Protein AF-A0AA39M7I7-F1 (afdb_monomer_lite)

Organism: NCBI:txid289476

Secondary structure (DSSP, 8-state):
-----------EEEE-SEEEEE---TT---EEEESSHHHHHHHHHHTT-SEEEEEEETTEEEEEE---EEEEEEEEPPTTEEEEEEE---TT--S----GGGS-HHHHTSSPP-S-HHHHHHHHHHHHHHHH-TT-TTS--PPPTTEE--TT-SS-EEEEE-TTS-EEEPPTTEEEEE-TTS-EEEEESSS----TTEEEEEEETTEEEEEETT-B--TT-----GGGTT---B-TTEEEETTEEEETTEEEETTTTEEEE----PSS---SHHHHHHHHHTTT-------SHHHHHHHHHHHTT-TT----SEEESSTTS---TTTEEETTT-PPPS---PPPPPP-TT-TT-------S----EEEESEEEEEEEEEEEEEES-HHHHHHHHHHTT-SEEEEEEETTEEEEEEEEEEEEEEEEPPTTEEEEEE------S------GGGS-HHHHHSS---S-HHHHHHHHHHHHHIIIII--TT-------TT-B--TTPPSB-EEE-TTS-EEEPPTTEEEEEBSSS-EEEEESSS----TTEEEEEEETTEEEEEETTEEEEEEETTEEEEEETTEEEPTTSSEEEETTEEEETTTTEEEEEEE--TT--STT--HHHHHHHHHTTT-EE----SHHHHHHGGGS---TTT-EEEEEEPPTTPPP-TT--EETTT-PPPSS--BPTT-S---SS---EEEE-TTT--EEEESS---EEEEEEPPEE-S-BTTTBPP----SS------S-----PPPS---S-EEEEETT--GGGHHHHHHHHHTT---EEEEEPTTTHHHHGGGSTTS-S-EEEETTEEEE-HHHHHHHHHHHTT-S-SSHHHHHHHHHHHHHHHHHHHHHHHTTHHHHHHHT--HHHHHHHHHHHHHHHHHHHHHHTTTTSS-SSTTS--HHHHHHHHHHHHHHHHSTTTTTT-HHHHHHHHHHHHSTTHHHHHHH----TT-

Foldseek 3Di:
DDDDDDDPQDKDKEWDFFDFDADDPPPDFPFDFDADVVVLSVVLQVVLAFKKKWAQDPVGITIGRTDQTDGTDRHGDDPRMIMMGMQGDDDPDDDDDDRCNPDDLVNSLPDDGPGPPSNNVSSVVVVVVVVPPCPDVVFADDEDPQWDDFPPDRDIARWFQAPVRHIDGAPPQWHWDADPVRGTDTAGPDDFRDHPQWDWADDDDPGTQTHGPQWYQDPDDDDPDPVVRHARTDHPQFGDDPRDTDGVQWHQDPVVNDTHHADDADPVGDPDLVSQQVVQVVVVHFFADDQDPVSVVSVVVVCVVPPVGGDGQKDQPDPPDDDDLQRIAGSRPRHRHPDDDDDDDDPDPPDPPPPDDDDDDDDWDKAWDFFDKDAPDKDWDDADPDPVRLRVVLLVVLAFKWKWFQDPVHIIIIGGDPIAFARHGAPPRIIMMGIQFADDDPDPDSPNCHPDQLLVSLPHDGPSDDSNNVVSVVQNCQCVPPPVASRGHDADEDPQFDDFNRDHTAQWFAAPVRGIDGADPQWHWDDEFPPGTDTAHPDDADDDPQWDFADDDPRHTYIAGPQWHFQDDAPSGTQTHHPQWHDDPNDLWIAGPQWDQDPVVNWTKGKFFDDPVGKCQPPALVNLQVRQVVSVWGFADDQDDVSLVSCLVYPADQVAAAWGQWFQHPPDDDDPQRIARSRQRHTHPDFFADVCPPPPPDDDQGTWGAHNPPRHIYGDNGGHGITMTTHHIQRRGDDPPPDHRDDPPPDDDDDDDDDDDDDDDDDDDAQKEWEDAPQACPLQVLVVLLCLLVVHDYHYDHDHPVCLVVCLVVDPNSDDTWIDGPNDIDHDSVVSNVVSLVVVVQQAPDPVLNVQLVVLLVVLVVLVVLCVVVVLVVCLLPPLDPVSLVVNLVSCVVVLVVVLVQCVVDVLQDSGDDDHHSSLLNLLVSVVVNCVSRPCSCPVRVSSVVSNVNNCPRHSNVVCVVPRRHDPSD

Structure (mmCIF, N/CA/C/O backbone):
data_AF-A0AA39M7I7-F1
#
_entry.id   AF-A0AA39M7I7-F1
#
loop_
_atom_site.group_PDB
_atom_site.id
_atom_site.type_symbol
_atom_site.label_atom_id
_atom_site.label_alt_id
_atom_site.label_comp_id
_atom_site.label_asym_id
_atom_site.label_entity_id
_atom_site.label_seq_id
_atom_site.pdbx_PDB_ins_code
_atom_site.Cartn_x
_atom_site.Cartn_y
_atom_site.Cartn_z
_atom_site.occupancy
_atom_site.B_iso_or_equiv
_atom_site.auth_seq_id
_atom_site.auth_comp_id
_atom_site.auth_asym_id
_atom_site.auth_atom_id
_atom_site.pdbx_PDB_model_num
ATOM 1 N N . MET A 1 1 ? 18.713 34.395 -50.655 1.00 38.56 1 MET A N 1
ATOM 2 C CA . MET A 1 1 ? 19.325 35.742 -50.756 1.00 38.56 1 MET A CA 1
ATOM 3 C C . MET A 1 1 ? 18.451 36.524 -51.727 1.00 38.56 1 MET A C 1
ATOM 5 O O . MET A 1 1 ? 18.241 35.997 -52.804 1.00 38.56 1 MET A O 1
ATOM 9 N N . LEU A 1 2 ? 17.801 37.648 -51.435 1.00 27.05 2 LEU A N 1
ATOM 10 C CA . LEU A 1 2 ? 18.019 38.755 -50.496 1.00 27.05 2 LEU A CA 1
ATOM 11 C C . LEU A 1 2 ? 16.678 39.135 -49.833 1.00 27.05 2 LEU A C 1
ATOM 13 O O . LEU A 1 2 ? 15.631 38.986 -50.458 1.00 27.05 2 LEU A O 1
ATOM 17 N N . GLY A 1 3 ? 16.712 39.595 -48.583 1.00 33.53 3 GLY A N 1
ATOM 18 C CA . GLY A 1 3 ? 15.533 40.088 -47.870 1.00 33.53 3 GLY A CA 1
ATOM 19 C C . GLY A 1 3 ? 15.280 41.577 -48.096 1.00 33.53 3 GLY A C 1
ATOM 20 O O . GLY A 1 3 ? 16.217 42.305 -48.391 1.00 33.53 3 GLY A O 1
ATOM 21 N N . TYR A 1 4 ? 14.030 41.993 -47.887 1.00 26.56 4 TYR A N 1
ATOM 22 C CA . TYR A 1 4 ? 13.635 43.257 -47.257 1.00 26.56 4 TYR A CA 1
ATOM 23 C C . TYR A 1 4 ? 12.281 43.022 -46.573 1.00 26.56 4 TYR A C 1
ATOM 25 O O . TYR A 1 4 ? 11.367 42.460 -47.176 1.00 26.56 4 TYR A O 1
ATOM 33 N N . GLY A 1 5 ? 12.191 43.374 -45.288 1.00 37.06 5 GLY A N 1
ATOM 34 C CA . GLY A 1 5 ? 10.962 43.299 -44.508 1.00 37.06 5 GLY A CA 1
ATOM 35 C C . GLY A 1 5 ? 9.939 44.324 -44.987 1.00 37.06 5 GLY A C 1
ATOM 36 O O . GLY A 1 5 ? 10.290 45.460 -45.297 1.00 37.06 5 GLY A O 1
ATOM 37 N N . VAL A 1 6 ? 8.677 43.909 -45.023 1.00 30.77 6 VAL A N 1
ATOM 38 C CA . VAL A 1 6 ? 7.523 44.803 -45.100 1.00 30.77 6 VAL A CA 1
ATOM 39 C C . VAL A 1 6 ? 6.596 44.366 -43.975 1.00 30.77 6 VAL A C 1
ATOM 41 O O . VAL A 1 6 ? 6.133 43.223 -43.965 1.00 30.77 6 VAL A O 1
ATOM 44 N N . GLU A 1 7 ? 6.385 45.244 -42.995 1.00 37.12 7 GLU A N 1
ATOM 45 C CA . GLU A 1 7 ? 5.318 45.102 -42.007 1.00 37.12 7 GLU A CA 1
ATOM 46 C C . GLU A 1 7 ? 3.999 44.885 -42.754 1.00 37.12 7 GLU A C 1
ATOM 48 O O . GLU A 1 7 ? 3.597 45.685 -43.600 1.00 37.12 7 GLU A O 1
ATOM 53 N N . SER A 1 8 ? 3.336 43.757 -42.506 1.00 38.16 8 SER A N 1
ATOM 54 C CA . SER A 1 8 ? 2.066 43.442 -43.150 1.00 38.16 8 SER A CA 1
ATOM 55 C C . SER A 1 8 ? 0.961 44.324 -42.563 1.00 38.16 8 SER A C 1
ATOM 57 O O . SER A 1 8 ? 0.308 43.937 -41.590 1.00 38.16 8 SER A O 1
ATOM 59 N N . LEU A 1 9 ? 0.748 45.503 -43.143 1.00 43.50 9 LEU A N 1
ATOM 60 C CA . LEU A 1 9 ? -0.381 46.375 -42.829 1.00 43.50 9 LEU A CA 1
ATOM 61 C C . LEU A 1 9 ? -1.687 45.623 -43.154 1.00 43.50 9 LEU A C 1
ATOM 63 O O . LEU A 1 9 ? -1.938 45.242 -44.300 1.00 43.50 9 LEU A O 1
ATOM 67 N N . ARG A 1 10 ? -2.499 45.321 -42.131 1.00 51.59 10 ARG A N 1
ATOM 68 C CA . ARG A 1 10 ? -3.769 44.589 -42.284 1.00 51.59 10 ARG A CA 1
ATOM 69 C C . ARG A 1 10 ? -4.910 45.576 -42.518 1.00 51.59 10 ARG A C 1
ATOM 71 O O . ARG A 1 10 ? -5.501 46.060 -41.562 1.00 51.59 10 ARG A O 1
ATOM 78 N N . VAL A 1 11 ? -5.245 45.824 -43.779 1.00 54.12 11 VAL A N 1
ATOM 79 C CA . VAL A 1 11 ? -6.399 46.656 -44.155 1.00 54.12 11 VAL A CA 1
ATOM 80 C C . VAL A 1 11 ? -7.690 45.835 -44.059 1.00 54.12 11 VAL A C 1
ATOM 82 O O . VAL A 1 11 ? -7.767 44.725 -44.596 1.00 54.12 11 VAL A O 1
ATOM 85 N N . ARG A 1 12 ? -8.701 46.359 -43.357 1.00 62.50 12 ARG A N 1
ATOM 86 C CA . ARG A 1 12 ? -10.021 45.727 -43.164 1.00 62.50 12 ARG A CA 1
ATOM 87 C C . ARG A 1 12 ? -11.123 46.593 -43.777 1.00 62.50 12 ARG A C 1
ATOM 89 O O . ARG A 1 12 ? -10.855 47.712 -44.197 1.00 62.50 12 ARG A O 1
ATOM 96 N N . TYR A 1 13 ? -12.351 46.082 -43.878 1.00 59.59 13 TYR A N 1
ATOM 97 C CA . TYR A 1 13 ? -13.497 46.871 -44.344 1.00 59.59 13 TYR A CA 1
ATOM 98 C C . TYR A 1 13 ? -14.822 46.418 -43.718 1.00 59.59 13 TYR A C 1
ATOM 100 O O . TYR A 1 13 ? -15.012 45.231 -43.449 1.00 59.59 13 TYR A O 1
ATOM 108 N N . SER A 1 14 ? -15.748 47.362 -43.549 1.00 61.62 14 SER A N 1
ATOM 109 C CA . SER A 1 14 ? -17.064 47.186 -42.924 1.00 61.62 14 SER A CA 1
ATOM 110 C C . SER A 1 14 ? -18.175 47.667 -43.853 1.00 61.62 14 SER A C 1
ATOM 112 O O . SER A 1 14 ? -18.030 48.684 -44.530 1.00 61.62 14 SER A O 1
ATOM 114 N N . ARG A 1 15 ? -19.298 46.939 -43.905 1.00 62.69 15 ARG A N 1
ATOM 115 C CA . ARG A 1 15 ? -20.458 47.314 -44.730 1.00 62.69 15 ARG A CA 1
ATOM 116 C C . ARG A 1 15 ? -21.250 48.418 -44.045 1.00 62.69 15 ARG A C 1
ATOM 118 O O . ARG A 1 15 ? -21.587 48.279 -42.874 1.00 62.69 15 ARG A O 1
ATOM 125 N N . LEU A 1 16 ? -21.620 49.454 -44.789 1.00 58.44 16 LEU A N 1
ATOM 126 C CA . LEU A 1 16 ? -22.522 50.476 -44.277 1.00 58.44 16 LEU A CA 1
ATOM 127 C C . LEU A 1 16 ? -23.998 50.125 -44.531 1.00 58.44 16 LEU A C 1
ATOM 129 O O . LEU A 1 16 ? -24.331 49.578 -45.587 1.00 58.44 16 LEU A O 1
ATOM 133 N N . PRO A 1 17 ? -24.895 50.448 -43.582 1.00 48.50 17 PRO A N 1
ATOM 134 C CA . PRO A 1 17 ? -26.315 50.125 -43.699 1.00 48.50 17 PRO A CA 1
ATOM 135 C C . PRO A 1 17 ? -27.115 51.073 -44.614 1.00 48.50 17 PRO A C 1
ATOM 137 O O . PRO A 1 17 ? -28.206 50.700 -45.048 1.00 48.50 17 PRO A O 1
ATOM 140 N N . TYR A 1 18 ? -26.592 52.261 -44.941 1.00 54.41 18 TYR A N 1
ATOM 141 C CA . TYR A 1 18 ? -27.316 53.311 -45.672 1.00 54.41 18 TYR A CA 1
ATOM 142 C C . TYR A 1 18 ? -26.525 53.844 -46.868 1.00 54.41 18 TYR A C 1
ATOM 144 O O . TYR A 1 18 ? -25.293 53.845 -46.861 1.00 54.41 18 TYR A O 1
ATOM 152 N N . THR A 1 19 ? -27.247 54.328 -47.877 1.00 52.72 19 THR A N 1
ATOM 153 C CA . THR A 1 19 ? -26.669 54.898 -49.099 1.00 52.72 19 THR A CA 1
ATOM 154 C C . THR A 1 19 ? -25.983 56.243 -48.840 1.00 52.72 19 THR A C 1
ATOM 156 O O . THR A 1 19 ? -26.363 57.013 -47.957 1.00 52.72 19 THR A O 1
ATOM 159 N N . THR A 1 20 ? -24.947 56.547 -49.625 1.00 55.03 20 THR A N 1
ATOM 160 C CA . THR A 1 20 ? -24.235 57.831 -49.582 1.00 55.03 20 THR A CA 1
ATOM 161 C C . THR A 1 20 ? -24.382 58.583 -50.892 1.00 55.03 20 THR A C 1
ATOM 163 O O . THR A 1 20 ? -24.365 57.998 -51.976 1.00 55.03 20 THR A O 1
ATOM 166 N N . LYS A 1 21 ? -24.444 59.913 -50.802 1.00 53.09 21 LYS A N 1
ATOM 167 C CA . LYS A 1 21 ? -24.135 60.781 -51.936 1.00 53.09 21 LYS A CA 1
ATOM 168 C C . LYS A 1 21 ? -22.659 61.143 -51.865 1.00 53.09 21 LYS A C 1
ATOM 170 O O . LYS A 1 21 ? -22.169 61.658 -50.859 1.00 53.09 21 LYS A O 1
ATOM 175 N N . TYR A 1 22 ? -21.960 60.877 -52.954 1.00 55.12 22 TYR A N 1
ATOM 176 C CA . TYR A 1 22 ? -20.539 61.142 -53.114 1.00 55.12 22 TYR A CA 1
ATOM 177 C C . TYR A 1 22 ? -20.322 61.994 -54.358 1.00 55.12 22 TYR A C 1
ATOM 179 O O . TYR A 1 22 ? -21.106 61.938 -55.309 1.00 55.12 22 TYR A O 1
ATOM 187 N N . THR A 1 23 ? -19.259 62.789 -54.367 1.00 50.00 23 THR A N 1
ATOM 188 C CA . THR A 1 23 ? -18.832 63.459 -55.591 1.00 50.00 23 THR A CA 1
ATOM 189 C C . THR A 1 23 ? -18.117 62.437 -56.466 1.00 50.00 23 THR A C 1
ATOM 191 O O . THR A 1 23 ? -17.078 61.884 -56.100 1.00 50.00 23 THR A O 1
ATOM 194 N N . LYS A 1 24 ? -18.685 62.149 -57.641 1.00 49.31 24 LYS A N 1
ATOM 195 C CA . LYS A 1 24 ? -17.943 61.478 -58.710 1.00 49.31 24 LYS A CA 1
ATOM 196 C C . LYS A 1 24 ? -16.891 62.480 -59.186 1.00 49.31 24 LYS A C 1
ATOM 198 O O . LYS A 1 24 ? -17.259 63.528 -59.706 1.00 49.31 24 LYS A O 1
ATOM 203 N N . ASN A 1 25 ? -15.604 62.191 -59.003 1.00 45.94 25 ASN A N 1
ATOM 204 C CA . ASN A 1 25 ? -14.593 62.907 -59.774 1.00 45.94 25 ASN A CA 1
ATOM 205 C C . ASN A 1 25 ? -14.803 62.509 -61.237 1.00 45.94 25 ASN A C 1
ATOM 207 O O . ASN A 1 25 ? -14.718 61.330 -61.575 1.00 45.94 25 ASN A O 1
ATOM 211 N N . GLU A 1 26 ? -15.110 63.481 -62.092 1.00 44.41 26 GLU A N 1
ATOM 212 C CA . GLU A 1 26 ? -15.527 63.268 -63.485 1.00 44.41 26 GLU A CA 1
ATOM 213 C C . GLU A 1 26 ? -14.443 62.639 -64.390 1.00 44.41 26 GLU A C 1
ATOM 215 O O . GLU A 1 26 ? -14.705 62.425 -65.566 1.00 44.41 26 GLU A O 1
ATOM 220 N N . ASN A 1 27 ? -13.270 62.258 -63.860 1.00 47.75 27 ASN A N 1
ATOM 221 C CA . ASN A 1 27 ? -12.149 61.707 -64.636 1.00 47.75 27 ASN A CA 1
ATOM 222 C C . ASN A 1 27 ? -11.549 60.373 -64.141 1.00 47.75 27 ASN A C 1
ATOM 224 O O . ASN A 1 27 ? -10.536 59.948 -64.685 1.00 47.75 27 ASN A O 1
ATOM 228 N N . GLU A 1 28 ? -12.152 59.656 -63.187 1.00 46.97 28 GLU A N 1
ATOM 229 C CA . GLU A 1 28 ? -11.717 58.282 -62.863 1.00 46.97 28 GLU A CA 1
ATOM 230 C C . GLU A 1 28 ? -12.923 57.345 -62.743 1.00 46.97 28 GLU A C 1
ATOM 232 O O . GLU A 1 28 ? -13.579 57.252 -61.707 1.00 46.97 28 GLU A O 1
ATOM 237 N N . THR A 1 29 ? -13.227 56.640 -63.831 1.00 50.97 29 THR A N 1
ATOM 238 C CA . THR A 1 29 ? -14.196 55.535 -63.858 1.00 50.97 29 THR A CA 1
ATOM 239 C C . THR A 1 29 ? -13.452 54.212 -63.949 1.00 50.97 29 THR A C 1
ATOM 241 O O . THR A 1 29 ? -13.522 53.515 -64.952 1.00 50.97 29 THR A O 1
ATOM 244 N N . ASP A 1 30 ? -12.754 53.834 -62.880 1.00 54.22 30 ASP A N 1
ATOM 245 C CA . ASP A 1 30 ? -12.194 52.484 -62.790 1.00 54.22 30 ASP A CA 1
ATOM 246 C C . ASP A 1 30 ? -13.232 51.551 -62.160 1.00 54.22 30 ASP A C 1
ATOM 248 O O . ASP A 1 30 ? -13.098 51.088 -61.027 1.00 54.22 30 ASP A O 1
ATOM 252 N N . GLU A 1 31 ? -14.318 51.314 -62.903 1.00 61.97 31 GLU A N 1
ATOM 253 C CA . GLU A 1 31 ? -15.161 50.145 -62.668 1.00 61.97 31 GLU A CA 1
ATOM 254 C C . GLU A 1 31 ? -14.388 48.908 -63.123 1.00 61.97 31 GLU A C 1
ATOM 256 O O . GLU A 1 31 ? -14.290 48.615 -64.315 1.00 61.97 31 GLU A O 1
ATOM 261 N N . VAL A 1 32 ? -13.820 48.181 -62.164 1.00 70.19 32 VAL A N 1
ATOM 262 C CA . VAL A 1 32 ? -12.991 47.004 -62.438 1.00 70.19 32 VAL A CA 1
ATOM 263 C C . VAL A 1 32 ? -13.751 45.752 -62.029 1.00 70.19 32 VAL A C 1
ATOM 265 O O . VAL A 1 32 ? -14.310 45.673 -60.933 1.00 70.19 32 VAL A O 1
ATOM 268 N N . VAL A 1 33 ? -13.784 44.752 -62.910 1.00 75.56 33 VAL A N 1
ATOM 269 C CA . VAL A 1 33 ? -14.307 43.430 -62.552 1.00 75.56 33 VAL A CA 1
ATOM 270 C C . VAL A 1 33 ? -13.262 42.733 -61.692 1.00 75.56 33 VAL A C 1
ATOM 272 O O . VAL A 1 33 ? -12.129 42.526 -62.121 1.00 75.56 33 VAL A O 1
ATOM 275 N N . VAL A 1 34 ? -13.653 42.386 -60.474 1.00 73.62 34 VAL A N 1
ATOM 276 C CA . VAL A 1 34 ? -12.828 41.678 -59.499 1.00 73.62 34 VAL A CA 1
ATOM 277 C C . VAL A 1 34 ? -13.492 40.356 -59.137 1.00 73.62 34 VAL A C 1
ATOM 279 O O . VAL A 1 34 ? -14.715 40.202 -59.197 1.00 73.62 34 VAL A O 1
ATOM 282 N N . ASN A 1 35 ? -12.691 39.380 -58.735 1.00 71.25 35 ASN A N 1
ATOM 283 C CA . ASN A 1 35 ? -13.213 38.075 -58.348 1.00 71.25 35 ASN A CA 1
ATOM 284 C C . ASN A 1 35 ? -13.696 38.089 -56.898 1.00 71.25 35 ASN A C 1
ATOM 286 O O . ASN A 1 35 ? -14.631 37.370 -56.543 1.00 71.25 35 ASN A O 1
ATOM 290 N N . THR A 1 36 ? -13.086 38.923 -56.049 1.00 74.88 36 THR A N 1
ATOM 291 C CA . THR A 1 36 ? -13.432 39.000 -54.625 1.00 74.88 36 THR A CA 1
ATOM 292 C C . THR A 1 36 ? -13.563 40.436 -54.119 1.00 74.88 36 THR A C 1
ATOM 294 O O . THR A 1 36 ? -12.952 41.371 -54.628 1.00 74.88 36 THR A O 1
ATOM 297 N N . ARG A 1 37 ? -14.342 40.626 -53.046 1.00 74.62 37 ARG A N 1
ATOM 298 C CA . ARG A 1 37 ? -14.481 41.937 -52.381 1.00 74.62 37 ARG A CA 1
ATOM 299 C C . ARG A 1 37 ? -13.166 42.424 -51.764 1.00 74.62 37 ARG A C 1
ATOM 301 O O . ARG A 1 37 ? -12.920 43.623 -51.721 1.00 74.62 37 ARG A O 1
ATOM 308 N N . SER A 1 38 ? -12.305 41.501 -51.338 1.00 76.81 38 SER A N 1
ATOM 309 C CA . SER A 1 38 ? -10.981 41.826 -50.800 1.00 76.81 38 SER A CA 1
ATOM 310 C C . SER A 1 38 ? -10.048 42.416 -51.861 1.00 76.81 38 SER A C 1
ATOM 312 O O . SER A 1 38 ? -9.257 43.297 -51.543 1.00 76.81 38 SER A O 1
ATOM 314 N N . GLU A 1 39 ? -10.172 42.005 -53.127 1.00 75.62 39 GLU A N 1
ATOM 315 C CA . GLU A 1 39 ? -9.455 42.655 -54.235 1.00 75.62 39 GLU A CA 1
ATOM 316 C C . GLU A 1 39 ? -9.930 44.100 -54.432 1.00 75.62 39 GLU A C 1
ATOM 318 O O . GLU A 1 39 ? -9.106 44.990 -54.627 1.00 75.62 39 GLU A O 1
ATOM 323 N N . CYS A 1 40 ? -11.236 44.354 -54.298 1.00 77.50 40 CYS A N 1
ATOM 324 C CA . CYS A 1 40 ? -11.786 45.710 -54.358 1.00 77.50 40 CYS A CA 1
ATOM 325 C C . CYS A 1 40 ? -11.288 46.595 -53.204 1.00 77.50 40 CYS A C 1
ATOM 327 O O . CYS A 1 40 ? -10.911 47.745 -53.423 1.00 77.50 40 CYS A O 1
ATOM 329 N N . MET A 1 41 ? -11.203 46.037 -51.992 1.00 79.38 41 MET A N 1
ATOM 330 C CA . MET A 1 41 ? -10.603 46.714 -50.840 1.00 79.38 41 MET A CA 1
ATOM 331 C C . MET A 1 41 ? -9.151 47.118 -51.112 1.00 79.38 41 MET A C 1
ATOM 333 O O . MET A 1 41 ? -8.784 48.270 -50.884 1.00 79.38 41 MET A O 1
ATOM 337 N N . LEU A 1 42 ? -8.334 46.199 -51.634 1.00 73.19 42 LEU A N 1
ATOM 338 C CA . LEU A 1 42 ? -6.934 46.494 -51.938 1.00 73.19 42 LEU A CA 1
ATOM 339 C C . LEU A 1 42 ? -6.806 47.559 -53.033 1.00 73.19 42 LEU A C 1
ATOM 341 O O . LEU A 1 42 ? -5.881 48.368 -52.985 1.00 73.19 42 LEU A O 1
ATOM 345 N N . LEU A 1 43 ? -7.736 47.589 -53.992 1.00 76.50 43 LEU A N 1
ATOM 346 C CA . LEU A 1 43 ? -7.788 48.622 -55.026 1.00 76.50 43 LEU A CA 1
ATOM 347 C C . LEU A 1 43 ? -8.105 50.002 -54.428 1.00 76.50 43 LEU A C 1
ATOM 349 O O . LEU A 1 43 ? -7.437 50.979 -54.756 1.00 76.50 43 LEU A O 1
ATOM 353 N N . ALA A 1 44 ? -9.085 50.071 -53.522 1.00 75.69 44 ALA A N 1
ATOM 354 C CA . ALA A 1 44 ? -9.483 51.304 -52.847 1.00 75.69 44 ALA A CA 1
ATOM 355 C C . ALA A 1 44 ? -8.377 51.858 -51.944 1.00 75.69 44 ALA A C 1
ATOM 357 O O . ALA A 1 44 ? -8.067 53.049 -51.999 1.00 75.69 44 ALA A O 1
ATOM 358 N N . TYR A 1 45 ? -7.730 50.972 -51.186 1.00 74.19 45 TYR A N 1
ATOM 359 C CA . TYR A 1 45 ? -6.608 51.326 -50.327 1.00 74.19 45 TYR A CA 1
ATOM 360 C C . TYR A 1 45 ? -5.414 51.851 -51.133 1.00 74.19 45 TYR A C 1
ATOM 362 O O . TYR A 1 45 ? -4.882 52.906 -50.815 1.00 74.19 45 TYR A O 1
ATOM 370 N N . ARG A 1 46 ? -5.040 51.189 -52.240 1.00 75.69 46 ARG A N 1
ATOM 371 C CA . ARG A 1 46 ? -3.951 51.662 -53.121 1.00 75.69 46 ARG A CA 1
ATOM 372 C C . ARG A 1 46 ? -4.240 53.003 -53.796 1.00 75.69 46 ARG A C 1
ATOM 374 O O . ARG A 1 46 ? -3.306 53.662 -54.237 1.00 75.69 46 ARG A O 1
ATOM 381 N N . LYS A 1 47 ? -5.515 53.383 -53.907 1.00 75.88 47 LYS A N 1
ATOM 382 C CA . LYS A 1 47 ? -5.953 54.687 -54.420 1.00 75.88 47 LYS A CA 1
ATOM 383 C C . LYS A 1 47 ? -6.178 55.731 -53.315 1.00 75.88 47 LYS A C 1
ATOM 385 O O . LYS A 1 47 ? -6.710 56.800 -53.608 1.00 75.88 47 LYS A O 1
ATOM 390 N N . ASN A 1 48 ? -5.797 55.437 -52.068 1.00 70.38 48 ASN A N 1
ATOM 391 C CA . ASN A 1 48 ? -5.960 56.315 -50.905 1.00 70.38 48 ASN A CA 1
ATOM 392 C C . ASN A 1 48 ? -7.409 56.782 -50.678 1.00 70.38 48 ASN A C 1
ATOM 394 O O . ASN A 1 48 ? -7.666 57.937 -50.328 1.00 70.38 48 ASN A O 1
ATOM 398 N N . LYS A 1 49 ? -8.387 55.897 -50.898 1.00 77.50 49 LYS A N 1
ATOM 399 C CA . LYS A 1 49 ? -9.811 56.188 -50.672 1.00 77.50 49 LYS A CA 1
ATOM 400 C C . LYS A 1 49 ? -10.354 55.357 -49.537 1.00 77.50 49 LYS A C 1
ATOM 402 O O . LYS A 1 49 ? -9.991 54.199 -49.427 1.00 77.50 49 LYS A O 1
ATOM 407 N N . ILE A 1 50 ? -11.232 55.940 -48.718 1.00 69.81 50 ILE A N 1
ATOM 408 C CA . ILE A 1 50 ? -11.739 55.322 -47.479 1.00 69.81 50 ILE A CA 1
ATOM 409 C C . ILE A 1 50 ? -12.963 54.424 -47.700 1.00 69.81 50 ILE A C 1
ATOM 411 O O . ILE A 1 50 ? -13.417 53.772 -46.763 1.00 69.81 50 ILE A O 1
ATOM 415 N N . ALA A 1 51 ? -13.514 54.381 -48.917 1.00 73.88 51 ALA A N 1
ATOM 416 C CA . ALA A 1 51 ? -14.697 53.589 -49.228 1.00 73.88 51 ALA A CA 1
ATOM 417 C C . ALA A 1 51 ? -14.704 53.060 -50.665 1.00 73.88 51 ALA A C 1
ATOM 419 O O . ALA A 1 51 ? -14.137 53.652 -51.587 1.00 73.88 51 ALA A O 1
ATOM 420 N N . PHE A 1 52 ? -15.396 51.942 -50.853 1.00 76.50 52 PHE A N 1
ATOM 421 C CA . PHE A 1 52 ? -15.652 51.353 -52.158 1.00 76.50 52 PHE A CA 1
ATOM 422 C C . PHE A 1 52 ? -17.029 50.709 -52.208 1.00 76.50 52 PHE A C 1
ATOM 424 O O . PHE A 1 52 ? -17.616 50.316 -51.199 1.00 76.50 52 PHE A O 1
ATOM 431 N N . PHE A 1 53 ? -17.528 50.570 -53.423 1.00 76.00 53 PHE A N 1
ATOM 432 C CA . PHE A 1 53 ? -18.814 49.982 -53.714 1.00 76.00 53 PHE A CA 1
ATOM 433 C C . PHE A 1 53 ? -18.635 48.717 -54.542 1.00 76.00 53 PHE A C 1
ATOM 435 O O . PHE 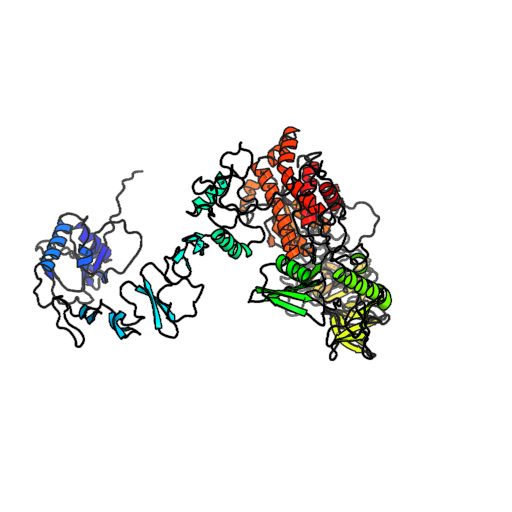A 1 53 ? -17.803 48.673 -55.451 1.00 76.00 53 PHE A O 1
ATOM 442 N N . THR A 1 54 ? -19.418 47.683 -54.235 1.00 74.56 54 THR A N 1
ATOM 443 C CA . THR A 1 54 ? -19.454 46.477 -55.066 1.00 74.56 54 THR A CA 1
ATOM 444 C C . THR A 1 54 ? -20.856 46.175 -55.557 1.00 74.56 54 THR A C 1
ATOM 446 O O . THR A 1 54 ? -21.791 46.125 -54.753 1.00 74.56 54 THR A O 1
ATOM 449 N N . THR A 1 55 ? -20.960 45.879 -56.850 1.00 75.62 55 THR A N 1
ATOM 450 C CA . THR A 1 55 ? -22.185 45.417 -57.507 1.00 75.62 55 THR A CA 1
ATOM 451 C C . THR A 1 55 ? -21.999 43.985 -57.967 1.00 75.62 55 THR A C 1
ATOM 453 O O . THR A 1 55 ? -21.031 43.656 -58.657 1.00 75.62 55 THR A O 1
ATOM 456 N N . LYS A 1 56 ? -22.930 43.108 -57.601 1.00 71.19 56 LYS A N 1
ATOM 457 C CA . LYS A 1 56 ? -22.913 41.726 -58.080 1.00 71.19 56 LYS A CA 1
ATOM 458 C C . LYS A 1 56 ? -23.511 41.673 -59.489 1.00 71.19 56 LYS A C 1
ATOM 460 O O . LYS A 1 56 ? -24.647 42.086 -59.687 1.00 71.19 56 LYS A O 1
ATOM 465 N N . THR A 1 57 ? -22.747 41.177 -60.459 1.00 70.31 57 THR A N 1
ATOM 466 C CA . THR A 1 57 ? -23.200 40.990 -61.849 1.00 70.31 57 THR A CA 1
ATOM 467 C C . THR A 1 57 ? -23.107 39.519 -62.247 1.00 70.31 57 THR A C 1
ATOM 469 O O . THR A 1 57 ? -22.437 38.738 -61.572 1.00 70.31 57 THR A O 1
ATOM 472 N N . GLU A 1 58 ? -23.757 39.125 -63.345 1.00 65.31 58 GLU A N 1
ATOM 473 C CA . GLU A 1 58 ? -23.742 37.733 -63.828 1.00 65.31 58 GLU A CA 1
ATOM 474 C C . GLU A 1 58 ? -22.330 37.227 -64.178 1.00 65.31 58 GLU A C 1
ATOM 476 O O . GLU A 1 58 ? -22.052 36.039 -64.049 1.00 65.31 58 GLU A O 1
ATOM 481 N N . SER A 1 59 ? -21.413 38.125 -64.553 1.00 59.28 59 SER A N 1
ATOM 482 C CA . SER A 1 59 ? -20.028 37.807 -64.926 1.00 59.28 59 SER A CA 1
ATOM 483 C C . SER A 1 59 ? -19.008 37.926 -63.782 1.00 59.28 59 SER A C 1
ATOM 485 O O . SER A 1 59 ? -17.819 37.731 -64.019 1.00 59.28 59 SER A O 1
ATOM 487 N N . GLY A 1 60 ? -19.430 38.285 -62.562 1.00 66.12 60 GLY A N 1
ATOM 488 C CA . GLY A 1 60 ? -18.538 38.491 -61.410 1.00 66.12 60 GLY A CA 1
ATOM 489 C C . GLY A 1 60 ? -18.885 39.717 -60.554 1.00 66.12 60 GLY A C 1
ATOM 490 O O . GLY A 1 60 ? -19.928 40.354 -60.732 1.00 66.12 60 GLY A O 1
ATOM 491 N N . LEU A 1 61 ? -18.017 40.060 -59.597 1.00 76.81 61 LEU A N 1
ATOM 492 C CA . LEU A 1 61 ? -18.173 41.240 -58.739 1.00 76.81 61 LEU A CA 1
ATOM 493 C C . LEU A 1 61 ? -17.575 42.469 -59.433 1.00 76.81 61 LEU A C 1
ATOM 495 O O . LEU A 1 61 ? -16.383 42.518 -59.717 1.00 76.81 61 LEU A O 1
ATOM 499 N N . LYS A 1 62 ? -18.389 43.492 -59.692 1.00 81.62 62 LYS A N 1
ATOM 500 C CA . LYS A 1 62 ? -17.885 44.795 -60.134 1.00 81.62 62 LYS A CA 1
ATOM 501 C C . LYS A 1 62 ? -17.501 45.638 -58.928 1.00 81.62 62 LYS A C 1
ATOM 503 O O . LYS A 1 62 ? -18.283 45.752 -57.987 1.00 81.62 62 LYS A O 1
ATOM 508 N N . CYS A 1 63 ? -16.307 46.215 -58.976 1.00 79.94 63 CYS A N 1
ATOM 509 C CA . CYS A 1 63 ? -15.743 47.092 -57.962 1.00 79.94 63 CYS A CA 1
ATOM 510 C C . CYS A 1 63 ? -15.707 48.536 -58.464 1.00 79.94 63 CYS A C 1
ATOM 512 O O . CYS A 1 63 ? -15.192 48.796 -59.550 1.00 79.94 63 CYS A O 1
ATOM 514 N N . THR A 1 64 ? -16.184 49.467 -57.643 1.00 78.88 64 THR A N 1
ATOM 515 C CA . THR A 1 64 ? -16.089 50.908 -57.881 1.00 78.88 64 THR A CA 1
ATOM 516 C C . THR A 1 64 ? -15.488 51.571 -56.649 1.00 78.88 64 THR A C 1
ATOM 518 O O . THR A 1 64 ? -16.108 51.608 -55.588 1.00 78.88 64 THR A O 1
ATOM 521 N N . VAL A 1 65 ? -14.275 52.106 -56.769 1.00 75.50 65 VAL A N 1
ATOM 522 C CA . VAL A 1 65 ? -13.644 52.864 -55.679 1.00 75.50 65 VAL A CA 1
ATOM 523 C C . VAL A 1 65 ? -14.271 54.251 -55.602 1.00 75.50 65 VAL A C 1
ATOM 525 O O . VAL A 1 65 ? -14.458 54.908 -56.627 1.00 75.50 65 VAL A O 1
ATOM 528 N N . MET A 1 66 ? -14.633 54.691 -54.398 1.00 68.00 66 MET A N 1
ATOM 529 C CA . MET A 1 66 ? -15.371 55.938 -54.221 1.00 68.00 66 MET A CA 1
ATOM 530 C C . MET A 1 66 ? -14.447 57.126 -53.985 1.00 68.00 66 MET A C 1
ATOM 532 O O . MET A 1 66 ? -13.406 57.011 -53.346 1.00 68.00 66 MET A O 1
ATOM 536 N N . GLY A 1 67 ? -14.861 58.285 -54.498 1.00 65.12 67 GLY A N 1
ATOM 537 C CA . GLY A 1 67 ? -14.252 59.569 -54.163 1.00 65.12 67 GLY A CA 1
ATOM 538 C C . GLY A 1 67 ? -14.644 60.046 -52.761 1.00 65.12 67 GLY A C 1
ATOM 539 O O . GLY A 1 67 ? -15.104 59.273 -51.921 1.00 65.12 67 GLY A O 1
ATOM 540 N N . ASN A 1 68 ? -14.497 61.347 -52.516 1.00 61.19 68 ASN A N 1
ATOM 541 C CA . ASN A 1 68 ? -14.801 61.933 -51.213 1.00 61.19 68 ASN A CA 1
ATOM 542 C C . ASN A 1 68 ? -16.306 61.827 -50.906 1.00 61.19 68 ASN A C 1
ATOM 544 O O . ASN A 1 68 ? -17.160 62.216 -51.709 1.00 61.19 68 ASN A O 1
ATOM 548 N N . ILE A 1 69 ? -16.632 61.299 -49.726 1.00 60.38 69 ILE A N 1
ATOM 549 C CA . ILE A 1 69 ? -18.014 61.188 -49.251 1.00 60.38 69 ILE A CA 1
ATOM 550 C C . ILE A 1 69 ? -18.453 62.561 -48.744 1.00 60.38 69 ILE A C 1
ATOM 552 O O . ILE A 1 69 ? -17.798 63.141 -47.883 1.00 60.38 69 ILE A O 1
ATOM 556 N N . VAL A 1 70 ? -19.560 63.080 -49.277 1.00 52.34 70 VAL A N 1
ATOM 557 C CA . VAL A 1 70 ? -20.047 64.436 -48.960 1.00 52.34 70 VAL A CA 1
ATOM 558 C C . VAL A 1 70 ? -21.335 64.442 -48.143 1.00 52.34 70 VAL A C 1
ATOM 560 O O . VAL A 1 70 ? -21.591 65.414 -47.441 1.00 52.34 70 VAL A O 1
ATOM 563 N N . SER A 1 71 ? -22.165 63.394 -48.211 1.00 53.88 71 SER A N 1
ATOM 564 C CA . SER A 1 71 ? -23.352 63.262 -47.349 1.00 53.88 71 SER A CA 1
ATOM 565 C C . SER A 1 71 ? -23.920 61.837 -47.339 1.00 53.88 71 SER A C 1
ATOM 567 O O . SER A 1 71 ? -23.683 61.053 -48.260 1.00 53.88 71 SER A O 1
ATOM 569 N N . PHE A 1 72 ? -24.713 61.519 -46.315 1.00 53.12 72 PHE A N 1
ATOM 570 C CA . PHE A 1 72 ? -25.480 60.273 -46.215 1.00 53.12 72 PHE A CA 1
ATOM 571 C C . PHE A 1 72 ? -26.955 60.508 -46.545 1.00 53.12 72 PHE A C 1
ATOM 573 O O . PHE A 1 72 ? -27.496 61.578 -46.260 1.00 53.12 72 PHE A O 1
ATOM 580 N N . THR A 1 73 ? -27.605 59.505 -47.127 1.00 50.34 73 THR A N 1
ATOM 581 C CA . THR A 1 73 ? -29.048 59.484 -47.391 1.00 50.34 73 THR A CA 1
ATOM 582 C C . THR A 1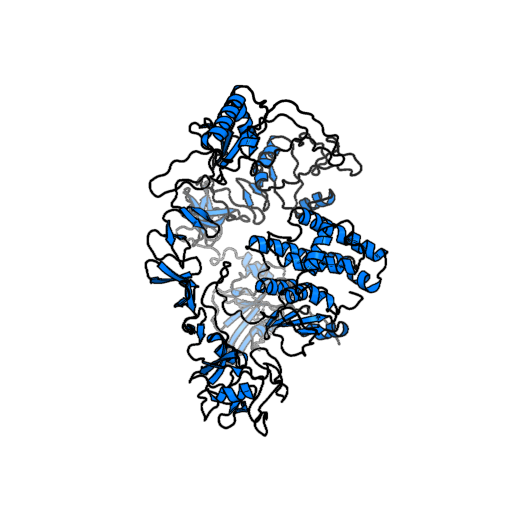 73 ? -29.699 58.324 -46.642 1.00 50.34 73 THR A C 1
ATOM 584 O O . THR A 1 73 ? -29.083 57.286 -46.436 1.00 50.34 73 THR A O 1
ATOM 587 N N . GLU A 1 74 ? -30.956 58.483 -46.228 1.00 45.00 74 GLU A N 1
ATOM 588 C CA . GLU A 1 74 ? -31.677 57.488 -45.407 1.00 45.00 74 GLU A CA 1
ATOM 589 C C . GLU A 1 74 ? -32.155 56.253 -46.196 1.00 45.00 74 GLU A C 1
ATOM 591 O O . GLU A 1 74 ? -32.738 55.326 -45.633 1.00 45.00 74 GLU A O 1
ATOM 596 N N . GLU A 1 75 ? -31.901 56.199 -47.504 1.00 49.44 75 GLU A N 1
ATOM 597 C CA . GLU A 1 75 ? -32.270 55.061 -48.341 1.00 49.44 75 GLU A CA 1
ATOM 598 C C . GLU A 1 75 ? -31.347 53.865 -48.058 1.00 49.44 75 GLU A C 1
ATOM 600 O O . GLU A 1 75 ? -30.116 53.974 -48.095 1.00 49.44 75 GLU A O 1
ATOM 605 N N . LYS A 1 76 ? -31.941 52.704 -47.764 1.00 50.09 76 LYS A N 1
ATOM 606 C CA . LYS A 1 76 ? -31.211 51.446 -47.554 1.00 50.09 76 LYS A CA 1
ATOM 607 C C . LYS A 1 76 ? -30.684 50.895 -48.877 1.00 50.09 76 LYS A C 1
ATOM 609 O O . LYS A 1 76 ? -31.336 51.003 -49.911 1.00 50.09 76 LYS A O 1
ATOM 614 N N . HIS A 1 77 ? -29.512 50.270 -48.826 1.00 52.78 77 HIS A N 1
ATOM 615 C CA . HIS A 1 77 ? -28.937 49.569 -49.971 1.00 52.78 77 HIS A CA 1
ATOM 616 C C . HIS A 1 77 ? -29.840 48.423 -50.463 1.00 52.78 77 HIS A C 1
ATOM 618 O O . HIS A 1 77 ? -30.338 47.644 -49.652 1.00 52.78 77 HIS A O 1
ATOM 624 N N . ASP A 1 78 ? -29.977 48.279 -51.784 1.00 54.69 78 ASP A N 1
ATOM 625 C CA . ASP A 1 78 ? -30.469 47.051 -52.427 1.00 54.69 78 ASP A CA 1
ATOM 626 C C . ASP A 1 78 ? -29.479 45.891 -52.170 1.00 54.69 78 ASP A C 1
ATOM 628 O O . ASP A 1 78 ? -28.267 46.096 -52.066 1.00 54.69 78 ASP A O 1
ATOM 632 N N . GLU A 1 79 ? -29.969 44.657 -52.050 1.00 53.69 79 GLU A N 1
ATOM 633 C CA . GLU A 1 79 ? -29.185 43.474 -51.670 1.00 53.69 79 GLU A CA 1
ATOM 634 C C . GLU A 1 79 ? -28.015 43.184 -52.624 1.00 53.69 79 GLU A C 1
ATOM 636 O O . GLU A 1 79 ? -26.995 42.624 -52.212 1.00 53.69 79 GLU A O 1
ATOM 641 N N . ASN A 1 80 ? -28.117 43.626 -53.880 1.00 55.66 80 ASN A N 1
ATOM 642 C CA . ASN A 1 80 ? -27.097 43.421 -54.912 1.00 55.66 80 ASN A CA 1
ATOM 643 C C . ASN A 1 80 ? -25.964 44.462 -54.908 1.00 55.66 80 ASN A C 1
ATOM 645 O O . ASN A 1 80 ? -24.995 44.322 -55.662 1.00 55.66 80 ASN A O 1
ATOM 649 N N . ASN A 1 81 ? -26.080 45.489 -54.067 1.00 61.16 81 ASN A N 1
ATOM 650 C CA . ASN A 1 81 ? -25.328 46.732 -54.144 1.00 61.16 81 ASN A CA 1
ATOM 651 C C . ASN A 1 81 ? -24.896 47.167 -52.744 1.00 61.16 81 ASN A C 1
ATOM 653 O O . ASN A 1 81 ? -25.699 47.672 -51.967 1.00 61.16 81 ASN A O 1
ATOM 657 N N . ALA A 1 82 ? -23.627 46.973 -52.394 1.00 65.19 82 ALA A N 1
ATOM 658 C CA . ALA A 1 82 ? -23.166 47.195 -51.027 1.00 65.19 82 ALA A CA 1
ATOM 659 C C . ALA A 1 82 ? -21.992 48.174 -50.971 1.00 65.19 82 ALA A C 1
ATOM 661 O O . ALA A 1 82 ? -20.988 48.001 -51.666 1.00 65.19 82 ALA A O 1
ATOM 662 N N . LEU A 1 83 ? -22.145 49.187 -50.114 1.00 67.75 83 LEU A N 1
ATOM 663 C CA . LEU A 1 83 ? -21.105 50.140 -49.755 1.00 67.75 83 LEU A CA 1
ATOM 664 C C . LEU A 1 83 ? -20.276 49.611 -48.591 1.00 67.75 83 LEU A C 1
ATOM 666 O O . LEU A 1 83 ? -20.824 49.162 -47.581 1.00 67.75 83 LEU A O 1
ATOM 670 N N . TYR A 1 84 ? -18.961 49.728 -48.721 1.00 70.19 84 TYR A N 1
ATOM 671 C CA . TYR A 1 84 ? -18.007 49.333 -47.702 1.00 70.19 84 TYR A CA 1
ATOM 672 C C . TYR A 1 84 ? -17.040 50.475 -47.396 1.00 70.19 84 TYR A C 1
ATOM 674 O O . TYR A 1 84 ? -16.534 51.128 -48.308 1.00 70.19 84 TYR A O 1
ATOM 682 N N . MET A 1 85 ? -16.775 50.695 -46.111 1.00 67.88 85 MET A N 1
ATOM 683 C CA . MET A 1 85 ? -15.739 51.603 -45.621 1.00 67.88 85 MET A CA 1
ATOM 684 C C . MET A 1 85 ? -14.543 50.814 -45.115 1.00 67.88 85 MET A C 1
ATOM 686 O O . MET A 1 85 ? -14.707 49.739 -44.546 1.00 67.88 85 MET A O 1
ATOM 690 N N . LEU A 1 86 ? -13.347 51.348 -45.316 1.00 66.62 86 LEU A N 1
ATOM 691 C CA . LEU A 1 86 ? -12.108 50.736 -44.866 1.00 66.62 86 LEU A CA 1
ATOM 692 C C . LEU A 1 86 ? -11.880 51.021 -43.383 1.00 66.62 86 LEU A C 1
ATOM 694 O O . LEU A 1 86 ? -12.085 52.135 -42.911 1.00 66.62 86 LEU A O 1
ATOM 698 N N . ASP A 1 87 ? -11.437 49.992 -42.677 1.00 64.00 87 ASP A N 1
ATOM 699 C CA . ASP A 1 87 ? -11.021 50.029 -41.283 1.00 64.00 87 ASP A CA 1
ATOM 700 C C . ASP A 1 87 ? -9.487 50.007 -41.254 1.00 64.00 87 ASP A C 1
ATOM 702 O O . ASP A 1 87 ? -8.845 49.057 -41.726 1.00 64.00 87 ASP A O 1
ATOM 706 N N . ILE A 1 88 ? -8.915 51.124 -40.802 1.00 59.34 88 ILE A N 1
ATOM 707 C CA . ILE A 1 88 ? -7.499 51.466 -40.936 1.00 59.34 88 ILE A CA 1
ATOM 708 C C . ILE A 1 88 ? -6.990 51.871 -39.548 1.00 59.34 88 ILE A C 1
ATOM 710 O O . ILE A 1 88 ? -7.004 53.045 -39.181 1.00 59.34 88 ILE A O 1
ATOM 714 N N . GLY A 1 89 ? -6.596 50.873 -38.753 1.00 53.31 89 GLY A N 1
ATOM 715 C CA . GLY A 1 89 ? -6.130 51.040 -37.372 1.00 53.31 89 GLY A CA 1
ATOM 716 C C . GLY A 1 89 ? -4.985 50.081 -36.994 1.00 53.31 89 GLY A C 1
ATOM 717 O O . GLY A 1 89 ? -4.684 49.157 -37.758 1.00 53.31 89 GLY A O 1
ATOM 718 N N . PRO A 1 90 ? -4.339 50.284 -35.826 1.00 47.22 90 PRO A N 1
ATOM 719 C CA . PRO A 1 90 ? -3.048 49.677 -35.483 1.00 47.22 90 PRO A CA 1
ATOM 720 C C . PRO A 1 90 ? -3.086 48.145 -35.345 1.00 47.22 90 PRO A C 1
ATOM 722 O O . PRO A 1 90 ? -4.060 47.552 -34.870 1.00 47.22 90 PRO A O 1
ATOM 725 N N . SER A 1 91 ? -1.983 47.493 -35.737 1.00 46.91 91 SER A N 1
ATOM 726 C CA . SER A 1 91 ? -1.889 46.035 -35.945 1.00 46.91 91 SER A CA 1
ATOM 727 C C . SER A 1 91 ? -1.860 45.174 -34.669 1.00 46.91 91 SER A C 1
ATOM 729 O O . SER A 1 91 ? -1.988 43.949 -34.745 1.00 46.91 91 SER A O 1
ATOM 731 N N . ASP A 1 92 ? -1.764 45.794 -33.492 1.00 44.22 92 ASP A N 1
ATOM 732 C CA . ASP A 1 92 ? -1.319 45.120 -32.262 1.00 44.22 92 ASP A CA 1
ATOM 733 C C . ASP A 1 92 ? -2.443 44.536 -31.391 1.00 44.22 92 ASP A C 1
ATOM 735 O O . ASP A 1 92 ? -2.205 44.028 -30.291 1.00 44.22 92 ASP A O 1
ATOM 739 N N . ARG A 1 93 ? -3.691 44.509 -31.876 1.00 44.56 93 ARG A N 1
ATOM 740 C CA . ARG A 1 93 ? -4.768 43.796 -31.169 1.00 44.56 93 ARG A CA 1
ATOM 741 C C . ARG A 1 93 ? -4.726 42.292 -31.456 1.00 44.56 93 ARG A C 1
ATOM 743 O O . ARG A 1 93 ? -5.270 41.793 -32.443 1.00 44.56 93 ARG A O 1
ATOM 750 N N . LYS A 1 94 ? -4.096 41.559 -30.535 1.00 34.72 94 LYS A N 1
ATOM 751 C CA . LYS A 1 94 ? -4.178 40.097 -30.378 1.00 34.72 94 LYS A CA 1
ATOM 752 C C . LYS A 1 94 ? -5.646 39.667 -30.151 1.00 34.72 94 LYS A C 1
ATOM 754 O O . LYS A 1 94 ? -6.239 40.037 -29.149 1.00 34.72 94 LYS A O 1
ATOM 759 N N . TYR A 1 95 ? -6.160 38.823 -31.053 1.00 35.78 95 TYR A N 1
ATOM 760 C CA . TYR A 1 95 ? -7.379 37.990 -30.966 1.00 35.78 95 TYR A CA 1
ATOM 761 C C . TYR A 1 95 ? -8.769 38.666 -30.956 1.00 35.78 95 TYR A C 1
ATOM 763 O O . TYR A 1 95 ? -9.246 39.091 -29.913 1.00 35.78 95 TYR A O 1
ATOM 771 N N . ARG A 1 96 ? -9.467 38.607 -32.105 1.00 33.69 96 ARG A N 1
ATOM 772 C CA . ARG A 1 96 ? -10.830 38.047 -32.327 1.00 33.69 96 ARG A CA 1
ATOM 773 C C . ARG A 1 96 ? -11.375 38.514 -33.684 1.00 33.69 96 ARG A C 1
ATOM 775 O O . ARG A 1 96 ? -11.219 39.672 -34.063 1.00 33.69 96 ARG A O 1
ATOM 782 N N . CYS A 1 97 ? -11.964 37.588 -34.435 1.00 35.31 97 CYS A N 1
ATOM 783 C CA . CYS A 1 97 ? -12.744 37.877 -35.637 1.00 35.31 97 CYS A CA 1
ATOM 784 C C . CYS A 1 97 ? -14.192 38.163 -35.214 1.00 35.31 97 CYS A C 1
ATOM 786 O O . CYS A 1 97 ? -15.041 37.289 -35.359 1.00 35.31 97 CYS A O 1
ATOM 788 N N . ASP A 1 98 ? -14.455 39.344 -34.655 1.00 36.53 98 ASP A N 1
ATOM 789 C CA . ASP A 1 98 ? -15.828 39.794 -34.394 1.00 36.53 98 ASP A CA 1
ATOM 790 C C . ASP A 1 98 ? -16.393 40.464 -35.662 1.00 36.53 98 ASP A C 1
ATOM 792 O O . ASP A 1 98 ? -15.658 41.153 -36.373 1.00 36.53 98 ASP A O 1
ATOM 796 N N . ASP A 1 99 ? -17.672 40.215 -35.976 1.00 36.81 99 ASP A N 1
ATOM 797 C CA . ASP A 1 99 ? -18.358 40.709 -37.182 1.00 36.81 99 ASP A CA 1
ATOM 798 C C . ASP A 1 99 ? -18.424 42.254 -37.186 1.00 36.81 99 ASP A C 1
ATOM 800 O O . ASP A 1 99 ? -19.169 42.844 -36.395 1.00 36.81 99 ASP A O 1
ATOM 804 N N . PRO A 1 100 ? -17.679 42.944 -38.072 1.00 38.50 100 PRO A N 1
ATOM 805 C CA . PRO A 1 100 ? -17.563 44.403 -38.053 1.00 38.50 100 PRO A CA 1
ATOM 806 C C . PRO A 1 100 ? -18.842 45.142 -38.471 1.00 38.50 100 PRO A C 1
ATOM 808 O O . PRO A 1 100 ? -18.913 46.361 -38.332 1.00 38.50 100 PRO A O 1
ATOM 811 N N . SER A 1 101 ? -19.860 44.435 -38.982 1.00 36.88 101 SER A N 1
ATOM 812 C CA . SER A 1 101 ? -21.153 45.028 -39.365 1.00 36.88 101 SER A CA 1
ATOM 813 C C . SER A 1 101 ? -21.977 45.545 -38.177 1.00 36.88 101 SER A C 1
ATOM 815 O O . SER A 1 101 ? -22.956 46.262 -38.374 1.00 36.88 101 SER A O 1
ATOM 817 N N . GLN A 1 102 ? -21.568 45.205 -36.952 1.00 39.00 102 GLN A N 1
ATOM 818 C CA . GLN A 1 102 ? -22.201 45.618 -35.697 1.00 39.00 102 GLN A CA 1
ATOM 819 C C . GLN A 1 102 ? -21.508 46.830 -35.041 1.00 39.00 102 GLN A C 1
ATOM 821 O O . GLN A 1 102 ? -21.956 47.300 -33.997 1.00 39.00 102 GLN A O 1
ATOM 826 N N . MET A 1 103 ? -20.411 47.347 -35.613 1.00 38.72 103 MET A N 1
ATOM 827 C CA . MET A 1 103 ? -19.697 48.496 -35.047 1.00 38.72 103 MET A CA 1
ATOM 828 C C . MET A 1 103 ? -20.337 49.827 -35.455 1.00 38.72 103 MET A C 1
ATOM 830 O O . MET A 1 103 ? -20.594 50.090 -36.629 1.00 38.72 103 MET A O 1
ATOM 834 N N . ASN A 1 104 ? -20.563 50.695 -34.467 1.00 43.50 104 ASN A N 1
ATOM 835 C CA . ASN A 1 104 ? -21.029 52.060 -34.689 1.00 43.50 104 ASN A CA 1
ATOM 836 C C . ASN A 1 104 ? -19.929 52.873 -35.394 1.00 43.50 104 ASN A C 1
ATOM 838 O O . ASN A 1 104 ? -18.771 52.859 -34.976 1.00 43.50 104 ASN A O 1
ATOM 842 N N . VAL A 1 105 ? -20.301 53.598 -36.454 1.00 45.72 105 VAL A N 1
ATOM 843 C CA . VAL A 1 105 ? -19.386 54.420 -37.263 1.00 45.72 105 VAL A CA 1
ATOM 844 C C . VAL A 1 105 ? -18.606 55.420 -36.403 1.00 45.72 105 VAL A C 1
ATOM 846 O O . VAL A 1 105 ? -17.434 55.644 -36.672 1.00 45.72 105 VAL A O 1
ATOM 849 N N . MET A 1 106 ? -19.195 55.957 -35.328 1.00 46.81 106 MET A N 1
ATOM 850 C CA . MET A 1 106 ? -18.484 56.870 -34.424 1.00 46.81 106 MET A CA 1
ATOM 851 C C . MET A 1 106 ? -17.369 56.160 -33.649 1.00 46.81 106 MET A C 1
ATOM 853 O O . MET A 1 106 ? -16.285 56.713 -33.502 1.00 46.81 106 MET A O 1
ATOM 857 N N . THR A 1 107 ? -17.583 54.906 -33.250 1.00 48.34 107 THR A N 1
ATOM 858 C CA . THR A 1 107 ? -16.575 54.077 -32.570 1.00 48.34 107 THR A CA 1
ATOM 859 C C . THR A 1 107 ? -15.411 53.717 -33.499 1.00 48.34 107 THR A C 1
ATOM 861 O O . THR A 1 107 ? -14.276 53.599 -33.045 1.00 48.34 107 THR A O 1
ATOM 864 N N . LEU A 1 108 ? -15.659 53.610 -34.813 1.00 48.47 108 LEU A N 1
ATOM 865 C CA . LEU A 1 108 ? -14.607 53.450 -35.828 1.00 48.47 108 LEU A CA 1
ATOM 866 C C . LEU A 1 108 ? -13.691 54.690 -35.920 1.00 48.47 108 LEU A C 1
ATOM 868 O O . LEU A 1 108 ? -12.566 54.599 -36.399 1.00 48.47 108 LEU A O 1
ATOM 872 N N . MET A 1 109 ? -14.172 55.852 -35.468 1.00 52.09 109 MET A N 1
ATOM 873 C CA . MET A 1 109 ? -13.535 57.161 -35.658 1.00 52.09 109 MET A CA 1
ATOM 874 C C . MET A 1 109 ? -12.927 57.745 -34.372 1.00 52.09 109 MET A C 1
ATOM 876 O O . MET A 1 109 ? -12.379 58.843 -34.400 1.00 52.09 109 MET A O 1
ATOM 880 N N . GLU A 1 110 ? -12.991 57.019 -33.252 1.00 51.91 110 GLU A N 1
ATOM 881 C CA . GLU A 1 110 ? -12.423 57.424 -31.954 1.00 51.91 110 GLU A CA 1
ATOM 882 C C . GLU A 1 110 ? -10.909 57.129 -31.826 1.00 51.91 110 GLU A C 1
ATOM 884 O O . GLU A 1 110 ? -10.286 57.505 -30.832 1.00 51.91 110 GLU A O 1
ATOM 889 N N . GLY A 1 111 ? -10.298 56.472 -32.822 1.00 51.06 111 GLY A N 1
ATOM 890 C CA . GLY A 1 111 ? -8.871 56.121 -32.851 1.00 51.06 111 GLY A CA 1
ATOM 891 C C . GLY A 1 111 ? -7.971 57.112 -33.608 1.00 51.06 111 GLY A C 1
ATOM 892 O O . GLY A 1 111 ? -8.427 57.900 -34.434 1.00 51.06 111 GLY A O 1
ATOM 893 N N . THR A 1 112 ? -6.659 57.050 -33.355 1.00 49.94 112 THR A N 1
ATOM 894 C CA . THR A 1 112 ? -5.636 57.766 -34.137 1.00 49.94 112 THR A CA 1
ATOM 895 C C . THR A 1 112 ? -5.505 57.148 -35.532 1.00 49.94 112 THR A C 1
ATOM 897 O O . THR A 1 112 ? -5.254 55.951 -35.652 1.00 49.94 112 THR A O 1
ATOM 900 N N . CYS A 1 113 ? -5.680 57.950 -36.587 1.00 53.44 113 CYS A N 1
ATOM 901 C CA . CYS A 1 113 ? -5.575 57.487 -37.972 1.00 53.44 113 CYS A CA 1
ATOM 902 C C . CYS A 1 113 ? -4.102 57.369 -38.398 1.00 53.44 113 CYS A C 1
ATOM 904 O O . CYS A 1 113 ? -3.396 58.372 -38.448 1.00 53.44 113 CYS A O 1
ATOM 906 N N . GLU A 1 114 ? -3.652 56.148 -38.701 1.00 54.72 114 GLU A N 1
ATOM 907 C CA . GLU A 1 114 ? -2.283 55.832 -39.163 1.00 54.72 114 GLU A CA 1
ATOM 908 C C . GLU A 1 114 ? -2.205 55.623 -40.692 1.00 54.72 114 GLU A C 1
ATOM 910 O O . GLU A 1 114 ? -1.223 55.099 -41.215 1.00 54.72 114 GLU A O 1
ATOM 915 N N . ALA A 1 115 ? -3.259 56.000 -41.424 1.00 59.78 115 ALA A N 1
ATOM 916 C CA . ALA A 1 115 ? -3.308 55.936 -42.885 1.00 59.78 115 ALA A CA 1
ATOM 917 C C . ALA A 1 115 ? -2.567 57.119 -43.537 1.00 59.78 115 ALA A C 1
ATOM 919 O O . ALA A 1 115 ? -2.119 58.042 -42.855 1.00 59.78 115 ALA A O 1
ATOM 920 N N . GLU A 1 116 ? -2.477 57.138 -44.873 1.00 61.34 116 GLU A N 1
ATOM 921 C CA . GLU A 1 116 ? -2.016 58.346 -45.564 1.00 61.34 116 GLU A CA 1
ATOM 922 C C . GLU A 1 116 ? -2.911 59.548 -45.223 1.00 61.34 116 GLU A C 1
ATOM 924 O O . GLU A 1 116 ? -4.134 59.421 -45.104 1.00 61.34 116 GLU A O 1
ATOM 929 N N . GLN A 1 117 ? -2.290 60.723 -45.084 1.00 61.22 117 GLN A N 1
ATOM 930 C CA . GLN A 1 117 ? -2.910 61.946 -44.560 1.00 61.22 117 GLN A CA 1
ATOM 931 C C . GLN A 1 117 ? -4.251 62.278 -45.238 1.00 61.22 117 GLN A C 1
ATOM 933 O O . GLN A 1 117 ? -5.209 62.651 -44.565 1.00 61.22 117 GLN A O 1
ATOM 938 N N . GLU A 1 118 ? -4.356 62.055 -46.551 1.00 63.19 118 GLU A N 1
ATOM 939 C CA . GLU A 1 118 ? -5.576 62.313 -47.326 1.00 63.19 118 GLU A CA 1
ATOM 940 C C . GLU A 1 118 ? -6.774 61.463 -46.858 1.00 63.19 118 GLU A C 1
ATOM 942 O O . GLU A 1 118 ? -7.909 61.941 -46.826 1.00 63.19 118 GLU A O 1
ATOM 947 N N . MET A 1 119 ? -6.540 60.214 -46.447 1.00 62.41 119 MET A N 1
ATOM 948 C CA . MET A 1 119 ? -7.585 59.335 -45.913 1.00 62.41 119 MET A CA 1
ATOM 949 C C . MET A 1 119 ? -8.014 59.775 -44.511 1.00 62.41 119 MET A C 1
ATOM 951 O O . MET A 1 119 ? -9.205 59.775 -44.189 1.00 62.41 119 MET A O 1
ATOM 955 N N . CYS A 1 120 ? -7.049 60.193 -43.691 1.00 61.84 120 CYS A N 1
ATOM 956 C CA . CYS A 1 120 ? -7.313 60.691 -42.346 1.00 61.84 120 CYS A CA 1
ATOM 957 C C . CYS A 1 120 ? -8.114 62.001 -42.363 1.00 61.84 120 CYS A C 1
ATOM 959 O O . CYS A 1 120 ? -9.039 62.175 -41.565 1.00 61.84 120 CYS A O 1
ATOM 961 N N . ASP A 1 121 ? -7.835 62.888 -43.316 1.00 60.94 121 ASP A N 1
ATOM 962 C CA . ASP A 1 121 ? -8.554 64.153 -43.478 1.00 60.94 121 ASP A CA 1
ATOM 963 C C . ASP A 1 121 ? -10.008 63.943 -43.956 1.00 60.94 121 ASP A C 1
ATOM 965 O O . ASP A 1 121 ? -10.929 64.643 -43.512 1.00 60.94 121 ASP A O 1
ATOM 969 N N . GLN A 1 122 ? -10.253 62.935 -44.804 1.00 62.19 122 GLN A N 1
ATOM 970 C CA . GLN A 1 122 ? -11.608 62.547 -45.219 1.00 62.19 122 GLN A CA 1
ATOM 971 C C . GLN A 1 122 ? -12.441 62.005 -44.048 1.00 62.19 122 GLN A C 1
ATOM 973 O O . GLN A 1 122 ? -13.605 62.383 -43.900 1.00 62.19 122 GLN A O 1
ATOM 978 N N . LEU A 1 123 ? -11.855 61.167 -43.184 1.00 62.06 123 LEU A N 1
ATOM 979 C CA . LEU A 1 123 ? -12.531 60.675 -41.978 1.00 62.06 123 LEU A CA 1
ATOM 980 C C . LEU A 1 123 ? -12.854 61.827 -41.022 1.00 62.06 123 LEU A C 1
ATOM 982 O O . LEU A 1 123 ? -13.981 61.951 -40.550 1.00 62.06 123 LEU A O 1
ATOM 986 N N . LYS A 1 124 ? -11.907 62.737 -40.792 1.00 61.84 124 LYS A N 1
ATOM 987 C CA . LYS A 1 124 ? -12.130 63.888 -39.912 1.00 61.84 124 LYS A CA 1
ATOM 988 C C . LYS A 1 124 ? -13.288 64.779 -40.384 1.00 61.84 124 LYS A C 1
ATOM 990 O O . LYS A 1 124 ? -14.138 65.157 -39.582 1.00 61.84 124 LYS A O 1
ATOM 995 N N . SER A 1 125 ? -13.380 65.030 -41.690 1.00 58.41 125 SER A N 1
ATOM 996 C CA . SER A 1 125 ? -14.462 65.833 -42.282 1.00 58.41 125 SER A CA 1
ATOM 997 C C . SER A 1 125 ? -15.852 65.225 -42.043 1.00 58.41 125 SER A C 1
ATOM 999 O O . SER A 1 125 ? -16.825 65.935 -41.789 1.00 58.41 125 SER A O 1
ATOM 1001 N N . LEU A 1 126 ? -15.942 63.896 -42.088 1.00 56.66 126 LEU A N 1
ATOM 1002 C CA . LEU A 1 126 ? -17.174 63.149 -41.856 1.00 56.66 126 LEU A CA 1
ATOM 1003 C C . LEU A 1 126 ? -17.623 63.207 -40.387 1.00 56.66 126 LEU A C 1
ATOM 1005 O O . LEU A 1 126 ? -18.807 63.383 -40.099 1.00 56.66 126 LEU A O 1
ATOM 1009 N N . HIS A 1 127 ? -16.666 63.095 -39.463 1.00 58.56 127 HIS A N 1
ATOM 1010 C CA . HIS A 1 127 ? -16.906 63.206 -38.026 1.00 58.56 127 HIS A CA 1
ATOM 1011 C C . HIS A 1 127 ? -17.430 64.601 -37.661 1.00 58.56 127 HIS A C 1
ATOM 1013 O O . HIS A 1 127 ? -18.417 64.733 -36.932 1.00 58.56 127 HIS A O 1
ATOM 1019 N N . ASP A 1 128 ? -16.804 65.645 -38.204 1.00 53.38 128 ASP A N 1
ATOM 1020 C CA . ASP A 1 128 ? -17.160 67.026 -37.887 1.00 53.38 128 ASP A CA 1
ATOM 1021 C C . ASP A 1 128 ? -18.563 67.380 -38.414 1.00 53.38 128 ASP A C 1
ATOM 1023 O O . ASP A 1 128 ? -19.355 67.980 -37.684 1.00 53.38 128 ASP A O 1
ATOM 1027 N N . PHE A 1 129 ? -18.946 66.883 -39.597 1.00 52.19 129 PHE A N 1
ATOM 1028 C CA . PHE A 1 129 ? -20.305 67.027 -40.139 1.00 52.19 129 PHE A CA 1
ATOM 1029 C C . PHE A 1 129 ? -21.390 66.428 -39.223 1.00 52.19 129 PHE A C 1
ATOM 1031 O O . PHE A 1 129 ? -22.425 67.058 -38.979 1.00 52.19 129 PHE A O 1
ATOM 1038 N N . CYS A 1 130 ? -21.155 65.228 -38.680 1.00 50.09 130 CYS A N 1
ATOM 1039 C CA . CYS A 1 130 ? -22.084 64.565 -37.758 1.00 50.09 130 CYS A CA 1
ATOM 1040 C C . CYS A 1 130 ? -22.209 65.306 -36.417 1.00 50.09 130 CYS A C 1
ATOM 1042 O O . CYS A 1 130 ? -23.270 65.288 -35.789 1.00 50.09 130 CYS A O 1
ATOM 1044 N N . LYS A 1 131 ? -21.142 65.984 -35.986 1.00 50.12 131 LYS A N 1
ATOM 1045 C CA . LYS A 1 131 ? -21.086 66.722 -34.720 1.00 50.12 131 LYS A CA 1
ATOM 1046 C C . LYS A 1 131 ? -21.782 68.085 -34.797 1.00 50.12 131 LYS A C 1
ATOM 1048 O O . LYS A 1 131 ? -22.401 68.509 -33.821 1.00 50.12 131 LYS A O 1
ATOM 1053 N N . GLU A 1 132 ? -21.714 68.758 -35.946 1.00 46.31 132 GLU A N 1
ATOM 1054 C CA . GLU A 1 132 ? -22.226 70.125 -36.136 1.00 46.31 132 GLU A CA 1
ATOM 1055 C C . GLU A 1 132 ? -23.750 70.197 -36.372 1.00 46.31 132 GLU A C 1
ATOM 1057 O O . GLU A 1 132 ? -24.401 71.177 -36.015 1.00 46.31 132 GLU A O 1
ATOM 1062 N N . LYS A 1 133 ? -24.369 69.145 -36.923 1.00 46.38 133 LYS A N 1
ATOM 1063 C CA . LYS A 1 133 ? -25.805 69.104 -37.279 1.00 46.38 133 LYS A CA 1
ATOM 1064 C C . LYS A 1 133 ? -26.717 68.600 -36.146 1.00 46.38 133 LYS A C 1
ATOM 1066 O O . LYS A 1 133 ? -27.717 67.933 -36.404 1.00 46.38 133 LYS A O 1
ATOM 1071 N N . ALA A 1 134 ? -26.429 68.955 -34.892 1.00 44.00 134 ALA A N 1
ATOM 1072 C CA . ALA A 1 134 ? -27.161 68.516 -33.693 1.00 44.00 134 ALA A CA 1
ATOM 1073 C C . ALA A 1 134 ? -28.592 69.101 -33.516 1.00 44.00 134 ALA A C 1
ATOM 1075 O O . ALA A 1 134 ? -29.029 69.307 -32.390 1.00 44.00 134 ALA A O 1
ATOM 1076 N N . ASN A 1 135 ? -29.320 69.365 -34.609 1.00 45.09 135 ASN A N 1
ATOM 1077 C CA . ASN A 1 135 ? -30.761 69.672 -34.639 1.00 45.09 135 ASN A CA 1
ATOM 1078 C C . ASN A 1 135 ? -31.382 69.318 -36.014 1.00 45.09 135 ASN A C 1
ATOM 1080 O O . ASN A 1 135 ? -32.120 70.103 -36.608 1.00 45.09 135 ASN A O 1
ATOM 1084 N N . ASN A 1 136 ? -31.064 68.137 -36.555 1.00 38.28 136 ASN A N 1
ATOM 1085 C CA . ASN A 1 136 ? -31.839 67.519 -37.637 1.00 38.28 136 ASN A CA 1
ATOM 1086 C C . ASN A 1 136 ? -32.800 66.474 -37.022 1.00 38.28 136 ASN A C 1
ATOM 1088 O O . ASN A 1 136 ? -32.329 65.655 -36.231 1.00 38.28 136 ASN A O 1
ATOM 1092 N N . PRO A 1 137 ? -34.112 66.480 -37.337 1.00 42.06 137 PRO A N 1
ATOM 1093 C CA . PRO A 1 137 ? -35.118 65.566 -36.778 1.00 42.06 137 PRO A CA 1
ATOM 1094 C C . PRO A 1 137 ? -34.898 64.057 -36.986 1.00 42.06 137 PRO A C 1
ATOM 1096 O O . PRO A 1 137 ? -35.676 63.281 -36.439 1.00 42.06 137 PRO A O 1
ATOM 1099 N N . THR A 1 138 ? -33.845 63.604 -37.674 1.00 48.59 138 THR A N 1
ATOM 1100 C CA . THR A 1 138 ? -33.403 62.198 -37.586 1.00 48.59 138 THR A CA 1
ATOM 1101 C C . THR A 1 138 ? -32.569 61.876 -36.336 1.00 48.59 138 THR A C 1
ATOM 1103 O O . THR A 1 138 ? -32.221 60.719 -36.116 1.00 48.59 138 THR A O 1
ATOM 1106 N N . CYS A 1 139 ? -32.286 62.876 -35.490 1.00 45.94 139 CYS A N 1
ATOM 1107 C CA . CYS A 1 139 ? -31.456 62.762 -34.286 1.00 45.94 139 CYS A CA 1
ATOM 1108 C C . CYS A 1 139 ? -32.088 63.426 -33.029 1.00 45.94 139 CYS A C 1
ATOM 1110 O O . CYS A 1 139 ? -31.391 64.145 -32.312 1.00 45.94 139 CYS A O 1
ATOM 1112 N N . THR A 1 140 ? -33.396 63.249 -32.754 1.00 42.69 140 THR A N 1
ATOM 1113 C CA . THR A 1 140 ? -34.028 63.450 -31.411 1.00 42.69 140 THR A CA 1
ATOM 1114 C C . THR A 1 140 ? -35.406 62.760 -31.292 1.00 42.69 140 THR A C 1
ATOM 1116 O O . THR A 1 140 ? -36.185 62.752 -32.244 1.00 42.69 140 THR A O 1
ATOM 1119 N N . VAL A 1 141 ? -35.717 62.177 -30.120 1.00 42.19 141 VAL A N 1
ATOM 1120 C CA . VAL A 1 141 ? -36.716 61.093 -29.929 1.00 42.19 141 VAL A CA 1
ATOM 1121 C C . VAL A 1 141 ? -38.000 61.542 -29.186 1.00 42.19 141 VAL A C 1
ATOM 1123 O O . VAL A 1 141 ? -37.930 62.212 -28.160 1.00 42.19 141 VAL A O 1
ATOM 1126 N N . LYS A 1 142 ? -39.196 61.139 -29.665 1.00 47.31 142 LYS A N 1
ATOM 1127 C CA . LYS A 1 142 ? -40.489 61.192 -28.928 1.00 47.31 142 LYS A CA 1
ATOM 1128 C C . LYS A 1 142 ? -40.667 59.911 -28.096 1.00 47.31 142 LYS A C 1
ATOM 1130 O O . LYS A 1 142 ? -40.532 58.825 -28.654 1.00 47.31 142 LYS A O 1
ATOM 1135 N N . CYS A 1 143 ? -41.004 60.018 -26.805 1.00 48.72 143 CYS A N 1
ATOM 1136 C CA . CYS A 1 143 ? -40.942 58.869 -25.886 1.00 48.72 143 CYS A CA 1
ATOM 1137 C C . CYS A 1 143 ? -42.228 58.025 -25.840 1.00 48.72 143 CYS A C 1
ATOM 1139 O O . CYS A 1 143 ? -43.312 58.600 -25.722 1.00 48.72 143 CYS A O 1
ATOM 1141 N N . PRO A 1 144 ? -42.126 56.681 -25.899 1.00 54.09 144 PRO A N 1
ATOM 1142 C CA . PRO A 1 144 ? -43.240 55.758 -25.659 1.00 54.09 144 PRO A CA 1
ATOM 1143 C C . PRO A 1 144 ? -43.818 55.857 -24.234 1.00 54.09 144 PRO A C 1
ATOM 1145 O O . PRO A 1 144 ? -43.152 56.333 -23.317 1.00 54.09 144 PRO A O 1
ATOM 1148 N N . GLU A 1 145 ? -45.045 55.368 -24.028 1.00 52.53 145 GLU A N 1
ATOM 1149 C CA . GLU A 1 145 ? -45.717 55.344 -22.718 1.00 52.53 145 GLU A CA 1
ATOM 1150 C C . GLU A 1 145 ? -44.872 54.582 -21.671 1.00 52.53 145 GLU A C 1
ATOM 1152 O O . GLU A 1 145 ? -44.410 53.469 -21.922 1.00 52.53 145 GLU A O 1
ATOM 1157 N N . GLY A 1 146 ? -44.606 55.211 -20.517 1.00 59.81 146 GLY A N 1
ATOM 1158 C CA . GLY A 1 146 ? -43.671 54.707 -19.496 1.00 59.81 146 GLY A CA 1
ATOM 1159 C C . GLY A 1 146 ? -42.207 55.156 -19.657 1.00 59.81 146 GLY A C 1
ATOM 1160 O O . GLY A 1 146 ? -41.370 54.800 -18.828 1.00 59.81 146 GLY A O 1
ATOM 1161 N N . GLN A 1 147 ? -41.886 55.962 -20.678 1.00 70.06 147 GLN A N 1
ATOM 1162 C CA . GLN A 1 147 ? -40.558 56.545 -20.903 1.00 70.06 147 GLN A CA 1
ATOM 1163 C C . GLN A 1 147 ? -40.605 58.075 -20.994 1.00 70.06 147 GLN A C 1
ATOM 1165 O O . GLN A 1 147 ? -41.595 58.656 -21.436 1.00 70.06 147 GLN A O 1
ATOM 1170 N N . LYS A 1 148 ? -39.515 58.748 -20.610 1.00 64.81 148 LYS A N 1
ATOM 1171 C CA . LYS A 1 148 ? -39.349 60.200 -20.780 1.00 64.81 148 LYS A CA 1
ATOM 1172 C C . LYS A 1 148 ? -37.882 60.587 -20.940 1.00 64.81 148 LYS A C 1
ATOM 1174 O O . LYS A 1 148 ? -36.994 59.821 -20.588 1.00 64.81 148 LYS A O 1
ATOM 1179 N N . THR A 1 149 ? -37.622 61.788 -21.445 1.00 61.19 149 THR A N 1
ATOM 1180 C CA . THR A 1 149 ? -36.277 62.379 -21.435 1.00 61.19 149 THR A CA 1
ATOM 1181 C C . THR A 1 149 ? -35.967 62.896 -20.029 1.00 61.19 149 THR A C 1
ATOM 1183 O O . THR A 1 149 ? -36.696 63.747 -19.516 1.00 61.19 149 THR A O 1
ATOM 1186 N N . VAL A 1 150 ? -34.897 62.411 -19.401 1.00 57.56 150 VAL A N 1
ATOM 1187 C CA . VAL A 1 150 ? -34.470 62.840 -18.057 1.00 57.56 150 VAL A CA 1
ATOM 1188 C C . VAL A 1 150 ? -33.295 63.819 -18.180 1.00 57.56 150 VAL A C 1
ATOM 1190 O O . VAL A 1 150 ? -32.386 63.593 -18.974 1.00 57.56 150 VAL A O 1
ATOM 1193 N N . ASN A 1 151 ? -33.312 64.924 -17.422 1.00 53.59 151 ASN A N 1
ATOM 1194 C CA . ASN A 1 151 ? -32.246 65.945 -17.368 1.00 53.59 151 ASN A CA 1
ATOM 1195 C C . ASN A 1 151 ? -31.766 66.486 -18.734 1.00 53.59 151 ASN A C 1
ATOM 1197 O O . ASN A 1 151 ? -30.578 66.731 -18.932 1.00 53.59 151 ASN A O 1
ATOM 1201 N N . GLY A 1 152 ? -32.683 66.684 -19.687 1.00 49.22 152 GLY A N 1
ATOM 1202 C CA . GLY A 1 152 ? -32.356 67.262 -20.999 1.00 49.22 152 GLY A CA 1
ATOM 1203 C C . GLY A 1 152 ? -31.601 66.326 -21.956 1.00 49.22 152 GLY A C 1
ATOM 1204 O O . GLY A 1 152 ? -31.020 66.805 -22.929 1.00 49.22 152 GLY A O 1
ATOM 1205 N N . ALA A 1 153 ? -31.600 65.011 -21.697 1.00 47.81 153 ALA A N 1
ATOM 1206 C CA . ALA A 1 153 ? -31.030 63.994 -22.584 1.00 47.81 153 ALA A CA 1
ATOM 1207 C C . ALA A 1 153 ? -31.790 63.873 -23.925 1.00 47.81 153 ALA A C 1
ATOM 1209 O O . ALA A 1 153 ? -32.996 64.108 -23.990 1.00 47.81 153 ALA A O 1
ATOM 1210 N N . ARG A 1 154 ? -31.067 63.504 -24.998 1.00 46.19 154 ARG A N 1
ATOM 1211 C CA . ARG A 1 154 ? -31.547 63.495 -26.401 1.00 46.19 154 ARG A CA 1
ATOM 1212 C C . ARG A 1 154 ? -32.354 62.249 -26.809 1.00 46.19 154 ARG A C 1
ATOM 1214 O O . ARG A 1 154 ? -33.005 62.284 -27.853 1.00 46.19 154 ARG A O 1
ATOM 1221 N N . ASP A 1 155 ? -32.364 61.212 -25.972 1.00 46.78 155 ASP A N 1
ATOM 1222 C CA . ASP A 1 155 ? -33.050 59.937 -26.205 1.00 46.78 155 ASP A CA 1
ATOM 1223 C C . ASP A 1 155 ? -34.057 59.619 -25.089 1.00 46.78 155 ASP A C 1
ATOM 1225 O O . ASP A 1 155 ? -33.935 60.079 -23.950 1.00 46.78 155 ASP A O 1
ATOM 1229 N N . CYS A 1 156 ? -35.066 58.817 -25.423 1.00 61.81 156 CYS A N 1
ATOM 1230 C CA . CYS A 1 156 ? -36.119 58.397 -24.506 1.00 61.81 156 CYS A CA 1
ATOM 1231 C C . CYS A 1 156 ? -35.718 57.167 -23.704 1.00 61.81 156 CYS A C 1
ATOM 1233 O O . CYS A 1 156 ? -35.221 56.193 -24.264 1.00 61.81 156 CYS A O 1
ATOM 1235 N N . CYS A 1 157 ? -35.970 57.201 -22.398 1.00 69.38 157 CYS A N 1
ATOM 1236 C CA . CYS A 1 157 ? -35.603 56.123 -21.494 1.00 69.38 157 CYS A CA 1
ATOM 1237 C C . CYS A 1 157 ? -36.746 55.827 -20.517 1.00 69.38 157 CYS A C 1
ATOM 1239 O O . CYS A 1 157 ? -37.508 56.718 -20.127 1.00 69.38 157 CYS A O 1
ATOM 1241 N N . ALA A 1 158 ? -36.861 54.572 -20.089 1.00 73.69 158 ALA A N 1
ATOM 1242 C CA . ALA A 1 158 ? -37.639 54.257 -18.897 1.00 73.69 158 ALA A CA 1
ATOM 1243 C C . ALA A 1 158 ? -36.916 54.843 -17.674 1.00 73.69 158 ALA A C 1
ATOM 1245 O O . ALA A 1 158 ? -35.687 54.899 -17.674 1.00 73.69 158 ALA A O 1
ATOM 1246 N N . PHE A 1 159 ? -37.643 55.310 -16.661 1.00 77.56 159 PHE A N 1
ATOM 1247 C CA . PHE A 1 159 ? -37.050 56.039 -15.536 1.00 77.56 159 PHE A CA 1
ATOM 1248 C C . PHE A 1 159 ? -37.397 55.405 -14.187 1.00 77.56 159 PHE A C 1
ATOM 1250 O O . PHE A 1 159 ? -38.427 54.748 -14.054 1.00 77.56 159 PHE A O 1
ATOM 1257 N N . ILE A 1 160 ? -36.539 55.628 -13.192 1.00 80.25 160 ILE A N 1
ATOM 1258 C CA . ILE A 1 160 ? -36.800 55.339 -11.774 1.00 80.25 160 ILE A CA 1
ATOM 1259 C C . ILE A 1 160 ? -36.675 56.620 -10.957 1.00 80.25 160 ILE A C 1
ATOM 1261 O O . ILE A 1 160 ? -35.943 57.536 -11.347 1.00 80.25 160 ILE A O 1
ATOM 1265 N N . THR A 1 161 ? -37.337 56.661 -9.805 1.00 76.19 161 THR A N 1
ATOM 1266 C CA . THR A 1 161 ? -37.088 57.677 -8.781 1.00 76.19 161 THR A CA 1
ATOM 1267 C C . THR A 1 161 ? -36.227 57.070 -7.680 1.00 76.19 161 THR A C 1
ATOM 1269 O O . THR A 1 161 ? -36.633 56.118 -7.014 1.00 76.19 161 THR A O 1
ATOM 1272 N N . ASP A 1 162 ? -35.013 57.593 -7.498 1.00 65.69 162 ASP A N 1
ATOM 1273 C CA . ASP A 1 162 ? -34.111 57.089 -6.462 1.00 65.69 162 ASP A CA 1
ATOM 1274 C C . ASP A 1 162 ? -34.569 57.475 -5.039 1.00 65.69 162 ASP A C 1
ATOM 1276 O O . ASP A 1 162 ? -35.512 58.246 -4.847 1.00 65.69 162 ASP A O 1
ATOM 1280 N N . LYS A 1 163 ? -33.891 56.941 -4.009 1.00 63.34 163 LYS A N 1
ATOM 1281 C CA . LYS A 1 163 ? -34.209 57.177 -2.580 1.00 63.34 163 LYS A CA 1
ATOM 1282 C C . LYS A 1 163 ? -34.271 58.661 -2.192 1.00 63.34 163 LYS A C 1
ATOM 1284 O O . LYS A 1 163 ? -34.894 58.992 -1.188 1.00 63.34 163 LYS A O 1
ATOM 1289 N N . ASN A 1 164 ? -33.628 59.533 -2.969 1.00 65.88 164 ASN A N 1
ATOM 1290 C CA . ASN A 1 164 ? -33.552 60.969 -2.727 1.00 65.88 164 ASN A CA 1
ATOM 1291 C C . ASN A 1 164 ? -34.566 61.760 -3.575 1.00 65.88 164 ASN A C 1
ATOM 1293 O O . ASN A 1 164 ? -34.509 62.988 -3.601 1.00 65.88 164 ASN A O 1
ATOM 1297 N N . GLY A 1 165 ? -35.479 61.083 -4.282 1.00 63.78 165 GLY A N 1
ATOM 1298 C CA . GLY A 1 165 ? -36.498 61.712 -5.121 1.00 63.78 165 GLY A CA 1
ATOM 1299 C C . GLY A 1 165 ? -35.997 62.164 -6.496 1.00 63.78 165 GLY A C 1
ATOM 1300 O O . GLY A 1 165 ? -36.718 62.878 -7.188 1.00 63.78 165 GLY A O 1
ATOM 1301 N N . THR A 1 166 ? -34.780 61.782 -6.905 1.00 72.19 166 THR A N 1
ATOM 1302 C CA . THR A 1 166 ? -34.205 62.198 -8.194 1.00 72.19 166 THR A CA 1
ATOM 1303 C C . THR A 1 166 ? -34.544 61.188 -9.284 1.00 72.19 166 THR A C 1
ATOM 1305 O O . THR A 1 166 ? -34.381 59.981 -9.104 1.00 72.19 166 THR A O 1
ATOM 1308 N N . GLU A 1 167 ? -35.001 61.678 -10.435 1.00 77.56 167 GLU A N 1
ATOM 1309 C CA . GLU A 1 167 ? -35.344 60.834 -11.579 1.00 77.56 167 GLU A CA 1
ATOM 1310 C C . GLU A 1 167 ? -34.097 60.491 -12.396 1.00 77.56 167 GLU A C 1
ATOM 1312 O O . GLU A 1 167 ? -33.289 61.370 -12.709 1.00 77.56 167 GLU A O 1
ATOM 1317 N N . LYS A 1 168 ? -33.938 59.214 -12.753 1.00 75.19 168 LYS A N 1
ATOM 1318 C CA . LYS A 1 168 ? -32.802 58.714 -13.541 1.00 75.19 168 LYS A CA 1
ATOM 1319 C C . LYS A 1 168 ? -33.274 57.789 -14.654 1.00 75.19 168 LYS A C 1
ATOM 1321 O O . LYS A 1 168 ? -34.173 56.978 -14.443 1.00 75.19 168 LYS A O 1
ATOM 1326 N N . CYS A 1 169 ? -32.649 57.908 -15.825 1.00 75.19 169 CYS A N 1
ATOM 1327 C CA . CYS A 1 169 ? -32.844 56.967 -16.925 1.00 75.19 169 CYS A CA 1
ATOM 1328 C C . CYS A 1 169 ? -32.293 55.588 -16.569 1.00 75.19 169 CYS A C 1
ATOM 1330 O O . CYS A 1 169 ? -31.163 55.473 -16.095 1.00 75.19 169 CYS A O 1
ATOM 1332 N N . CYS A 1 170 ? -33.051 54.551 -16.894 1.00 71.56 170 CYS A N 1
ATOM 1333 C CA . CYS A 1 170 ? -32.558 53.189 -16.920 1.00 71.56 170 CYS A CA 1
ATOM 1334 C C . CYS A 1 170 ? -31.639 52.973 -18.133 1.00 71.56 170 CYS A C 1
ATOM 1336 O O . CYS A 1 170 ? -32.010 53.380 -19.239 1.00 71.56 170 CYS A O 1
ATOM 1338 N N . PRO A 1 171 ? -30.456 52.352 -17.954 1.00 68.38 171 PRO A N 1
ATOM 1339 C CA . PRO A 1 171 ? -29.570 51.974 -19.054 1.00 68.38 171 PRO A CA 1
ATOM 1340 C C . PRO A 1 171 ? -30.288 51.143 -20.125 1.00 68.38 171 PRO A C 1
ATOM 1342 O O . PRO A 1 171 ? -31.246 50.424 -19.820 1.00 68.38 171 PRO A O 1
ATOM 1345 N N . ALA A 1 172 ? -29.814 51.211 -21.372 1.00 59.91 172 ALA A N 1
ATOM 1346 C CA . ALA A 1 172 ? -30.335 50.379 -22.457 1.00 59.91 172 ALA A CA 1
ATOM 1347 C C . ALA A 1 172 ? -30.336 48.891 -22.041 1.00 59.91 172 ALA A C 1
ATOM 1349 O O . ALA A 1 172 ? -29.426 48.436 -21.354 1.00 59.91 172 ALA A O 1
ATOM 1350 N N . ASP A 1 173 ? -31.410 48.178 -22.394 1.00 63.12 173 ASP A N 1
ATOM 1351 C CA . ASP A 1 173 ? -31.718 46.789 -22.001 1.00 63.12 173 ASP A CA 1
ATOM 1352 C C . ASP A 1 173 ? -32.153 46.551 -20.542 1.00 63.12 173 ASP A C 1
ATOM 1354 O O . ASP A 1 173 ? -32.423 45.412 -20.151 1.00 63.12 173 ASP A O 1
ATOM 1358 N N . THR A 1 174 ? -32.363 47.619 -19.761 1.00 69.50 174 THR A N 1
ATOM 1359 C CA . THR A 1 174 ? -32.950 47.553 -18.409 1.00 69.50 174 THR A CA 1
ATOM 1360 C C . THR A 1 174 ? -34.304 48.272 -18.315 1.00 69.50 174 THR A C 1
ATOM 1362 O O . THR A 1 174 ? -34.609 49.149 -19.121 1.00 69.50 174 THR A O 1
ATOM 1365 N N . HIS A 1 175 ? -35.183 47.852 -17.402 1.00 74.19 175 HIS A N 1
ATOM 1366 C CA . HIS A 1 175 ? -36.545 48.338 -17.165 1.00 74.19 175 HIS A CA 1
ATOM 1367 C C . HIS A 1 175 ? -36.782 48.575 -15.662 1.00 74.19 175 HIS A C 1
ATOM 1369 O O . HIS A 1 175 ? -36.235 47.837 -14.838 1.00 74.19 175 HIS A O 1
ATOM 1375 N N . PRO A 1 176 ? -37.613 49.563 -15.281 1.00 75.19 176 PRO A N 1
ATOM 1376 C CA . PRO A 1 176 ? -37.962 49.823 -13.890 1.00 75.19 176 PRO A CA 1
ATOM 1377 C C . PRO A 1 176 ? -38.682 48.629 -13.257 1.00 75.19 176 PRO A C 1
ATOM 1379 O O . PRO A 1 176 ? -39.685 48.141 -13.780 1.00 75.19 176 PRO A O 1
ATOM 1382 N N . ARG A 1 177 ? -38.205 48.177 -12.099 1.00 74.50 177 ARG A N 1
ATOM 1383 C CA . ARG A 1 177 ? -38.878 47.199 -11.231 1.00 74.50 177 ARG A CA 1
ATOM 1384 C C . ARG A 1 177 ? -38.636 47.572 -9.772 1.00 74.50 177 ARG A C 1
ATOM 1386 O O . ARG A 1 177 ? -37.678 48.270 -9.451 1.00 74.50 177 ARG A O 1
ATOM 1393 N N . LYS A 1 178 ? -39.505 47.099 -8.879 1.00 66.12 178 LYS A N 1
ATOM 1394 C CA . LYS A 1 178 ? -39.320 47.255 -7.431 1.00 66.12 178 LYS A CA 1
ATOM 1395 C C . LYS A 1 178 ? -38.529 46.073 -6.877 1.00 66.12 178 LYS A C 1
ATOM 1397 O O . LYS A 1 178 ? -38.832 44.931 -7.218 1.00 66.12 178 LYS A O 1
ATOM 1402 N N . SER A 1 179 ? -37.532 46.340 -6.037 1.00 59.00 179 SER A N 1
ATOM 1403 C CA . SER A 1 179 ? -36.869 45.300 -5.244 1.00 59.00 179 SER A CA 1
ATOM 1404 C C . SER A 1 179 ? -37.814 44.710 -4.192 1.00 59.00 179 SER A C 1
ATOM 1406 O O . SER A 1 179 ? -38.899 45.244 -3.953 1.00 59.00 179 SER A O 1
ATOM 1408 N N . ILE A 1 180 ? -37.383 43.631 -3.525 1.00 52.88 180 ILE A N 1
ATOM 1409 C CA . ILE A 1 180 ? -38.091 43.032 -2.377 1.00 52.88 180 ILE A CA 1
ATOM 1410 C C . ILE A 1 180 ? -38.396 44.067 -1.281 1.00 52.88 180 ILE A C 1
ATOM 1412 O O . ILE A 1 180 ? -39.469 44.026 -0.687 1.00 52.88 180 ILE A O 1
ATOM 1416 N N . ASP A 1 181 ? -37.514 45.050 -1.095 1.00 53.88 181 ASP A N 1
ATOM 1417 C CA . ASP A 1 181 ? -37.679 46.128 -0.110 1.00 53.88 181 ASP A CA 1
ATOM 1418 C C . ASP A 1 181 ? -38.527 47.309 -0.629 1.00 53.88 181 ASP A C 1
ATOM 1420 O O . ASP A 1 181 ? -38.608 48.357 0.010 1.00 53.88 181 ASP A O 1
ATOM 1424 N N . GLY A 1 182 ? -39.141 47.179 -1.811 1.00 56.78 182 GLY A N 1
ATOM 1425 C CA . GLY A 1 182 ? -40.037 48.179 -2.399 1.00 56.78 182 GLY A CA 1
ATOM 1426 C C . GLY A 1 182 ? -39.352 49.342 -3.124 1.00 56.78 182 GLY A C 1
ATOM 1427 O O . GLY A 1 182 ? -40.044 50.274 -3.538 1.00 56.78 182 GLY A O 1
ATOM 1428 N N . LEU A 1 183 ? -38.027 49.300 -3.312 1.00 65.00 183 LEU A N 1
ATOM 1429 C CA . LEU A 1 183 ? -37.268 50.365 -3.973 1.00 65.00 183 LEU A CA 1
ATOM 1430 C C . LEU A 1 183 ? -37.279 50.217 -5.499 1.00 65.00 183 LEU A C 1
ATOM 1432 O O . LEU A 1 183 ? -36.974 49.142 -6.011 1.00 65.00 183 LEU A O 1
ATOM 1436 N N . GLU A 1 184 ? -37.568 51.296 -6.226 1.00 72.06 184 GLU A N 1
ATOM 1437 C CA . GLU A 1 184 ? -37.498 51.313 -7.692 1.00 72.06 184 GLU A CA 1
ATOM 1438 C C . GLU A 1 184 ? -36.045 51.292 -8.185 1.00 72.06 184 GLU A C 1
ATOM 1440 O O . GLU A 1 184 ? -35.214 52.101 -7.770 1.00 72.06 184 GLU A O 1
ATOM 1445 N N . MET A 1 185 ? -35.734 50.344 -9.068 1.00 71.38 185 MET A N 1
ATOM 1446 C CA . MET A 1 185 ? -34.413 50.154 -9.664 1.00 71.38 185 MET A CA 1
ATOM 1447 C C . MET A 1 185 ? -34.513 49.694 -11.121 1.00 71.38 185 MET A C 1
ATOM 1449 O O . MET A 1 185 ? -35.521 49.132 -11.551 1.00 71.38 185 MET A O 1
ATOM 1453 N N . CYS A 1 186 ? -33.466 49.972 -11.893 1.00 74.44 186 CYS A N 1
ATOM 1454 C CA . CYS A 1 186 ? -33.376 49.613 -13.303 1.00 74.44 186 CYS A CA 1
ATOM 1455 C C . CYS A 1 186 ? -32.800 48.204 -13.445 1.00 74.44 186 CYS A C 1
ATOM 1457 O O . CYS A 1 186 ? -31.628 47.973 -13.166 1.00 74.44 186 CYS A O 1
ATOM 1459 N N . CYS A 1 187 ? -33.635 47.261 -13.868 1.00 72.69 187 CYS A N 1
ATOM 1460 C CA . CYS A 1 187 ? -33.333 45.833 -13.914 1.00 72.69 187 CYS A CA 1
ATOM 1461 C C . CYS A 1 187 ? -33.236 45.336 -15.357 1.00 72.69 187 CYS A C 1
ATOM 1463 O O . CYS A 1 187 ? -34.044 45.781 -16.160 1.00 72.69 187 CYS A O 1
ATOM 1465 N N . PRO A 1 188 ? -32.357 44.390 -15.720 1.00 69.94 188 PRO A N 1
ATOM 1466 C CA . PRO A 1 188 ? -32.369 43.783 -17.057 1.00 69.94 188 PRO A CA 1
ATOM 1467 C C . PRO A 1 188 ? -33.777 43.307 -17.466 1.00 69.94 188 PRO A C 1
ATOM 1469 O O . PRO A 1 188 ? -34.513 42.795 -16.619 1.00 69.94 188 PRO A O 1
ATOM 1472 N N . LYS A 1 189 ? -34.166 43.491 -18.740 1.00 66.31 189 LYS A N 1
ATOM 1473 C CA . LYS A 1 189 ? -35.484 43.051 -19.263 1.00 66.31 189 LYS A CA 1
ATOM 1474 C C . LYS A 1 189 ? -35.753 41.580 -18.951 1.00 66.31 189 LYS A C 1
ATOM 1476 O O . LYS A 1 189 ? -36.805 41.244 -18.407 1.00 66.31 189 LYS A O 1
ATOM 1481 N N . ASP A 1 190 ? -34.753 40.757 -19.248 1.00 60.75 190 ASP A N 1
ATOM 1482 C CA . ASP A 1 190 ? -34.718 39.330 -18.987 1.00 60.75 190 ASP A CA 1
ATOM 1483 C C . ASP A 1 190 ? -33.514 39.054 -18.091 1.00 60.75 190 ASP A C 1
ATOM 1485 O O . ASP A 1 190 ? -32.362 39.174 -18.509 1.00 60.75 190 ASP A O 1
ATOM 1489 N N . GLY A 1 191 ? -33.781 38.751 -16.824 1.00 62.22 191 GLY A N 1
ATOM 1490 C CA . GLY A 1 191 ? -32.742 38.417 -15.867 1.00 62.22 191 GLY A CA 1
ATOM 1491 C C . GLY A 1 191 ? -32.967 38.978 -14.463 1.00 62.22 191 GLY A C 1
ATOM 1492 O O . GLY A 1 191 ? -33.919 39.720 -14.196 1.00 62.22 191 GLY A O 1
ATOM 1493 N N . PRO A 1 192 ? -32.091 38.582 -13.537 1.00 65.31 192 PRO A N 1
ATOM 1494 C CA . PRO A 1 192 ? -32.153 38.975 -12.142 1.00 65.31 192 PRO A CA 1
ATOM 1495 C C . PRO A 1 192 ? -31.796 40.453 -11.944 1.00 65.31 192 PRO A C 1
ATOM 1497 O O . PRO A 1 192 ? -30.902 40.988 -12.597 1.00 65.31 192 PRO A O 1
ATOM 1500 N N . CYS A 1 193 ? -32.500 41.124 -11.030 1.00 70.06 193 CYS A N 1
ATOM 1501 C CA . CYS A 1 193 ? -32.290 42.545 -10.769 1.00 70.06 193 CYS A CA 1
ATOM 1502 C C . CYS A 1 193 ? -31.355 42.794 -9.589 1.00 70.06 193 CYS A C 1
ATOM 1504 O O . CYS A 1 193 ? -31.646 42.343 -8.481 1.00 70.06 193 CYS A O 1
ATOM 1506 N N . CYS A 1 194 ? -30.293 43.566 -9.825 1.00 67.69 194 CYS A N 1
ATOM 1507 C CA . CYS A 1 194 ? -29.316 43.952 -8.816 1.00 67.69 194 CYS A CA 1
ATOM 1508 C C . CYS A 1 194 ? -29.150 45.475 -8.731 1.00 67.69 194 CYS A C 1
ATOM 1510 O O . CYS A 1 194 ? -29.234 46.147 -9.760 1.00 67.69 194 CYS A O 1
ATOM 1512 N N . PRO A 1 195 ? -28.903 46.036 -7.531 1.00 63.22 195 PRO A N 1
ATOM 1513 C CA . PRO A 1 195 ? -28.606 47.457 -7.372 1.00 63.22 195 PRO A CA 1
ATOM 1514 C C . PRO A 1 195 ? -27.352 47.883 -8.145 1.00 63.22 195 PRO A C 1
ATOM 1516 O O . PRO A 1 195 ? -26.430 47.093 -8.347 1.00 63.22 195 PRO A O 1
ATOM 1519 N N . GLU A 1 196 ? -27.285 49.160 -8.517 1.00 60.00 196 GLU A N 1
ATOM 1520 C CA . GLU A 1 196 ? -26.119 49.744 -9.187 1.00 60.00 196 GLU A CA 1
ATOM 1521 C C . GLU A 1 196 ? -24.832 49.511 -8.370 1.00 60.00 196 GLU A C 1
ATOM 1523 O O . GLU A 1 196 ? -24.799 49.723 -7.156 1.00 60.00 196 GLU A O 1
ATOM 1528 N N . GLY A 1 197 ? -23.779 49.029 -9.037 1.00 60.06 197 GLY A N 1
ATOM 1529 C CA . GLY A 1 197 ? -22.523 48.613 -8.404 1.00 60.06 197 GLY A CA 1
ATOM 1530 C C . GLY A 1 197 ? -22.455 47.130 -8.026 1.00 60.06 197 GLY A C 1
ATOM 1531 O O . GLY A 1 197 ? -21.375 46.669 -7.656 1.00 60.06 197 GLY A O 1
ATOM 1532 N N . TYR A 1 198 ? -23.546 46.371 -8.182 1.00 67.62 198 TYR A N 1
ATOM 1533 C CA . TYR A 1 198 ? -23.621 44.944 -7.875 1.00 67.62 198 TYR A CA 1
ATOM 1534 C C . TYR A 1 198 ? -23.975 44.124 -9.128 1.00 67.62 198 TYR A C 1
ATOM 1536 O O . TYR A 1 198 ? -24.867 44.488 -9.890 1.00 67.62 198 TYR A O 1
ATOM 1544 N N . LYS A 1 199 ? -23.304 42.987 -9.329 1.00 68.62 199 LYS A N 1
ATOM 1545 C CA . LYS A 1 199 ? -23.631 41.973 -10.339 1.00 68.62 199 LYS A CA 1
ATOM 1546 C C . LYS A 1 199 ? -24.430 40.834 -9.710 1.00 68.62 199 LYS A C 1
ATOM 1548 O O . LYS A 1 199 ? -24.229 40.504 -8.541 1.00 68.62 199 LYS A O 1
ATOM 1553 N N . PHE A 1 200 ? -25.304 40.213 -10.491 1.00 69.94 200 PHE A N 1
ATOM 1554 C CA . PHE A 1 200 ? -25.971 38.984 -10.077 1.00 69.94 200 PHE A CA 1
ATOM 1555 C C . PHE A 1 200 ? -24.969 37.841 -9.930 1.00 69.94 200 PHE A C 1
ATOM 1557 O O . PHE A 1 200 ? -24.056 37.721 -10.750 1.00 69.94 200 PHE A O 1
ATOM 1564 N N . ASP A 1 201 ? -25.173 37.013 -8.908 1.00 67.00 201 ASP A N 1
ATOM 1565 C CA . ASP A 1 201 ? -24.336 35.840 -8.657 1.00 67.00 201 ASP A CA 1
ATOM 1566 C C . ASP A 1 201 ? -25.145 34.529 -8.677 1.00 67.00 201 ASP A C 1
ATOM 1568 O O . ASP A 1 201 ? -24.835 33.632 -9.458 1.00 67.00 201 ASP A O 1
ATOM 1572 N N . VAL A 1 202 ? -26.225 34.402 -7.883 1.00 69.38 202 VAL A N 1
ATOM 1573 C CA . VAL A 1 202 ? -27.025 33.157 -7.833 1.00 69.38 202 VAL A CA 1
ATOM 1574 C C . VAL A 1 202 ? -28.510 33.383 -7.506 1.00 69.38 202 VAL A C 1
ATOM 1576 O O . VAL A 1 202 ? -28.869 34.310 -6.775 1.00 69.38 202 VAL A O 1
ATOM 1579 N N . GLU A 1 203 ? -29.377 32.500 -8.014 1.00 56.47 203 GLU A N 1
ATOM 1580 C CA . GLU A 1 203 ? -30.827 32.469 -7.751 1.00 56.47 203 GLU A CA 1
ATOM 1581 C C . GLU A 1 203 ? -31.146 31.477 -6.610 1.00 56.47 203 GLU A C 1
ATOM 1583 O O . GLU A 1 203 ? -30.658 30.343 -6.618 1.00 56.47 203 GLU A O 1
ATOM 1588 N N . ARG A 1 204 ? -31.947 31.873 -5.604 1.00 57.09 204 ARG A N 1
ATOM 1589 C CA . ARG A 1 204 ? -32.420 30.983 -4.518 1.00 57.09 204 ARG A CA 1
ATOM 1590 C C . ARG A 1 204 ? -33.900 31.208 -4.202 1.00 57.09 204 ARG A C 1
ATOM 1592 O O . ARG A 1 204 ? -34.461 32.254 -4.511 1.00 57.09 204 ARG A O 1
ATOM 1599 N N . ALA A 1 205 ? -34.526 30.220 -3.555 1.00 42.97 205 ALA A N 1
ATOM 1600 C CA . ALA A 1 205 ? -35.928 30.252 -3.133 1.00 42.97 205 ALA A CA 1
ATOM 1601 C C . ALA A 1 205 ? -36.200 31.441 -2.188 1.00 42.97 205 ALA A C 1
ATOM 1603 O O . ALA A 1 205 ? -36.002 31.341 -0.980 1.00 42.97 205 ALA A O 1
ATOM 1604 N N . GLY A 1 206 ? -36.603 32.579 -2.761 1.00 50.78 206 GLY A N 1
ATOM 1605 C CA . GLY A 1 206 ? -36.828 33.840 -2.051 1.00 50.78 206 GLY A CA 1
ATOM 1606 C C . GLY A 1 206 ? -36.271 35.093 -2.740 1.00 50.78 206 GLY A C 1
ATOM 1607 O O . GLY A 1 206 ? -36.652 36.184 -2.335 1.00 50.78 206 GLY A O 1
ATOM 1608 N N . GLY A 1 207 ? -35.427 34.978 -3.777 1.00 55.44 207 GLY A N 1
ATOM 1609 C CA . GLY A 1 207 ? -34.941 36.126 -4.558 1.00 55.44 207 GLY A CA 1
ATOM 1610 C C . GLY A 1 207 ? -33.539 35.956 -5.161 1.00 55.44 207 GLY A C 1
ATOM 1611 O O . GLY A 1 207 ? -32.848 34.966 -4.921 1.00 55.44 207 GLY A O 1
ATOM 1612 N N . ASN A 1 208 ? -33.126 36.952 -5.950 1.00 62.34 208 ASN A N 1
ATOM 1613 C CA . ASN A 1 208 ? -31.815 37.026 -6.606 1.00 62.34 208 ASN A CA 1
ATOM 1614 C C . ASN A 1 208 ? -30.758 37.625 -5.670 1.00 62.34 208 ASN A C 1
ATOM 1616 O O . ASN A 1 208 ? -31.023 38.657 -5.055 1.00 62.34 208 ASN A O 1
ATOM 1620 N N . ILE A 1 209 ? -29.564 37.026 -5.590 1.00 66.19 209 ILE A N 1
ATOM 1621 C CA . ILE A 1 209 ? -28.458 37.547 -4.769 1.00 66.19 209 ILE A CA 1
ATOM 1622 C C . ILE A 1 209 ? -27.452 38.310 -5.641 1.00 66.19 209 ILE A C 1
ATOM 1624 O O . ILE A 1 209 ? -27.070 37.852 -6.720 1.00 66.19 209 ILE A O 1
ATOM 1628 N N . CYS A 1 210 ? -27.016 39.472 -5.150 1.00 68.38 210 CYS A N 1
ATOM 1629 C CA . CYS A 1 210 ? -26.190 40.431 -5.877 1.00 68.38 210 CYS A CA 1
ATOM 1630 C C . CYS A 1 210 ? -24.915 40.774 -5.095 1.00 68.38 210 CYS A C 1
ATOM 1632 O O . CYS A 1 210 ? -24.999 41.105 -3.914 1.00 68.38 210 CYS A O 1
ATOM 1634 N N . CYS A 1 211 ? -23.753 40.764 -5.754 1.00 68.75 211 CYS A N 1
ATOM 1635 C CA . CYS A 1 211 ? -22.449 41.087 -5.163 1.00 68.75 211 CYS A CA 1
ATOM 1636 C C . CYS A 1 211 ? -21.781 42.289 -5.839 1.00 68.75 211 CYS A C 1
ATOM 1638 O O . CYS A 1 211 ? -21.915 42.423 -7.053 1.00 68.75 211 CYS A O 1
ATOM 1640 N N . PRO A 1 212 ? -21.022 43.142 -5.121 1.00 69.81 212 PRO A N 1
ATOM 1641 C CA . PRO A 1 212 ? -20.291 44.251 -5.730 1.00 69.81 212 PRO A CA 1
ATOM 1642 C C . PRO A 1 212 ? -19.419 43.813 -6.915 1.00 69.81 212 PRO A C 1
ATOM 1644 O O . PRO A 1 212 ? -18.807 42.740 -6.890 1.00 69.81 212 PRO A O 1
ATOM 1647 N N . HIS A 1 213 ? -19.315 44.642 -7.953 1.00 64.00 213 HIS A N 1
ATOM 1648 C CA . HIS A 1 213 ? -18.444 44.353 -9.096 1.00 64.00 213 HIS A CA 1
ATOM 1649 C C . HIS A 1 213 ? -16.997 44.074 -8.646 1.00 64.00 213 HIS A C 1
ATOM 1651 O O . HIS A 1 213 ? -16.409 44.839 -7.888 1.00 64.00 213 HIS A O 1
ATOM 1657 N N . GLY A 1 214 ? -16.425 42.961 -9.119 1.00 63.59 214 GLY A N 1
ATOM 1658 C CA . GLY A 1 214 ? -15.091 42.489 -8.715 1.00 63.59 214 GLY A CA 1
ATOM 1659 C C . GLY A 1 214 ? -15.080 41.527 -7.521 1.00 63.59 214 GLY A C 1
ATOM 1660 O O . GLY A 1 214 ? -14.025 40.996 -7.188 1.00 63.59 214 GLY A O 1
ATOM 1661 N N . THR A 1 215 ? -16.239 41.252 -6.919 1.00 69.00 215 THR A N 1
ATOM 1662 C CA . THR A 1 215 ? -16.404 40.269 -5.839 1.00 69.00 215 THR A CA 1
ATOM 1663 C C . THR A 1 215 ? -17.402 39.179 -6.233 1.00 69.00 215 THR A C 1
ATOM 1665 O O . THR A 1 215 ? -18.149 39.342 -7.201 1.00 69.00 215 THR A O 1
ATOM 1668 N N . GLN A 1 216 ? -17.388 38.046 -5.536 1.00 65.75 216 GLN A N 1
ATOM 1669 C CA . GLN A 1 216 ? -18.323 36.936 -5.748 1.00 65.75 216 GLN A CA 1
ATOM 1670 C C . GLN A 1 216 ? -18.597 36.193 -4.435 1.00 65.75 216 GLN A C 1
ATOM 1672 O O . GLN A 1 216 ? -17.816 36.298 -3.482 1.00 65.75 216 GLN A O 1
ATOM 1677 N N . ILE A 1 217 ? -19.680 35.420 -4.396 1.00 65.62 217 ILE A N 1
ATOM 1678 C CA . ILE A 1 217 ? -19.960 34.456 -3.333 1.00 65.62 217 ILE A CA 1
ATOM 1679 C C . ILE A 1 217 ? -19.110 33.211 -3.586 1.00 65.62 217 ILE A C 1
ATOM 1681 O O . ILE A 1 217 ? -19.338 32.465 -4.536 1.00 65.62 217 ILE A O 1
ATOM 1685 N N . ASN A 1 218 ? -18.139 32.946 -2.713 1.00 58.38 218 ASN A N 1
ATOM 1686 C CA . ASN A 1 218 ? -17.404 31.683 -2.753 1.00 58.38 218 ASN A CA 1
ATOM 1687 C C . ASN A 1 218 ? -18.266 30.580 -2.113 1.00 58.38 218 ASN A C 1
ATOM 1689 O O . ASN A 1 218 ? -18.627 30.660 -0.938 1.00 58.38 218 ASN A O 1
ATOM 1693 N N . ALA A 1 219 ? -18.627 29.559 -2.895 1.00 45.94 219 ALA A N 1
ATOM 1694 C CA . ALA A 1 219 ? -19.432 28.429 -2.440 1.00 45.94 219 ALA A CA 1
ATOM 1695 C C . ALA A 1 219 ? -18.685 27.632 -1.353 1.00 45.94 219 ALA A C 1
ATOM 1697 O O . ALA A 1 219 ? -17.675 26.995 -1.641 1.00 45.94 219 ALA A O 1
ATOM 1698 N N . GLY A 1 220 ? -19.173 27.670 -0.107 1.00 47.97 220 GLY A N 1
ATOM 1699 C CA . GLY A 1 220 ? -18.549 26.922 0.991 1.00 47.97 220 GLY A CA 1
ATOM 1700 C C . GLY A 1 220 ? -19.314 26.900 2.313 1.00 47.97 220 GLY A C 1
ATOM 1701 O O . GLY A 1 220 ? -19.493 25.828 2.873 1.00 47.97 220 GLY A O 1
ATOM 1702 N N . GLU A 1 221 ? -19.842 28.023 2.805 1.00 41.94 221 GLU A N 1
ATOM 1703 C CA . GLU A 1 221 ? -20.561 28.054 4.092 1.00 41.94 221 GLU A CA 1
ATOM 1704 C C . GLU A 1 221 ? -21.774 28.990 4.010 1.00 41.94 221 GLU A C 1
ATOM 1706 O O . GLU A 1 221 ? -21.656 30.189 3.775 1.00 41.94 221 GLU A O 1
ATOM 1711 N N . VAL A 1 222 ? -22.972 28.421 4.162 1.00 44.31 222 VAL A N 1
ATOM 1712 C CA . VAL A 1 222 ? -24.247 29.148 4.147 1.00 44.31 222 VAL A CA 1
ATOM 1713 C C . VAL A 1 222 ? -24.618 29.507 5.586 1.00 44.31 222 VAL A C 1
ATOM 1715 O O . VAL A 1 222 ? -24.975 28.625 6.367 1.00 44.31 222 VAL A O 1
ATOM 1718 N N . LEU A 1 223 ? -24.577 30.794 5.937 1.00 42.66 223 LEU A N 1
ATOM 1719 C CA . LEU A 1 223 ? -25.179 31.288 7.178 1.00 42.66 223 LEU A CA 1
ATOM 1720 C C . LEU A 1 223 ? -26.710 31.166 7.079 1.00 42.66 223 LEU A C 1
ATOM 1722 O O . LEU A 1 223 ? -27.317 31.582 6.094 1.00 42.66 223 LEU A O 1
ATOM 1726 N N . LYS A 1 224 ? -27.335 30.570 8.101 1.00 40.59 224 LYS A N 1
ATOM 1727 C CA . LYS A 1 224 ? -28.785 30.298 8.182 1.00 40.59 224 LYS A CA 1
ATOM 1728 C C . LYS A 1 224 ? -29.642 31.528 8.532 1.00 40.59 224 LYS A C 1
ATOM 1730 O O . LYS A 1 224 ? -30.828 31.359 8.800 1.00 40.59 224 LYS A O 1
ATOM 1735 N N . ASP A 1 225 ? -29.075 32.733 8.554 1.00 43.88 225 ASP A N 1
ATOM 1736 C CA . ASP A 1 225 ? -29.781 33.943 8.988 1.00 43.88 225 ASP A CA 1
ATOM 1737 C C . ASP A 1 225 ? -30.217 34.817 7.791 1.00 43.88 225 ASP A C 1
ATOM 1739 O O . ASP A 1 225 ? -29.356 35.346 7.078 1.00 43.88 225 ASP A O 1
ATOM 1743 N N . PRO A 1 226 ? -31.533 35.002 7.560 1.00 40.34 226 PRO A N 1
ATOM 1744 C CA . PRO A 1 226 ? -32.063 35.872 6.512 1.00 40.34 226 PRO A CA 1
ATOM 1745 C C . PRO A 1 226 ? -31.649 37.343 6.628 1.00 40.34 226 PRO A C 1
ATOM 1747 O O . PRO A 1 226 ? -31.658 38.050 5.625 1.00 40.34 226 PRO A O 1
ATOM 1750 N N . PHE A 1 227 ? -31.266 37.817 7.819 1.00 40.72 227 PHE A N 1
ATOM 1751 C CA . PHE A 1 227 ? -30.932 39.227 8.042 1.00 40.72 227 PHE A CA 1
ATOM 1752 C C . PHE A 1 227 ? -29.464 39.590 7.744 1.00 40.72 227 PHE A C 1
ATOM 1754 O O . PHE A 1 227 ? -29.150 40.772 7.624 1.00 40.72 227 PHE A O 1
ATOM 1761 N N . MET A 1 228 ? -28.565 38.612 7.566 1.00 43.25 228 MET A N 1
ATOM 1762 C CA . MET A 1 228 ? -27.123 38.831 7.307 1.00 43.25 228 MET A CA 1
ATOM 1763 C C . MET A 1 228 ? -26.718 38.669 5.827 1.00 43.25 228 MET A C 1
ATOM 1765 O O . MET A 1 228 ? -25.536 38.574 5.500 1.00 43.25 228 MET A O 1
ATOM 1769 N N . MET A 1 229 ? -27.687 38.648 4.907 1.00 44.75 229 MET A N 1
ATOM 1770 C CA . MET A 1 229 ? -27.481 38.296 3.491 1.00 44.75 229 MET A CA 1
ATOM 1771 C C . MET A 1 229 ? -26.707 39.334 2.650 1.00 44.75 229 MET A C 1
ATOM 1773 O O . MET A 1 229 ? -26.402 39.064 1.492 1.00 44.75 229 MET A O 1
ATOM 1777 N N . SER A 1 230 ? -26.344 40.498 3.200 1.00 44.00 230 SER A N 1
ATOM 1778 C CA . SER A 1 230 ? -25.659 41.571 2.459 1.00 44.00 230 SER A CA 1
ATOM 1779 C C . SER A 1 230 ? -24.121 41.555 2.536 1.00 44.00 230 SER A C 1
ATOM 1781 O O . SER A 1 230 ? -23.501 42.490 2.035 1.00 44.00 230 SER A O 1
ATOM 1783 N N . LEU A 1 231 ? -23.480 40.568 3.183 1.00 52.06 231 LEU A N 1
ATOM 1784 C CA . LEU A 1 231 ? -22.070 40.681 3.624 1.00 52.06 231 LEU A CA 1
ATOM 1785 C C . LEU A 1 231 ? -21.107 39.560 3.171 1.00 52.06 231 LEU A C 1
ATOM 1787 O O . LEU A 1 231 ? -20.026 39.418 3.734 1.00 52.06 231 LEU A O 1
ATOM 1791 N N . SER A 1 232 ? -21.435 38.779 2.136 1.00 59.66 232 SER A N 1
ATOM 1792 C CA . SER A 1 232 ? -20.668 37.564 1.773 1.00 59.66 232 SER A CA 1
ATOM 1793 C C . SER A 1 232 ? -19.871 37.635 0.461 1.00 59.66 232 SER A C 1
ATOM 1795 O O . SER A 1 232 ? -19.550 36.595 -0.111 1.00 59.66 232 SER A O 1
ATOM 1797 N N . CYS A 1 233 ? -19.559 38.829 -0.043 1.00 67.62 233 CYS A N 1
ATOM 1798 C CA . CYS A 1 233 ? -18.882 38.991 -1.331 1.00 67.62 233 CYS A CA 1
ATOM 1799 C C . CYS A 1 233 ? -17.398 39.340 -1.139 1.00 67.62 233 CYS A C 1
ATOM 1801 O O . CYS A 1 233 ? -17.085 40.384 -0.569 1.00 67.62 233 CYS A O 1
ATOM 1803 N N . CYS A 1 234 ? -16.486 38.502 -1.644 1.00 67.25 234 CYS A N 1
ATOM 1804 C CA . CYS A 1 234 ? -15.036 38.747 -1.582 1.00 67.25 234 CYS A CA 1
ATOM 1805 C C . CYS A 1 234 ? -14.378 38.728 -2.970 1.00 67.25 234 CYS A C 1
ATOM 1807 O O . CYS A 1 234 ? -14.932 38.138 -3.903 1.00 67.25 234 CYS A O 1
ATOM 1809 N N . PRO A 1 235 ? -13.202 39.370 -3.134 1.00 71.38 235 PRO A N 1
ATOM 1810 C CA . PRO A 1 235 ? -12.383 39.223 -4.335 1.00 71.38 235 PRO A CA 1
ATOM 1811 C C . PRO A 1 235 ? -12.049 37.747 -4.614 1.00 71.38 235 PRO A C 1
ATOM 1813 O O . PRO A 1 235 ? -11.933 36.978 -3.662 1.00 71.38 235 PRO A O 1
ATOM 1816 N N . PRO A 1 236 ? -11.802 37.337 -5.874 1.00 65.50 236 PRO A N 1
ATOM 1817 C CA . PRO A 1 236 ? -11.550 35.931 -6.220 1.00 65.50 236 PRO A CA 1
ATOM 1818 C C . PRO A 1 236 ? -10.376 35.278 -5.471 1.00 65.50 236 PRO A C 1
ATOM 1820 O O . PRO A 1 236 ? -10.350 34.062 -5.311 1.00 65.50 236 PRO A O 1
ATOM 1823 N N . SER A 1 237 ? -9.403 36.072 -5.016 1.00 60.22 237 SER A N 1
ATOM 1824 C CA . SER A 1 237 ? -8.224 35.615 -4.268 1.00 60.22 237 SER A CA 1
ATOM 1825 C C . SER A 1 237 ? -8.435 35.511 -2.752 1.00 60.22 237 SER A C 1
ATOM 1827 O O . SER A 1 237 ? -7.521 35.093 -2.042 1.00 60.22 237 SER A O 1
ATOM 1829 N N . MET A 1 238 ? -9.605 35.901 -2.237 1.00 66.44 238 MET A N 1
ATOM 1830 C CA . MET A 1 238 ? -9.892 35.954 -0.804 1.00 66.44 238 MET A CA 1
ATOM 1831 C C . MET A 1 238 ? -11.209 35.253 -0.472 1.00 66.44 238 MET A C 1
ATOM 1833 O O . MET A 1 238 ? -12.144 35.216 -1.268 1.00 66.44 238 MET A O 1
ATOM 1837 N N . THR A 1 239 ? -11.299 34.717 0.739 1.00 63.94 239 THR A N 1
ATOM 1838 C CA . THR A 1 239 ? -12.453 33.943 1.201 1.00 63.94 239 THR A CA 1
ATOM 1839 C C . THR A 1 239 ? -13.222 34.747 2.252 1.00 63.94 239 THR A C 1
ATOM 1841 O O . THR A 1 239 ? -12.589 35.280 3.170 1.00 63.94 239 THR A O 1
ATOM 1844 N N . PRO A 1 240 ? -14.560 34.861 2.148 1.00 61.56 240 PRO A N 1
ATOM 1845 C CA . PRO A 1 240 ? -15.360 35.523 3.172 1.00 61.56 240 PRO A CA 1
ATOM 1846 C C . PRO A 1 240 ? -15.363 34.689 4.453 1.00 61.56 240 PRO A C 1
ATOM 1848 O O . PRO A 1 240 ? -15.705 33.507 4.427 1.00 61.56 240 PRO A O 1
ATOM 1851 N N . ARG A 1 241 ? -15.000 35.302 5.583 1.00 63.47 241 ARG A N 1
ATOM 1852 C CA . ARG A 1 241 ? -15.124 34.704 6.920 1.00 63.47 241 ARG A CA 1
ATOM 1853 C C . ARG A 1 241 ? -15.768 35.721 7.861 1.00 63.47 241 ARG A C 1
ATOM 1855 O O . ARG A 1 241 ? -15.179 36.756 8.177 1.00 63.47 241 ARG A O 1
ATOM 1862 N N . SER A 1 242 ? -16.999 35.428 8.280 1.00 61.31 242 SER A N 1
ATOM 1863 C CA . SER A 1 242 ? -17.866 36.286 9.103 1.00 61.31 242 SER A CA 1
ATOM 1864 C C . SER A 1 242 ? -18.161 37.664 8.486 1.00 61.31 242 SER A C 1
ATOM 1866 O O . SER A 1 242 ? -19.234 37.851 7.926 1.00 61.31 242 SER A O 1
ATOM 1868 N N . LEU A 1 243 ? -17.223 38.617 8.575 1.00 56.91 243 LEU A N 1
ATOM 1869 C CA . LEU A 1 243 ? -17.365 40.018 8.133 1.00 56.91 243 LEU A CA 1
ATOM 1870 C C . LEU A 1 243 ? -16.112 40.575 7.417 1.00 56.91 243 LEU A C 1
ATOM 1872 O O . LEU A 1 243 ? -16.075 41.759 7.087 1.00 56.91 243 LEU A O 1
ATOM 1876 N N . THR A 1 244 ? -15.087 39.748 7.179 1.00 63.47 244 THR A N 1
ATOM 1877 C CA . THR A 1 244 ? -13.801 40.160 6.585 1.00 63.47 244 THR A CA 1
ATOM 1878 C C . THR A 1 244 ? -13.378 39.169 5.496 1.00 63.47 244 THR A C 1
ATOM 1880 O O . THR A 1 244 ? -13.679 37.977 5.581 1.00 63.47 244 THR A O 1
ATOM 1883 N N . CYS A 1 245 ? -12.656 39.644 4.478 1.00 73.44 245 CYS A N 1
ATOM 1884 C CA . CYS A 1 245 ? -12.020 38.788 3.477 1.00 73.44 245 CYS A CA 1
ATOM 1885 C C . CYS A 1 245 ? -10.587 38.452 3.916 1.00 73.44 245 CYS A C 1
ATOM 1887 O O . CYS A 1 245 ? -9.782 39.361 4.122 1.00 73.44 245 CYS A O 1
ATOM 1889 N N . CYS A 1 246 ? -10.261 37.165 4.034 1.00 77.56 246 CYS A N 1
ATOM 1890 C CA . CYS A 1 246 ? -8.900 36.696 4.319 1.00 77.56 246 CYS A CA 1
ATOM 1891 C C . CYS A 1 246 ? -8.317 35.933 3.121 1.00 77.56 246 CYS A C 1
ATOM 1893 O O . CYS A 1 246 ? -9.087 35.397 2.318 1.00 77.56 246 CYS A O 1
ATOM 1895 N N . PRO A 1 247 ? -6.978 35.879 2.967 1.00 75.88 247 PRO A N 1
ATOM 1896 C CA . PRO A 1 247 ? -6.337 35.009 1.984 1.00 75.88 247 PRO A CA 1
ATOM 1897 C C . PRO A 1 247 ? -6.820 33.560 2.103 1.00 75.88 247 PRO A C 1
ATOM 1899 O O . PRO A 1 247 ? -7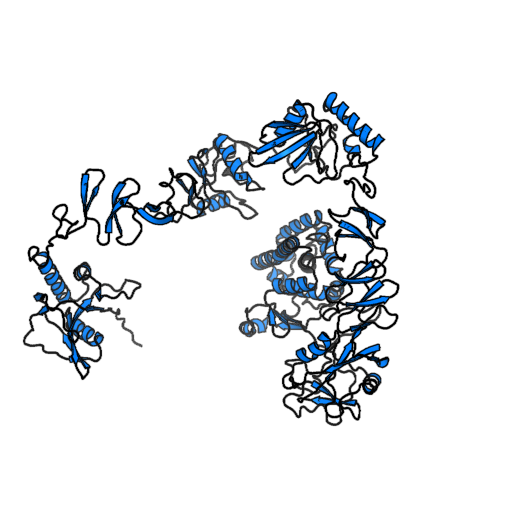.315 33.137 3.150 1.00 75.88 247 PRO A O 1
ATOM 1902 N N . LYS A 1 248 ? -6.692 32.797 1.018 1.00 69.38 248 LYS A N 1
ATOM 1903 C CA . LYS A 1 248 ? -7.013 31.367 1.022 1.00 69.38 248 LYS A CA 1
ATOM 1904 C C . LYS A 1 248 ? -6.226 30.668 2.143 1.00 69.38 248 LYS A C 1
ATOM 1906 O O . LYS A 1 248 ? -5.035 30.916 2.278 1.00 69.38 248 LYS A O 1
ATOM 1911 N N . ASP A 1 249 ? -6.919 29.870 2.955 1.00 71.12 249 ASP A N 1
ATOM 1912 C CA . ASP A 1 249 ? -6.388 29.145 4.127 1.00 71.12 249 ASP A CA 1
ATOM 1913 C C . ASP A 1 249 ? -6.024 30.011 5.358 1.00 71.12 249 ASP A C 1
ATOM 1915 O O . ASP A 1 249 ? -5.459 29.520 6.335 1.00 71.12 249 ASP A O 1
ATOM 1919 N N . PHE A 1 250 ? -6.428 31.289 5.363 1.00 80.00 250 PHE A N 1
ATOM 1920 C CA . PHE A 1 250 ? -6.336 32.184 6.521 1.00 80.00 250 PHE A CA 1
ATOM 1921 C C . PHE A 1 250 ? -7.727 32.500 7.085 1.00 80.00 250 PHE A C 1
ATOM 1923 O O . PHE A 1 250 ? -8.703 32.670 6.350 1.00 80.00 250 PHE A O 1
ATOM 1930 N N . GLU A 1 251 ? -7.815 32.652 8.403 1.00 78.50 251 GLU A N 1
ATOM 1931 C CA . GLU A 1 251 ? -9.041 32.984 9.122 1.00 78.50 251 GLU A CA 1
ATOM 1932 C C . GLU A 1 251 ? -8.869 34.273 9.929 1.00 78.50 251 GLU A C 1
ATOM 1934 O O . GLU A 1 251 ? -7.831 34.516 10.545 1.00 78.50 251 GLU A O 1
ATOM 1939 N N . TYR A 1 252 ? -9.890 35.133 9.931 1.00 82.06 252 TYR A N 1
ATOM 1940 C CA . TYR A 1 252 ? -9.852 36.350 10.733 1.00 82.06 252 TYR A CA 1
ATOM 1941 C C . TYR A 1 252 ? -10.013 36.004 12.214 1.00 82.06 252 TYR A C 1
ATOM 1943 O O . TYR A 1 252 ? -11.074 35.549 12.638 1.00 82.06 252 TYR A O 1
ATOM 1951 N N . MET A 1 253 ? -8.983 36.272 13.015 1.00 81.62 253 MET A N 1
ATOM 1952 C CA . MET A 1 253 ? -9.024 36.045 14.457 1.00 81.62 253 MET A CA 1
ATOM 1953 C C . MET A 1 253 ? -9.212 37.373 15.189 1.00 81.62 253 MET A C 1
ATOM 1955 O O . MET A 1 253 ? -8.334 38.239 15.179 1.00 81.62 253 MET A O 1
ATOM 1959 N N . ALA A 1 254 ? -10.360 37.535 15.852 1.00 79.75 254 ALA A N 1
ATOM 1960 C CA . ALA A 1 254 ? -10.741 38.785 16.513 1.00 79.75 254 ALA A CA 1
ATOM 1961 C C . ALA A 1 254 ? -9.751 39.224 17.611 1.00 79.75 254 ALA A C 1
ATOM 1963 O O . ALA A 1 254 ? -9.467 40.416 17.726 1.00 79.75 254 ALA A O 1
ATOM 1964 N N . SER A 1 255 ? -9.171 38.273 18.352 1.00 82.69 255 SER A N 1
ATOM 1965 C CA . SER A 1 255 ? -8.150 38.517 19.386 1.00 82.69 255 SER A CA 1
ATOM 1966 C C . SER A 1 255 ? -6.834 39.074 18.820 1.00 82.69 255 SER A C 1
ATOM 1968 O O . SER A 1 255 ? -6.131 39.836 19.489 1.00 82.69 255 SER A O 1
ATOM 1970 N N . PHE A 1 256 ? -6.517 38.753 17.563 1.00 84.75 256 PHE A N 1
ATOM 1971 C CA . PHE A 1 256 ? -5.359 39.287 16.837 1.00 84.75 256 PHE A CA 1
ATOM 1972 C C . PHE A 1 256 ? -5.702 40.519 15.995 1.00 84.75 256 PHE A C 1
ATOM 1974 O O . PHE A 1 256 ? -4.801 41.264 15.611 1.00 84.75 256 PHE A O 1
ATOM 1981 N N . LYS A 1 257 ? -6.990 40.729 15.683 1.00 86.50 257 LYS A N 1
ATOM 1982 C CA . LYS A 1 257 ? -7.482 41.704 14.693 1.00 86.50 257 LYS A CA 1
ATOM 1983 C C . LYS A 1 257 ? -6.771 41.576 13.336 1.00 86.50 257 LYS A C 1
ATOM 1985 O O . LYS A 1 257 ? -6.542 42.568 12.645 1.00 86.50 257 LYS A O 1
ATOM 1990 N N . LYS A 1 258 ? -6.383 40.351 12.977 1.00 84.75 258 LYS A N 1
ATOM 1991 C CA . LYS A 1 258 ? -5.618 40.000 11.773 1.00 84.75 258 LYS A CA 1
ATOM 1992 C C . LYS A 1 258 ? -6.117 38.666 11.211 1.00 84.75 258 LYS A C 1
ATOM 1994 O O . LYS A 1 258 ? -6.723 37.877 11.934 1.00 84.75 258 LYS A O 1
ATOM 1999 N N . CYS A 1 259 ? -5.847 38.420 9.930 1.00 85.62 259 CYS A N 1
ATOM 2000 C CA . CYS A 1 259 ? -6.010 37.099 9.326 1.00 85.62 259 CYS A CA 1
ATOM 2001 C C . CYS A 1 259 ? -4.818 36.220 9.722 1.00 85.62 259 CYS A C 1
ATOM 2003 O O . CYS A 1 259 ? -3.675 36.601 9.473 1.00 85.62 259 CYS A O 1
ATOM 2005 N N . ILE A 1 260 ? -5.084 35.070 10.333 1.00 86.69 260 ILE A N 1
ATOM 2006 C CA . ILE A 1 260 ? -4.085 34.097 10.775 1.00 86.69 260 ILE A CA 1
ATOM 2007 C C . ILE A 1 260 ? -4.323 32.793 10.013 1.00 86.69 260 ILE A C 1
ATOM 2009 O O . ILE A 1 260 ? -5.458 32.332 9.920 1.00 86.69 260 ILE A O 1
ATOM 2013 N N . GLY A 1 261 ? -3.265 32.218 9.447 1.00 84.25 261 GLY A N 1
ATOM 2014 C CA . GLY A 1 261 ? -3.309 30.955 8.711 1.00 84.25 261 GLY A CA 1
ATOM 2015 C C . GLY A 1 261 ? -2.384 29.926 9.346 1.00 84.25 261 GLY A C 1
ATOM 2016 O O . GLY A 1 261 ? -1.330 30.281 9.875 1.00 84.25 261 GLY A O 1
ATOM 2017 N N . PHE A 1 262 ? -2.783 28.657 9.287 1.00 81.62 262 PHE A N 1
ATOM 2018 C CA . PHE A 1 262 ? -1.937 27.525 9.660 1.00 81.62 262 PHE A CA 1
ATOM 2019 C C . PHE A 1 262 ? -1.369 26.927 8.378 1.00 81.62 262 PHE A C 1
ATOM 2021 O O . PHE A 1 262 ? -2.107 26.367 7.572 1.00 81.62 262 PHE A O 1
ATOM 2028 N N . ILE A 1 263 ? -0.066 27.099 8.174 1.00 77.06 263 ILE A N 1
ATOM 2029 C CA . ILE A 1 263 ? 0.614 26.656 6.958 1.00 77.06 263 ILE A CA 1
ATOM 2030 C C . ILE A 1 263 ? 1.194 25.265 7.232 1.00 77.06 263 ILE A C 1
ATOM 2032 O O . ILE A 1 263 ? 2.016 25.138 8.146 1.00 77.06 263 ILE A O 1
ATOM 2036 N N . PRO A 1 264 ? 0.780 24.221 6.494 1.00 72.31 264 PRO A N 1
ATOM 2037 C CA . PRO A 1 264 ? 1.398 22.911 6.619 1.00 72.31 264 PRO A CA 1
ATOM 2038 C C . PRO A 1 264 ? 2.862 23.001 6.177 1.00 72.31 264 PRO A C 1
ATOM 2040 O O . PRO A 1 264 ? 3.169 23.563 5.127 1.00 72.31 264 PRO A O 1
ATOM 2043 N N . VAL A 1 265 ? 3.760 22.460 6.999 1.00 68.69 265 VAL A N 1
ATOM 2044 C CA . VAL A 1 265 ? 5.188 22.344 6.691 1.00 68.69 265 VAL A CA 1
ATOM 2045 C C . VAL A 1 265 ? 5.532 20.875 6.514 1.00 68.69 265 VAL A C 1
ATOM 2047 O O . VAL A 1 265 ? 5.162 20.048 7.351 1.00 68.69 265 VAL A O 1
ATOM 2050 N N . ASP A 1 266 ? 6.229 20.556 5.427 1.00 65.06 266 ASP A N 1
ATOM 2051 C CA . ASP A 1 266 ? 6.779 19.220 5.224 1.00 65.06 266 ASP A CA 1
ATOM 2052 C C . ASP A 1 266 ? 7.845 18.939 6.287 1.00 65.06 266 ASP A C 1
ATOM 2054 O O . ASP A 1 266 ? 8.536 19.847 6.753 1.00 65.06 266 ASP A O 1
ATOM 2058 N N . LEU A 1 267 ? 7.959 17.679 6.708 1.00 55.81 267 LEU A N 1
ATOM 2059 C CA . LEU A 1 267 ? 8.970 17.275 7.678 1.00 55.81 267 LEU A CA 1
ATOM 2060 C C . LEU A 1 267 ? 10.272 16.882 6.954 1.00 55.81 267 LEU A C 1
ATOM 2062 O O . LEU A 1 267 ? 10.215 16.086 6.018 1.00 55.81 267 LEU A O 1
ATOM 2066 N N . PRO A 1 268 ? 11.446 17.366 7.408 1.00 59.50 268 PRO A N 1
ATOM 2067 C CA . PRO A 1 268 ? 11.647 18.213 8.584 1.00 59.50 268 PRO A CA 1
ATOM 2068 C C . PRO A 1 268 ? 11.194 19.661 8.341 1.00 59.50 268 PRO A C 1
ATOM 2070 O O . PRO A 1 268 ? 11.516 20.253 7.315 1.00 59.50 268 PRO A O 1
ATOM 2073 N N . GLY A 1 269 ? 10.476 20.230 9.319 1.00 65.81 269 GLY A N 1
ATOM 2074 C CA . GLY A 1 269 ? 10.051 21.632 9.284 1.00 65.81 269 GLY A CA 1
ATOM 2075 C C . GLY A 1 269 ? 11.245 22.600 9.248 1.00 65.81 269 GLY A C 1
ATOM 2076 O O . GLY A 1 269 ? 12.390 22.155 9.339 1.00 65.81 269 GLY A O 1
ATOM 2077 N N . PRO A 1 270 ? 11.015 23.921 9.154 1.00 73.50 270 PRO A N 1
ATOM 2078 C CA . PRO A 1 270 ? 12.090 24.906 9.013 1.00 73.50 270 PRO A CA 1
ATOM 2079 C C . PRO A 1 270 ? 13.138 24.763 10.128 1.00 73.50 270 PRO A C 1
ATOM 2081 O O . PRO A 1 270 ? 12.804 24.803 11.314 1.00 73.50 270 PRO A O 1
ATOM 2084 N N . GLN A 1 271 ? 14.401 24.578 9.738 1.00 76.50 271 GLN A N 1
ATOM 2085 C CA . GLN A 1 271 ? 15.543 24.350 10.630 1.00 76.50 271 GLN A CA 1
ATOM 2086 C C . GLN A 1 271 ? 16.325 25.637 10.909 1.00 76.50 271 GLN A C 1
ATOM 2088 O O . GLN A 1 271 ? 17.021 25.725 11.919 1.00 76.50 271 GLN A O 1
ATOM 2093 N N . THR A 1 272 ? 16.200 26.647 10.043 1.00 81.31 272 THR A N 1
ATOM 2094 C CA . THR A 1 272 ? 16.875 27.944 10.203 1.00 81.31 272 THR A CA 1
ATOM 2095 C C . THR A 1 272 ? 15.890 29.111 10.271 1.00 81.31 272 THR A C 1
ATOM 2097 O O . THR A 1 272 ? 14.774 29.062 9.742 1.00 81.31 272 THR A O 1
ATOM 2100 N N . LEU A 1 273 ? 16.321 30.223 10.880 1.00 81.69 273 LEU A N 1
ATOM 2101 C CA . LEU A 1 273 ? 15.551 31.473 10.895 1.00 81.69 273 LEU A CA 1
ATOM 2102 C C . LEU A 1 273 ? 15.247 31.978 9.470 1.00 81.69 273 LEU A C 1
ATOM 2104 O O . LEU A 1 273 ? 14.185 32.553 9.228 1.00 81.69 273 LEU A O 1
ATOM 2108 N N . GLY A 1 274 ? 16.170 31.754 8.528 1.00 82.62 274 GLY A N 1
ATOM 2109 C CA . GLY A 1 274 ? 16.006 32.118 7.120 1.00 82.62 274 GLY A CA 1
ATOM 2110 C C . GLY A 1 274 ? 14.902 31.320 6.424 1.00 82.62 274 GLY A C 1
ATOM 2111 O O . GLY A 1 274 ? 14.074 31.906 5.730 1.00 82.62 274 GLY A O 1
ATOM 2112 N N . GLU A 1 275 ? 14.839 30.008 6.661 1.00 82.69 275 GLU A N 1
ATOM 2113 C CA . GLU A 1 275 ? 13.786 29.136 6.122 1.00 82.69 275 GLU A CA 1
ATOM 2114 C C . GLU A 1 275 ? 12.400 29.517 6.654 1.00 82.69 275 GLU A C 1
ATOM 2116 O O . GLU A 1 275 ? 11.453 29.634 5.877 1.00 82.69 275 GLU A O 1
ATOM 2121 N N . MET A 1 276 ? 12.290 29.796 7.959 1.00 81.44 276 MET A N 1
ATOM 2122 C CA . MET A 1 276 ? 11.026 30.210 8.580 1.00 81.44 276 MET A CA 1
ATOM 2123 C C . MET A 1 276 ? 10.510 31.549 8.025 1.00 81.44 276 MET A C 1
ATOM 2125 O O . MET A 1 276 ? 9.309 31.706 7.795 1.00 81.44 276 MET A O 1
ATOM 2129 N N . LYS A 1 277 ? 11.405 32.523 7.793 1.00 81.75 277 LYS A N 1
ATOM 2130 C CA . LYS A 1 277 ? 11.042 33.819 7.191 1.00 81.75 277 LYS A CA 1
ATOM 2131 C C . LYS A 1 277 ? 10.580 33.656 5.748 1.00 81.75 277 LYS A C 1
ATOM 2133 O O . LYS A 1 277 ? 9.498 34.131 5.408 1.00 81.75 277 LYS A O 1
ATOM 2138 N N . LYS A 1 278 ? 11.351 32.925 4.939 1.00 83.31 278 LYS A N 1
ATOM 2139 C CA . LYS A 1 278 ? 11.052 32.701 3.522 1.00 83.31 278 LYS A CA 1
ATOM 2140 C C . LYS A 1 278 ? 9.687 32.036 3.315 1.00 83.31 278 LYS A C 1
ATOM 2142 O O . LYS A 1 278 ? 8.926 32.475 2.461 1.00 83.31 278 LYS A O 1
ATOM 2147 N N . LEU A 1 279 ? 9.340 31.049 4.148 1.00 82.81 279 LEU A N 1
ATOM 2148 C CA . LEU A 1 279 ? 8.050 30.352 4.083 1.00 82.81 279 LEU A CA 1
ATOM 2149 C C . LEU A 1 279 ? 6.851 31.309 4.213 1.00 82.81 279 LEU A C 1
ATOM 2151 O O . LEU A 1 279 ? 5.858 31.174 3.502 1.00 82.81 279 LEU A O 1
ATOM 2155 N N . CYS A 1 280 ? 6.934 32.279 5.126 1.00 81.88 280 CYS A N 1
ATOM 2156 C CA . CYS A 1 280 ? 5.870 33.265 5.310 1.00 81.88 280 CYS A CA 1
ATOM 2157 C C . CYS A 1 280 ? 5.910 34.360 4.229 1.00 81.88 280 CYS A C 1
ATOM 2159 O O . CYS A 1 280 ? 4.852 34.796 3.776 1.00 81.88 280 CYS A O 1
ATOM 2161 N N . GLU A 1 281 ? 7.101 34.774 3.783 1.00 82.56 281 GLU A N 1
ATOM 2162 C CA . GLU A 1 281 ? 7.286 35.778 2.723 1.00 82.56 281 GLU A CA 1
ATOM 2163 C C . GLU A 1 281 ? 6.699 35.333 1.375 1.00 82.56 281 GLU A C 1
ATOM 2165 O O . GLU A 1 281 ? 6.018 36.132 0.728 1.00 82.56 281 GLU A O 1
ATOM 2170 N N . ASP A 1 282 ? 6.880 34.063 0.994 1.00 78.88 282 ASP A N 1
ATOM 2171 C CA . ASP A 1 282 ? 6.320 33.476 -0.236 1.00 78.88 282 ASP A CA 1
ATOM 2172 C C . ASP A 1 282 ? 4.776 33.532 -0.261 1.00 78.88 282 ASP A C 1
ATOM 2174 O O . ASP A 1 282 ? 4.156 33.550 -1.325 1.00 78.88 282 ASP A O 1
ATOM 2178 N N . LEU A 1 283 ? 4.145 33.623 0.915 1.00 76.50 283 LEU A N 1
ATOM 2179 C CA . LEU A 1 283 ? 2.696 33.759 1.094 1.00 76.50 283 LEU A CA 1
ATOM 2180 C C . LEU A 1 283 ? 2.250 35.204 1.364 1.00 76.50 283 LEU A C 1
ATOM 2182 O O . LEU A 1 283 ? 1.087 35.438 1.697 1.00 76.50 283 LEU A O 1
ATOM 2186 N N . HIS A 1 284 ? 3.157 36.178 1.239 1.00 80.44 284 HIS A N 1
ATOM 2187 C CA . HIS A 1 284 ? 2.934 37.575 1.623 1.00 80.44 284 HIS A CA 1
ATOM 2188 C C . HIS A 1 284 ? 2.437 37.733 3.077 1.00 80.44 284 HIS A C 1
ATOM 2190 O O . HIS A 1 284 ? 1.636 38.619 3.385 1.00 80.44 284 HIS A O 1
ATOM 2196 N N . ALA A 1 285 ? 2.911 36.866 3.974 1.00 84.25 285 ALA A N 1
ATOM 2197 C CA . ALA A 1 285 ? 2.545 36.798 5.383 1.00 84.25 285 ALA A CA 1
ATOM 2198 C C . ALA A 1 285 ? 3.768 36.991 6.301 1.00 84.25 285 ALA A C 1
ATOM 2200 O O . ALA A 1 285 ? 4.909 37.079 5.855 1.00 84.25 285 ALA A O 1
ATOM 2201 N N . LEU A 1 286 ? 3.525 37.058 7.613 1.00 85.69 286 LEU A N 1
ATOM 2202 C CA . LEU A 1 286 ? 4.563 37.124 8.646 1.00 85.69 286 LEU A CA 1
ATOM 2203 C C . LEU A 1 286 ? 4.341 36.016 9.686 1.00 85.69 286 LEU A C 1
ATOM 2205 O O . LEU A 1 286 ? 3.180 35.704 9.974 1.00 85.69 286 LEU A O 1
ATOM 2209 N N . PRO A 1 287 ? 5.409 35.470 10.304 1.00 88.62 287 PRO A N 1
ATOM 2210 C CA . PRO A 1 287 ? 5.276 34.537 11.419 1.00 88.62 287 PRO A CA 1
ATOM 2211 C C . PRO A 1 287 ? 4.439 35.127 12.562 1.00 88.62 287 PRO A C 1
ATOM 2213 O O . PRO A 1 287 ? 4.564 36.308 12.896 1.00 88.62 287 PRO A O 1
ATOM 2216 N N . VAL A 1 288 ? 3.587 34.305 13.181 1.00 88.69 288 VAL A N 1
ATOM 2217 C CA . VAL A 1 288 ? 2.640 34.779 14.200 1.00 88.69 288 VAL A CA 1
ATOM 2218 C C . VAL A 1 288 ? 3.350 35.248 15.476 1.00 88.69 288 VAL A C 1
ATOM 2220 O O . VAL A 1 288 ? 4.250 34.579 15.988 1.00 88.69 288 VAL A O 1
ATOM 2223 N N . LYS A 1 289 ? 2.901 36.394 16.000 1.00 89.88 289 LYS A N 1
ATOM 2224 C CA . LYS A 1 289 ? 3.308 36.988 17.280 1.00 89.88 289 LYS A CA 1
ATOM 2225 C C . LYS A 1 289 ? 2.175 36.862 18.295 1.00 89.88 289 LYS A C 1
ATOM 2227 O O . LYS A 1 289 ? 1.035 37.140 17.937 1.00 89.88 289 LYS A O 1
ATOM 2232 N N . ILE A 1 290 ? 2.487 36.484 19.536 1.00 89.94 290 ILE A N 1
ATOM 2233 C CA . ILE A 1 290 ? 1.504 36.301 20.617 1.00 89.94 290 ILE A CA 1
ATOM 2234 C C . ILE A 1 290 ? 1.820 37.263 21.766 1.00 89.94 290 ILE A C 1
ATOM 2236 O O . ILE A 1 290 ? 2.823 37.116 22.459 1.00 89.94 290 ILE A O 1
ATOM 2240 N N . ASP A 1 291 ? 0.944 38.233 21.999 1.00 87.31 291 ASP A N 1
ATOM 2241 C CA . ASP A 1 291 ? 1.162 39.309 22.970 1.00 87.31 291 ASP A CA 1
ATOM 2242 C C . ASP A 1 291 ? 0.487 39.059 24.326 1.00 87.31 291 ASP A C 1
ATOM 2244 O O . ASP A 1 291 ? 0.823 39.713 25.315 1.00 87.31 291 ASP A O 1
ATOM 2248 N N . ASN A 1 292 ? -0.486 38.147 24.403 1.00 88.50 292 ASN A N 1
ATOM 2249 C CA . ASN A 1 292 ? -1.230 37.875 25.633 1.00 88.50 292 ASN A CA 1
ATOM 2250 C C . ASN A 1 292 ? -1.868 36.474 25.652 1.00 88.50 292 ASN A C 1
ATOM 2252 O O . ASN A 1 292 ? -1.894 35.749 24.657 1.00 88.50 292 ASN A O 1
ATOM 2256 N N . LYS A 1 293 ? -2.416 36.107 26.817 1.00 83.69 293 LYS A N 1
ATOM 2257 C CA . LYS A 1 293 ? -3.077 34.815 27.036 1.00 83.69 293 LYS A CA 1
ATOM 2258 C C . LYS A 1 293 ? -4.305 34.607 26.146 1.00 83.69 293 LYS A C 1
ATOM 2260 O O . LYS A 1 293 ? -4.511 33.497 25.684 1.00 83.69 293 LYS A O 1
ATOM 2265 N N . GLU A 1 294 ? -5.094 35.647 25.891 1.00 87.12 294 GLU A N 1
ATOM 2266 C CA . GLU A 1 294 ? -6.303 35.553 25.059 1.00 87.12 294 GLU A CA 1
ATOM 2267 C C . GLU A 1 294 ? -5.957 35.167 23.613 1.00 87.12 294 GLU A C 1
ATOM 2269 O O . GLU A 1 294 ? -6.593 34.297 23.025 1.00 87.12 294 GLU A O 1
ATOM 2274 N N . GLN A 1 295 ? -4.894 35.754 23.063 1.00 89.31 295 GLN A N 1
ATOM 2275 C CA . GLN A 1 295 ? -4.344 35.388 21.759 1.00 89.31 295 GLN A CA 1
ATOM 2276 C C . GLN A 1 295 ? -3.809 33.952 21.740 1.00 89.31 295 GLN A C 1
ATOM 2278 O O . GLN A 1 295 ? -4.079 33.210 20.798 1.00 89.31 295 GLN A O 1
ATOM 2283 N N . ASN A 1 296 ? -3.092 33.542 22.789 1.00 85.06 296 ASN A N 1
ATOM 2284 C CA . ASN A 1 296 ? -2.591 32.175 22.919 1.00 85.06 296 ASN A CA 1
ATOM 2285 C C . ASN A 1 296 ? -3.730 31.147 22.975 1.00 85.06 296 ASN A C 1
ATOM 2287 O O . ASN A 1 296 ? -3.713 30.173 22.231 1.00 85.06 296 ASN A O 1
ATOM 2291 N N . ASP A 1 297 ? -4.734 31.380 23.822 1.00 82.50 297 ASP A N 1
ATOM 2292 C CA . ASP A 1 297 ? -5.898 30.502 23.968 1.00 82.50 297 ASP A CA 1
ATOM 2293 C C . ASP A 1 297 ? -6.690 30.402 22.649 1.00 82.50 297 ASP A C 1
ATOM 2295 O O . ASP A 1 297 ? -7.101 29.310 22.261 1.00 82.50 297 ASP A O 1
ATOM 2299 N N . ALA A 1 298 ? -6.844 31.516 21.921 1.00 80.38 298 ALA A N 1
ATOM 2300 C CA . ALA A 1 298 ? -7.533 31.530 20.631 1.00 80.38 298 ALA A CA 1
ATOM 2301 C C . ALA A 1 298 ? -6.807 30.696 19.557 1.00 80.38 298 ALA A C 1
ATOM 2303 O O . ALA A 1 298 ? -7.456 30.100 18.700 1.00 80.38 298 ALA A O 1
ATOM 2304 N N . LEU A 1 299 ? -5.467 30.641 19.588 1.00 80.88 299 LEU A N 1
ATOM 2305 C CA . LEU A 1 299 ? -4.695 29.760 18.702 1.00 80.88 299 LEU A CA 1
ATOM 2306 C C . LEU A 1 299 ? -4.813 28.291 19.110 1.00 80.88 299 LEU A C 1
ATOM 2308 O O . LEU A 1 299 ? -4.858 27.440 18.228 1.00 80.88 299 LEU A O 1
ATOM 2312 N N . VAL A 1 300 ? -4.887 27.991 20.412 1.00 73.94 300 VAL A N 1
ATOM 2313 C CA . VAL A 1 300 ? -5.042 26.616 20.921 1.00 73.94 300 VAL A CA 1
ATOM 2314 C C . VAL A 1 300 ? -6.326 25.983 20.394 1.00 73.94 300 VAL A C 1
ATOM 2316 O O . VAL A 1 300 ? -6.260 24.885 19.855 1.00 73.94 300 VAL A O 1
ATOM 2319 N N . GLU A 1 301 ? -7.454 26.697 20.456 1.00 67.12 301 GLU A N 1
ATOM 2320 C CA . GLU A 1 301 ? -8.754 26.221 19.951 1.00 67.12 301 GLU A CA 1
ATOM 2321 C C . GLU A 1 301 ? -8.704 25.836 18.460 1.00 67.12 301 GLU A C 1
ATOM 2323 O O . GLU A 1 301 ? -9.367 24.900 18.022 1.00 67.12 301 GLU A O 1
ATOM 2328 N N . LYS A 1 302 ? -7.876 26.526 17.666 1.00 66.00 302 LYS A N 1
ATOM 2329 C CA . LYS A 1 302 ? -7.698 26.244 16.232 1.00 66.00 302 LYS A CA 1
ATOM 2330 C C . LYS A 1 302 ? -6.611 25.205 15.942 1.00 66.00 302 LYS A C 1
ATOM 2332 O O . LYS A 1 302 ? -6.696 24.499 14.939 1.00 66.00 302 LYS A O 1
ATOM 2337 N N . ALA A 1 303 ? -5.611 25.086 16.813 1.00 60.44 303 ALA A N 1
ATOM 2338 C CA . ALA A 1 303 ? -4.507 24.140 16.683 1.00 60.44 303 ALA A CA 1
ATOM 2339 C C . ALA A 1 303 ? -4.890 22.691 17.044 1.00 60.44 303 ALA A C 1
ATOM 2341 O O . ALA A 1 303 ? -4.124 21.783 16.732 1.00 60.44 303 ALA A O 1
ATOM 2342 N N . GLU A 1 304 ? -6.070 22.445 17.634 1.00 57.28 304 GLU A N 1
ATOM 2343 C CA . GLU A 1 304 ? -6.587 21.095 17.948 1.00 57.28 304 GLU A CA 1
ATOM 2344 C C . GLU A 1 304 ? -6.696 20.167 16.721 1.00 57.28 304 GLU A C 1
ATOM 2346 O O . GLU A 1 304 ? -6.710 18.945 16.865 1.00 57.28 304 GLU A O 1
ATOM 2351 N N . LEU A 1 305 ? -6.720 20.733 15.508 1.00 54.00 305 LEU A N 1
ATOM 2352 C CA . LEU A 1 305 ? -6.711 19.995 14.241 1.00 54.00 305 LEU A CA 1
ATOM 2353 C C . LEU A 1 305 ? -5.319 19.459 13.847 1.00 54.00 305 LEU A C 1
ATOM 2355 O O . LEU A 1 305 ? -5.225 18.641 12.933 1.00 54.00 305 LEU A O 1
ATOM 2359 N N . TYR A 1 306 ? -4.248 19.892 14.523 1.00 59.97 306 TYR A N 1
ATOM 2360 C CA . TYR A 1 306 ? -2.860 19.558 14.192 1.00 59.97 306 TYR A CA 1
ATOM 2361 C C . TYR A 1 306 ? -2.191 18.786 15.348 1.00 59.97 306 TYR A C 1
ATOM 2363 O O . TYR A 1 306 ? -1.737 19.392 16.323 1.00 59.97 306 TYR A O 1
ATOM 2371 N N . PRO A 1 307 ? -2.071 17.446 15.257 1.00 52.72 307 PRO A N 1
ATOM 2372 C CA . PRO A 1 307 ? -1.660 16.589 16.378 1.00 52.72 307 PRO A CA 1
ATOM 2373 C C . PRO A 1 307 ? -0.203 16.777 16.839 1.00 52.72 307 PRO A C 1
ATOM 2375 O O . PRO A 1 307 ? 0.164 16.287 17.906 1.00 52.72 307 PRO A O 1
ATOM 2378 N N . HIS A 1 308 ? 0.625 17.486 16.065 1.00 59.69 308 HIS A N 1
ATOM 2379 C CA . HIS A 1 308 ? 2.050 17.708 16.348 1.00 59.69 308 HIS A CA 1
ATOM 2380 C C . HIS A 1 308 ? 2.385 19.143 16.796 1.00 59.69 308 HIS A C 1
ATOM 2382 O O . HIS A 1 308 ? 3.554 19.455 17.016 1.00 59.69 308 HIS A O 1
ATOM 2388 N N . GLY A 1 309 ? 1.378 20.005 16.975 1.00 67.31 309 GLY A N 1
ATOM 2389 C CA . GLY A 1 309 ? 1.583 21.427 17.263 1.00 67.31 309 GLY A CA 1
ATOM 2390 C C . GLY A 1 309 ? 2.021 22.231 16.031 1.00 67.31 309 GLY A C 1
ATOM 2391 O O . GLY A 1 309 ? 2.147 21.693 14.933 1.00 67.31 309 GLY A O 1
ATOM 2392 N N . ALA A 1 310 ? 2.222 23.539 16.202 1.00 74.56 310 ALA A N 1
ATOM 2393 C CA . ALA A 1 310 ? 2.595 24.458 15.126 1.00 74.56 310 ALA A CA 1
ATOM 2394 C C . ALA A 1 310 ? 3.746 25.377 15.556 1.00 74.56 310 ALA A C 1
ATOM 2396 O O . ALA A 1 310 ? 3.818 25.796 16.715 1.00 74.56 310 ALA A O 1
ATOM 2397 N N . TYR A 1 311 ? 4.631 25.716 14.615 1.00 80.69 311 TYR A N 1
ATOM 2398 C CA . TYR A 1 311 ? 5.679 26.711 14.840 1.00 80.69 311 TYR A CA 1
ATOM 2399 C C . TYR A 1 311 ? 5.064 28.103 15.018 1.00 80.69 311 TYR A C 1
ATOM 2401 O O . TYR A 1 311 ? 4.198 28.521 14.249 1.00 80.69 311 TYR A O 1
ATOM 2409 N N . ILE A 1 312 ? 5.552 28.842 16.012 1.00 86.62 312 ILE A N 1
ATOM 2410 C CA . ILE A 1 312 ? 5.235 30.262 16.208 1.00 86.62 312 ILE A CA 1
ATOM 2411 C C . ILE A 1 312 ? 6.453 31.115 15.858 1.00 86.62 312 ILE A C 1
ATOM 2413 O O . ILE A 1 312 ? 7.578 30.621 15.816 1.00 86.62 312 ILE A O 1
ATOM 2417 N N . GLY A 1 313 ? 6.254 32.410 15.629 1.00 86.56 313 GLY A N 1
ATOM 2418 C CA . GLY A 1 313 ? 7.314 33.326 15.215 1.00 86.56 313 GLY A CA 1
ATOM 2419 C C . GLY A 1 313 ? 8.294 33.733 16.318 1.00 86.56 313 GLY A C 1
ATOM 2420 O O . GLY A 1 313 ? 8.637 34.908 16.369 1.00 86.56 313 GLY A O 1
ATOM 2421 N N . LEU A 1 314 ? 8.714 32.835 17.215 1.00 87.25 314 LEU A N 1
ATOM 2422 C CA . LEU A 1 314 ? 9.601 33.137 18.348 1.00 87.25 314 LEU A CA 1
ATOM 2423 C C . LEU A 1 314 ? 10.930 32.378 18.213 1.00 87.25 314 LEU A C 1
ATOM 2425 O O . LEU A 1 314 ? 10.939 31.150 18.250 1.00 87.25 314 LEU A O 1
ATOM 2429 N N . ALA A 1 315 ? 12.050 33.094 18.091 1.00 86.50 315 ALA A N 1
ATOM 2430 C CA . ALA A 1 315 ? 13.373 32.496 17.881 1.00 86.50 315 ALA A CA 1
ATOM 2431 C C . ALA A 1 315 ? 14.495 33.295 18.565 1.00 86.50 315 ALA A C 1
ATOM 2433 O O . ALA A 1 315 ? 14.286 34.421 19.018 1.00 86.50 315 ALA A O 1
ATOM 2434 N N . ILE A 1 316 ? 15.689 32.708 18.647 1.00 84.69 316 ILE A N 1
ATOM 2435 C CA . ILE A 1 316 ? 16.921 33.418 19.013 1.00 84.69 316 ILE A CA 1
ATOM 2436 C C . ILE A 1 316 ? 17.504 33.979 17.716 1.00 84.69 316 ILE A C 1
ATOM 2438 O O . ILE A 1 316 ? 17.673 33.244 16.749 1.00 84.69 316 ILE A O 1
ATOM 2442 N N . MET A 1 317 ? 17.765 35.283 17.680 1.00 80.31 317 MET A N 1
ATOM 2443 C CA . MET A 1 317 ? 18.186 35.970 16.448 1.00 80.31 317 MET A CA 1
ATOM 2444 C C . MET A 1 317 ? 19.683 35.820 16.152 1.00 80.31 317 MET A C 1
ATOM 2446 O O . MET A 1 317 ? 20.115 36.097 15.038 1.00 80.31 317 MET A O 1
ATOM 2450 N N . ASP A 1 318 ? 20.455 35.402 17.153 1.00 79.00 318 ASP A N 1
ATOM 2451 C CA . ASP A 1 318 ? 21.902 35.215 17.115 1.00 79.00 318 ASP A CA 1
ATOM 2452 C C . ASP A 1 318 ? 22.217 33.779 17.551 1.00 79.00 318 ASP A C 1
ATOM 2454 O O . ASP A 1 318 ? 22.058 33.428 18.723 1.00 79.00 318 ASP A O 1
ATOM 2458 N N . GLU A 1 319 ? 22.610 32.938 16.594 1.00 64.75 319 GLU A N 1
ATOM 2459 C CA . GLU A 1 319 ? 22.822 31.498 16.790 1.00 64.75 319 GLU A CA 1
ATOM 2460 C C . GLU A 1 319 ? 23.974 31.186 17.766 1.00 64.75 319 GLU A C 1
ATOM 2462 O O . GLU A 1 319 ? 24.041 30.080 18.302 1.00 64.75 319 GLU A O 1
ATOM 2467 N N . GLU A 1 320 ? 24.840 32.162 18.072 1.00 71.69 320 GLU A N 1
ATOM 2468 C CA . GLU A 1 320 ? 25.910 32.020 19.068 1.00 71.69 320 GLU A CA 1
ATOM 2469 C C . GLU A 1 320 ? 25.420 32.242 20.515 1.00 71.69 320 GLU A C 1
ATOM 2471 O O . GLU A 1 320 ? 26.118 31.904 21.480 1.00 71.69 320 GLU A O 1
ATOM 2476 N N . GLN A 1 321 ? 24.214 32.792 20.709 1.00 74.69 321 GLN A N 1
ATOM 2477 C CA . GLN A 1 321 ? 23.667 33.065 22.039 1.00 74.69 321 GLN A CA 1
ATOM 2478 C C . GLN A 1 321 ? 23.036 31.825 22.673 1.00 74.69 321 GLN A C 1
ATOM 2480 O O . GLN A 1 321 ? 22.243 31.102 22.074 1.00 74.69 321 GLN A O 1
ATOM 2485 N N . LYS A 1 322 ? 23.320 31.621 23.966 1.00 70.88 322 LYS A N 1
ATOM 2486 C CA . LYS A 1 322 ? 22.684 30.555 24.749 1.00 70.88 322 LYS A CA 1
ATOM 2487 C C . LYS A 1 322 ? 21.161 30.719 24.773 1.00 70.88 322 LYS A C 1
ATOM 2489 O O . LYS A 1 322 ? 20.638 31.820 24.970 1.00 70.88 322 LYS A O 1
ATOM 2494 N N . ALA A 1 323 ? 20.462 29.593 24.640 1.00 66.31 323 ALA A N 1
ATOM 2495 C CA . ALA A 1 323 ? 19.010 29.528 24.707 1.00 66.31 323 ALA A CA 1
ATOM 2496 C C . ALA A 1 323 ? 18.503 29.804 26.127 1.00 66.31 323 ALA A C 1
ATOM 2498 O O . ALA A 1 323 ? 18.437 28.924 26.983 1.00 66.31 323 ALA A O 1
ATOM 2499 N N . GLU A 1 324 ? 18.128 31.053 26.377 1.00 74.12 324 GLU A N 1
ATOM 2500 C CA . GLU A 1 324 ? 17.544 31.511 27.628 1.00 74.12 324 GLU A CA 1
ATOM 2501 C C . GLU A 1 324 ? 16.260 32.281 27.313 1.00 74.12 324 GLU A C 1
ATOM 2503 O O . GLU A 1 324 ? 16.165 32.954 26.293 1.00 74.12 324 GLU A O 1
ATOM 2508 N N . LYS A 1 325 ? 15.263 32.269 28.206 1.00 72.44 325 LYS A N 1
ATOM 2509 C CA . LYS A 1 325 ? 13.970 32.950 27.957 1.00 72.44 325 LYS A CA 1
ATOM 2510 C C . LYS A 1 325 ? 14.114 34.420 27.524 1.00 72.44 325 LYS A C 1
ATOM 2512 O O . LYS A 1 325 ? 13.281 34.923 26.781 1.00 72.44 325 LYS A O 1
ATOM 2517 N N . ARG A 1 326 ? 15.175 35.097 27.976 1.00 77.75 326 ARG A N 1
ATOM 2518 C CA . ARG A 1 326 ? 15.492 36.500 27.657 1.00 77.75 326 ARG A CA 1
ATOM 2519 C C . ARG A 1 326 ? 16.176 36.718 26.301 1.00 77.75 326 ARG A C 1
ATOM 2521 O O . ARG A 1 326 ? 16.267 37.869 25.875 1.00 77.75 326 ARG A O 1
ATOM 2528 N N . THR A 1 327 ? 16.691 35.674 25.647 1.00 83.06 327 THR A N 1
ATOM 2529 C CA . THR A 1 327 ? 17.371 35.776 24.340 1.00 83.06 327 THR A CA 1
ATOM 2530 C C . THR A 1 327 ? 16.412 35.592 23.163 1.00 83.06 327 THR A C 1
ATOM 2532 O O . THR A 1 327 ? 16.710 36.055 22.068 1.00 83.06 327 THR A O 1
ATOM 2535 N N . PHE A 1 328 ? 15.213 35.047 23.392 1.00 84.94 328 PHE A N 1
ATOM 2536 C CA . PHE A 1 328 ? 14.167 34.958 22.371 1.00 84.94 328 PHE A CA 1
ATOM 2537 C C . PHE A 1 328 ? 13.605 36.333 21.966 1.00 84.94 328 PHE A C 1
ATOM 2539 O O . PHE A 1 328 ? 13.446 37.238 22.797 1.00 84.94 328 PHE A O 1
ATOM 2546 N N . ARG A 1 329 ? 13.283 36.474 20.679 1.00 87.81 329 ARG A N 1
ATOM 2547 C CA . ARG A 1 329 ? 12.650 37.639 20.043 1.00 87.81 329 ARG A CA 1
ATOM 2548 C C . ARG A 1 329 ? 11.578 37.181 19.058 1.00 87.81 329 ARG A C 1
ATOM 2550 O O . ARG A 1 329 ? 11.651 36.077 18.515 1.00 87.81 329 ARG A O 1
ATOM 2557 N N . TRP A 1 330 ? 10.582 38.030 18.831 1.00 90.12 330 TRP A N 1
ATOM 2558 C CA . TRP A 1 330 ? 9.582 37.795 17.794 1.00 90.12 330 TRP A CA 1
ATOM 2559 C C . TRP A 1 330 ? 10.176 38.068 16.414 1.00 90.12 330 TRP A C 1
ATOM 2561 O O . TRP A 1 330 ? 10.643 39.164 16.139 1.00 90.12 330 TRP A O 1
ATOM 2571 N N . ILE A 1 331 ? 10.113 37.093 15.514 1.00 88.00 331 ILE A N 1
ATOM 2572 C CA . ILE A 1 331 ? 10.663 37.182 14.155 1.00 88.00 331 ILE A CA 1
ATOM 2573 C C . ILE A 1 331 ? 9.998 38.314 13.353 1.00 88.00 331 ILE A C 1
ATOM 2575 O O . ILE A 1 331 ? 10.639 38.918 12.496 1.00 88.00 331 ILE A O 1
ATOM 2579 N N . ALA A 1 332 ? 8.722 38.599 13.634 1.00 84.25 332 ALA A N 1
ATOM 2580 C CA . ALA A 1 332 ? 7.924 39.583 12.908 1.00 84.25 332 ALA A CA 1
ATOM 2581 C C . ALA A 1 332 ? 8.408 41.034 13.083 1.00 84.25 332 ALA A C 1
ATOM 2583 O O . ALA A 1 332 ? 8.246 41.833 12.164 1.00 84.25 332 ALA A O 1
ATOM 2584 N N . ASP A 1 333 ? 8.956 41.389 14.250 1.00 86.12 333 ASP A N 1
ATOM 2585 C CA . ASP A 1 333 ? 9.313 42.777 14.586 1.00 86.12 333 ASP A CA 1
ATOM 2586 C C . ASP A 1 333 ? 10.537 42.927 15.508 1.00 86.12 333 ASP A C 1
ATOM 2588 O O . ASP A 1 333 ? 10.820 44.027 15.980 1.00 86.12 333 ASP A O 1
ATOM 2592 N N . ASP A 1 334 ? 11.260 41.836 15.767 1.00 85.94 334 ASP A N 1
ATOM 2593 C CA . ASP A 1 334 ? 12.419 41.750 16.665 1.00 85.94 334 ASP A CA 1
ATOM 2594 C C . ASP A 1 334 ? 12.134 42.201 18.114 1.00 85.94 334 ASP A C 1
ATOM 2596 O O . ASP A 1 334 ? 13.037 42.515 18.895 1.00 85.94 334 ASP A O 1
ATOM 2600 N N . SER A 1 335 ? 10.860 42.237 18.528 1.00 88.50 335 SER A N 1
ATOM 2601 C CA . SER A 1 335 ? 10.506 42.662 19.880 1.00 88.50 335 SER A CA 1
ATOM 2602 C C . SER A 1 335 ? 10.751 41.549 20.904 1.00 88.50 335 SER A C 1
ATOM 2604 O O . SER A 1 335 ? 10.594 40.357 20.626 1.00 88.50 335 SER A O 1
ATOM 2606 N N . GLN A 1 336 ? 11.070 41.926 22.147 1.00 84.50 336 GLN A N 1
ATOM 2607 C CA . GLN A 1 336 ? 11.050 40.973 23.261 1.00 84.50 336 GLN A CA 1
ATOM 2608 C C . GLN A 1 336 ? 9.622 40.480 23.529 1.00 84.50 336 GLN A C 1
ATOM 2610 O O . GLN A 1 336 ? 8.674 41.264 23.396 1.00 84.50 336 GLN A O 1
ATOM 2615 N N . PRO A 1 337 ? 9.446 39.208 23.921 1.00 82.56 337 PRO A N 1
ATOM 2616 C CA . PRO A 1 337 ? 8.134 38.696 24.258 1.00 82.56 337 PRO A CA 1
ATOM 2617 C C . PRO A 1 337 ? 7.685 39.226 25.626 1.00 82.56 337 PRO A C 1
ATOM 2619 O O . PRO A 1 337 ? 8.324 38.999 26.651 1.00 82.56 337 PRO A O 1
ATOM 2622 N N . THR A 1 338 ? 6.567 39.947 25.634 1.00 81.25 338 THR A N 1
ATOM 2623 C CA . THR A 1 338 ? 5.906 40.463 26.846 1.00 81.25 338 THR A CA 1
ATOM 2624 C C . THR A 1 338 ? 5.056 39.397 27.530 1.00 81.25 338 THR A C 1
ATOM 2626 O O . THR A 1 338 ? 4.870 39.422 28.746 1.00 81.25 338 THR A O 1
ATOM 2629 N N . TYR A 1 339 ? 4.572 38.439 26.746 1.00 79.81 339 TYR A N 1
ATOM 2630 C CA . TYR A 1 339 ? 3.867 37.255 27.189 1.00 79.81 339 TYR A CA 1
ATOM 2631 C C . TYR A 1 339 ? 4.590 36.026 26.650 1.00 79.81 339 TYR A C 1
ATOM 2633 O O . TYR A 1 339 ? 4.842 35.903 25.454 1.00 79.81 339 TYR A O 1
ATOM 2641 N N . THR A 1 340 ? 4.916 35.098 27.542 1.00 71.38 340 THR A N 1
ATOM 2642 C CA . THR A 1 340 ? 5.435 33.788 27.160 1.00 71.38 340 THR A CA 1
ATOM 2643 C C . THR A 1 340 ? 4.798 32.724 28.026 1.00 71.38 340 THR A C 1
ATOM 2645 O O . THR A 1 340 ? 4.856 32.816 29.255 1.00 71.38 340 THR A O 1
ATOM 2648 N N . TYR A 1 341 ? 4.255 31.693 27.394 1.00 71.69 341 TYR A N 1
ATOM 2649 C CA . TYR A 1 341 ? 3.734 30.516 28.071 1.00 71.69 341 TYR A CA 1
ATOM 2650 C C . TYR A 1 341 ? 4.638 29.324 27.765 1.00 71.69 341 TYR A C 1
ATOM 2652 O O . TYR A 1 341 ? 4.337 28.470 26.938 1.00 71.69 341 TYR A O 1
ATOM 2660 N N . TRP A 1 342 ? 5.816 29.326 28.389 1.00 67.62 342 TRP A N 1
ATOM 2661 C CA . TRP A 1 342 ? 6.778 28.241 28.235 1.00 67.62 342 TRP A CA 1
ATOM 2662 C C . TRP A 1 342 ? 6.247 26.986 28.917 1.00 67.62 342 TRP A C 1
ATOM 2664 O O . TRP A 1 342 ? 5.923 27.029 30.108 1.00 67.62 342 TRP A O 1
ATOM 2674 N N . LEU A 1 343 ? 6.249 25.864 28.197 1.00 49.62 343 LEU A N 1
ATOM 2675 C CA . LEU A 1 343 ? 6.203 24.561 28.846 1.00 49.62 343 LEU A CA 1
ATOM 2676 C C . LEU A 1 343 ? 7.360 24.492 29.864 1.00 49.62 343 LEU A C 1
ATOM 2678 O O . LEU A 1 343 ? 8.450 25.010 29.585 1.00 49.62 343 LEU A O 1
ATOM 2682 N N . PRO A 1 344 ? 7.143 23.929 31.064 1.00 44.66 344 PRO A N 1
ATOM 2683 C CA . PRO A 1 344 ? 8.229 23.729 32.013 1.00 44.66 344 PRO A CA 1
ATOM 2684 C C . PRO A 1 344 ? 9.368 22.948 31.333 1.00 44.66 344 PRO A C 1
ATOM 2686 O O . PRO A 1 344 ? 9.090 22.115 30.467 1.00 44.66 344 PRO A O 1
ATOM 2689 N N . PRO A 1 345 ? 10.639 23.246 31.660 1.00 39.47 345 PRO A N 1
ATOM 2690 C CA . PRO A 1 345 ? 11.776 22.670 30.955 1.00 39.47 345 PRO A CA 1
ATOM 2691 C C . PRO A 1 345 ? 11.693 21.140 30.979 1.00 39.47 345 PRO A C 1
ATOM 2693 O O . PRO A 1 345 ? 11.610 20.535 32.048 1.00 39.47 345 PRO A O 1
ATOM 2696 N N . TYR A 1 346 ? 11.707 20.533 29.791 1.00 31.53 346 TYR A N 1
ATOM 2697 C CA . TYR A 1 346 ? 11.977 19.107 29.637 1.00 31.53 346 TYR A CA 1
ATOM 2698 C C . TYR A 1 346 ? 13.359 18.813 30.243 1.00 31.53 346 TYR A C 1
ATOM 2700 O O . TYR A 1 346 ? 14.278 19.612 30.043 1.00 31.53 346 TYR A O 1
ATOM 2708 N N . PRO A 1 347 ? 13.530 17.717 31.003 1.00 30.66 347 PRO A N 1
ATOM 2709 C CA . PRO A 1 347 ? 14.839 17.356 31.515 1.00 30.66 347 PRO A CA 1
ATOM 2710 C C . PRO A 1 347 ? 15.776 17.083 30.337 1.00 30.66 347 PRO A C 1
ATOM 2712 O O . PRO A 1 347 ? 15.415 16.405 29.376 1.00 30.66 347 PRO A O 1
ATOM 2715 N N . ASP A 1 348 ? 16.968 17.657 30.435 1.00 30.58 348 ASP A N 1
ATOM 2716 C CA . ASP A 1 348 ? 18.095 17.436 29.543 1.00 30.58 348 ASP A CA 1
ATOM 2717 C C . ASP A 1 348 ? 18.331 15.925 29.351 1.00 30.58 348 ASP A C 1
ATOM 2719 O O . ASP A 1 348 ? 18.659 15.206 30.296 1.00 30.58 348 ASP A O 1
ATOM 2723 N N . LEU A 1 349 ? 18.119 15.437 28.125 1.00 34.56 349 LEU A N 1
ATOM 2724 C CA . LEU A 1 349 ? 18.235 14.022 27.751 1.00 34.56 349 LEU A CA 1
ATOM 2725 C C . LEU A 1 349 ? 19.691 13.542 27.660 1.00 34.56 349 LEU A C 1
ATOM 2727 O O . LEU A 1 349 ? 19.934 12.397 27.284 1.00 34.56 349 LEU A O 1
ATOM 2731 N N . THR A 1 350 ? 20.671 14.387 27.987 1.00 32.56 350 THR A N 1
ATOM 2732 C CA . THR A 1 350 ? 22.081 14.030 27.815 1.00 32.56 350 THR A CA 1
ATOM 2733 C C . THR A 1 350 ? 22.689 13.288 29.005 1.00 32.56 350 THR A C 1
ATOM 2735 O O . THR A 1 350 ? 23.684 12.591 28.809 1.00 32.56 350 THR A O 1
ATOM 2738 N N . HIS A 1 351 ? 22.091 13.324 30.206 1.00 32.19 351 HIS A N 1
ATOM 2739 C CA . HIS A 1 351 ? 22.599 12.626 31.402 1.00 32.19 351 HIS A CA 1
ATOM 2740 C C . HIS A 1 351 ? 21.467 11.940 32.212 1.00 32.19 351 HIS A C 1
ATOM 2742 O O . HIS A 1 351 ? 20.795 12.612 32.997 1.00 32.19 351 HIS A O 1
ATOM 2748 N N . PRO A 1 352 ? 21.272 10.607 32.085 1.00 32.62 352 PRO A N 1
ATOM 2749 C CA . PRO A 1 352 ? 20.115 9.887 32.645 1.00 32.62 352 PRO A CA 1
ATOM 2750 C C . PRO A 1 352 ? 19.980 9.893 34.177 1.00 32.62 352 PRO A C 1
ATOM 2752 O O . PRO A 1 352 ? 18.886 9.669 34.686 1.00 32.62 352 PRO A O 1
ATOM 2755 N N . ASP A 1 353 ? 21.044 10.194 34.928 1.00 31.33 353 ASP A N 1
ATOM 2756 C CA . ASP A 1 353 ? 21.092 9.886 36.367 1.00 31.33 353 ASP A CA 1
ATOM 2757 C C . ASP A 1 353 ? 20.932 11.096 37.310 1.00 31.33 353 ASP A C 1
ATOM 2759 O O . ASP A 1 353 ? 21.239 10.997 38.500 1.00 31.33 353 ASP A O 1
ATOM 2763 N N . LYS A 1 354 ? 20.472 12.267 36.834 1.00 30.50 354 LYS A N 1
ATOM 2764 C CA . LYS A 1 354 ? 20.364 13.473 37.696 1.00 30.50 354 LYS A CA 1
ATOM 2765 C C . LYS A 1 354 ? 19.081 14.308 37.620 1.00 30.50 354 LYS A C 1
ATOM 2767 O O . LYS A 1 354 ? 19.046 15.392 38.198 1.00 30.50 354 LYS A O 1
ATOM 2772 N N . ALA A 1 355 ? 17.995 13.826 37.024 1.00 27.25 355 ALA A N 1
ATOM 2773 C CA . ALA A 1 355 ? 16.727 14.568 37.022 1.00 27.25 355 ALA A CA 1
ATOM 2774 C C . ALA A 1 355 ? 15.805 14.181 38.200 1.00 27.25 355 ALA A C 1
ATOM 2776 O O . ALA A 1 355 ? 14.717 13.641 38.015 1.00 27.25 355 ALA A O 1
ATOM 2777 N N . LEU A 1 356 ? 16.225 14.488 39.432 1.00 27.70 356 LEU A N 1
ATOM 2778 C CA . LEU A 1 356 ? 15.360 14.450 40.617 1.00 27.70 356 LEU A CA 1
ATOM 2779 C C . LEU A 1 356 ? 14.733 15.839 40.853 1.00 27.70 356 LEU A C 1
ATOM 2781 O O . LEU A 1 356 ? 15.399 16.770 41.285 1.00 27.70 356 LEU A O 1
ATOM 2785 N N . VAL A 1 357 ? 13.418 15.910 40.618 1.00 33.56 357 VAL A N 1
ATOM 2786 C CA . VAL A 1 357 ? 12.414 16.613 41.441 1.00 33.56 357 VAL A CA 1
ATOM 2787 C C . VAL A 1 357 ? 12.543 18.136 41.600 1.00 33.56 357 VAL A C 1
ATOM 2789 O O . VAL A 1 357 ? 13.267 18.651 42.445 1.00 33.56 357 VAL A O 1
ATOM 2792 N N . GLN A 1 358 ? 11.610 18.845 40.958 1.00 25.25 358 GLN A N 1
ATOM 2793 C CA . GLN A 1 358 ? 10.946 19.988 41.589 1.00 25.25 358 GLN A CA 1
ATOM 2794 C C . GLN A 1 358 ? 9.425 19.823 41.474 1.00 25.25 358 GLN A C 1
ATOM 2796 O O . GLN A 1 358 ? 8.761 20.326 40.573 1.00 25.25 358 GLN A O 1
ATOM 2801 N N . CYS A 1 359 ? 8.885 19.030 42.400 1.00 29.83 359 CYS A N 1
ATOM 2802 C CA . CYS A 1 359 ? 7.464 18.987 42.711 1.00 29.83 359 CYS A CA 1
ATOM 2803 C C . CYS A 1 359 ? 7.104 20.246 43.502 1.00 29.83 359 CYS A C 1
ATOM 2805 O O . CYS A 1 359 ? 7.699 20.477 44.554 1.00 29.83 359 CYS A O 1
ATOM 2807 N N . VAL A 1 360 ? 6.084 20.987 43.070 1.00 25.67 360 VAL A N 1
ATOM 2808 C CA . VAL A 1 360 ? 5.340 21.873 43.971 1.00 25.67 360 VAL A CA 1
ATOM 2809 C C . VAL A 1 360 ? 3.843 21.600 43.790 1.00 25.67 360 VAL A C 1
ATOM 2811 O O . VAL A 1 360 ? 3.220 22.017 42.822 1.00 25.67 360 VAL A O 1
ATOM 2814 N N . GLU A 1 361 ? 3.335 20.810 44.743 1.00 31.80 361 GLU A N 1
ATOM 2815 C CA . GLU A 1 361 ? 1.971 20.797 45.296 1.00 31.80 361 GLU A CA 1
ATOM 2816 C C . GLU A 1 361 ? 0.773 20.356 44.427 1.00 31.80 361 GLU A C 1
ATOM 2818 O O . GLU A 1 361 ? -0.127 21.133 44.130 1.00 31.80 361 GLU A O 1
ATOM 2823 N N . SER A 1 362 ? 0.657 19.049 44.149 1.00 38.44 362 SER A N 1
ATOM 2824 C CA . SER A 1 362 ? -0.475 18.202 44.614 1.00 38.44 362 SER A CA 1
ATOM 2825 C C . SER A 1 362 ? -0.351 16.748 44.118 1.00 38.44 362 SER A C 1
ATOM 2827 O O . SER A 1 362 ? 0.071 16.469 43.002 1.00 38.44 362 SER A O 1
ATOM 2829 N N . ARG A 1 363 ? -0.649 15.802 45.015 1.00 53.41 363 ARG A N 1
ATOM 2830 C CA . ARG A 1 363 ? -0.213 14.391 45.030 1.00 53.41 363 ARG A CA 1
ATOM 2831 C C . ARG A 1 363 ? -1.168 13.438 44.294 1.00 53.41 363 ARG A C 1
ATOM 2833 O O . ARG A 1 363 ? -1.547 12.416 44.853 1.00 53.41 363 ARG A O 1
ATOM 2840 N N . VAL A 1 364 ? -1.618 13.781 43.088 1.00 58.09 364 VAL A N 1
ATOM 2841 C CA . VAL A 1 364 ? -2.674 13.012 42.402 1.00 58.09 364 VAL A CA 1
ATOM 2842 C C . VAL A 1 364 ? -2.216 12.603 41.009 1.00 58.09 364 VAL A C 1
ATOM 2844 O O . VAL A 1 364 ? -1.824 13.444 40.205 1.00 58.09 364 VAL A O 1
ATOM 2847 N N . ARG A 1 365 ? -2.257 11.297 40.739 1.00 66.06 365 ARG A N 1
ATOM 2848 C CA . ARG A 1 365 ? -1.960 10.678 39.443 1.00 66.06 365 ARG A CA 1
ATOM 2849 C C . ARG A 1 365 ? -3.166 9.864 38.994 1.00 66.06 365 ARG A C 1
ATOM 2851 O O . ARG A 1 365 ? -3.964 9.440 39.825 1.00 66.06 365 ARG A O 1
ATOM 2858 N N . TYR A 1 366 ? -3.278 9.617 37.695 1.00 68.00 366 TYR A N 1
ATOM 2859 C CA . TYR A 1 366 ? -4.292 8.729 37.137 1.00 68.00 366 TYR A CA 1
ATOM 2860 C C . TYR A 1 366 ? -3.703 7.868 36.024 1.00 68.00 366 TYR A C 1
ATOM 2862 O O . TYR A 1 366 ? -2.779 8.285 35.326 1.00 68.00 366 TYR A O 1
ATOM 2870 N N . SER A 1 367 ? -4.254 6.675 35.847 1.00 69.25 367 SER A N 1
ATOM 2871 C CA . SER A 1 367 ? -3.906 5.747 34.775 1.00 69.25 367 SER A CA 1
ATOM 2872 C C . SER A 1 367 ? -5.128 5.490 33.901 1.00 69.25 367 SER A C 1
ATOM 2874 O O . SER A 1 367 ? -6.259 5.457 34.391 1.00 69.25 367 SER A O 1
ATOM 2876 N N . LYS A 1 368 ? -4.912 5.352 32.589 1.00 69.88 368 LYS A N 1
ATOM 2877 C CA . LYS A 1 368 ? -5.987 5.081 31.631 1.00 69.88 368 LYS A CA 1
ATOM 2878 C C . LYS A 1 368 ? -6.470 3.649 31.800 1.00 69.88 368 LYS A C 1
ATOM 2880 O O . LYS A 1 368 ? -5.685 2.711 31.704 1.00 69.88 368 LYS A O 1
ATOM 2885 N N . TRP A 1 369 ? -7.765 3.485 32.007 1.00 72.38 369 TRP A N 1
ATOM 2886 C CA . TRP A 1 369 ? -8.371 2.170 32.087 1.00 72.38 369 TRP A CA 1
ATOM 2887 C C . TRP A 1 369 ? -8.781 1.696 30.684 1.00 72.38 369 TRP A C 1
ATOM 2889 O O . TRP A 1 369 ? -9.428 2.458 29.958 1.00 72.38 369 TRP A O 1
ATOM 2899 N N . PRO A 1 370 ? -8.378 0.486 30.256 1.00 61.44 370 PRO A N 1
ATOM 2900 C CA . PRO A 1 370 ? -8.673 -0.014 28.909 1.00 61.44 370 PRO A CA 1
ATOM 2901 C C . PRO A 1 370 ? -10.155 -0.375 28.723 1.00 61.44 370 PRO A C 1
ATOM 2903 O O . PRO A 1 370 ? -10.706 -0.196 27.635 1.00 61.44 370 PRO A O 1
ATOM 2906 N N . TYR A 1 371 ? -10.816 -0.823 29.789 1.00 68.00 371 TYR A N 1
ATOM 2907 C CA . TYR A 1 371 ? -12.188 -1.313 29.734 1.00 68.00 371 TYR A CA 1
ATOM 2908 C C . TYR A 1 371 ? -13.209 -0.269 30.176 1.00 68.00 371 TYR A C 1
ATOM 2910 O O . TYR A 1 371 ? -12.874 0.794 30.704 1.00 68.00 371 TYR A O 1
ATOM 2918 N N . ARG A 1 372 ? -14.485 -0.556 29.956 1.00 71.00 372 ARG A N 1
ATOM 2919 C CA . ARG A 1 372 ? -15.567 0.250 30.498 1.00 71.00 372 ARG A CA 1
ATOM 2920 C C . ARG A 1 372 ? -15.706 -0.027 31.996 1.00 71.00 372 ARG A C 1
ATOM 2922 O O . ARG A 1 372 ? -15.617 -1.165 32.454 1.00 71.00 372 ARG A O 1
ATOM 2929 N N . LEU A 1 373 ? -15.916 1.036 32.765 1.00 72.69 373 LEU A N 1
ATOM 2930 C CA . LEU A 1 373 ? -16.210 0.953 34.194 1.00 72.69 373 LEU A CA 1
ATOM 2931 C C . LEU A 1 373 ? -17.714 1.147 34.371 1.00 72.69 373 LEU A C 1
ATOM 2933 O O . LEU A 1 373 ? -18.258 2.146 33.897 1.00 72.69 373 LEU A O 1
ATOM 2937 N N . ARG A 1 374 ? -18.386 0.202 35.029 1.00 67.19 374 ARG A N 1
ATOM 2938 C CA . ARG A 1 374 ? -19.791 0.346 35.418 1.00 67.19 374 ARG A CA 1
ATOM 2939 C C . ARG A 1 374 ? -19.863 0.829 36.859 1.00 67.19 374 ARG A C 1
ATOM 2941 O O . ARG A 1 374 ? -18.997 0.554 37.683 1.00 67.19 374 ARG A O 1
ATOM 2948 N N . SER A 1 375 ? -20.894 1.601 37.147 1.00 69.00 375 SER A N 1
ATOM 2949 C CA . SER A 1 375 ? -21.125 2.199 38.452 1.00 69.00 375 SER A CA 1
ATOM 2950 C C . SER A 1 375 ? -22.625 2.384 38.602 1.00 69.00 375 SER A C 1
ATOM 2952 O O . SER A 1 375 ? -23.268 2.926 37.703 1.00 69.00 375 SER A O 1
ATOM 2954 N N . GLU A 1 376 ? -23.186 1.905 39.710 1.00 60.59 376 GLU A N 1
ATOM 2955 C CA . GLU A 1 376 ? -24.616 2.072 40.004 1.00 60.59 376 GLU A CA 1
ATOM 2956 C C . GLU A 1 376 ? -24.953 3.520 40.398 1.00 60.59 376 GLU A C 1
ATOM 2958 O O . GLU A 1 376 ? -26.111 3.935 40.342 1.00 60.59 376 GLU A O 1
ATOM 2963 N N . LYS A 1 377 ? -23.934 4.308 40.767 1.00 63.38 377 LYS A N 1
ATOM 2964 C CA . LYS A 1 377 ? -24.045 5.709 41.172 1.00 63.38 377 LYS A CA 1
ATOM 2965 C C . LYS A 1 377 ? -22.913 6.530 40.565 1.00 63.38 377 LYS A C 1
ATOM 2967 O O . LYS A 1 377 ? -21.775 6.480 41.022 1.00 63.38 377 LYS A O 1
ATOM 2972 N N . SER A 1 378 ? -23.236 7.338 39.563 1.00 64.56 378 SER A N 1
ATOM 2973 C CA . SER A 1 378 ? -22.298 8.313 39.007 1.00 64.56 378 SER A CA 1
ATOM 2974 C C . SER A 1 378 ? -22.753 9.734 39.305 1.00 64.56 378 SER A C 1
ATOM 2976 O O . SER A 1 378 ? -23.873 10.105 38.949 1.00 64.56 378 SER A O 1
ATOM 2978 N N . ASP A 1 379 ? -21.868 10.545 39.879 1.00 66.00 379 ASP A N 1
ATOM 2979 C CA . ASP A 1 379 ? -22.080 11.988 39.984 1.00 66.00 379 ASP A CA 1
ATOM 2980 C C . ASP A 1 379 ? -21.602 12.644 38.681 1.00 66.00 379 ASP A C 1
ATOM 2982 O O . ASP A 1 379 ? -20.399 12.731 38.406 1.00 66.00 379 ASP A O 1
ATOM 2986 N N . SER A 1 380 ? -22.546 13.098 37.854 1.00 61.25 380 SER A N 1
ATOM 2987 C CA . SER A 1 380 ? -22.238 13.874 36.652 1.00 61.25 380 SER A CA 1
ATOM 2988 C C . SER A 1 380 ? -21.953 15.322 37.052 1.00 61.25 380 SER A C 1
ATOM 2990 O O . SER A 1 380 ? -22.877 16.069 37.390 1.00 61.25 380 SER A O 1
ATOM 2992 N N . LYS A 1 381 ? -20.690 15.751 37.019 1.00 62.47 381 LYS A N 1
ATOM 2993 C CA . LYS A 1 381 ? -20.320 17.142 37.316 1.00 62.47 381 LYS A CA 1
ATOM 2994 C C . LYS A 1 381 ? -19.693 17.790 36.088 1.00 62.47 381 LYS A C 1
ATOM 2996 O O . LYS A 1 381 ? -18.543 17.514 35.791 1.00 62.47 381 LYS A O 1
ATOM 3001 N N . ASN A 1 382 ? -20.471 18.690 35.474 1.00 68.06 382 ASN A N 1
ATOM 3002 C CA . ASN A 1 382 ? -20.136 19.739 34.498 1.00 68.06 382 ASN A CA 1
ATOM 3003 C C . ASN A 1 382 ? -19.203 19.392 33.317 1.00 68.06 382 ASN A C 1
ATOM 3005 O O . ASN A 1 382 ? -18.444 18.429 33.291 1.00 68.06 382 ASN A O 1
ATOM 3009 N N . ILE A 1 383 ? -19.277 20.238 32.291 1.00 74.06 383 ILE A N 1
ATOM 3010 C CA . ILE A 1 383 ? -18.328 20.228 31.180 1.00 74.06 383 ILE A CA 1
ATOM 3011 C C . ILE A 1 383 ? -16.968 20.679 31.730 1.00 74.06 383 ILE A C 1
ATOM 3013 O O . ILE A 1 383 ? -16.852 21.784 32.263 1.00 74.06 383 ILE A O 1
ATOM 3017 N N . VAL A 1 384 ? -15.960 19.817 31.624 1.00 72.44 384 VAL A N 1
ATOM 3018 C CA . VAL A 1 384 ? -14.571 20.089 32.014 1.00 72.44 384 VAL A CA 1
ATOM 3019 C C . VAL A 1 384 ? -13.742 20.450 30.785 1.00 72.44 384 VAL A C 1
ATOM 3021 O O . VAL A 1 384 ? -14.024 20.010 29.672 1.00 72.44 384 VAL A O 1
ATOM 3024 N N . LYS A 1 385 ? -12.687 21.241 30.974 1.00 68.44 385 LYS A N 1
ATOM 3025 C CA . LYS A 1 385 ? -11.786 21.668 29.894 1.00 68.44 385 LYS A CA 1
ATOM 3026 C C . LYS A 1 385 ? -10.693 20.643 29.605 1.00 68.44 385 LYS A C 1
ATOM 3028 O O . LYS A 1 385 ? -10.039 20.715 28.573 1.00 68.44 385 LYS A O 1
ATOM 3033 N N . SER A 1 386 ? -10.447 19.708 30.526 1.00 71.31 386 SER A N 1
ATOM 3034 C CA . SER A 1 386 ? -9.425 18.673 30.358 1.00 71.31 386 SER A CA 1
ATOM 3035 C C . SER A 1 386 ? -9.655 17.453 31.253 1.00 71.31 386 SER A C 1
ATOM 3037 O O . SER A 1 386 ? -10.308 17.522 32.294 1.00 71.31 386 SER A O 1
ATOM 3039 N N . LYS A 1 387 ? -9.012 16.336 30.896 1.00 71.69 387 LYS A N 1
ATOM 3040 C CA . LYS A 1 387 ? -8.946 15.114 31.721 1.00 71.69 387 LYS A CA 1
ATOM 3041 C C . LYS A 1 387 ? -8.314 15.373 33.090 1.00 71.69 387 LYS A C 1
ATOM 3043 O O . LYS A 1 387 ? -8.740 14.809 34.090 1.00 71.69 387 LYS A O 1
ATOM 3048 N N . TRP A 1 388 ? -7.327 16.269 33.131 1.00 70.44 388 TRP A N 1
ATOM 3049 C CA . TRP A 1 388 ? -6.668 16.702 34.362 1.00 70.44 388 TRP A CA 1
ATOM 3050 C C . TRP A 1 388 ? -7.644 17.378 35.331 1.00 70.44 388 TRP A C 1
ATOM 3052 O O . TRP A 1 388 ? -7.637 17.092 36.525 1.00 70.44 388 TRP A O 1
ATOM 3062 N N . GLU A 1 389 ? -8.527 18.232 34.817 1.00 75.81 389 GLU A N 1
ATOM 3063 C CA . GLU A 1 389 ? -9.568 18.867 35.624 1.00 75.81 389 GLU A CA 1
ATOM 3064 C C . GLU A 1 389 ? -10.526 17.815 36.203 1.00 75.81 389 GLU A C 1
ATOM 3066 O O . GLU A 1 389 ? -10.799 17.832 37.403 1.00 75.81 389 GLU A O 1
ATOM 3071 N N . CYS A 1 390 ? -10.927 16.824 35.399 1.00 78.31 390 CYS A N 1
ATOM 3072 C CA . CYS A 1 390 ? -11.743 15.702 35.870 1.00 78.31 390 CYS A CA 1
ATOM 3073 C C . CYS A 1 390 ? -11.039 14.861 36.953 1.00 78.31 390 CYS A C 1
ATOM 3075 O O . CYS A 1 390 ? -11.662 14.512 37.954 1.00 78.31 390 CYS A O 1
ATOM 3077 N N . MET A 1 391 ? -9.728 14.619 36.831 1.00 80.31 391 MET A N 1
ATOM 3078 C CA . MET A 1 391 ? -8.927 13.962 37.874 1.00 80.31 391 MET A CA 1
ATOM 3079 C C . MET A 1 391 ? -8.926 14.757 39.188 1.00 80.31 391 MET A C 1
ATOM 3081 O O . MET A 1 391 ? -9.103 14.179 40.260 1.00 80.31 391 MET A O 1
ATOM 3085 N N . ILE A 1 392 ? -8.735 16.080 39.129 1.00 75.25 392 ILE A N 1
ATOM 3086 C CA . ILE A 1 392 ? -8.773 16.932 40.327 1.00 75.25 392 ILE A CA 1
ATOM 3087 C C . ILE A 1 392 ? -10.151 16.855 40.989 1.00 75.25 392 ILE A C 1
ATOM 3089 O O . ILE A 1 392 ? -10.232 16.787 42.217 1.00 75.25 392 ILE A O 1
ATOM 3093 N N . HIS A 1 393 ? -11.223 16.851 40.196 1.00 78.44 393 HIS A N 1
ATOM 3094 C CA . HIS A 1 393 ? -12.581 16.665 40.698 1.00 78.44 393 HIS A CA 1
ATOM 3095 C C . HIS A 1 393 ? -12.757 15.297 41.360 1.00 78.44 393 HIS A C 1
ATOM 3097 O O . HIS A 1 393 ? -13.187 15.251 42.509 1.00 78.44 393 HIS A O 1
ATOM 3103 N N . ALA A 1 394 ? -12.349 14.210 40.702 1.00 79.75 394 ALA A N 1
ATOM 3104 C CA . ALA A 1 394 ? -12.398 12.862 41.264 1.00 79.75 394 ALA A CA 1
ATOM 3105 C C . ALA A 1 394 ? -11.686 12.788 42.619 1.00 79.75 394 ALA A C 1
ATOM 3107 O O . ALA A 1 394 ? -12.256 12.309 43.595 1.00 79.75 394 ALA A O 1
ATOM 3108 N N . TYR A 1 395 ? -10.481 13.351 42.715 1.00 78.25 395 TYR A N 1
ATOM 3109 C CA . TYR A 1 395 ? -9.715 13.365 43.956 1.00 78.25 395 TYR A CA 1
ATOM 3110 C C . TYR A 1 395 ? -10.364 14.208 45.062 1.00 78.25 395 TYR A C 1
ATOM 3112 O O . TYR A 1 395 ? -10.463 13.753 46.200 1.00 78.25 395 TYR A O 1
ATOM 3120 N N . LYS A 1 396 ? -10.845 15.421 44.749 1.00 78.62 396 LYS A N 1
ATOM 3121 C CA . LYS A 1 396 ? -11.539 16.287 45.724 1.00 78.62 396 LYS A CA 1
ATOM 3122 C C . LYS A 1 396 ? -12.813 15.643 46.270 1.00 78.62 396 LYS A C 1
ATOM 3124 O O . LYS A 1 396 ? -13.119 15.799 47.447 1.00 78.62 396 LYS A O 1
ATOM 3129 N N . GLU A 1 397 ? -13.520 14.911 45.419 1.00 81.00 397 GLU A N 1
ATOM 3130 C CA . GLU A 1 397 ? -14.746 14.176 45.750 1.00 81.00 397 GLU A CA 1
ATOM 3131 C C . GLU A 1 397 ? -14.456 12.758 46.273 1.00 81.00 397 GLU A C 1
ATOM 3133 O O . GLU A 1 397 ? -15.373 11.964 46.488 1.00 81.00 397 GLU A O 1
ATOM 3138 N N . LYS A 1 398 ? -13.175 12.433 46.498 1.00 81.75 398 LYS A N 1
ATOM 3139 C CA . LYS A 1 398 ? -12.699 11.169 47.072 1.00 81.75 398 LYS A CA 1
ATOM 3140 C C . LYS A 1 398 ? -13.147 9.927 46.288 1.00 81.75 398 LYS A C 1
ATOM 3142 O O . LYS A 1 398 ? -13.492 8.901 46.866 1.00 81.75 398 LYS A O 1
ATOM 3147 N N . ARG A 1 399 ? -13.158 10.021 44.959 1.00 83.44 399 ARG A N 1
ATOM 3148 C CA . ARG A 1 399 ? -13.501 8.932 44.035 1.00 83.44 399 ARG A CA 1
ATOM 3149 C C . ARG A 1 399 ? -12.237 8.326 43.435 1.00 83.44 399 ARG A C 1
ATOM 3151 O O . ARG A 1 399 ? -11.366 9.054 42.969 1.00 83.44 399 ARG A O 1
ATOM 3158 N N . ILE A 1 400 ? -12.147 6.993 43.436 1.00 78.75 400 ILE A N 1
ATOM 3159 C CA . ILE A 1 400 ? -10.981 6.258 42.919 1.00 78.75 400 ILE A CA 1
ATOM 3160 C C . ILE A 1 400 ? -10.984 6.146 41.387 1.00 78.75 400 ILE A C 1
ATOM 3162 O O . ILE A 1 400 ? -9.919 6.012 40.796 1.00 78.75 400 ILE A O 1
ATOM 3166 N N . ALA A 1 401 ? -12.142 6.255 40.726 1.00 84.31 401 ALA A N 1
ATOM 3167 C CA . ALA A 1 401 ? -12.235 6.223 39.269 1.00 84.31 401 ALA A CA 1
ATOM 3168 C C . ALA A 1 401 ? -13.206 7.266 38.709 1.00 84.31 401 ALA A C 1
ATOM 3170 O O . ALA A 1 401 ? -14.135 7.724 39.379 1.00 84.31 401 ALA A O 1
ATOM 3171 N N . TYR A 1 402 ? -12.984 7.623 37.450 1.00 86.75 402 TYR A N 1
ATOM 3172 C CA . TYR A 1 402 ? -13.832 8.519 36.678 1.00 86.75 402 TYR A CA 1
ATOM 3173 C C . TYR A 1 402 ? -13.800 8.125 35.202 1.00 86.75 402 TYR A C 1
ATOM 3175 O O . TYR A 1 402 ? -12.894 7.423 34.750 1.00 86.75 402 TYR A O 1
ATOM 3183 N N . TYR A 1 403 ? -14.766 8.600 34.425 1.00 87.12 403 TYR A N 1
ATOM 3184 C CA . TYR A 1 403 ? -14.674 8.550 32.973 1.00 87.12 403 TYR A CA 1
ATOM 3185 C C . TYR A 1 403 ? -15.004 9.901 32.357 1.00 87.12 403 TYR A C 1
ATOM 3187 O O . TYR A 1 403 ? -15.784 10.690 32.895 1.00 87.12 403 TYR A O 1
ATOM 3195 N N . THR A 1 404 ? -14.401 10.155 31.202 1.00 84.62 404 THR A N 1
ATOM 3196 C CA . THR A 1 404 ? -14.727 11.306 30.369 1.00 84.62 404 THR A CA 1
ATOM 3197 C C . THR A 1 404 ? -15.526 10.856 29.159 1.00 84.62 404 THR A C 1
ATOM 3199 O O . THR A 1 404 ? -15.130 9.888 28.504 1.00 84.62 404 THR A O 1
ATOM 3202 N N . MET A 1 405 ? -16.606 11.568 28.841 1.00 80.12 405 MET A N 1
ATOM 3203 C CA . MET A 1 405 ? -17.334 11.399 27.582 1.00 80.12 405 MET A CA 1
ATOM 3204 C C . MET A 1 405 ? -17.296 12.667 26.743 1.00 80.12 405 MET A C 1
ATOM 3206 O O . MET A 1 405 ? -17.412 13.762 27.282 1.00 80.12 405 MET A O 1
ATOM 3210 N N . MET A 1 406 ? -17.139 12.519 25.431 1.00 73.00 406 MET A N 1
ATOM 3211 C CA . MET A 1 406 ? -17.125 13.648 24.499 1.00 73.00 406 MET A CA 1
ATOM 3212 C C . MET A 1 406 ? -18.437 13.692 23.711 1.00 73.00 406 MET A C 1
ATOM 3214 O O . MET A 1 406 ? -18.792 12.715 23.047 1.00 73.00 406 MET A O 1
ATOM 3218 N N . ASP A 1 407 ? -19.156 14.811 23.804 1.00 70.94 407 ASP A N 1
ATOM 3219 C CA . ASP A 1 407 ? -20.336 15.108 22.984 1.00 70.94 407 ASP A CA 1
ATOM 3220 C C . ASP A 1 407 ? -20.218 16.509 22.335 1.00 70.94 407 ASP A C 1
ATOM 3222 O O . ASP A 1 407 ? -19.201 17.191 22.477 1.00 70.94 407 ASP A O 1
ATOM 3226 N N . LEU A 1 408 ? -21.261 16.949 21.620 1.00 65.44 408 LEU A N 1
ATOM 3227 C CA . LEU A 1 408 ? -21.304 18.246 20.920 1.00 65.44 408 LEU A CA 1
ATOM 3228 C C . LEU A 1 408 ? -21.213 19.486 21.836 1.00 65.44 408 LEU A C 1
ATOM 3230 O O . LEU A 1 408 ? -21.054 20.596 21.337 1.00 65.44 408 LEU A O 1
ATOM 3234 N N . ARG A 1 409 ? -21.361 19.329 23.154 1.00 63.72 409 ARG A N 1
ATOM 3235 C CA . ARG A 1 409 ? -21.337 20.400 24.164 1.00 63.72 409 ARG A CA 1
ATOM 3236 C C . ARG A 1 409 ? -20.017 20.454 24.937 1.00 63.72 409 ARG A C 1
ATOM 3238 O O . ARG A 1 409 ? -19.791 21.433 25.642 1.00 63.72 409 ARG A O 1
ATOM 3245 N N . GLY A 1 410 ? -19.154 19.443 24.812 1.00 70.62 410 GLY A N 1
ATOM 3246 C CA . GLY A 1 410 ? -17.821 19.414 25.416 1.00 70.62 410 GLY A CA 1
ATOM 3247 C C . GLY A 1 410 ? -17.483 18.089 26.105 1.00 70.62 410 GLY A C 1
ATOM 3248 O O . GLY A 1 410 ? -18.148 17.070 25.916 1.00 70.62 410 GLY A O 1
ATOM 3249 N N . MET A 1 411 ? -16.410 18.091 26.902 1.00 78.44 411 MET A N 1
ATOM 3250 C CA . MET A 1 411 ? -15.961 16.915 27.651 1.00 78.44 411 MET A CA 1
ATOM 3251 C C . MET A 1 411 ? -16.703 16.826 28.988 1.00 78.44 411 MET A C 1
ATOM 3253 O O . MET A 1 411 ? -16.516 17.658 29.871 1.00 78.44 411 MET A O 1
ATOM 3257 N N . TYR A 1 412 ? -17.537 15.806 29.154 1.00 83.44 412 TYR A N 1
ATOM 3258 C CA . TYR A 1 412 ? -18.253 15.519 30.393 1.00 83.44 412 TYR A CA 1
ATOM 3259 C C . TYR A 1 412 ? -17.389 14.699 31.336 1.00 83.44 412 TYR A C 1
ATOM 3261 O O . TYR A 1 412 ? -16.840 13.674 30.932 1.00 83.44 412 TYR A O 1
ATOM 3269 N N . CYS A 1 413 ? -17.313 15.124 32.595 1.00 86.06 413 CYS A N 1
ATOM 3270 C CA . CYS A 1 413 ? -16.663 14.387 33.669 1.00 86.06 413 CYS A CA 1
ATOM 3271 C C . CYS A 1 413 ? -17.705 13.643 34.515 1.00 86.06 413 CYS A C 1
ATOM 3273 O O . CYS A 1 413 ? -18.615 14.260 35.073 1.00 86.06 413 CYS A O 1
ATOM 3275 N N . ASN A 1 414 ? -17.561 12.323 34.630 1.00 87.06 414 ASN A N 1
ATOM 3276 C CA . ASN A 1 414 ? -18.409 11.492 35.482 1.00 87.06 414 ASN A CA 1
ATOM 3277 C C . ASN A 1 414 ? -17.553 10.777 36.518 1.00 87.06 414 ASN A C 1
ATOM 3279 O O . ASN A 1 414 ? -16.625 10.043 36.173 1.00 87.06 414 ASN A O 1
ATOM 3283 N N . LEU A 1 415 ? -17.872 10.999 37.789 1.00 86.75 415 LEU A N 1
ATOM 3284 C CA . LEU A 1 415 ? -17.157 10.411 38.912 1.00 86.75 415 LEU A CA 1
ATOM 3285 C C . LEU A 1 415 ? -17.891 9.148 39.361 1.00 86.75 415 LEU A C 1
ATOM 3287 O O . LEU A 1 415 ? -19.105 9.188 39.556 1.00 86.75 415 LEU A O 1
ATOM 3291 N N . LEU A 1 416 ? -17.169 8.036 39.493 1.00 80.94 416 LEU A N 1
ATOM 3292 C CA . LEU A 1 416 ? -17.777 6.725 39.718 1.00 80.94 416 LEU A CA 1
ATOM 3293 C C . LEU A 1 416 ? -17.762 6.327 41.194 1.00 80.94 416 LEU A C 1
ATOM 3295 O O . LEU A 1 416 ? -16.744 6.477 41.870 1.00 80.94 416 LEU A O 1
ATOM 3299 N N . GLU A 1 417 ? -18.871 5.761 41.660 1.00 76.75 417 GLU A N 1
ATOM 3300 C CA . GLU A 1 417 ? -19.035 5.139 42.979 1.00 76.75 417 GLU A CA 1
ATOM 3301 C C . GLU A 1 417 ? -19.472 3.674 42.815 1.00 76.75 417 GLU A C 1
ATOM 3303 O O . GLU A 1 417 ? -20.120 3.334 41.828 1.00 76.75 417 GLU A O 1
ATOM 3308 N N . ASP A 1 418 ? -19.101 2.788 43.744 1.00 68.62 418 ASP A N 1
ATOM 3309 C CA . ASP A 1 418 ? -19.444 1.355 43.672 1.00 68.62 418 ASP A CA 1
ATOM 3310 C C . ASP A 1 418 ? -19.058 0.721 42.312 1.00 68.62 418 ASP A C 1
ATOM 3312 O O . ASP A 1 418 ? -19.884 0.184 41.571 1.00 68.62 418 ASP A O 1
ATOM 3316 N N . ILE A 1 419 ? -17.778 0.859 41.949 1.00 69.50 419 ILE A N 1
ATOM 3317 C CA . ILE A 1 419 ? -17.252 0.503 40.625 1.00 69.50 419 ILE A CA 1
ATOM 3318 C C . ILE A 1 419 ? -17.256 -1.015 40.428 1.00 69.50 419 ILE A C 1
ATOM 3320 O O . ILE A 1 419 ? -16.659 -1.759 41.207 1.00 69.50 419 ILE A O 1
ATOM 3324 N N . SER A 1 420 ? -17.851 -1.453 39.323 1.00 65.12 420 SER A N 1
ATOM 3325 C CA . SER A 1 420 ? -17.690 -2.790 38.759 1.00 65.12 420 SER A CA 1
ATOM 3326 C C . SER A 1 420 ? -16.905 -2.710 37.452 1.00 65.12 420 SER A C 1
ATOM 3328 O O . SER A 1 420 ? -17.009 -1.748 36.682 1.00 65.12 420 SER A O 1
ATOM 3330 N N . PHE A 1 421 ? -16.077 -3.720 37.212 1.00 64.31 421 PHE A N 1
ATOM 3331 C CA . PHE A 1 421 ? -15.337 -3.847 35.965 1.00 64.31 421 PHE A CA 1
ATOM 3332 C C . PHE A 1 421 ? -16.207 -4.550 34.919 1.00 64.31 421 PHE A C 1
ATOM 3334 O O . PHE A 1 421 ? -17.206 -5.185 35.251 1.00 64.31 421 PHE A O 1
ATOM 3341 N N . THR A 1 422 ? -15.867 -4.389 33.648 1.00 57.44 422 THR A N 1
ATOM 3342 C CA . THR A 1 422 ? -16.488 -5.104 32.525 1.00 57.44 422 THR A CA 1
ATOM 3343 C C . THR A 1 422 ? -15.399 -5.414 31.509 1.00 57.44 422 THR A C 1
ATOM 3345 O O . THR A 1 422 ? -14.391 -4.711 31.505 1.00 57.44 422 THR A O 1
ATOM 3348 N N . ASP A 1 423 ? -15.611 -6.394 30.633 1.00 55.91 423 ASP A N 1
ATOM 3349 C CA . ASP A 1 423 ? -14.702 -6.658 29.507 1.00 55.91 423 ASP A CA 1
ATOM 3350 C C . ASP A 1 423 ? -15.095 -5.874 28.237 1.00 55.91 423 ASP A C 1
ATOM 3352 O O . ASP A 1 423 ? -14.463 -5.994 27.187 1.00 55.91 423 ASP A O 1
ATOM 3356 N N . GLU A 1 424 ? -16.112 -5.004 28.323 1.00 57.06 424 GLU A N 1
ATOM 3357 C CA . GLU A 1 424 ? -16.479 -4.092 27.239 1.00 57.06 424 GLU A CA 1
ATOM 3358 C C . GLU A 1 424 ? -15.332 -3.104 26.972 1.00 57.06 424 GLU A C 1
ATOM 3360 O O . GLU A 1 424 ? -14.954 -2.303 27.834 1.00 57.06 424 GLU A O 1
ATOM 3365 N N . ILE A 1 425 ? -14.796 -3.114 25.750 1.00 54.91 425 ILE A N 1
ATOM 3366 C CA . ILE A 1 425 ? -13.831 -2.107 25.302 1.00 54.91 425 ILE A CA 1
ATOM 3367 C C . ILE A 1 425 ? -14.525 -0.743 25.306 1.00 54.91 425 ILE A C 1
ATOM 3369 O O . ILE A 1 425 ? -15.606 -0.570 24.740 1.00 54.91 425 ILE A O 1
ATOM 3373 N N . SER A 1 426 ? -13.885 0.243 25.935 1.00 54.97 426 SER A N 1
ATOM 3374 C CA . SER A 1 426 ? -14.393 1.614 25.980 1.00 54.97 426 SER A CA 1
ATOM 3375 C C . SER A 1 426 ? -14.684 2.141 24.558 1.00 54.97 426 SER A C 1
ATOM 3377 O O . SER A 1 426 ? -13.759 2.181 23.739 1.00 54.97 426 SER A O 1
ATOM 3379 N N . PRO A 1 427 ? -15.922 2.570 24.226 1.00 61.78 427 PRO A N 1
ATOM 3380 C CA . PRO A 1 427 ? -16.209 3.163 22.919 1.00 61.78 427 PRO A CA 1
ATOM 3381 C C . PRO A 1 427 ? -15.369 4.431 22.703 1.00 61.78 427 PRO A C 1
ATOM 3383 O O . PRO A 1 427 ? -14.962 5.075 23.664 1.00 61.78 427 PRO A O 1
ATOM 3386 N N . LYS A 1 428 ? -15.097 4.826 21.448 1.00 60.22 428 LYS A N 1
ATOM 3387 C CA . LYS A 1 428 ? -14.139 5.916 21.129 1.00 60.22 428 LYS A CA 1
ATOM 3388 C C . LYS A 1 428 ? -14.395 7.231 21.885 1.00 60.22 428 LYS A C 1
ATOM 3390 O O . LYS A 1 428 ? -13.450 7.959 22.181 1.00 60.22 428 LYS A O 1
ATOM 3395 N N . ASN A 1 429 ? -15.655 7.532 22.193 1.00 72.88 429 ASN A N 1
ATOM 3396 C CA . ASN A 1 429 ? -16.087 8.732 22.909 1.00 72.88 429 ASN A CA 1
ATOM 3397 C C . ASN A 1 429 ? -16.130 8.575 24.439 1.00 72.88 429 ASN A C 1
ATOM 3399 O O . ASN A 1 429 ? -16.545 9.515 25.106 1.00 72.88 429 ASN A O 1
ATOM 3403 N N . TYR A 1 430 ? -15.726 7.428 24.987 1.00 81.75 430 TYR A N 1
ATOM 3404 C CA . TYR A 1 430 ? -15.686 7.106 26.412 1.00 81.75 430 TYR A CA 1
ATOM 3405 C C . TYR A 1 430 ? -14.248 6.754 26.802 1.00 81.75 430 TYR A C 1
ATOM 3407 O O . TYR A 1 430 ? -13.612 5.904 26.185 1.00 81.75 430 TYR A O 1
ATOM 3415 N N . GLN A 1 431 ? -13.702 7.406 27.824 1.00 78.62 431 GLN A N 1
ATOM 3416 C CA . GLN A 1 431 ? -12.367 7.084 28.333 1.00 78.62 431 GLN A CA 1
ATOM 3417 C C . GLN A 1 431 ? -12.407 7.006 29.852 1.00 78.62 431 GLN A C 1
ATOM 3419 O O . GLN A 1 431 ? -12.647 8.015 30.513 1.00 78.62 431 GLN A O 1
ATOM 3424 N N . ALA A 1 432 ? -12.192 5.808 30.393 1.00 81.31 432 ALA A N 1
ATOM 3425 C CA . ALA A 1 432 ? -12.137 5.566 31.827 1.00 81.31 432 ALA A CA 1
ATOM 3426 C C . ALA A 1 432 ? -10.718 5.732 32.382 1.00 81.31 432 ALA A C 1
ATOM 3428 O O . ALA A 1 432 ? -9.718 5.498 31.699 1.00 81.31 432 ALA A O 1
ATOM 3429 N N . TYR A 1 433 ? -10.648 6.129 33.648 1.00 81.69 433 TYR A N 1
ATOM 3430 C CA . TYR A 1 433 ? -9.422 6.426 34.370 1.00 81.69 433 TYR A CA 1
ATOM 3431 C C . TYR A 1 433 ? -9.555 6.024 35.840 1.00 81.69 433 TYR A C 1
ATOM 3433 O O . TYR A 1 433 ? -10.616 6.195 36.439 1.00 81.69 433 TYR A O 1
ATOM 3441 N N . ILE A 1 434 ? -8.466 5.534 36.432 1.00 79.06 434 ILE A N 1
ATOM 3442 C CA . ILE A 1 434 ? -8.368 5.210 37.865 1.00 79.06 434 ILE A CA 1
ATOM 3443 C C . ILE A 1 434 ? -7.233 6.032 38.477 1.00 79.06 434 ILE A C 1
ATOM 3445 O O . ILE A 1 434 ? -6.206 6.239 37.829 1.00 79.06 434 ILE A O 1
ATOM 3449 N N . LEU A 1 435 ? -7.406 6.531 39.701 1.00 76.12 435 LEU A N 1
ATOM 3450 C CA . LEU A 1 435 ? -6.356 7.234 40.433 1.00 76.12 435 LEU A CA 1
ATOM 3451 C C . LEU A 1 435 ? -5.244 6.255 40.838 1.00 76.12 435 LEU A C 1
ATOM 3453 O O . LEU A 1 435 ? -5.507 5.194 41.398 1.00 76.12 435 LEU A O 1
ATOM 3457 N N . ASP A 1 436 ? -3.992 6.620 40.568 1.00 71.19 436 ASP A N 1
ATOM 3458 C CA . ASP A 1 436 ? -2.829 5.794 40.906 1.00 71.19 436 ASP A CA 1
ATOM 3459 C C . ASP A 1 436 ? -2.389 6.072 42.349 1.00 71.19 436 ASP A C 1
ATOM 3461 O O . ASP A 1 436 ? -1.897 7.160 42.665 1.00 71.19 436 ASP A O 1
ATOM 3465 N N . THR A 1 437 ? -2.581 5.080 43.222 1.00 68.69 437 THR A N 1
ATOM 3466 C CA . THR A 1 437 ? -2.342 5.185 44.668 1.00 68.69 437 THR A CA 1
ATOM 3467 C C . THR A 1 437 ? -0.987 4.642 45.125 1.00 68.69 437 THR A C 1
ATOM 3469 O O . THR A 1 437 ? -0.731 4.652 46.329 1.00 68.69 437 THR A O 1
ATOM 3472 N N . ARG A 1 438 ? -0.141 4.145 44.208 1.00 64.88 438 ARG A N 1
ATOM 3473 C CA . ARG A 1 438 ? 1.137 3.485 44.536 1.00 64.88 438 ARG A CA 1
ATOM 3474 C C . ARG A 1 438 ? 2.175 4.477 45.090 1.00 64.88 438 ARG A C 1
ATOM 3476 O O . ARG A 1 438 ? 2.188 5.630 44.643 1.00 64.88 438 ARG A O 1
ATOM 3483 N N . PRO A 1 439 ? 3.073 4.048 46.002 1.00 55.09 439 PRO A N 1
ATOM 3484 C CA . PRO A 1 439 ? 4.142 4.890 46.532 1.00 55.09 439 PRO A CA 1
ATOM 3485 C C . PRO A 1 439 ? 5.157 5.262 45.444 1.00 55.09 439 PRO A C 1
ATOM 3487 O O . PRO A 1 439 ? 5.232 4.657 44.372 1.00 55.09 439 PRO A O 1
ATOM 3490 N N . LYS A 1 440 ? 5.927 6.312 45.716 1.00 47.22 440 LYS A N 1
ATOM 3491 C CA . LYS A 1 440 ? 6.930 6.857 44.801 1.00 47.22 440 LYS A CA 1
ATOM 3492 C C . LYS A 1 440 ? 8.204 6.002 44.845 1.00 47.22 440 LYS A C 1
ATOM 3494 O O . LYS A 1 440 ? 9.067 6.255 45.674 1.00 47.22 440 LYS A O 1
ATOM 3499 N N . GLU A 1 441 ? 8.326 5.021 43.956 1.00 46.09 441 GLU A N 1
ATOM 3500 C CA . GLU A 1 441 ? 9.643 4.503 43.560 1.00 46.09 441 GLU A CA 1
ATOM 3501 C C . GLU A 1 441 ? 10.179 5.320 42.374 1.00 46.09 441 GLU A C 1
ATOM 3503 O O . GLU A 1 441 ? 9.410 5.875 41.583 1.00 46.09 441 GLU A O 1
ATOM 3508 N N . ASP A 1 442 ? 11.499 5.488 42.331 1.00 38.06 442 ASP A N 1
ATOM 3509 C CA . ASP A 1 442 ? 12.226 6.459 41.513 1.00 38.06 442 ASP A CA 1
ATOM 3510 C C . ASP A 1 442 ? 11.989 6.282 40.002 1.00 38.06 442 ASP A C 1
ATOM 3512 O O . ASP A 1 442 ? 12.682 5.539 39.316 1.00 38.06 442 ASP A O 1
ATOM 3516 N N . GLY A 1 443 ? 10.998 6.995 39.466 1.00 41.62 443 GLY A N 1
ATOM 3517 C CA . GLY A 1 443 ? 10.737 7.065 38.029 1.00 41.62 443 GLY A CA 1
ATOM 3518 C C . GLY A 1 443 ? 9.269 7.343 37.731 1.00 41.62 443 GLY A C 1
ATOM 3519 O O . GLY A 1 443 ? 8.415 6.472 37.859 1.00 41.62 443 GLY A O 1
ATOM 3520 N N . CYS A 1 444 ? 8.942 8.567 37.315 1.00 38.19 444 CYS A N 1
ATOM 3521 C CA . CYS A 1 444 ? 7.597 8.927 36.857 1.00 38.19 444 CYS A CA 1
ATOM 3522 C C . CYS A 1 444 ? 7.280 8.292 35.489 1.00 38.19 444 CYS A C 1
ATOM 3524 O O . CYS A 1 444 ? 7.190 8.997 34.487 1.00 38.19 444 CYS A O 1
ATOM 3526 N N . GLN A 1 445 ? 7.067 6.979 35.440 1.00 40.12 445 GLN A N 1
ATOM 3527 C CA . GLN A 1 445 ? 6.411 6.324 34.311 1.00 40.12 445 GLN A CA 1
ATOM 3528 C C . GLN A 1 445 ? 5.008 5.883 34.738 1.00 40.12 445 GLN A C 1
ATOM 3530 O O . GLN A 1 445 ? 4.830 5.031 35.605 1.00 40.12 445 GLN A O 1
ATOM 3535 N N . CYS A 1 446 ? 3.984 6.496 34.139 1.00 46.09 446 CYS A N 1
ATOM 3536 C CA . CYS A 1 446 ? 2.650 5.905 34.139 1.00 46.09 446 CYS A CA 1
ATOM 3537 C C . CYS A 1 446 ? 2.720 4.710 33.185 1.00 46.09 446 CYS A C 1
ATOM 3539 O O . CYS A 1 446 ? 2.692 4.900 31.972 1.00 46.09 446 CYS A O 1
ATOM 3541 N N . ASN A 1 447 ? 2.898 3.503 33.725 1.00 45.56 447 ASN A N 1
ATOM 3542 C CA . ASN A 1 447 ? 2.926 2.285 32.916 1.00 45.56 447 ASN A CA 1
ATOM 3543 C C . ASN A 1 447 ? 1.635 2.153 32.098 1.00 45.56 447 ASN A C 1
ATOM 3545 O O . ASN A 1 447 ? 0.560 2.541 32.558 1.00 45.56 447 ASN A O 1
ATOM 3549 N N . ASP A 1 448 ? 1.749 1.567 30.906 1.00 49.75 448 ASP A N 1
ATOM 3550 C CA . ASP A 1 448 ? 0.607 1.148 30.099 1.00 49.75 448 ASP A CA 1
ATOM 3551 C C . ASP A 1 448 ? -0.228 0.116 30.877 1.00 49.75 448 ASP A C 1
ATOM 3553 O O . ASP A 1 448 ? 0.099 -1.071 30.958 1.00 49.75 448 ASP A O 1
ATOM 3557 N N . THR A 1 449 ? -1.305 0.591 31.499 1.00 53.09 449 THR A N 1
ATOM 3558 C CA . THR A 1 449 ? -2.215 -0.211 32.321 1.00 53.09 449 THR A CA 1
ATOM 3559 C C . THR A 1 449 ? -3.115 -1.127 31.497 1.00 53.09 449 THR A C 1
ATOM 3561 O O . THR A 1 449 ? -3.838 -1.925 32.084 1.00 53.09 449 THR A O 1
ATOM 3564 N N . SER A 1 450 ? -3.044 -1.087 30.158 1.00 48.47 450 SER A N 1
ATOM 3565 C CA . SER A 1 450 ? -3.798 -2.007 29.296 1.00 48.47 450 SER A CA 1
ATOM 3566 C C . SER A 1 450 ? -3.371 -3.473 29.431 1.00 48.47 450 SER A C 1
ATOM 3568 O O . SER A 1 450 ? -4.131 -4.367 29.073 1.00 48.47 450 SER A O 1
ATOM 3570 N N . LYS A 1 451 ? -2.176 -3.722 29.983 1.00 50.97 451 LYS A N 1
ATOM 3571 C CA . LYS A 1 451 ? -1.593 -5.061 30.177 1.00 50.97 451 LYS A CA 1
ATOM 3572 C C . LYS A 1 451 ? -1.409 -5.438 31.650 1.00 50.97 451 LYS A C 1
ATOM 3574 O O . LYS A 1 451 ? -0.764 -6.442 31.953 1.00 50.97 451 LYS A O 1
ATOM 3579 N N . MET A 1 452 ? -1.897 -4.611 32.576 1.00 55.12 452 MET A N 1
ATOM 3580 C CA . MET A 1 452 ? -1.669 -4.795 34.009 1.00 55.12 452 MET A CA 1
ATOM 3581 C C . MET A 1 452 ? -2.777 -5.653 34.628 1.00 55.12 452 MET A C 1
ATOM 3583 O O . MET A 1 452 ? -3.955 -5.364 34.461 1.00 55.12 452 MET A O 1
ATOM 3587 N N . ASP A 1 453 ? -2.389 -6.690 35.375 1.00 59.84 453 ASP A N 1
ATOM 3588 C CA . ASP A 1 453 ? -3.313 -7.470 36.206 1.00 59.84 453 ASP A CA 1
ATOM 3589 C C . ASP A 1 453 ? -3.963 -6.545 37.245 1.00 59.84 453 ASP A C 1
ATOM 3591 O O . ASP A 1 453 ? -3.263 -5.899 38.033 1.00 59.84 453 ASP A O 1
ATOM 3595 N N . VAL A 1 454 ? -5.295 -6.477 37.243 1.00 61.25 454 VAL A N 1
ATOM 3596 C CA . VAL A 1 454 ? -6.073 -5.569 38.096 1.00 61.25 454 VAL A CA 1
ATOM 3597 C C . VAL A 1 454 ? -5.799 -5.822 39.580 1.00 61.25 454 VAL A C 1
ATOM 3599 O O . VAL A 1 454 ? -5.770 -4.884 40.374 1.00 61.25 454 VAL A O 1
ATOM 3602 N N . ARG A 1 455 ? -5.486 -7.066 39.961 1.00 63.69 455 ARG A N 1
ATOM 3603 C CA . ARG A 1 455 ? -5.106 -7.425 41.337 1.00 63.69 455 ARG A CA 1
ATOM 3604 C C . ARG A 1 455 ? -3.789 -6.761 41.729 1.00 63.69 455 ARG A C 1
ATOM 3606 O O . ARG A 1 455 ? -3.710 -6.106 42.763 1.00 63.69 455 ARG A O 1
ATOM 3613 N N . LYS A 1 456 ? -2.799 -6.795 40.829 1.00 64.19 456 LYS A N 1
ATOM 3614 C CA . LYS A 1 456 ? -1.493 -6.143 41.028 1.00 64.19 456 LYS A CA 1
ATOM 3615 C C . LYS A 1 456 ? -1.596 -4.625 41.116 1.00 64.19 456 LYS A C 1
ATOM 3617 O O . LYS A 1 456 ? -0.762 -3.995 41.760 1.00 64.19 456 LYS A O 1
ATOM 3622 N N . PHE A 1 457 ? -2.598 -4.025 40.472 1.00 65.19 457 PHE A N 1
ATOM 3623 C CA . PHE A 1 457 ? -2.855 -2.591 40.595 1.00 65.19 457 PHE A CA 1
ATOM 3624 C C . PHE A 1 457 ? -3.281 -2.212 42.026 1.00 65.19 457 PHE A C 1
ATOM 3626 O O . PHE A 1 457 ? -2.883 -1.160 42.523 1.00 65.19 457 PHE A O 1
ATOM 3633 N N . PHE A 1 458 ? -4.007 -3.094 42.722 1.00 68.81 458 PHE A N 1
ATOM 3634 C CA . PHE A 1 458 ? -4.500 -2.870 44.086 1.00 68.81 458 PHE A CA 1
ATOM 3635 C C . PHE A 1 458 ? -3.623 -3.471 45.206 1.00 68.81 458 PHE A C 1
ATOM 3637 O O . PHE A 1 458 ? -3.938 -3.308 46.385 1.00 68.81 458 PHE A O 1
ATOM 3644 N N . GLU A 1 459 ? -2.521 -4.148 44.871 1.00 63.78 459 GLU A N 1
ATOM 3645 C CA . GLU A 1 459 ? -1.645 -4.875 45.813 1.00 63.78 459 GLU A CA 1
ATOM 3646 C C . GLU A 1 459 ? -0.542 -4.014 46.478 1.00 63.78 459 GLU A C 1
ATOM 3648 O O . GLU A 1 459 ? 0.336 -4.542 47.158 1.00 63.78 459 GLU A O 1
ATOM 3653 N N . GLY A 1 460 ? -0.581 -2.684 46.345 1.00 64.88 460 GLY A N 1
ATOM 3654 C CA . GLY A 1 460 ? 0.443 -1.775 46.884 1.00 64.88 460 GLY A CA 1
ATOM 3655 C C . GLY A 1 460 ? 0.041 -0.986 48.144 1.00 64.88 460 GLY A C 1
ATOM 3656 O O . GLY A 1 460 ? -1.144 -0.886 48.472 1.00 64.88 460 GLY A O 1
ATOM 3657 N N . PRO A 1 461 ? 1.012 -0.352 48.842 1.00 63.50 461 PRO A N 1
ATOM 3658 C CA . PRO A 1 461 ? 0.720 0.688 49.829 1.00 63.50 461 PRO A CA 1
ATOM 3659 C C . PRO A 1 461 ? -0.116 1.796 49.178 1.00 63.50 461 PRO A C 1
ATOM 3661 O O . PRO A 1 461 ? 0.181 2.214 48.062 1.00 63.50 461 PRO A O 1
ATOM 3664 N N . CYS A 1 462 ? -1.163 2.267 49.856 1.00 70.69 462 CYS A N 1
ATOM 3665 C CA . CYS A 1 462 ? -2.033 3.322 49.341 1.00 70.69 462 CYS A CA 1
ATOM 3666 C C . CYS A 1 462 ? -1.797 4.632 50.100 1.00 70.69 462 CYS A C 1
ATOM 3668 O O . CYS A 1 462 ? -1.955 4.681 51.320 1.00 70.69 462 CYS A O 1
ATOM 3670 N N . GLU A 1 463 ? -1.446 5.695 49.370 1.00 68.44 463 GLU A N 1
ATOM 3671 C CA . GLU A 1 463 ? -1.166 7.030 49.932 1.00 68.44 463 GLU A CA 1
ATOM 3672 C C . GLU A 1 463 ? -2.270 8.071 49.644 1.00 68.44 463 GLU A C 1
ATOM 3674 O O . GLU A 1 463 ? -2.143 9.240 50.007 1.00 68.44 463 GLU A O 1
ATOM 3679 N N . ALA A 1 464 ? -3.382 7.662 49.022 1.00 65.62 464 ALA A N 1
ATOM 3680 C CA . ALA A 1 464 ? -4.452 8.549 48.543 1.00 65.62 464 ALA A CA 1
ATOM 3681 C C . ALA A 1 464 ? -5.486 8.969 49.616 1.00 65.62 464 ALA A C 1
ATOM 3683 O O . ALA A 1 464 ? -6.545 9.499 49.287 1.00 65.62 464 ALA A O 1
ATOM 3684 N N . GLY A 1 465 ? -5.181 8.765 50.902 1.00 71.00 465 GLY A N 1
ATOM 3685 C CA . GLY A 1 465 ? -6.080 9.053 52.026 1.00 71.00 465 GLY A CA 1
ATOM 3686 C C . GLY A 1 465 ? -7.014 7.888 52.385 1.00 71.00 465 GLY A C 1
ATOM 3687 O O . GLY A 1 465 ? -7.302 7.021 51.566 1.00 71.00 465 GLY A O 1
ATOM 3688 N N . GLU A 1 466 ? -7.478 7.858 53.637 1.00 74.44 466 GLU A N 1
ATOM 3689 C CA . GLU A 1 466 ? -8.126 6.688 54.257 1.00 74.44 466 GLU A CA 1
ATOM 3690 C C . GLU A 1 466 ? -9.361 6.171 53.499 1.00 74.44 466 GLU A C 1
ATOM 3692 O O . GLU A 1 466 ? -9.475 4.969 53.280 1.00 74.44 466 GLU A O 1
ATOM 3697 N N . GLU A 1 467 ? -10.251 7.054 53.037 1.00 70.81 467 GLU A N 1
ATOM 3698 C CA . GLU A 1 467 ? -11.468 6.662 52.306 1.00 70.81 467 GLU A CA 1
ATOM 3699 C C . GLU A 1 467 ? -11.155 6.002 50.955 1.00 70.81 467 GLU A C 1
ATOM 3701 O O . GLU A 1 467 ? -11.658 4.916 50.672 1.00 70.81 467 GLU A O 1
ATOM 3706 N N . ILE A 1 468 ? -10.263 6.602 50.160 1.00 71.50 468 ILE A N 1
ATOM 3707 C CA . ILE A 1 468 ? -9.843 6.039 48.868 1.00 71.50 468 ILE A CA 1
ATOM 3708 C C . ILE A 1 468 ? -9.117 4.704 49.089 1.00 71.50 468 ILE A C 1
ATOM 3710 O O . ILE A 1 468 ? -9.353 3.732 48.373 1.00 71.50 468 ILE A O 1
ATOM 3714 N N . CYS A 1 469 ? -8.275 4.620 50.120 1.00 77.81 469 CYS A N 1
ATOM 3715 C CA . CYS A 1 469 ? -7.547 3.397 50.441 1.00 77.81 469 CYS A CA 1
ATOM 3716 C C . CYS A 1 469 ? -8.442 2.274 50.988 1.00 77.81 469 CYS A C 1
ATOM 3718 O O . CYS A 1 469 ? -8.157 1.099 50.749 1.00 77.81 469 CYS A O 1
ATOM 3720 N N . ASN A 1 470 ? -9.523 2.600 51.698 1.00 73.81 470 ASN A N 1
ATOM 3721 C CA . ASN A 1 470 ? -10.516 1.618 52.134 1.00 73.81 470 ASN A CA 1
ATOM 3722 C C . ASN A 1 470 ? -11.300 1.055 50.945 1.00 73.81 470 ASN A C 1
ATOM 3724 O O . ASN A 1 470 ? -11.534 -0.153 50.890 1.00 73.81 470 ASN A O 1
ATOM 3728 N N . GLU A 1 471 ? -11.622 1.896 49.963 1.00 70.50 471 GLU A N 1
ATOM 3729 C CA . GLU A 1 471 ? -12.294 1.471 48.736 1.00 70.50 471 GLU A CA 1
ATOM 3730 C C . GLU A 1 471 ? -11.407 0.544 47.890 1.00 70.50 471 GLU A C 1
ATOM 3732 O O . GLU A 1 471 ? -11.835 -0.541 47.497 1.00 70.50 471 GLU A O 1
ATOM 3737 N N . VAL A 1 472 ? -10.123 0.887 47.729 1.00 74.00 472 VAL A N 1
ATOM 3738 C CA . VAL A 1 472 ? -9.116 0.021 47.084 1.00 74.00 472 VAL A CA 1
ATOM 3739 C C . VAL A 1 472 ? -9.029 -1.352 47.765 1.00 74.00 472 VAL A C 1
ATOM 3741 O O . VAL A 1 472 ? -9.029 -2.386 47.093 1.00 74.00 472 VAL A O 1
ATOM 3744 N N . LYS A 1 473 ? -9.013 -1.395 49.105 1.00 72.38 473 LYS A N 1
ATOM 3745 C CA . LYS A 1 473 ? -9.001 -2.657 49.868 1.00 72.38 473 LYS A CA 1
ATOM 3746 C C . LYS A 1 473 ? -10.280 -3.472 49.676 1.00 72.38 473 LYS A C 1
ATOM 3748 O O . LYS A 1 473 ? -10.197 -4.699 49.562 1.00 72.38 473 LYS A O 1
ATOM 3753 N N . ARG A 1 474 ? -11.447 -2.818 49.638 1.00 70.75 474 ARG A N 1
ATOM 3754 C CA . ARG A 1 474 ? -12.748 -3.461 49.390 1.00 70.75 474 ARG A CA 1
ATOM 3755 C C . ARG A 1 474 ? -12.757 -4.148 48.024 1.00 70.75 474 ARG A C 1
ATOM 3757 O O . ARG A 1 474 ? -13.078 -5.333 47.946 1.00 70.75 474 ARG A O 1
ATOM 3764 N N . MET A 1 475 ? -12.329 -3.433 46.983 1.00 66.88 475 MET A N 1
ATOM 3765 C CA . MET A 1 475 ? -12.258 -3.943 45.611 1.00 66.88 475 MET A CA 1
ATOM 3766 C C . MET A 1 475 ? -11.267 -5.107 45.486 1.00 66.88 475 MET A C 1
ATOM 3768 O O . MET A 1 475 ? -11.628 -6.159 44.964 1.00 66.88 475 MET A O 1
ATOM 3772 N N . ASN A 1 476 ? -10.063 -4.982 46.054 1.00 71.06 476 ASN A N 1
ATOM 3773 C CA . ASN A 1 476 ? -9.066 -6.056 46.025 1.00 71.06 476 ASN A CA 1
ATOM 3774 C C . ASN A 1 476 ? -9.572 -7.340 46.713 1.00 71.06 476 ASN A C 1
ATOM 3776 O O . ASN A 1 476 ? -9.484 -8.440 46.168 1.00 71.06 476 ASN A O 1
ATOM 3780 N N . THR A 1 477 ? -10.187 -7.193 47.893 1.00 63.44 477 THR A N 1
ATOM 3781 C CA . THR A 1 477 ? -10.745 -8.325 48.651 1.00 63.44 477 THR A CA 1
ATOM 3782 C C . THR A 1 477 ? -11.826 -9.054 47.852 1.00 63.44 477 THR A C 1
ATOM 3784 O O . THR A 1 477 ? -11.845 -10.285 47.826 1.00 63.44 477 THR A O 1
ATOM 3787 N N . TYR A 1 478 ? -12.701 -8.318 47.163 1.00 62.16 478 TYR A N 1
ATOM 3788 C CA . TYR A 1 478 ? -13.736 -8.890 46.302 1.00 62.16 478 TYR A CA 1
ATOM 3789 C C . TYR A 1 478 ? -13.141 -9.671 45.116 1.00 62.16 478 TYR A C 1
ATOM 3791 O O . TYR A 1 478 ? -13.497 -10.835 44.908 1.00 62.16 478 TYR A O 1
ATOM 3799 N N . CYS A 1 479 ? -12.176 -9.082 44.400 1.00 60.91 479 CYS A N 1
ATOM 3800 C CA . CYS A 1 479 ? -11.527 -9.710 43.243 1.00 60.91 479 CYS A CA 1
ATOM 3801 C C . CYS A 1 479 ? -10.796 -11.013 43.598 1.00 60.91 479 CYS A C 1
ATOM 3803 O O . CYS A 1 479 ? -10.855 -11.985 42.840 1.00 60.91 479 CYS A O 1
ATOM 3805 N N . ILE A 1 480 ? -10.158 -11.061 44.773 1.00 61.50 480 ILE A N 1
ATOM 3806 C CA . ILE A 1 480 ? -9.448 -12.249 45.266 1.00 61.50 480 ILE A CA 1
ATOM 3807 C C . ILE A 1 480 ? -10.425 -13.342 45.727 1.00 61.50 480 ILE A C 1
ATOM 3809 O O . ILE A 1 480 ? -10.219 -14.515 45.426 1.00 61.50 480 ILE A O 1
ATOM 3813 N N . THR A 1 481 ? -11.481 -12.987 46.468 1.00 49.75 481 THR A N 1
ATOM 3814 C CA . THR A 1 481 ? -12.301 -13.981 47.193 1.00 49.75 481 THR A CA 1
ATOM 3815 C C . THR A 1 481 ? -13.488 -14.544 46.413 1.00 49.75 481 THR A C 1
ATOM 3817 O O . THR A 1 481 ? -13.930 -15.648 46.730 1.00 49.75 481 THR A O 1
ATOM 3820 N N . LYS A 1 482 ? -14.031 -13.822 45.422 1.00 48.91 482 LYS A N 1
ATOM 3821 C CA . LYS A 1 482 ? -15.268 -14.219 44.719 1.00 48.91 482 LYS A CA 1
ATOM 3822 C C . LYS A 1 482 ? -15.072 -14.666 43.271 1.00 48.91 482 LYS A C 1
ATOM 3824 O O . LYS A 1 482 ? -15.839 -15.510 42.825 1.00 48.91 482 LYS A O 1
ATOM 3829 N N . ALA A 1 483 ? -14.077 -14.130 42.562 1.00 52.78 483 ALA A N 1
ATOM 3830 C CA . ALA A 1 483 ? -13.926 -14.352 41.121 1.00 52.78 483 ALA A CA 1
ATOM 3831 C C . ALA A 1 483 ? -12.594 -15.005 40.713 1.00 52.78 483 ALA A C 1
ATOM 3833 O O . ALA A 1 483 ? -12.550 -15.661 39.680 1.00 52.78 483 ALA A O 1
ATOM 3834 N N . ASN A 1 484 ? -11.506 -14.815 41.481 1.00 56.78 484 ASN A N 1
ATOM 3835 C CA . ASN A 1 484 ? -10.131 -15.155 41.066 1.00 56.78 484 ASN A CA 1
ATOM 3836 C C . ASN A 1 484 ? -9.840 -14.772 39.595 1.00 56.78 484 ASN A C 1
ATOM 3838 O O . ASN A 1 484 ? -9.156 -15.488 38.864 1.00 56.78 484 ASN A O 1
ATOM 3842 N N . ASN A 1 485 ? -10.412 -13.647 39.161 1.00 54.19 485 ASN A N 1
ATOM 3843 C CA . ASN A 1 485 ? -10.445 -13.201 37.776 1.00 54.19 485 ASN A CA 1
ATOM 3844 C C . ASN A 1 485 ? -9.505 -11.989 37.636 1.00 54.19 485 ASN A C 1
ATOM 3846 O O . ASN A 1 485 ? -9.683 -11.020 38.382 1.00 54.19 485 ASN A O 1
ATOM 3850 N N . PRO A 1 486 ? -8.535 -12.008 36.702 1.00 56.19 486 PRO A N 1
ATOM 3851 C CA . PRO A 1 486 ? -7.682 -10.860 36.399 1.00 56.19 486 PRO A CA 1
ATOM 3852 C C . PRO A 1 486 ? -8.444 -9.579 36.009 1.00 56.19 486 PRO A C 1
ATOM 3854 O O . PRO A 1 486 ? -7.871 -8.508 36.162 1.00 56.19 486 PRO A O 1
ATOM 3857 N N . SER A 1 487 ? -9.702 -9.681 35.557 1.00 55.16 487 SER A N 1
ATOM 3858 C CA . SER A 1 487 ? -10.595 -8.576 35.148 1.00 55.16 487 SER A CA 1
ATOM 3859 C C . SER A 1 487 ? -11.722 -8.249 36.148 1.00 55.16 487 SER A C 1
ATOM 3861 O O . SER A 1 487 ? -12.347 -7.202 36.041 1.00 55.16 487 SER A O 1
ATOM 3863 N N . CYS A 1 488 ? -11.962 -9.102 37.152 1.00 57.47 488 CYS A N 1
ATOM 3864 C CA . CYS A 1 488 ? -12.867 -8.883 38.296 1.00 57.47 488 CYS A CA 1
ATOM 3865 C C . CYS A 1 488 ? -14.346 -8.491 37.998 1.00 57.47 488 CYS A C 1
ATOM 3867 O O . CYS A 1 488 ? -14.779 -7.379 38.307 1.00 57.47 488 CYS A O 1
ATOM 3869 N N . THR A 1 489 ? -15.160 -9.440 37.504 1.00 49.56 489 THR A N 1
ATOM 3870 C CA . THR A 1 489 ? -16.624 -9.298 37.273 1.00 49.56 489 THR A CA 1
ATOM 3871 C C . THR A 1 489 ? -17.430 -10.534 37.753 1.00 49.56 489 THR A C 1
ATOM 3873 O O . THR A 1 489 ? -16.888 -11.642 37.711 1.00 49.56 489 THR A O 1
ATOM 3876 N N . PRO A 1 490 ? -18.693 -10.405 38.234 1.00 40.22 490 PRO A N 1
ATOM 3877 C CA . PRO A 1 490 ? -19.599 -11.542 38.498 1.00 40.22 490 PRO A CA 1
ATOM 3878 C C . PRO A 1 490 ? -20.671 -11.739 37.397 1.00 40.22 490 PRO A C 1
ATOM 3880 O O . PRO A 1 490 ? -21.312 -10.766 37.005 1.00 40.22 490 PRO A O 1
ATOM 3883 N N . VAL A 1 491 ? -20.946 -12.980 36.950 1.00 46.72 491 VAL A N 1
ATOM 3884 C CA . VAL A 1 491 ? -22.059 -13.296 36.014 1.00 46.72 491 VAL A CA 1
ATOM 3885 C C . VAL A 1 491 ? -22.742 -14.640 36.363 1.00 46.72 491 VAL A C 1
ATOM 3887 O O . VAL A 1 491 ? -22.060 -15.651 36.520 1.00 46.72 491 VAL A O 1
ATOM 3890 N N . GLU A 1 492 ? -24.082 -14.662 36.458 1.00 49.56 492 GLU A N 1
ATOM 3891 C CA . GLU A 1 492 ? -24.950 -15.867 36.489 1.00 49.56 492 GLU A CA 1
ATOM 3892 C C . GLU A 1 492 ? -25.792 -15.934 35.196 1.00 49.56 492 GLU A C 1
ATOM 3894 O O . GLU A 1 492 ? -26.276 -14.891 34.754 1.00 49.56 492 GLU A O 1
ATOM 3899 N N . CYS A 1 493 ? -25.995 -17.128 34.601 1.00 51.62 493 CYS A N 1
ATOM 3900 C CA . CYS A 1 493 ? -26.572 -17.274 33.250 1.00 51.62 493 CYS A CA 1
ATOM 3901 C C . CYS A 1 493 ? -27.907 -18.028 33.118 1.00 51.62 493 CYS A C 1
ATOM 3903 O O . CYS A 1 493 ? -28.115 -19.016 33.825 1.00 51.62 493 CYS A O 1
ATOM 3905 N N . PRO A 1 494 ? -28.787 -17.609 32.173 1.00 56.25 494 PRO A N 1
ATOM 3906 C CA . PRO A 1 494 ? -30.014 -18.325 31.809 1.00 56.25 494 PRO A CA 1
ATOM 3907 C C . PRO A 1 494 ? -29.772 -19.739 31.252 1.00 56.25 494 PRO A C 1
ATOM 3909 O O . PRO A 1 494 ? -28.705 -20.054 30.726 1.00 56.25 494 PRO A O 1
ATOM 3912 N N . GLU A 1 495 ? -30.797 -20.592 31.322 1.00 50.88 495 GLU A N 1
ATOM 3913 C CA . GLU A 1 495 ? -30.742 -21.995 30.893 1.00 50.88 495 GLU A CA 1
ATOM 3914 C C . GLU A 1 495 ? -30.363 -22.138 29.403 1.00 50.88 495 GLU A C 1
ATOM 3916 O O . GLU A 1 495 ? -30.987 -21.554 28.517 1.00 50.88 495 GLU A O 1
ATOM 3921 N N . GLY A 1 496 ? -29.310 -22.918 29.130 1.00 57.09 496 GLY A N 1
ATOM 3922 C CA . GLY A 1 496 ? -28.754 -23.123 27.786 1.00 57.09 496 GLY A CA 1
ATOM 3923 C C . GLY A 1 496 ? -27.649 -22.139 27.377 1.00 57.09 496 GLY A C 1
ATOM 3924 O O . GLY A 1 496 ? -27.029 -22.349 26.338 1.00 57.09 496 GLY A O 1
ATOM 3925 N N . GLN A 1 497 ? -27.364 -21.116 28.188 1.00 64.75 497 GLN A N 1
ATOM 3926 C CA . GLN A 1 497 ? -26.256 -20.178 27.991 1.00 64.75 497 GLN A CA 1
ATOM 3927 C C . GLN A 1 497 ? -25.130 -20.443 28.998 1.00 64.75 497 GLN A C 1
ATOM 3929 O O . GLN A 1 497 ? -25.356 -20.971 30.089 1.00 64.75 497 GLN A O 1
ATOM 3934 N N . LYS A 1 498 ? -23.901 -20.074 28.642 1.00 56.19 498 LYS A N 1
ATOM 3935 C CA . LYS A 1 498 ? -22.737 -20.130 29.535 1.00 56.19 498 LYS A CA 1
ATOM 3936 C C . LYS A 1 498 ? -22.037 -18.774 29.551 1.00 56.19 498 LYS A C 1
ATOM 3938 O O . LYS A 1 498 ? -22.024 -18.080 28.540 1.00 56.19 498 LYS A O 1
ATOM 3943 N N . ALA A 1 499 ? -21.440 -18.425 30.687 1.00 55.69 499 ALA A N 1
ATOM 3944 C CA . ALA A 1 499 ? -20.485 -17.327 30.767 1.00 55.69 499 ALA A CA 1
ATOM 3945 C C . ALA A 1 499 ? -19.100 -17.872 30.406 1.00 55.69 499 ALA A C 1
ATOM 3947 O O . ALA A 1 499 ? -18.606 -18.786 31.071 1.00 55.69 499 ALA A O 1
ATOM 3948 N N . LEU A 1 500 ? -18.493 -17.329 29.355 1.00 52.03 500 LEU A N 1
ATOM 3949 C CA . LEU A 1 500 ? -17.141 -17.672 28.919 1.00 52.03 500 LEU A CA 1
ATOM 3950 C C . LEU A 1 500 ? -16.225 -16.471 29.114 1.00 52.03 500 LEU A C 1
ATOM 3952 O O . LEU A 1 500 ? -16.610 -15.369 28.728 1.00 52.03 500 LEU A O 1
ATOM 3956 N N . ASP A 1 501 ? -15.054 -16.691 29.723 1.00 46.03 501 ASP A N 1
ATOM 3957 C CA . ASP A 1 501 ? -13.953 -15.727 29.888 1.00 46.03 501 ASP A CA 1
ATOM 3958 C C . ASP A 1 501 ? -14.404 -14.256 29.986 1.00 46.03 501 ASP A C 1
ATOM 3960 O O . ASP A 1 501 ? -14.017 -13.411 29.187 1.00 46.03 501 ASP A O 1
ATOM 3964 N N . GLY A 1 502 ? -15.270 -13.976 30.969 1.00 47.44 502 GLY A N 1
ATOM 3965 C CA . GLY A 1 502 ? -15.673 -12.620 31.358 1.00 47.44 502 GLY A CA 1
ATOM 3966 C C . GLY A 1 502 ? -16.685 -11.884 30.452 1.00 47.44 502 GLY A C 1
ATOM 3967 O O . GLY A 1 502 ? -16.964 -10.704 30.669 1.00 47.44 502 GLY A O 1
ATOM 3968 N N . SER A 1 503 ? -17.339 -12.583 29.518 1.00 46.16 503 SER A N 1
ATOM 3969 C CA . SER A 1 503 ? -18.444 -12.045 28.696 1.00 46.16 503 SER A CA 1
ATOM 3970 C C . SER A 1 503 ? -19.861 -12.259 29.282 1.00 46.16 503 SER A C 1
ATOM 3972 O O . SER A 1 503 ? -20.050 -13.018 30.238 1.00 46.16 503 SER A O 1
ATOM 3974 N N . GLU A 1 504 ? -20.865 -11.555 28.723 1.00 52.25 504 GLU A N 1
ATOM 3975 C CA . GLU A 1 504 ? -22.300 -11.765 28.998 1.00 52.25 504 GLU A CA 1
ATOM 3976 C C . GLU A 1 504 ? -22.736 -13.198 28.639 1.00 52.25 504 GLU A C 1
ATOM 3978 O O . GLU A 1 504 ? -22.115 -13.877 27.822 1.00 52.25 504 GLU A O 1
ATOM 3983 N N . CYS A 1 505 ? -23.821 -13.673 29.250 1.00 61.69 505 CYS A N 1
ATOM 3984 C CA . CYS A 1 505 ? -24.348 -15.010 28.995 1.00 61.69 505 CYS A CA 1
ATOM 3985 C C . CYS A 1 505 ? -24.682 -15.207 27.522 1.00 61.69 505 CYS A C 1
ATOM 3987 O O . CYS A 1 505 ? -25.483 -14.475 26.946 1.00 61.69 505 CYS A O 1
ATOM 3989 N N . CYS A 1 506 ? -24.064 -16.217 26.922 1.00 67.81 506 CYS A N 1
ATOM 3990 C CA . CYS A 1 506 ? -24.133 -16.437 25.491 1.00 67.81 506 CYS A CA 1
ATOM 3991 C C . CYS A 1 506 ? -24.349 -17.919 25.181 1.00 67.81 506 CYS A C 1
ATOM 3993 O O . CYS A 1 506 ? -24.039 -18.810 25.982 1.00 67.81 506 CYS A O 1
ATOM 3995 N N . TYR A 1 507 ? -24.866 -18.201 23.987 1.00 73.56 507 TYR A N 1
ATOM 3996 C CA . TYR A 1 507 ? -24.789 -19.547 23.436 1.00 73.56 507 TYR A CA 1
ATOM 3997 C C . TYR A 1 507 ? -23.355 -19.784 22.963 1.00 73.56 507 TYR A C 1
ATOM 3999 O O . TYR A 1 507 ? -22.853 -19.081 22.091 1.00 73.56 507 TYR A O 1
ATOM 4007 N N . ALA A 1 508 ? -22.685 -20.739 23.594 1.00 67.88 508 ALA A N 1
ATOM 4008 C CA . ALA A 1 508 ? -21.269 -21.020 23.417 1.00 67.88 508 ALA A CA 1
ATOM 4009 C C . ALA A 1 508 ? -21.052 -22.268 22.557 1.00 67.88 508 ALA A C 1
ATOM 4011 O O . ALA A 1 508 ? -21.769 -23.253 22.725 1.00 67.88 508 ALA A O 1
ATOM 4012 N N . HIS A 1 509 ? -20.034 -22.251 21.698 1.00 72.56 509 HIS A N 1
ATOM 4013 C CA . HIS A 1 509 ? -19.561 -23.430 20.968 1.00 72.56 509 HIS A CA 1
ATOM 4014 C C . HIS A 1 509 ? -18.089 -23.702 21.271 1.00 72.56 509 HIS A C 1
ATOM 4016 O O . HIS A 1 509 ? -17.368 -22.807 21.714 1.00 72.56 509 HIS A O 1
ATOM 4022 N N . LYS A 1 510 ? -17.626 -24.931 21.031 1.00 67.50 510 LYS A N 1
ATOM 4023 C CA . LYS A 1 510 ? -16.233 -25.315 21.278 1.00 67.50 510 LYS A CA 1
ATOM 4024 C C . LYS A 1 510 ? -15.401 -25.195 20.001 1.00 67.50 510 LYS A C 1
ATOM 4026 O O . LYS A 1 510 ? -15.627 -25.923 19.042 1.00 67.50 510 LYS A O 1
ATOM 4031 N N . HIS A 1 511 ? -14.433 -24.286 20.002 1.00 59.31 511 HIS A N 1
ATOM 4032 C CA . HIS A 1 511 ? -13.491 -24.094 18.902 1.00 59.31 511 HIS A CA 1
ATOM 4033 C C . HIS A 1 511 ? -12.491 -25.280 18.826 1.00 59.31 511 HIS A C 1
ATOM 4035 O O . HIS A 1 511 ? -12.191 -25.878 19.867 1.00 59.31 511 HIS A O 1
ATOM 4041 N N . PRO A 1 512 ? -11.930 -25.636 17.646 1.00 51.75 512 PRO A N 1
ATOM 4042 C CA . PRO A 1 512 ? -11.066 -26.821 17.469 1.00 51.75 512 PRO A CA 1
ATOM 4043 C C . PRO A 1 512 ? -9.804 -26.877 18.349 1.00 51.75 512 PRO A C 1
ATOM 4045 O O . PRO A 1 512 ? -9.295 -27.948 18.667 1.00 51.75 512 PRO A O 1
ATOM 4048 N N . ASN A 1 513 ? -9.303 -25.725 18.793 1.00 52.00 513 ASN A N 1
ATOM 4049 C CA . ASN A 1 513 ? -8.197 -25.605 19.758 1.00 52.00 513 ASN A CA 1
ATOM 4050 C C . ASN A 1 513 ? -8.623 -25.886 21.221 1.00 52.00 513 ASN A C 1
ATOM 4052 O O . ASN A 1 513 ? -7.805 -25.762 22.132 1.00 52.00 513 ASN A O 1
ATOM 4056 N N . GLY A 1 514 ? -9.892 -26.231 21.457 1.00 55.69 514 GLY A N 1
ATOM 4057 C CA . GLY A 1 514 ? -10.462 -26.549 22.762 1.00 55.69 514 GLY A CA 1
ATOM 4058 C C . GLY A 1 514 ? -11.057 -25.365 23.531 1.00 55.69 514 GLY A C 1
ATOM 4059 O O . GLY A 1 514 ? -11.636 -25.610 24.591 1.00 55.69 514 GLY A O 1
ATOM 4060 N N . THR A 1 515 ? -10.955 -24.126 23.029 1.00 60.84 515 THR A N 1
ATOM 4061 C CA . THR A 1 515 ? -11.524 -22.932 23.683 1.00 60.84 515 THR A CA 1
ATOM 4062 C C . THR A 1 515 ? -13.013 -22.796 23.375 1.00 60.84 515 THR A C 1
ATOM 4064 O O . THR A 1 515 ? -13.411 -22.906 22.220 1.00 60.84 515 THR A O 1
ATOM 4067 N N . GLU A 1 516 ? -13.850 -22.547 24.379 1.00 64.50 516 GLU A N 1
ATOM 4068 C CA . GLU A 1 516 ? -15.265 -22.230 24.151 1.00 64.50 516 GLU A CA 1
ATOM 4069 C C . GLU A 1 516 ? -15.402 -20.741 23.755 1.00 64.50 516 GLU A C 1
ATOM 4071 O O . GLU A 1 516 ? -14.744 -19.887 24.348 1.00 64.50 516 GLU A O 1
ATOM 4076 N N . VAL A 1 517 ? -16.224 -20.420 22.745 1.00 68.06 517 VAL A N 1
ATOM 4077 C CA . VAL A 1 517 ? -16.421 -19.055 22.208 1.00 68.06 517 VAL A CA 1
ATOM 4078 C C . VAL A 1 517 ? -17.915 -18.734 22.083 1.00 68.06 517 VAL A C 1
ATOM 4080 O O . VAL A 1 517 ? -18.708 -19.574 21.647 1.00 68.06 517 VAL A O 1
ATOM 4083 N N . CYS A 1 518 ? -18.304 -17.510 22.453 1.00 71.88 518 CYS A N 1
ATOM 4084 C CA . CYS A 1 518 ? -19.678 -17.019 22.343 1.00 71.88 518 CYS A CA 1
ATOM 4085 C C . CYS A 1 518 ? -20.131 -16.822 20.898 1.00 71.88 518 CYS A C 1
ATOM 4087 O O . CYS A 1 518 ? -19.384 -16.317 20.059 1.00 71.88 518 CYS A O 1
ATOM 4089 N N . CYS A 1 519 ? -21.396 -17.143 20.639 1.00 67.19 519 CYS A N 1
ATOM 4090 C CA . CYS A 1 519 ? -22.045 -16.831 19.382 1.00 67.19 519 CYS A CA 1
ATOM 4091 C C . CYS A 1 519 ? -22.553 -15.385 19.315 1.00 67.19 519 CYS A C 1
ATOM 4093 O O . CYS A 1 519 ? -23.114 -14.904 20.301 1.00 67.19 519 CYS A O 1
ATOM 4095 N N . PRO A 1 520 ? -22.364 -14.688 18.173 1.00 66.62 520 PRO A N 1
ATOM 4096 C CA . PRO A 1 520 ? -22.952 -13.372 17.922 1.00 66.62 520 PRO A CA 1
ATOM 4097 C C . PRO A 1 520 ? -24.479 -13.340 18.114 1.00 66.62 520 PRO A C 1
ATOM 4099 O O . PRO A 1 520 ? -25.149 -14.371 18.018 1.00 66.62 520 PRO A O 1
ATOM 4102 N N . GLU A 1 521 ? -25.052 -12.155 18.336 1.00 61.69 521 GLU A N 1
ATOM 4103 C CA . GLU A 1 521 ? -26.507 -11.987 18.487 1.00 61.69 521 GLU A CA 1
ATOM 4104 C C . GLU A 1 521 ? -27.296 -12.602 17.314 1.00 61.69 521 GLU A C 1
ATOM 4106 O O . GLU A 1 521 ? -26.918 -12.463 16.150 1.00 61.69 521 GLU A O 1
ATOM 4111 N N . ASN A 1 522 ? -28.414 -13.270 17.626 1.00 66.88 522 ASN A N 1
ATOM 4112 C CA . ASN A 1 522 ? -29.263 -14.018 16.680 1.00 66.88 522 ASN A CA 1
ATOM 4113 C C . ASN A 1 522 ? -28.558 -15.187 15.964 1.00 66.88 522 ASN A C 1
ATOM 4115 O O . ASN A 1 522 ? -28.989 -15.618 14.890 1.00 66.88 522 ASN A O 1
ATOM 4119 N N . THR A 1 523 ? -27.491 -15.723 16.565 1.00 74.06 523 THR A N 1
ATOM 4120 C CA . THR A 1 523 ? -26.838 -16.951 16.103 1.00 74.06 523 THR A CA 1
ATOM 4121 C C . THR A 1 523 ? -26.728 -17.990 17.221 1.00 74.06 523 THR A C 1
ATOM 4123 O O . THR A 1 523 ? -26.656 -17.654 18.404 1.00 74.06 523 THR A O 1
ATOM 4126 N N . ARG A 1 524 ? -26.737 -19.276 16.861 1.00 74.12 524 ARG A N 1
ATOM 4127 C CA . ARG A 1 524 ? -26.611 -20.411 17.784 1.00 74.12 524 ARG A CA 1
ATOM 4128 C C . ARG A 1 524 ? -25.578 -21.421 17.281 1.00 74.12 524 ARG A C 1
ATOM 4130 O O . ARG A 1 524 ? -25.411 -21.549 16.069 1.00 74.12 524 ARG A O 1
ATOM 4137 N N . PRO A 1 525 ? -24.915 -22.165 18.182 1.00 72.56 525 PRO A N 1
ATOM 4138 C CA . PRO A 1 525 ? -24.037 -23.264 17.808 1.00 72.56 525 PRO A CA 1
ATOM 4139 C C . PRO A 1 525 ? -24.781 -24.300 16.957 1.00 72.56 525 PRO A C 1
ATOM 4141 O O . PRO A 1 525 ? -25.770 -24.882 17.408 1.00 72.56 525 PRO A O 1
ATOM 4144 N N . LYS A 1 526 ? -24.290 -24.563 15.746 1.00 73.69 526 LYS A N 1
ATOM 4145 C CA . LYS A 1 526 ? -24.695 -25.707 14.919 1.00 73.69 526 LYS A CA 1
ATOM 4146 C C . LYS A 1 526 ? -23.438 -26.436 14.449 1.00 73.69 526 LYS A C 1
ATOM 4148 O O . LYS A 1 526 ? -22.400 -25.815 14.224 1.00 73.69 526 LYS A O 1
ATOM 4153 N N . LYS A 1 527 ? -23.525 -27.759 14.319 1.00 66.06 527 LYS A N 1
ATOM 4154 C CA . LYS A 1 527 ? -22.426 -28.594 13.813 1.00 66.06 527 LYS A CA 1
ATOM 4155 C C . LYS A 1 527 ? -22.356 -28.523 12.293 1.00 66.06 527 LYS A C 1
ATOM 4157 O O . LYS A 1 527 ? -23.383 -28.718 11.642 1.00 66.06 527 LYS A O 1
ATOM 4162 N N . ILE A 1 528 ? -21.159 -28.315 11.748 1.00 63.59 528 ILE A N 1
ATOM 4163 C CA . ILE A 1 528 ? -20.903 -28.262 10.300 1.00 63.59 528 ILE A CA 1
ATOM 4164 C C . ILE A 1 528 ? -19.708 -29.160 9.970 1.00 63.59 528 ILE A C 1
ATOM 4166 O O . ILE A 1 528 ? -18.710 -29.138 10.678 1.00 63.59 528 ILE A O 1
ATOM 4170 N N . ASP A 1 529 ? -19.829 -29.978 8.920 1.00 57.81 529 ASP A N 1
ATOM 4171 C CA . ASP A 1 529 ? -18.739 -30.753 8.297 1.00 57.81 529 ASP A CA 1
ATOM 4172 C C . ASP A 1 529 ? -17.840 -31.609 9.218 1.00 57.81 529 ASP A C 1
ATOM 4174 O O . ASP A 1 529 ? -16.657 -31.809 8.956 1.00 57.81 529 ASP A O 1
ATOM 4178 N N . GLY A 1 530 ? -18.434 -32.226 10.244 1.00 55.09 530 GLY A N 1
ATOM 4179 C CA . GLY A 1 530 ? -17.744 -33.171 11.129 1.00 55.09 530 GLY A CA 1
ATOM 4180 C C . GLY A 1 530 ? -17.132 -32.480 12.345 1.00 55.09 530 GLY A C 1
ATOM 4181 O O . GLY A 1 530 ? -16.233 -31.672 12.208 1.00 55.09 530 GLY A O 1
ATOM 4182 N N . GLU A 1 531 ? -17.655 -32.836 13.523 1.00 53.25 531 GLU A N 1
ATOM 4183 C CA . GLU A 1 531 ? -17.320 -32.390 14.895 1.00 53.25 531 GLU A CA 1
ATOM 4184 C C . GLU A 1 531 ? -17.233 -30.881 15.203 1.00 53.25 531 GLU A C 1
ATOM 4186 O O . GLU A 1 531 ? -17.528 -30.514 16.340 1.00 53.25 531 GLU A O 1
ATOM 4191 N N . ASP A 1 532 ? -16.949 -30.017 14.233 1.00 53.84 532 ASP A N 1
ATOM 4192 C CA . ASP A 1 532 ? -16.815 -28.577 14.419 1.00 53.84 532 ASP A CA 1
ATOM 4193 C C . ASP A 1 532 ? -18.190 -27.918 14.609 1.00 53.84 532 ASP A C 1
ATOM 4195 O O . ASP A 1 532 ? -19.091 -28.010 13.769 1.00 53.84 532 ASP A O 1
ATOM 4199 N N . GLU A 1 533 ? -18.358 -27.228 15.735 1.00 66.88 533 GLU A N 1
ATOM 4200 C CA . GLU A 1 533 ? -19.494 -26.344 15.989 1.00 66.88 533 GLU A CA 1
ATOM 4201 C C . GLU A 1 533 ? -19.118 -24.920 15.563 1.00 66.88 533 GLU A C 1
ATOM 4203 O O . GLU A 1 533 ? -17.989 -24.490 15.775 1.00 66.88 533 GLU A O 1
ATOM 4208 N N . MET A 1 534 ? -20.043 -24.170 14.965 1.00 71.94 534 MET A N 1
ATOM 4209 C CA . MET A 1 534 ? -19.881 -22.725 14.777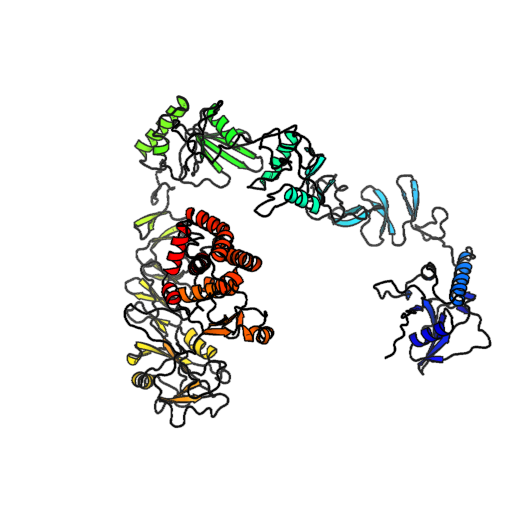 1.00 71.94 534 MET A CA 1
ATOM 4210 C C . MET A 1 534 ? -21.209 -22.001 14.941 1.00 71.94 534 MET A C 1
ATOM 4212 O O . MET A 1 534 ? -22.274 -22.614 15.029 1.00 71.94 534 MET A O 1
ATOM 4216 N N . CYS A 1 535 ? -21.136 -20.680 14.984 1.00 76.50 535 CYS A N 1
ATOM 4217 C CA . CYS A 1 535 ? -22.289 -19.833 15.213 1.00 76.50 535 CYS A CA 1
ATOM 4218 C C . CYS A 1 535 ? -23.054 -19.585 13.920 1.00 76.50 535 CYS A C 1
ATOM 4220 O O . CYS A 1 535 ? -22.542 -18.989 12.976 1.00 76.50 535 CYS A O 1
ATOM 4222 N N . CYS A 1 536 ? -24.291 -20.059 13.907 1.00 76.44 536 CYS A N 1
ATOM 4223 C CA . CYS A 1 536 ? -25.160 -20.099 12.748 1.00 76.44 536 CYS A CA 1
ATOM 4224 C C . CYS A 1 536 ? -26.398 -19.242 12.974 1.00 76.44 536 CYS A C 1
ATOM 4226 O O . CYS A 1 536 ? -26.893 -19.230 14.100 1.00 76.44 536 CYS A O 1
ATOM 4228 N N . PRO A 1 537 ? -26.937 -18.569 11.946 1.00 74.06 537 PRO A N 1
ATOM 4229 C CA . PRO A 1 537 ? -28.219 -17.879 12.056 1.00 74.06 537 PRO A CA 1
ATOM 4230 C C . PRO A 1 537 ? -29.301 -18.795 12.644 1.00 74.06 537 PRO A C 1
ATOM 4232 O O . PRO A 1 537 ? -29.328 -19.988 12.338 1.00 74.06 537 PRO A O 1
ATOM 4235 N N . GLU A 1 538 ? -30.193 -18.254 13.481 1.00 69.62 538 GLU A N 1
ATOM 4236 C CA . GLU A 1 538 ? -31.303 -19.037 14.057 1.00 69.62 538 GLU A CA 1
ATOM 4237 C C . GLU A 1 538 ? -32.210 -19.665 12.985 1.00 69.62 538 GLU A C 1
ATOM 4239 O O . GLU A 1 538 ? -32.746 -20.754 13.192 1.00 69.62 538 GLU A O 1
ATOM 4244 N N . GLU A 1 539 ? -32.328 -19.014 11.825 1.00 65.94 539 GLU A N 1
ATOM 4245 C CA . GLU A 1 539 ? -33.024 -19.522 10.647 1.00 65.94 539 GLU A CA 1
ATOM 4246 C C . GLU A 1 539 ? -32.137 -19.382 9.400 1.00 65.94 539 GLU A C 1
ATOM 4248 O O . GLU A 1 539 ? -31.607 -18.307 9.117 1.00 65.94 539 GLU A O 1
ATOM 4253 N N . GLY A 1 540 ? -31.998 -20.467 8.632 1.00 70.06 540 GLY A N 1
ATOM 4254 C CA . GLY A 1 540 ? -31.243 -20.498 7.376 1.00 70.06 540 GLY A CA 1
ATOM 4255 C C . GLY A 1 540 ? -30.116 -21.539 7.351 1.00 70.06 540 GLY A C 1
ATOM 4256 O O . GLY A 1 540 ? -29.787 -22.133 8.380 1.00 70.06 540 GLY A O 1
ATOM 4257 N N . PRO A 1 541 ? -29.543 -21.803 6.163 1.00 74.50 541 PRO A N 1
ATOM 4258 C CA . PRO A 1 541 ? -28.423 -22.720 6.030 1.00 74.50 541 PRO A CA 1
ATOM 4259 C C . PRO A 1 541 ? -27.167 -22.111 6.652 1.00 74.50 541 PRO A C 1
ATOM 4261 O O . PRO A 1 541 ? -26.886 -20.924 6.474 1.00 74.50 541 PRO A O 1
ATOM 4264 N N . CYS A 1 542 ? -26.393 -22.929 7.354 1.00 77.25 542 CYS A N 1
ATOM 4265 C CA . CYS A 1 542 ? -25.161 -22.488 7.972 1.00 77.25 542 CYS A CA 1
ATOM 4266 C C . CYS A 1 542 ? -23.951 -22.977 7.192 1.00 77.25 542 CYS A C 1
ATOM 4268 O O . CYS A 1 542 ? -23.752 -24.180 7.070 1.00 77.25 542 CYS A O 1
ATOM 4270 N N . CYS A 1 543 ? -23.139 -22.044 6.696 1.00 78.44 543 CYS A N 1
ATOM 4271 C CA . CYS A 1 543 ? -21.865 -22.324 6.047 1.00 78.44 543 CYS A CA 1
ATOM 4272 C C . CYS A 1 543 ? -20.821 -21.279 6.443 1.00 78.44 543 CYS A C 1
ATOM 4274 O O . CYS A 1 543 ? -21.160 -20.130 6.729 1.00 78.44 543 CYS A O 1
ATOM 4276 N N . ARG A 1 544 ? -19.544 -21.680 6.431 1.00 75.12 544 ARG A N 1
ATOM 4277 C CA . ARG A 1 544 ? -18.403 -20.775 6.640 1.00 75.12 544 ARG A CA 1
ATOM 4278 C C . ARG A 1 544 ? -18.360 -19.707 5.540 1.00 75.12 544 ARG A C 1
ATOM 4280 O O . ARG A 1 544 ? -18.824 -19.931 4.422 1.00 75.12 544 ARG A O 1
ATOM 4287 N N . GLU A 1 545 ? -17.765 -18.552 5.830 1.00 68.75 545 GLU A N 1
ATOM 4288 C CA . GLU A 1 545 ? -17.529 -17.533 4.803 1.00 68.75 545 GLU A CA 1
ATOM 4289 C C . GLU A 1 545 ? -16.678 -18.115 3.660 1.00 68.75 545 GLU A C 1
ATOM 4291 O O . GLU A 1 545 ? -15.686 -18.804 3.892 1.00 68.75 545 GLU A O 1
ATOM 4296 N N . GLY A 1 546 ? -17.100 -17.888 2.413 1.00 70.38 546 GLY A N 1
ATOM 4297 C CA . GLY A 1 546 ? -16.487 -18.510 1.233 1.00 70.38 546 GLY A CA 1
ATOM 4298 C C . GLY A 1 546 ? -17.045 -19.891 0.864 1.00 70.38 546 GLY A C 1
ATOM 4299 O O . GLY A 1 546 ? -16.562 -20.482 -0.103 1.00 70.38 546 GLY A O 1
ATOM 4300 N N . TYR A 1 547 ? -18.063 -20.378 1.581 1.00 83.19 547 TYR A N 1
ATOM 4301 C CA . TYR A 1 547 ? -18.757 -21.635 1.307 1.00 83.19 547 TYR A CA 1
ATOM 4302 C C . TYR A 1 547 ? -20.225 -21.389 0.974 1.00 83.19 547 TYR A C 1
ATOM 4304 O O . TYR A 1 547 ? -20.873 -20.474 1.481 1.00 83.19 547 TYR A O 1
ATOM 4312 N N . THR A 1 548 ? -20.763 -22.269 0.141 1.00 83.19 548 THR A N 1
ATOM 4313 C CA . THR A 1 548 ? -22.167 -22.294 -0.254 1.00 83.19 548 THR A CA 1
ATOM 4314 C C . THR A 1 548 ? -22.809 -23.576 0.230 1.00 83.19 548 THR A C 1
ATOM 4316 O O . THR A 1 548 ? -22.251 -24.667 0.084 1.00 83.19 548 THR A O 1
ATOM 4319 N N . PHE A 1 549 ? -24.003 -23.427 0.792 1.00 87.81 549 PHE A N 1
ATOM 4320 C CA . PHE A 1 549 ? -24.834 -24.548 1.191 1.00 87.81 549 PHE A CA 1
ATOM 4321 C C . PHE A 1 549 ? -25.192 -25.397 -0.020 1.00 87.81 549 PHE A C 1
ATOM 4323 O O . PHE A 1 549 ? -25.626 -24.871 -1.045 1.00 87.81 549 PHE A O 1
ATOM 4330 N N . GLN A 1 550 ? -25.014 -26.706 0.118 1.00 87.38 550 GLN A N 1
ATOM 4331 C CA . GLN A 1 550 ? -25.315 -27.673 -0.929 1.00 87.38 550 GLN A CA 1
ATOM 4332 C C . GLN A 1 550 ? -26.600 -28.422 -0.595 1.00 87.38 550 GLN A C 1
ATOM 4334 O O . GLN A 1 550 ? -27.556 -28.400 -1.366 1.00 87.38 550 GLN A O 1
ATOM 4339 N N . GLN A 1 551 ? -26.629 -29.073 0.567 1.00 86.31 551 GLN A N 1
ATOM 4340 C CA . GLN A 1 551 ? -27.779 -29.836 1.041 1.00 86.31 551 GLN A CA 1
ATOM 4341 C C . GLN A 1 551 ? -27.676 -30.109 2.542 1.00 86.31 551 GLN A C 1
ATOM 4343 O O . GLN A 1 551 ? -26.592 -30.051 3.114 1.00 86.31 551 GLN A O 1
ATOM 4348 N N . GLU A 1 552 ? -28.790 -30.477 3.166 1.00 81.56 552 GLU A N 1
ATOM 4349 C CA . GLU A 1 552 ? -28.795 -31.039 4.516 1.00 81.56 552 GLU A CA 1
ATOM 4350 C C . GLU A 1 552 ? -28.722 -32.571 4.425 1.00 81.56 552 GLU A C 1
ATOM 4352 O O . GLU A 1 552 ? -29.490 -33.194 3.688 1.00 81.56 552 GLU A O 1
ATOM 4357 N N . GLN A 1 553 ? -27.802 -33.193 5.164 1.00 77.38 553 GLN A N 1
ATOM 4358 C CA . GLN A 1 553 ? -27.670 -34.646 5.240 1.00 77.38 553 GLN A CA 1
ATOM 4359 C C . GLN A 1 553 ? -27.391 -35.080 6.685 1.00 77.38 553 GLN A C 1
ATOM 4361 O O . GLN A 1 553 ? -26.439 -34.622 7.311 1.00 77.38 553 GLN A O 1
ATOM 4366 N N . ASP A 1 554 ? -28.223 -35.974 7.226 1.00 71.38 554 ASP A N 1
ATOM 4367 C CA . ASP A 1 554 ? -28.135 -36.472 8.611 1.00 71.38 554 ASP A CA 1
ATOM 4368 C C . ASP A 1 554 ? -28.113 -35.356 9.679 1.00 71.38 554 ASP A C 1
ATOM 4370 O O . ASP A 1 554 ? -27.346 -35.420 10.643 1.00 71.38 554 ASP A O 1
ATOM 4374 N N . GLY A 1 555 ? -28.926 -34.306 9.496 1.00 66.69 555 GLY A N 1
ATOM 4375 C CA . GLY A 1 555 ? -28.998 -33.155 10.408 1.00 66.69 555 GLY A CA 1
ATOM 4376 C C . GLY A 1 555 ? -27.769 -32.238 10.371 1.00 66.69 555 GLY A C 1
ATOM 4377 O O . GLY A 1 555 ? -27.569 -31.444 11.292 1.00 66.69 555 GLY A O 1
ATOM 4378 N N . ARG A 1 556 ? -26.927 -32.369 9.337 1.00 71.31 556 ARG A N 1
ATOM 4379 C CA . ARG A 1 556 ? -25.751 -31.530 9.082 1.00 71.31 556 ARG A CA 1
ATOM 4380 C C . ARG A 1 556 ? -25.933 -30.770 7.776 1.00 71.31 556 ARG A C 1
ATOM 4382 O O . ARG A 1 556 ? -26.302 -31.365 6.764 1.00 71.31 556 ARG A O 1
ATOM 4389 N N . ASP A 1 557 ? -25.631 -29.480 7.803 1.00 81.25 557 ASP A N 1
ATOM 4390 C CA . ASP A 1 557 ? -25.551 -28.675 6.588 1.00 81.25 557 ASP A CA 1
ATOM 4391 C C . ASP A 1 557 ? -24.232 -29.017 5.890 1.00 81.25 557 ASP A C 1
ATOM 4393 O O . ASP A 1 557 ? -23.164 -28.880 6.482 1.00 81.25 557 ASP A O 1
ATOM 4397 N N . ILE A 1 558 ? -24.315 -29.514 4.658 1.00 82.69 558 ILE A N 1
ATOM 4398 C CA . ILE A 1 558 ? -23.156 -29.801 3.818 1.00 82.69 558 ILE A CA 1
ATOM 4399 C C . ILE A 1 558 ? -22.812 -28.538 3.045 1.00 82.69 558 ILE A C 1
ATOM 4401 O O . ILE A 1 558 ? -23.612 -28.046 2.239 1.00 82.69 558 ILE A O 1
ATOM 4405 N N . CYS A 1 559 ? -21.603 -28.042 3.267 1.00 84.69 559 CYS A N 1
ATOM 4406 C CA . CYS A 1 559 ? -21.108 -26.824 2.656 1.00 84.69 559 CYS A CA 1
ATOM 4407 C C . CYS A 1 559 ? -19.945 -27.139 1.721 1.00 84.69 559 CYS A C 1
ATOM 4409 O O . CYS A 1 559 ? -19.084 -27.959 2.025 1.00 84.69 559 CYS A O 1
ATOM 4411 N N . CYS A 1 560 ? -19.907 -26.467 0.573 1.00 85.19 560 CYS A N 1
ATOM 4412 C CA . CYS A 1 560 ? -18.783 -26.564 -0.350 1.00 85.19 560 CYS A CA 1
ATOM 4413 C C . CYS A 1 560 ? -18.196 -25.186 -0.645 1.00 85.19 560 CYS A C 1
ATOM 4415 O O . CYS A 1 560 ? -18.959 -24.216 -0.716 1.00 85.19 560 CYS A O 1
ATOM 4417 N N . PRO A 1 561 ? -16.868 -25.077 -0.844 1.00 83.75 561 PRO A N 1
ATOM 4418 C CA . PRO A 1 561 ? -16.240 -23.835 -1.272 1.00 83.75 561 PRO A CA 1
ATOM 4419 C C . PRO A 1 561 ? -16.957 -23.237 -2.485 1.00 83.75 561 PRO A C 1
ATOM 4421 O O . PRO A 1 561 ? -17.384 -23.965 -3.388 1.00 83.75 561 PRO A O 1
ATOM 4424 N N . ASN A 1 562 ? -17.076 -21.913 -2.530 1.00 79.56 562 ASN A N 1
ATOM 4425 C CA . ASN A 1 562 ? -17.733 -21.214 -3.631 1.00 79.56 562 ASN A CA 1
ATOM 4426 C C . ASN A 1 562 ? -17.171 -21.662 -4.993 1.00 79.56 562 ASN A C 1
ATOM 4428 O O . ASN A 1 562 ? -15.966 -21.601 -5.233 1.00 79.56 562 ASN A O 1
ATOM 4432 N N . GLY A 1 563 ? -18.059 -22.094 -5.894 1.00 78.12 563 GLY A N 1
ATOM 4433 C CA . GLY A 1 563 ? -17.689 -22.610 -7.219 1.00 78.12 563 GLY A CA 1
ATOM 4434 C C . GLY A 1 563 ? -17.420 -24.120 -7.280 1.00 78.12 563 GLY A C 1
ATOM 4435 O O . GLY A 1 563 ? -17.050 -24.620 -8.342 1.00 78.12 563 GLY A O 1
ATOM 4436 N N . THR A 1 564 ? -17.627 -24.852 -6.183 1.00 86.38 564 THR A N 1
ATOM 4437 C CA . THR A 1 564 ? -17.580 -26.322 -6.144 1.00 86.38 564 THR A CA 1
ATOM 4438 C C . THR A 1 564 ? -18.930 -26.910 -5.729 1.00 86.38 564 THR A C 1
ATOM 4440 O O . THR A 1 564 ? -19.757 -26.239 -5.117 1.00 86.38 564 THR A O 1
ATOM 4443 N N . GLU A 1 565 ? -19.154 -28.168 -6.090 1.00 89.25 565 GLU A N 1
ATOM 4444 C CA . GLU A 1 565 ? -20.374 -28.922 -5.829 1.00 89.25 565 GLU A CA 1
ATOM 4445 C C . GLU A 1 565 ? -20.065 -30.151 -4.983 1.00 89.25 565 GLU A C 1
ATOM 4447 O O . GLU A 1 565 ? -19.050 -30.829 -5.182 1.00 89.25 565 GLU A O 1
ATOM 4452 N N . PHE A 1 566 ? -20.984 -30.488 -4.085 1.00 91.19 566 PHE A N 1
ATOM 4453 C CA . PHE A 1 566 ? -20.878 -31.702 -3.289 1.00 91.19 566 PHE A CA 1
ATOM 4454 C C . PHE A 1 566 ? -21.006 -32.955 -4.169 1.00 91.19 566 PHE A C 1
ATOM 4456 O O . PHE A 1 566 ? -22.008 -33.150 -4.857 1.00 91.19 566 PHE A O 1
ATOM 4463 N N . LYS A 1 567 ? -19.999 -33.836 -4.128 1.00 89.69 567 LYS A N 1
ATOM 4464 C CA . LYS A 1 567 ? -19.971 -35.115 -4.866 1.00 89.69 567 LYS A CA 1
ATOM 4465 C C . LYS A 1 567 ? -19.960 -36.350 -3.950 1.00 89.69 567 LYS A C 1
ATOM 4467 O O . LYS A 1 567 ? -19.811 -37.475 -4.428 1.00 89.69 567 LYS A O 1
ATOM 4472 N N . GLY A 1 568 ? -20.124 -36.172 -2.638 1.00 87.56 568 GLY A N 1
ATOM 4473 C CA . GLY A 1 568 ? -20.292 -37.251 -1.658 1.00 87.56 568 GLY A CA 1
ATOM 4474 C C . GLY A 1 568 ? -19.346 -37.148 -0.462 1.00 87.56 568 GLY A C 1
ATOM 4475 O O . GLY A 1 568 ? -18.595 -36.192 -0.335 1.00 87.56 568 GLY A O 1
ATOM 4476 N N . LEU A 1 569 ? -19.372 -38.150 0.421 1.00 84.94 569 LEU A N 1
ATOM 4477 C CA . LEU A 1 569 ? -18.550 -38.183 1.638 1.00 84.94 569 LEU A CA 1
ATOM 4478 C C . LEU A 1 569 ? -17.357 -39.137 1.505 1.00 84.94 569 LEU A C 1
ATOM 4480 O O . LEU A 1 569 ? -17.523 -40.273 1.048 1.00 84.94 569 LEU A O 1
ATOM 4484 N N . HIS A 1 570 ? -16.179 -38.717 1.964 1.00 83.44 570 HIS A N 1
ATOM 4485 C CA . HIS A 1 570 ? -15.018 -39.581 2.195 1.00 83.44 570 HIS A CA 1
ATOM 4486 C C . HIS A 1 570 ? -14.580 -39.442 3.655 1.00 83.44 570 HIS A C 1
ATOM 4488 O O . HIS A 1 570 ? -14.337 -38.331 4.114 1.00 83.44 570 HIS A O 1
ATOM 4494 N N . LEU A 1 571 ? -14.528 -40.553 4.401 1.00 80.56 571 LEU A N 1
ATOM 4495 C CA . LEU A 1 571 ? -14.228 -40.551 5.844 1.00 80.56 571 LEU A CA 1
ATOM 4496 C C . LEU A 1 571 ? -15.069 -39.525 6.635 1.00 80.56 571 LEU A C 1
ATOM 4498 O O . LEU A 1 571 ? -14.557 -38.809 7.489 1.00 80.56 571 LEU A O 1
ATOM 4502 N N . SER A 1 572 ? -16.368 -39.439 6.322 1.00 76.50 572 SER A N 1
ATOM 4503 C CA . SER A 1 572 ? -17.328 -38.488 6.913 1.00 76.50 572 SER A CA 1
ATOM 4504 C C . SER A 1 572 ? -17.086 -36.999 6.617 1.00 76.50 572 SER A C 1
ATOM 4506 O O . SER A 1 572 ? -17.837 -36.177 7.138 1.00 76.50 572 SER A O 1
ATOM 4508 N N . LYS A 1 573 ? -16.114 -36.651 5.760 1.00 80.56 573 LYS A N 1
ATOM 4509 C CA . LYS A 1 573 ? -15.873 -35.285 5.266 1.00 80.56 573 LYS A CA 1
ATOM 4510 C C . LYS A 1 573 ? -16.503 -35.085 3.878 1.00 80.56 573 LYS A C 1
ATOM 4512 O O . LYS A 1 573 ? -16.475 -36.028 3.073 1.00 80.56 573 LYS A O 1
ATOM 4517 N N . PRO A 1 574 ? -17.068 -33.904 3.570 1.00 83.56 574 PRO A N 1
ATOM 4518 C CA . PRO A 1 574 ? -17.601 -33.612 2.245 1.00 83.56 574 PRO A CA 1
ATOM 4519 C C . PRO A 1 574 ? -16.491 -33.530 1.200 1.00 83.56 574 PRO A C 1
ATOM 4521 O O . PRO A 1 574 ? -15.453 -32.911 1.413 1.00 83.56 574 PRO A O 1
ATOM 4524 N N . VAL A 1 575 ? -16.724 -34.176 0.060 1.00 89.06 575 VAL A N 1
ATOM 4525 C CA . VAL A 1 575 ? -15.893 -34.077 -1.136 1.00 89.06 575 VAL A CA 1
ATOM 4526 C C . VAL A 1 575 ? -16.566 -33.091 -2.078 1.00 89.06 575 VAL A C 1
ATOM 4528 O O . VAL A 1 575 ? -17.612 -33.391 -2.660 1.00 89.06 575 VAL A O 1
ATOM 4531 N N . CYS A 1 576 ? -15.967 -31.919 -2.216 1.00 90.25 576 CYS A N 1
ATOM 4532 C CA . CYS A 1 576 ? -16.444 -30.829 -3.049 1.00 90.25 576 CYS A CA 1
ATOM 4533 C C . CYS A 1 576 ? -15.567 -30.724 -4.294 1.00 90.25 576 CYS A C 1
ATOM 4535 O O . CYS A 1 576 ? -14.366 -30.495 -4.192 1.00 90.25 576 CYS A O 1
ATOM 4537 N N . CYS A 1 577 ? -16.149 -30.900 -5.476 1.00 88.19 577 CYS A N 1
ATOM 4538 C CA . CYS A 1 577 ? -15.419 -30.860 -6.743 1.00 88.19 577 CYS A CA 1
ATOM 4539 C C . CYS A 1 577 ? -15.931 -29.702 -7.609 1.00 88.19 577 CYS A C 1
ATOM 4541 O O . CYS A 1 577 ? -17.117 -29.379 -7.526 1.00 88.19 577 CYS A O 1
ATOM 4543 N N . PRO A 1 578 ? -15.116 -29.113 -8.501 1.00 87.00 578 PRO A N 1
ATOM 4544 C CA . PRO A 1 578 ? -15.634 -28.280 -9.583 1.00 87.00 578 PRO A CA 1
ATOM 4545 C C . PRO A 1 578 ? -16.765 -28.999 -10.330 1.00 87.00 578 PRO A C 1
ATOM 4547 O O . PRO A 1 578 ? -16.737 -30.224 -10.469 1.00 87.00 578 PRO A O 1
ATOM 4550 N N . SER A 1 579 ? -17.752 -28.255 -10.825 1.00 82.50 579 SER A N 1
ATOM 4551 C CA . SER A 1 579 ? -18.963 -28.823 -11.441 1.00 82.50 579 SER A CA 1
ATOM 4552 C C . SER A 1 579 ? -18.677 -29.776 -12.614 1.00 82.50 579 SER A C 1
ATOM 4554 O O . SER A 1 579 ? -19.408 -30.748 -12.810 1.00 82.50 579 SER A O 1
ATOM 4556 N N . THR A 1 580 ? -17.580 -29.554 -13.347 1.00 79.88 580 THR A N 1
ATOM 4557 C CA . THR A 1 580 ? -17.109 -30.383 -14.475 1.00 79.88 580 THR A CA 1
ATOM 4558 C C . THR A 1 580 ? -16.376 -31.666 -14.059 1.00 79.88 580 THR A C 1
ATOM 4560 O O . THR A 1 580 ? -16.101 -32.534 -14.894 1.00 79.88 580 THR A O 1
ATOM 4563 N N . MET A 1 581 ? -16.067 -31.827 -12.772 1.00 87.56 581 MET A N 1
ATOM 4564 C CA . MET A 1 581 ? -15.353 -32.984 -12.242 1.00 87.56 581 MET A CA 1
ATOM 4565 C C . MET A 1 581 ? -16.278 -33.990 -11.565 1.00 87.56 581 MET A C 1
ATOM 4567 O O . MET A 1 581 ? -17.311 -33.656 -10.985 1.00 87.56 581 MET A O 1
ATOM 4571 N N . VAL A 1 582 ? -15.853 -35.248 -11.589 1.00 88.81 582 VAL A N 1
ATOM 4572 C CA . VAL A 1 582 ? -16.472 -36.357 -10.868 1.00 88.81 582 VAL A CA 1
ATOM 4573 C C . VAL A 1 582 ? -15.534 -36.854 -9.784 1.00 88.81 582 VAL A C 1
ATOM 4575 O O . VAL A 1 582 ? -14.311 -36.851 -9.928 1.00 88.81 582 VAL A O 1
ATOM 4578 N N . ARG A 1 583 ? -16.119 -37.278 -8.672 1.00 89.94 583 ARG A N 1
ATOM 4579 C CA . ARG A 1 583 ? -15.377 -37.854 -7.560 1.00 89.94 583 ARG A CA 1
ATOM 4580 C C . ARG A 1 583 ? -14.863 -39.249 -7.926 1.00 89.94 583 ARG A C 1
ATOM 4582 O O . ARG A 1 583 ? -15.608 -40.067 -8.462 1.00 89.94 583 ARG A O 1
ATOM 4589 N N . ILE A 1 584 ? -13.618 -39.531 -7.555 1.00 86.56 584 ILE A N 1
ATOM 4590 C CA . ILE A 1 584 ? -13.035 -40.872 -7.614 1.00 86.56 584 ILE A CA 1
ATOM 4591 C C . ILE A 1 584 ? -13.689 -41.718 -6.516 1.00 86.56 584 ILE A C 1
ATOM 4593 O O . ILE A 1 584 ? -13.728 -41.314 -5.350 1.00 86.56 584 ILE A O 1
ATOM 4597 N N . ALA A 1 585 ? -14.229 -42.880 -6.892 1.00 82.06 585 ALA A N 1
ATOM 4598 C CA . ALA A 1 585 ? -14.908 -43.780 -5.963 1.00 82.06 585 ALA A CA 1
ATOM 4599 C C . ALA A 1 585 ? -14.024 -44.078 -4.741 1.00 82.06 585 ALA A C 1
ATOM 4601 O O . ALA A 1 585 ? -12.825 -44.314 -4.878 1.00 82.06 585 ALA A O 1
ATOM 4602 N N . ASP A 1 586 ? -14.621 -44.010 -3.550 1.00 80.19 586 ASP A N 1
ATOM 4603 C CA . ASP A 1 586 ? -13.952 -44.220 -2.262 1.00 80.19 586 ASP A CA 1
ATOM 4604 C C . ASP A 1 586 ? -12.718 -43.338 -1.999 1.00 80.19 586 ASP A C 1
ATOM 4606 O O . ASP A 1 586 ? -11.941 -43.622 -1.094 1.00 80.19 586 ASP A O 1
ATOM 4610 N N . SER A 1 587 ? -12.562 -42.222 -2.717 1.00 82.88 587 SER A N 1
ATOM 4611 C CA . SER A 1 587 ? -11.470 -41.259 -2.531 1.00 82.88 587 SER A CA 1
ATOM 4612 C C . SER A 1 587 ? -11.988 -39.880 -2.112 1.00 82.88 587 SER A C 1
ATOM 4614 O O . SER A 1 587 ? -13.179 -39.577 -2.259 1.00 82.88 587 SER A O 1
ATOM 4616 N N . SER A 1 588 ? -11.083 -39.050 -1.590 1.00 84.94 588 SER A N 1
ATOM 4617 C CA . SER A 1 588 ? -11.253 -37.608 -1.380 1.00 84.94 588 SER A CA 1
ATOM 4618 C C . SER A 1 588 ? -11.013 -36.778 -2.645 1.00 84.94 588 SER A C 1
ATOM 4620 O O . SER A 1 588 ? -11.245 -35.573 -2.639 1.00 84.94 588 SER A O 1
ATOM 4622 N N . THR A 1 589 ? -10.539 -37.399 -3.726 1.00 86.69 589 THR A N 1
ATOM 4623 C CA . THR A 1 589 ? -10.108 -36.697 -4.939 1.00 86.69 589 THR A CA 1
ATOM 4624 C C . THR A 1 589 ? -11.139 -36.763 -6.067 1.00 86.69 589 THR A C 1
ATOM 4626 O O . THR A 1 589 ? -11.993 -37.652 -6.121 1.00 86.69 589 THR A O 1
ATOM 4629 N N . CYS A 1 590 ? -11.059 -35.804 -6.982 1.00 88.81 590 CYS A N 1
ATOM 4630 C CA . CYS A 1 590 ? -11.909 -35.667 -8.154 1.00 88.81 590 CYS A CA 1
ATOM 4631 C C . CYS A 1 590 ? -11.061 -35.669 -9.429 1.00 88.81 590 CYS A C 1
ATOM 4633 O O . CYS A 1 590 ? -9.884 -35.311 -9.410 1.00 88.81 590 CYS A O 1
ATOM 4635 N N . HIS A 1 591 ? -11.665 -36.042 -10.550 1.00 88.75 591 HIS A N 1
ATOM 4636 C CA . HIS A 1 591 ? -11.056 -35.930 -11.870 1.00 88.75 591 HIS A CA 1
ATOM 4637 C C . HIS A 1 591 ? -12.071 -35.387 -12.882 1.00 88.75 591 HIS A C 1
ATOM 4639 O O . HIS A 1 591 ? -13.278 -35.517 -12.665 1.00 88.75 591 HIS A O 1
ATOM 4645 N N . PRO A 1 592 ? -11.633 -34.793 -14.003 1.00 89.00 592 PRO A N 1
ATOM 4646 C CA . PRO A 1 592 ? -12.557 -34.374 -15.052 1.00 89.00 592 PRO A CA 1
ATOM 4647 C C . PRO A 1 592 ? -13.358 -35.569 -15.588 1.00 89.00 592 PRO A C 1
ATOM 4649 O O . PRO A 1 592 ? -12.788 -36.627 -15.870 1.00 89.00 592 PRO A O 1
ATOM 4652 N N . ALA A 1 593 ? -14.675 -35.404 -15.745 1.00 83.31 593 ALA A N 1
ATOM 4653 C CA . ALA A 1 593 ? -15.605 -36.504 -16.037 1.00 83.31 593 ALA A CA 1
ATOM 4654 C C . ALA A 1 593 ? -15.243 -37.331 -17.285 1.00 83.31 593 ALA A C 1
ATOM 4656 O O . ALA A 1 593 ? -15.487 -38.533 -17.332 1.00 83.31 593 ALA A O 1
ATOM 4657 N N . ASN A 1 594 ? -14.637 -36.689 -18.288 1.00 83.31 594 ASN A N 1
ATOM 4658 C CA . ASN A 1 594 ? -14.296 -37.297 -19.578 1.00 83.31 594 ASN A CA 1
ATOM 4659 C C . ASN A 1 594 ? -12.841 -37.793 -19.665 1.00 83.31 594 ASN A C 1
ATOM 4661 O O . ASN A 1 594 ? -12.330 -38.022 -20.763 1.00 83.31 594 ASN A O 1
ATOM 4665 N N . PHE A 1 595 ? -12.144 -37.899 -18.532 1.00 91.31 595 PHE A N 1
ATOM 4666 C CA . PHE A 1 595 ? -10.742 -38.298 -18.480 1.00 91.31 595 PHE A CA 1
ATOM 4667 C C . PHE A 1 595 ? -10.613 -39.676 -17.833 1.00 91.31 595 PHE A C 1
ATOM 4669 O O . PHE A 1 595 ? -11.307 -39.991 -16.869 1.00 91.31 595 PHE A O 1
ATOM 4676 N N . GLN A 1 596 ? -9.684 -40.483 -18.339 1.00 90.75 596 GLN A N 1
ATOM 4677 C CA . GLN A 1 596 ? -9.362 -41.805 -17.807 1.00 90.75 596 GLN A CA 1
ATOM 4678 C C . GLN A 1 596 ? -7.954 -41.815 -17.220 1.00 90.75 596 GLN A C 1
ATOM 4680 O O . GLN A 1 596 ? -7.037 -41.218 -17.786 1.00 90.75 596 GLN A O 1
ATOM 4685 N N . TYR A 1 597 ? -7.766 -42.492 -16.091 1.00 89.56 597 TYR A N 1
ATOM 4686 C CA . TYR A 1 597 ? -6.437 -42.648 -15.510 1.00 89.56 597 TYR A CA 1
ATOM 4687 C C . TYR A 1 597 ? -5.565 -43.529 -16.411 1.00 89.56 597 TYR A C 1
ATOM 4689 O O . TYR A 1 597 ? -5.966 -44.634 -16.780 1.00 89.56 597 TYR A O 1
ATOM 4697 N N . MET A 1 598 ? -4.374 -43.047 -16.764 1.00 91.94 598 MET A N 1
ATOM 4698 C CA . MET A 1 598 ? -3.398 -43.804 -17.544 1.00 91.94 598 MET A CA 1
ATOM 4699 C C . MET A 1 598 ? -2.118 -44.003 -16.737 1.00 91.94 598 MET A C 1
ATOM 4701 O O . MET A 1 598 ? -1.406 -43.042 -16.447 1.00 91.94 598 MET A O 1
ATOM 4705 N N . GLU A 1 599 ? -1.796 -45.262 -16.432 1.00 88.94 599 GLU A N 1
ATOM 4706 C CA . GLU A 1 599 ? -0.653 -45.641 -15.587 1.00 88.94 599 GLU A CA 1
ATOM 4707 C C . GLU A 1 599 ? 0.689 -45.119 -16.126 1.00 88.94 599 GLU A C 1
ATOM 4709 O O . GLU A 1 599 ? 1.507 -44.606 -15.368 1.00 88.94 599 GLU A O 1
ATOM 4714 N N . SER A 1 600 ? 0.897 -45.156 -17.446 1.00 89.00 600 SER A N 1
ATOM 4715 C CA . SER A 1 600 ? 2.131 -44.680 -18.094 1.00 89.00 600 SER A CA 1
ATOM 4716 C C . SER A 1 600 ? 2.365 -43.171 -17.944 1.00 89.00 600 SER A C 1
ATOM 4718 O O . SER A 1 600 ? 3.507 -42.703 -17.975 1.00 89.00 600 SER A O 1
ATOM 4720 N N . PHE A 1 601 ? 1.294 -42.395 -17.758 1.00 88.88 601 PHE A N 1
ATOM 4721 C CA . PHE A 1 601 ? 1.365 -40.966 -17.452 1.00 88.88 601 PHE A CA 1
ATOM 4722 C C . PHE A 1 601 ? 1.282 -40.687 -15.950 1.00 88.88 601 PHE A C 1
ATOM 4724 O O . PHE A 1 601 ? 1.632 -39.588 -15.525 1.00 88.88 601 PHE A O 1
ATOM 4731 N N . ARG A 1 602 ? 0.786 -41.652 -15.160 1.00 90.12 602 ARG A N 1
ATOM 4732 C CA . ARG A 1 602 ? 0.333 -41.480 -13.770 1.00 90.12 602 ARG A CA 1
ATOM 4733 C C . ARG A 1 602 ? -0.617 -40.292 -13.591 1.00 90.12 602 ARG A C 1
ATOM 4735 O O . ARG A 1 602 ? -0.631 -39.656 -12.542 1.00 90.12 602 ARG A O 1
ATOM 4742 N N . LYS A 1 603 ? -1.398 -39.989 -14.628 1.00 91.44 603 LYS A N 1
ATOM 4743 C CA . LYS A 1 603 ? -2.293 -38.829 -14.727 1.00 91.44 603 LYS A CA 1
ATOM 4744 C C . LYS A 1 603 ? -3.618 -39.248 -15.354 1.00 91.44 603 LYS A C 1
ATOM 4746 O O . LYS A 1 603 ? -3.706 -40.278 -16.025 1.00 91.44 603 LYS A O 1
ATOM 4751 N N . TYR A 1 604 ? -4.635 -38.416 -15.174 1.00 92.19 604 TYR A N 1
ATOM 4752 C CA . TYR A 1 604 ? -5.889 -38.528 -15.910 1.00 92.19 604 TYR A CA 1
ATOM 4753 C C . TYR A 1 604 ? -5.707 -37.922 -17.297 1.00 92.19 604 TYR A C 1
ATOM 4755 O O . TYR A 1 604 ? -5.279 -36.781 -17.409 1.00 92.19 604 TYR A O 1
ATOM 4763 N N . ILE A 1 605 ? -6.021 -38.666 -18.352 1.00 94.69 605 ILE A N 1
ATOM 4764 C CA . ILE A 1 605 ? -5.889 -38.227 -19.742 1.00 94.69 605 ILE A CA 1
ATOM 4765 C C . ILE A 1 605 ? -7.268 -38.238 -20.399 1.00 94.69 605 ILE A C 1
ATOM 4767 O O . ILE A 1 605 ? -7.999 -39.225 -20.301 1.00 94.69 605 ILE A O 1
ATOM 4771 N N . GLY A 1 606 ? -7.624 -37.157 -21.084 1.00 92.38 606 GLY A N 1
ATOM 4772 C CA . GLY A 1 606 ? -8.915 -37.017 -21.752 1.00 92.38 606 GLY A CA 1
ATOM 4773 C C . GLY A 1 606 ? -8.835 -36.179 -23.019 1.00 92.38 606 GLY A C 1
ATOM 4774 O O . GLY A 1 606 ? -7.824 -35.535 -23.297 1.00 92.38 606 GLY A O 1
ATOM 4775 N N . MET A 1 607 ? -9.908 -36.212 -23.807 1.00 91.25 607 MET A N 1
ATOM 4776 C CA . MET A 1 607 ? -10.035 -35.421 -25.031 1.00 91.25 607 MET A CA 1
ATOM 4777 C C . MET A 1 607 ? -11.067 -34.315 -24.836 1.00 91.25 607 MET A C 1
ATOM 4779 O O . MET A 1 607 ? -12.202 -34.586 -24.445 1.00 91.25 607 MET A O 1
ATOM 4783 N N . VAL A 1 608 ? -10.693 -33.087 -25.183 1.00 89.38 608 VAL A N 1
ATOM 4784 C CA . VAL A 1 608 ? -11.563 -31.909 -25.127 1.00 89.38 608 VAL A CA 1
ATOM 4785 C C . VAL A 1 608 ? -11.927 -31.496 -26.549 1.00 89.38 608 VAL A C 1
ATOM 4787 O O . VAL A 1 608 ? -11.061 -31.423 -27.423 1.00 89.38 608 VAL A O 1
ATOM 4790 N N . LYS A 1 609 ? -13.221 -31.270 -26.805 1.00 85.62 609 LYS A N 1
ATOM 4791 C CA . LYS A 1 609 ? -13.731 -30.915 -28.138 1.00 85.62 609 LYS A CA 1
ATOM 4792 C C . LYS A 1 609 ? -13.497 -29.439 -28.448 1.00 85.62 609 LYS A C 1
ATOM 4794 O O . LYS A 1 609 ? -13.842 -28.566 -27.660 1.00 85.62 609 LYS A O 1
ATOM 4799 N N . ILE A 1 610 ? -13.010 -29.177 -29.651 1.00 74.44 610 ILE A N 1
ATOM 4800 C CA . ILE A 1 610 ? -12.892 -27.856 -30.258 1.00 74.44 610 ILE A CA 1
ATOM 4801 C C . ILE A 1 610 ? -14.211 -27.641 -31.027 1.00 74.44 610 ILE A C 1
ATOM 4803 O O . ILE A 1 610 ? -14.501 -28.364 -31.975 1.00 74.44 610 ILE A O 1
ATOM 4807 N N . GLY A 1 611 ? -15.101 -26.777 -30.524 1.00 61.03 611 GLY A N 1
ATOM 4808 C CA . GLY A 1 611 ? -16.513 -26.706 -30.950 1.00 61.03 611 GLY A CA 1
ATOM 4809 C C . GLY A 1 611 ? -16.763 -26.524 -32.463 1.00 61.03 611 GLY A C 1
ATOM 4810 O O . GLY A 1 611 ? -15.967 -25.925 -33.171 1.00 61.03 611 GLY A O 1
ATOM 4811 N N . ILE A 1 612 ? -17.936 -26.973 -32.940 1.00 48.84 612 ILE A N 1
ATOM 4812 C CA . ILE A 1 612 ? -18.319 -27.136 -34.370 1.00 48.84 612 ILE A CA 1
ATOM 4813 C C . ILE A 1 612 ? -18.323 -25.819 -35.187 1.00 48.84 612 ILE A C 1
ATOM 4815 O O . ILE A 1 612 ? -18.208 -25.849 -36.406 1.00 48.84 612 ILE A O 1
ATOM 4819 N N . LEU A 1 613 ? -18.439 -24.654 -34.537 1.00 43.44 613 LEU A N 1
ATOM 4820 C CA . LEU A 1 613 ? -18.384 -23.327 -35.186 1.00 43.44 613 LEU A CA 1
ATOM 4821 C C . LEU A 1 613 ? -16.966 -22.722 -35.232 1.00 43.44 613 LEU A C 1
ATOM 4823 O O . LEU A 1 613 ? -16.788 -21.616 -35.738 1.00 43.44 613 LEU A O 1
ATOM 4827 N N . TRP A 1 614 ? -15.968 -23.423 -34.688 1.00 44.06 614 TRP A N 1
ATOM 4828 C CA . TRP A 1 614 ? -14.629 -22.908 -34.412 1.00 44.06 614 TRP A CA 1
ATOM 4829 C C . TRP A 1 614 ? -13.569 -23.813 -35.038 1.00 44.06 614 TRP A C 1
ATOM 4831 O O . TRP A 1 614 ? -12.862 -24.548 -34.354 1.00 44.06 614 TRP A O 1
ATOM 4841 N N . ASN A 1 615 ? -13.446 -23.737 -36.360 1.00 51.34 615 ASN A N 1
ATOM 4842 C CA . ASN A 1 615 ? -12.300 -24.292 -37.072 1.00 51.34 615 ASN A CA 1
ATOM 4843 C C . ASN A 1 615 ? -10.989 -23.746 -36.472 1.00 51.34 615 ASN A C 1
ATOM 4845 O O . ASN A 1 615 ? -10.891 -22.558 -36.171 1.00 51.34 615 ASN A O 1
ATOM 4849 N N . VAL A 1 616 ? -9.963 -24.596 -36.337 1.00 49.53 616 VAL A N 1
ATOM 4850 C CA . VAL A 1 616 ? -8.625 -24.251 -35.787 1.00 49.53 616 VAL A CA 1
ATOM 4851 C C . VAL A 1 616 ? -7.859 -23.251 -36.675 1.00 49.53 616 VAL A C 1
ATOM 4853 O O . VAL A 1 616 ? -6.772 -22.801 -36.324 1.00 49.53 616 VAL A O 1
ATOM 4856 N N . PHE A 1 617 ? -8.434 -22.831 -37.807 1.00 42.41 617 PHE A N 1
ATOM 4857 C CA . PHE A 1 617 ? -7.908 -21.733 -38.614 1.00 42.41 617 PHE A CA 1
ATOM 4858 C C . PHE A 1 617 ? -7.827 -20.447 -37.781 1.00 42.41 617 PHE A C 1
ATOM 4860 O O . PHE A 1 617 ? -8.830 -19.789 -37.516 1.00 42.41 617 PHE A O 1
ATOM 4867 N N . GLY A 1 618 ? -6.604 -20.096 -37.377 1.00 49.94 618 GLY A N 1
ATOM 4868 C CA . GLY A 1 618 ? -6.317 -18.910 -36.575 1.00 49.94 618 GLY A CA 1
ATOM 4869 C C . GLY A 1 618 ? -6.357 -19.121 -35.062 1.00 49.94 618 GLY A C 1
ATOM 4870 O O . GLY A 1 618 ? -6.276 -18.126 -34.347 1.00 49.94 618 GLY A O 1
ATOM 4871 N N . LYS A 1 619 ? -6.461 -20.366 -34.565 1.00 58.09 619 LYS A N 1
ATOM 4872 C CA . LYS A 1 619 ? -6.372 -20.624 -33.124 1.00 58.09 619 LYS A CA 1
ATOM 4873 C C . LYS A 1 619 ? -4.930 -20.580 -32.635 1.00 58.09 619 LYS A C 1
ATOM 4875 O O . LYS A 1 619 ? -4.078 -21.309 -33.140 1.00 58.09 619 LYS A O 1
ATOM 4880 N N . THR A 1 620 ? -4.654 -19.728 -31.654 1.00 66.12 620 THR A N 1
ATOM 4881 C CA . THR A 1 620 ? -3.297 -19.564 -31.122 1.00 66.12 620 THR A CA 1
ATOM 4882 C C . THR A 1 620 ? -2.981 -20.596 -30.035 1.00 66.12 620 THR A C 1
ATOM 4884 O O . THR A 1 620 ? -3.875 -21.235 -29.470 1.00 66.12 620 THR A O 1
ATOM 4887 N N . ARG A 1 621 ? -1.693 -20.751 -29.696 1.00 75.31 621 ARG A N 1
ATOM 4888 C CA . ARG A 1 621 ? -1.231 -21.584 -28.569 1.00 75.31 621 ARG A CA 1
ATOM 4889 C C . ARG A 1 621 ? -2.005 -21.276 -27.279 1.00 75.31 621 ARG A C 1
ATOM 4891 O O . ARG A 1 621 ? -2.336 -22.193 -26.530 1.00 75.31 621 ARG A O 1
ATOM 4898 N N . VAL A 1 622 ? -2.301 -19.998 -27.030 1.00 72.44 622 VAL A N 1
ATOM 4899 C CA . VAL A 1 622 ? -3.049 -19.538 -25.849 1.00 72.44 622 VAL A CA 1
ATOM 4900 C C . VAL A 1 622 ? -4.484 -20.065 -25.846 1.00 72.44 622 VAL A C 1
ATOM 4902 O O . VAL A 1 622 ? -4.985 -20.478 -24.804 1.00 72.44 622 VAL A O 1
ATOM 4905 N N . GLU A 1 623 ? -5.147 -20.096 -27.000 1.00 76.25 623 GLU A N 1
ATOM 4906 C CA . GLU A 1 623 ? -6.529 -20.574 -27.088 1.00 76.25 623 GLU A CA 1
ATOM 4907 C C . GLU A 1 623 ? -6.636 -22.089 -26.888 1.00 76.25 623 GLU A C 1
ATOM 4909 O O . GLU A 1 623 ? -7.571 -22.546 -26.237 1.00 76.25 623 GLU A O 1
ATOM 4914 N N . LEU A 1 624 ? -5.669 -22.870 -27.381 1.00 76.25 624 LEU A N 1
ATOM 4915 C CA . LEU A 1 624 ? -5.624 -24.316 -27.132 1.00 76.25 624 LEU A CA 1
ATOM 4916 C C . LEU A 1 624 ? -5.301 -24.655 -25.680 1.00 76.25 624 LEU A C 1
ATOM 4918 O O . LEU A 1 624 ? -5.884 -25.581 -25.121 1.00 76.25 624 LEU A O 1
ATOM 4922 N N . MET A 1 625 ? -4.392 -23.897 -25.065 1.00 83.25 625 MET A N 1
ATOM 4923 C CA . MET A 1 625 ? -4.090 -24.040 -23.644 1.00 83.25 625 MET A CA 1
ATOM 4924 C C . MET A 1 625 ? -5.348 -23.805 -22.806 1.00 83.25 625 MET A C 1
ATOM 4926 O O . MET A 1 625 ? -5.674 -24.633 -21.956 1.00 83.25 625 MET A O 1
ATOM 4930 N N . LYS A 1 626 ? -6.112 -22.756 -23.135 1.00 83.88 626 LYS A N 1
ATOM 4931 C CA . LYS A 1 626 ? -7.359 -22.421 -22.449 1.00 83.88 626 LYS A CA 1
ATOM 4932 C C . LYS A 1 626 ? -8.399 -23.549 -22.482 1.00 83.88 626 LYS A C 1
ATOM 4934 O O . LYS A 1 626 ? -9.068 -23.770 -21.484 1.00 83.88 626 LYS A O 1
ATOM 4939 N N . LEU A 1 627 ? -8.506 -24.300 -23.582 1.00 86.44 627 LEU A N 1
ATOM 4940 C CA . LEU A 1 627 ? -9.450 -25.425 -23.673 1.00 86.44 627 LEU A CA 1
ATOM 4941 C C . LEU A 1 627 ? -9.169 -26.521 -22.639 1.00 86.44 627 LEU A C 1
ATOM 4943 O O . LEU A 1 627 ? -10.102 -27.072 -22.066 1.00 86.44 627 LEU A O 1
ATOM 4947 N N . CYS A 1 628 ? -7.896 -26.845 -22.401 1.00 88.31 628 CYS A N 1
ATOM 4948 C CA . CYS A 1 628 ? -7.539 -27.784 -21.341 1.00 88.31 628 CYS A CA 1
ATOM 4949 C C . CYS A 1 628 ? -7.691 -27.141 -19.953 1.00 88.31 628 CYS A C 1
ATOM 4951 O O . CYS A 1 628 ? -8.145 -27.812 -19.030 1.00 88.31 628 CYS A O 1
ATOM 4953 N N . GLU A 1 629 ? -7.352 -25.856 -19.801 1.00 87.00 629 GLU A N 1
ATOM 4954 C CA . GLU A 1 629 ? -7.482 -25.132 -18.526 1.00 87.00 629 GLU A CA 1
ATOM 4955 C C . GLU A 1 629 ? -8.934 -25.032 -18.044 1.00 87.00 629 GLU A C 1
ATOM 4957 O O . GLU A 1 629 ? -9.180 -25.185 -16.848 1.00 87.00 629 GLU A O 1
ATOM 4962 N N . ASP A 1 630 ? -9.892 -24.831 -18.953 1.00 84.94 630 ASP A N 1
ATOM 4963 C CA . ASP A 1 630 ? -11.328 -24.796 -18.638 1.00 84.94 630 ASP A CA 1
ATOM 4964 C C . ASP A 1 630 ? -11.814 -26.150 -18.059 1.00 84.94 630 ASP A C 1
ATOM 4966 O O . ASP A 1 630 ? -12.762 -26.199 -17.274 1.00 84.94 630 ASP A O 1
ATOM 4970 N N . GLU A 1 631 ? -11.106 -27.245 -18.358 1.00 83.94 631 GLU A N 1
ATOM 4971 C CA . GLU A 1 631 ? -11.311 -28.586 -17.791 1.00 83.94 631 GLU A CA 1
ATOM 4972 C C . GLU A 1 631 ? -10.387 -28.880 -16.588 1.00 83.94 631 GLU A C 1
ATOM 4974 O O . GLU A 1 631 ? -10.288 -30.024 -16.143 1.00 83.94 631 GLU A O 1
ATOM 4979 N N . ASN A 1 632 ? -9.704 -27.864 -16.038 1.00 84.00 632 ASN A N 1
ATOM 4980 C CA . ASN A 1 632 ? -8.673 -27.983 -14.992 1.00 84.00 632 ASN A CA 1
ATOM 4981 C C . ASN A 1 632 ? -7.539 -28.962 -15.359 1.00 84.00 632 ASN A C 1
ATOM 4983 O O . ASN A 1 632 ? -7.001 -29.685 -14.515 1.00 84.00 632 ASN A O 1
ATOM 4987 N N . ALA A 1 633 ? -7.176 -28.987 -16.636 1.00 90.12 633 ALA A N 1
ATOM 4988 C CA . ALA A 1 633 ? -6.150 -29.839 -17.209 1.00 90.12 633 ALA A CA 1
ATOM 4989 C C . ALA A 1 633 ? -5.086 -29.003 -17.942 1.00 90.12 633 ALA A C 1
ATOM 4991 O O . ALA A 1 633 ? -5.206 -27.793 -18.120 1.00 90.12 633 ALA A O 1
ATOM 4992 N N . LEU A 1 634 ? -4.032 -29.666 -18.407 1.00 92.00 634 LEU A N 1
ATOM 4993 C CA . LEU A 1 634 ? -3.005 -29.099 -19.280 1.00 92.00 634 LEU A CA 1
ATOM 4994 C C . LEU A 1 634 ? -2.953 -29.883 -20.593 1.00 92.00 634 LEU A C 1
ATOM 4996 O O . LEU A 1 634 ? -3.242 -31.076 -20.576 1.00 92.00 634 LEU A O 1
ATOM 5000 N N . PRO A 1 635 ? -2.549 -29.291 -21.728 1.00 93.75 635 PRO A N 1
ATOM 5001 C CA . PRO A 1 635 ? -2.316 -30.064 -22.947 1.00 93.75 635 PRO A CA 1
ATOM 5002 C C . PRO A 1 635 ? -1.315 -31.205 -22.712 1.00 93.75 635 PRO A C 1
ATOM 5004 O O . PRO A 1 635 ? -0.325 -31.026 -22.002 1.00 93.75 635 PRO A O 1
ATOM 5007 N N . VAL A 1 636 ? -1.564 -32.383 -23.289 1.00 95.50 636 VAL A N 1
ATOM 5008 C CA . VAL A 1 636 ? -0.776 -33.588 -22.985 1.00 95.50 636 VAL A CA 1
ATOM 5009 C C . VAL A 1 636 ? 0.694 -33.433 -23.379 1.00 95.50 636 VAL A C 1
ATOM 5011 O O . VAL A 1 636 ? 1.012 -32.989 -24.483 1.00 95.50 636 VAL A O 1
ATOM 5014 N N . LYS A 1 637 ? 1.592 -33.852 -22.486 1.00 94.69 637 LYS A N 1
ATOM 5015 C CA . LYS A 1 637 ? 3.028 -33.986 -22.743 1.00 94.69 637 LYS A CA 1
ATOM 5016 C C . LYS A 1 637 ? 3.387 -35.459 -22.904 1.00 94.69 637 LYS A C 1
ATOM 5018 O O . LYS A 1 637 ? 2.938 -36.263 -22.097 1.00 94.69 637 LYS A O 1
ATOM 5023 N N . ILE A 1 638 ? 4.189 -35.800 -23.913 1.00 94.69 638 ILE A N 1
ATOM 5024 C CA . ILE A 1 638 ? 4.601 -37.182 -24.201 1.00 94.69 638 ILE A CA 1
ATOM 5025 C C . ILE A 1 638 ? 6.127 -37.287 -24.109 1.00 94.69 638 ILE A C 1
ATOM 5027 O O . ILE A 1 638 ? 6.849 -36.782 -24.963 1.00 94.69 638 ILE A O 1
ATOM 5031 N N . ASP A 1 639 ? 6.625 -37.968 -23.084 1.00 92.94 639 ASP A N 1
ATOM 5032 C CA . ASP A 1 639 ? 8.054 -38.083 -22.786 1.00 92.94 639 ASP A CA 1
ATOM 5033 C C . ASP A 1 639 ? 8.696 -39.357 -23.361 1.00 92.94 639 ASP A C 1
ATOM 5035 O O . ASP A 1 639 ? 9.922 -39.451 -23.444 1.00 92.94 639 ASP A O 1
ATOM 5039 N N . ASN A 1 640 ? 7.904 -40.367 -23.736 1.00 94.81 640 ASN A N 1
ATOM 5040 C CA . ASN A 1 640 ? 8.421 -41.645 -24.226 1.00 94.81 640 ASN A CA 1
ATOM 5041 C C . ASN A 1 640 ? 7.409 -42.429 -25.087 1.00 94.81 640 ASN A C 1
ATOM 5043 O O . ASN A 1 640 ? 6.227 -42.095 -25.187 1.00 94.81 640 ASN A O 1
ATOM 5047 N N . LYS A 1 641 ? 7.893 -43.524 -25.689 1.00 94.12 641 LYS A N 1
ATOM 5048 C CA . LYS A 1 641 ? 7.097 -44.419 -26.541 1.00 94.12 641 LYS A CA 1
ATOM 5049 C C . LYS A 1 641 ? 5.908 -45.054 -25.817 1.00 94.12 641 LYS A C 1
ATOM 5051 O O . LYS A 1 641 ? 4.851 -45.193 -26.421 1.00 94.12 641 LYS A O 1
ATOM 5056 N N . GLU A 1 642 ? 6.069 -45.437 -24.553 1.00 94.31 642 GLU A N 1
ATOM 5057 C CA . GLU A 1 642 ? 5.009 -46.083 -23.769 1.00 94.31 642 GLU A CA 1
ATOM 5058 C C . GLU A 1 642 ? 3.812 -45.145 -23.573 1.00 94.31 642 GLU A C 1
ATOM 5060 O O . GLU A 1 642 ? 2.668 -45.538 -23.794 1.00 94.31 642 GLU A O 1
ATOM 5065 N N . GLN A 1 643 ? 4.076 -43.879 -23.249 1.00 94.75 643 GLN A N 1
ATOM 5066 C CA . GLN A 1 643 ? 3.063 -42.830 -23.165 1.00 94.75 643 GLN A CA 1
ATOM 5067 C C . GLN A 1 643 ? 2.368 -42.598 -24.511 1.00 94.75 643 GLN A C 1
ATOM 5069 O O . GLN A 1 643 ? 1.142 -42.564 -24.574 1.00 94.75 643 GLN A O 1
ATOM 5074 N N . ASN A 1 644 ? 3.128 -42.510 -25.604 1.00 94.44 644 ASN A N 1
ATOM 5075 C CA . ASN A 1 644 ? 2.560 -42.340 -26.942 1.00 94.44 644 ASN A CA 1
ATOM 5076 C C . ASN A 1 644 ? 1.649 -43.505 -27.357 1.00 94.44 644 ASN A C 1
ATOM 5078 O O . ASN A 1 644 ? 0.578 -43.294 -27.924 1.00 94.44 644 ASN A O 1
ATOM 5082 N N . ASP A 1 645 ? 2.068 -44.738 -27.068 1.00 92.00 645 ASP A N 1
ATOM 5083 C CA . ASP A 1 645 ? 1.283 -45.938 -27.348 1.00 92.00 645 ASP A CA 1
ATOM 5084 C C . ASP A 1 645 ? 0.033 -46.028 -26.464 1.00 92.00 645 ASP A C 1
ATOM 5086 O O . ASP A 1 645 ? -1.014 -46.465 -26.941 1.00 92.00 645 ASP A O 1
ATOM 5090 N N . ALA A 1 646 ? 0.104 -45.581 -25.207 1.00 91.88 646 ALA A N 1
ATOM 5091 C CA . ALA A 1 646 ? -1.036 -45.582 -24.291 1.00 91.88 646 ALA A CA 1
ATOM 5092 C C . ALA A 1 646 ? -2.186 -44.676 -24.766 1.00 91.88 646 ALA A C 1
ATOM 5094 O O . ALA A 1 646 ? -3.353 -44.987 -24.523 1.00 91.88 646 ALA A O 1
ATOM 5095 N N . LEU A 1 647 ? -1.890 -43.615 -25.529 1.00 92.19 647 LEU A N 1
ATOM 5096 C CA . LEU A 1 647 ? -2.915 -42.749 -26.123 1.00 92.19 647 LEU A CA 1
ATOM 5097 C C . LEU A 1 647 ? -3.817 -43.479 -27.137 1.00 92.19 647 LEU A C 1
ATOM 5099 O O . LEU A 1 647 ? -4.892 -42.970 -27.445 1.00 92.19 647 LEU A O 1
ATOM 5103 N N . LYS A 1 648 ? -3.457 -44.691 -27.601 1.00 88.69 648 LYS A N 1
ATOM 5104 C CA . LYS A 1 648 ? -4.319 -45.539 -28.456 1.00 88.69 648 LYS A CA 1
ATOM 5105 C C . LYS A 1 648 ? -5.615 -45.945 -27.757 1.00 88.69 648 LYS A C 1
ATOM 5107 O O . LYS A 1 648 ? -6.583 -46.297 -28.420 1.00 88.69 648 LYS A O 1
ATOM 5112 N N . ALA A 1 649 ? -5.629 -45.914 -26.424 1.00 87.94 649 ALA A N 1
ATOM 5113 C CA . ALA A 1 649 ? -6.824 -46.175 -25.631 1.00 87.94 649 ALA A CA 1
ATOM 5114 C C . ALA A 1 649 ? -7.865 -45.042 -25.724 1.00 87.94 649 ALA A C 1
ATOM 5116 O O . ALA A 1 649 ? -8.987 -45.209 -25.250 1.00 87.94 649 ALA A O 1
ATOM 5117 N N . LEU A 1 650 ? -7.516 -43.887 -26.304 1.00 87.31 650 LEU A N 1
ATOM 5118 C CA . LEU A 1 650 ? -8.462 -42.811 -26.591 1.00 87.31 650 LEU A CA 1
ATOM 5119 C C . LEU A 1 650 ? -9.160 -43.081 -27.929 1.00 87.31 650 LEU A C 1
ATOM 5121 O O . LEU A 1 650 ? -8.526 -43.456 -28.912 1.00 87.31 650 LEU A O 1
ATOM 5125 N N . ASN A 1 651 ? -10.471 -42.842 -27.993 1.00 84.12 651 ASN A N 1
ATOM 5126 C CA . ASN A 1 651 ? -11.262 -43.004 -29.217 1.00 84.12 651 ASN A CA 1
ATOM 5127 C C . ASN A 1 651 ? -11.067 -41.811 -30.177 1.00 84.12 651 ASN A C 1
ATOM 5129 O O . ASN A 1 651 ? -12.002 -41.049 -30.427 1.00 84.12 651 ASN A O 1
ATOM 5133 N N . ILE A 1 652 ? -9.831 -41.605 -30.641 1.00 84.94 652 ILE A N 1
ATOM 5134 C CA . ILE A 1 652 ? -9.445 -40.487 -31.512 1.00 84.94 652 ILE A CA 1
ATOM 5135 C C . ILE A 1 652 ? -10.117 -40.642 -32.883 1.00 84.94 652 ILE A C 1
ATOM 5137 O O . ILE A 1 652 ? -10.150 -41.731 -33.459 1.00 84.94 652 ILE A O 1
ATOM 5141 N N . ASP A 1 653 ? -10.642 -39.538 -33.420 1.00 79.88 653 ASP A N 1
ATOM 5142 C CA . ASP A 1 653 ? -11.248 -39.498 -34.750 1.00 79.88 653 ASP A CA 1
ATOM 5143 C C . ASP A 1 653 ? -10.220 -39.893 -35.824 1.00 79.88 653 ASP A C 1
ATOM 5145 O O . ASP A 1 653 ? -9.247 -39.178 -36.062 1.00 79.88 653 ASP A O 1
ATOM 5149 N N . LYS A 1 654 ? -10.466 -41.019 -36.506 1.00 76.88 654 LYS A N 1
ATOM 5150 C CA . LYS A 1 654 ? -9.600 -41.563 -37.566 1.00 76.88 654 LYS A CA 1
ATOM 5151 C C . LYS A 1 654 ? -9.378 -40.613 -38.740 1.00 76.88 654 LYS A C 1
ATOM 5153 O O . LYS A 1 654 ? -8.368 -40.730 -39.420 1.00 76.88 654 LYS A O 1
ATOM 5158 N N . THR A 1 655 ? -10.321 -39.713 -38.999 1.00 75.38 655 THR A N 1
ATOM 5159 C CA . THR A 1 655 ? -10.264 -38.782 -40.130 1.00 75.38 655 THR A CA 1
ATOM 5160 C C . THR A 1 655 ? -9.477 -37.514 -39.818 1.00 75.38 655 THR A C 1
ATOM 5162 O O . THR A 1 655 ? -8.804 -36.995 -40.705 1.00 75.38 655 THR A O 1
ATOM 5165 N N . HIS A 1 656 ? -9.493 -37.045 -38.567 1.00 77.62 656 HIS A N 1
ATOM 5166 C CA . HIS A 1 656 ? -8.905 -35.750 -38.204 1.00 77.62 656 HIS A CA 1
ATOM 5167 C C . HIS A 1 656 ? -7.729 -35.831 -37.218 1.00 77.62 656 HIS A C 1
ATOM 5169 O O . HIS A 1 656 ? -6.938 -34.890 -37.144 1.00 77.62 656 HIS A O 1
ATOM 5175 N N . GLY A 1 657 ? -7.563 -36.943 -36.497 1.00 86.19 657 GLY A N 1
ATOM 5176 C CA . GLY A 1 657 ? -6.590 -37.064 -35.410 1.00 86.19 657 GLY A CA 1
ATOM 5177 C C . GLY A 1 657 ? -6.973 -36.228 -34.183 1.00 86.19 657 GLY A C 1
ATOM 5178 O O . GLY A 1 657 ? -8.114 -35.788 -34.043 1.00 86.19 657 GLY A O 1
ATOM 5179 N N . ALA A 1 658 ? -6.012 -36.012 -33.282 1.00 89.12 658 ALA A N 1
ATOM 5180 C CA . ALA A 1 658 ? -6.174 -35.129 -32.123 1.00 89.12 658 ALA A CA 1
ATOM 5181 C C . ALA A 1 658 ? -4.908 -34.307 -31.873 1.00 89.12 658 ALA A C 1
ATOM 5183 O O . ALA A 1 658 ? -3.794 -34.820 -32.001 1.00 89.12 658 ALA A O 1
ATOM 5184 N N . ALA A 1 659 ? -5.074 -33.040 -31.497 1.00 90.44 659 ALA A N 1
ATOM 5185 C CA . ALA A 1 659 ? -3.961 -32.169 -31.148 1.00 90.44 659 ALA A CA 1
ATOM 5186 C C . ALA A 1 659 ? -3.303 -32.664 -29.856 1.00 90.44 659 ALA A C 1
ATOM 5188 O O . ALA A 1 659 ? -3.988 -33.022 -28.894 1.00 90.44 659 ALA A O 1
ATOM 5189 N N . ILE A 1 660 ? -1.974 -32.660 -29.831 1.00 92.62 660 ILE A N 1
ATOM 5190 C CA . ILE A 1 660 ? -1.195 -32.916 -28.618 1.00 92.62 660 ILE A CA 1
ATOM 5191 C C . ILE A 1 660 ? -0.669 -31.599 -28.063 1.00 92.62 660 ILE A C 1
ATOM 5193 O O . ILE A 1 660 ? -0.713 -30.559 -28.720 1.00 92.62 660 ILE A O 1
ATOM 5197 N N . GLY A 1 661 ? -0.141 -31.628 -26.844 1.00 92.50 661 GLY A N 1
ATOM 5198 C CA . GLY A 1 661 ? 0.405 -30.452 -26.190 1.00 92.50 661 GLY A CA 1
ATOM 5199 C C . GLY A 1 661 ? 1.704 -29.925 -26.790 1.00 92.50 661 GLY A C 1
ATOM 5200 O O . GLY A 1 661 ? 2.482 -29.383 -26.029 1.00 92.50 661 GLY A O 1
ATOM 5201 N N . LEU A 1 662 ? 1.992 -30.080 -28.083 1.00 92.44 662 LEU A N 1
ATOM 5202 C CA . LEU A 1 662 ? 3.248 -29.660 -28.712 1.00 92.44 662 LEU A CA 1
ATOM 5203 C C . LEU A 1 662 ? 2.966 -28.595 -29.780 1.00 92.44 662 LEU A C 1
ATOM 5205 O O . LEU A 1 662 ? 2.173 -28.823 -30.692 1.00 92.44 662 LEU A O 1
ATOM 5209 N N . ALA A 1 663 ? 3.595 -27.425 -29.652 1.00 90.50 663 ALA A N 1
ATOM 5210 C CA . ALA A 1 663 ? 3.383 -26.298 -30.560 1.00 90.50 663 ALA A CA 1
ATOM 5211 C C . ALA A 1 663 ? 4.617 -25.387 -30.653 1.00 90.50 663 ALA A C 1
ATOM 5213 O O . ALA A 1 663 ? 5.464 -25.383 -29.758 1.00 90.50 663 ALA A O 1
ATOM 5214 N N . ILE A 1 664 ? 4.712 -24.585 -31.711 1.00 87.44 664 ILE A N 1
ATOM 5215 C CA . ILE A 1 664 ? 5.688 -23.493 -31.810 1.00 87.44 664 ILE A CA 1
ATOM 5216 C C . ILE A 1 664 ? 5.175 -22.304 -30.976 1.00 87.44 664 ILE A C 1
ATOM 5218 O O . ILE A 1 664 ? 4.012 -21.915 -31.127 1.00 87.44 664 ILE A O 1
ATOM 5222 N N . PRO A 1 665 ? 5.985 -21.728 -30.066 1.00 84.50 665 PRO A N 1
ATOM 5223 C CA . PRO A 1 665 ? 5.586 -20.555 -29.291 1.00 84.50 665 PRO A CA 1
ATOM 5224 C C . PRO A 1 665 ? 5.186 -19.356 -30.169 1.00 84.50 665 PRO A C 1
ATOM 5226 O O . PRO A 1 665 ? 5.740 -19.144 -31.246 1.00 84.50 665 PRO A O 1
ATOM 5229 N N . GLU A 1 666 ? 4.232 -18.543 -29.701 1.00 79.06 666 GLU A N 1
ATOM 5230 C CA . GLU A 1 666 ? 3.785 -17.350 -30.434 1.00 79.06 666 GLU A CA 1
ATOM 5231 C C . GLU A 1 666 ? 4.949 -16.384 -30.699 1.00 79.06 666 GLU A C 1
ATOM 5233 O O . GLU A 1 666 ? 5.702 -16.034 -29.791 1.00 79.06 666 GLU A O 1
ATOM 5238 N N . GLY A 1 667 ? 5.078 -15.938 -31.951 1.00 74.56 667 GLY A N 1
ATOM 5239 C CA . GLY A 1 667 ? 6.138 -15.024 -32.382 1.00 74.56 667 GLY A CA 1
ATOM 5240 C C . GLY A 1 667 ? 7.475 -15.694 -32.720 1.00 74.56 667 GLY A C 1
ATOM 5241 O O . GLY A 1 667 ? 8.365 -15.010 -33.224 1.00 74.56 667 GLY A O 1
ATOM 5242 N N . GLU A 1 668 ? 7.629 -17.005 -32.503 1.00 82.12 668 GLU A N 1
ATOM 5243 C CA . GLU A 1 668 ? 8.801 -17.748 -32.977 1.00 82.12 668 GLU A CA 1
ATOM 5244 C C . GLU A 1 668 ? 8.644 -18.163 -34.447 1.00 82.12 668 GLU A C 1
ATOM 5246 O O . GLU A 1 668 ? 7.554 -18.487 -34.922 1.00 82.12 668 GLU A O 1
ATOM 5251 N N . GLN A 1 669 ? 9.753 -18.136 -35.192 1.00 81.44 669 GLN A N 1
ATOM 5252 C CA . GLN A 1 669 ? 9.766 -18.589 -36.582 1.00 81.44 669 GLN A CA 1
ATOM 5253 C C . GLN A 1 669 ? 9.616 -20.110 -36.653 1.00 81.44 669 GLN A C 1
ATOM 5255 O O . GLN A 1 669 ? 10.147 -20.846 -35.811 1.00 81.44 669 GLN A O 1
ATOM 5260 N N . TRP A 1 670 ? 8.928 -20.580 -37.699 1.00 87.81 670 TRP A N 1
ATOM 5261 C CA . TRP A 1 670 ? 8.817 -22.011 -37.947 1.00 87.81 670 TRP A CA 1
ATOM 5262 C C . TRP A 1 670 ? 10.208 -22.624 -38.128 1.00 87.81 670 TRP A C 1
ATOM 5264 O O . TRP A 1 670 ? 11.039 -22.124 -38.889 1.00 87.81 670 TRP A O 1
ATOM 5274 N N . GLY A 1 671 ? 10.450 -23.718 -37.419 1.00 83.94 671 GLY A N 1
ATOM 5275 C CA . GLY A 1 671 ? 11.674 -24.493 -37.497 1.00 83.94 671 GLY A CA 1
ATOM 5276 C C . GLY A 1 671 ? 11.453 -25.859 -36.867 1.00 83.94 671 GLY A C 1
ATOM 5277 O O . GLY A 1 671 ? 10.697 -25.988 -35.903 1.00 83.94 671 GLY A O 1
ATOM 5278 N N . LYS A 1 672 ? 12.136 -26.885 -37.385 1.00 84.31 672 LYS A N 1
ATOM 5279 C CA . LYS A 1 672 ? 11.996 -28.266 -36.885 1.00 84.31 672 LYS A CA 1
ATOM 5280 C C . LYS A 1 672 ? 12.291 -28.386 -35.384 1.00 84.31 672 LYS A C 1
ATOM 5282 O O . LYS A 1 672 ? 11.655 -29.172 -34.692 1.00 84.31 672 LYS A O 1
ATOM 5287 N N . ASP A 1 673 ? 13.190 -27.545 -34.872 1.00 85.88 673 ASP A N 1
ATOM 5288 C CA . ASP A 1 673 ? 13.571 -27.488 -33.455 1.00 85.88 673 ASP A CA 1
ATOM 5289 C C . ASP A 1 673 ? 12.805 -26.424 -32.644 1.00 85.88 673 ASP A C 1
ATOM 5291 O O . ASP A 1 673 ? 13.140 -26.174 -31.479 1.00 85.88 673 ASP A O 1
ATOM 5295 N N . SER A 1 674 ? 11.803 -25.761 -33.230 1.00 89.44 674 SER A N 1
ATOM 5296 C CA . SER A 1 674 ? 11.044 -24.670 -32.592 1.00 89.44 674 SER A CA 1
ATOM 5297 C C . SER A 1 674 ? 9.884 -25.167 -31.721 1.00 89.44 674 SER A C 1
ATOM 5299 O O . SER A 1 674 ? 9.393 -24.429 -30.874 1.00 89.44 674 SER A O 1
ATOM 5301 N N . PHE A 1 675 ? 9.472 -26.429 -31.852 1.00 91.00 675 PHE A N 1
ATOM 5302 C CA . PHE A 1 675 ? 8.365 -26.990 -31.072 1.00 91.00 675 PHE A CA 1
ATOM 5303 C C . PHE A 1 675 ? 8.689 -27.097 -29.568 1.00 91.00 675 PHE A C 1
ATOM 5305 O O . PHE A 1 675 ? 9.793 -27.491 -29.170 1.00 91.00 675 PHE A O 1
ATOM 5312 N N . ARG A 1 676 ? 7.716 -26.744 -28.719 1.00 92.19 676 ARG A N 1
ATOM 5313 C CA . ARG A 1 676 ? 7.769 -26.794 -27.248 1.00 92.19 676 ARG A CA 1
ATOM 5314 C C . ARG A 1 676 ? 6.477 -27.372 -26.679 1.00 92.19 676 ARG A C 1
ATOM 5316 O O . ARG A 1 676 ? 5.393 -27.122 -27.207 1.00 92.19 676 ARG A O 1
ATOM 5323 N N . TRP A 1 677 ? 6.585 -28.122 -25.587 1.00 92.94 677 TRP A N 1
ATOM 5324 C CA . TRP A 1 677 ? 5.422 -28.631 -24.867 1.00 92.94 677 TRP A CA 1
ATOM 5325 C C . TRP A 1 677 ? 4.620 -27.475 -24.263 1.00 92.94 677 TRP A C 1
ATOM 5327 O O . TRP A 1 677 ? 5.154 -26.649 -23.551 1.00 92.94 677 TRP A O 1
ATOM 5337 N N . MET A 1 678 ? 3.322 -27.369 -24.495 1.00 90.75 678 MET A N 1
ATOM 5338 C CA . MET A 1 678 ? 2.497 -26.278 -23.981 1.00 90.75 678 MET A CA 1
ATOM 5339 C C . MET A 1 678 ? 2.372 -26.316 -22.452 1.00 90.75 678 MET A C 1
ATOM 5341 O O . MET A 1 678 ? 2.292 -25.255 -21.842 1.00 90.75 678 MET A O 1
ATOM 5345 N N . ALA A 1 679 ? 2.409 -27.511 -21.851 1.00 84.00 679 ALA A N 1
ATOM 5346 C CA . ALA A 1 679 ? 2.246 -27.716 -20.412 1.00 84.00 679 ALA A CA 1
ATOM 5347 C C . ALA A 1 679 ? 3.399 -27.158 -19.570 1.00 84.00 679 ALA A C 1
ATOM 5349 O O . ALA A 1 679 ? 3.174 -26.593 -18.505 1.00 84.00 679 ALA A O 1
ATOM 5350 N N . ASP A 1 680 ? 4.631 -27.343 -20.036 1.00 84.12 680 ASP A N 1
ATOM 5351 C CA . ASP A 1 680 ? 5.831 -27.015 -19.269 1.00 84.12 680 ASP A CA 1
ATOM 5352 C C . ASP A 1 680 ? 6.917 -26.382 -20.124 1.00 84.12 680 ASP A C 1
ATOM 5354 O O . ASP A 1 680 ? 8.049 -26.377 -19.675 1.00 84.12 680 ASP A O 1
ATOM 5358 N N . GLY A 1 681 ? 6.593 -25.989 -21.365 1.00 85.44 681 GLY A N 1
ATOM 5359 C CA . GLY A 1 681 ? 7.431 -25.368 -22.395 1.00 85.44 681 GLY A CA 1
ATOM 5360 C C . GLY A 1 681 ? 8.733 -26.054 -22.768 1.00 85.44 681 GLY A C 1
ATOM 5361 O O . GLY A 1 681 ? 9.533 -25.468 -23.498 1.00 85.44 681 GLY A O 1
ATOM 5362 N N . SER A 1 682 ? 8.986 -27.260 -22.273 1.00 88.94 682 SER A N 1
ATOM 5363 C CA . SER A 1 682 ? 10.223 -27.981 -22.543 1.00 88.94 682 SER A CA 1
ATOM 5364 C C . SER A 1 682 ? 10.301 -28.431 -24.008 1.00 88.94 682 SER A C 1
ATOM 5366 O O . SER A 1 682 ? 9.294 -28.521 -24.716 1.00 88.94 682 SER A O 1
ATOM 5368 N N . LYS A 1 683 ? 11.516 -28.697 -24.501 1.00 90.06 683 LYS A N 1
ATOM 5369 C CA . LYS A 1 683 ? 11.703 -29.333 -25.814 1.00 90.06 683 LYS A CA 1
ATOM 5370 C C . LYS A 1 683 ? 11.330 -30.820 -25.734 1.00 90.06 683 LYS A C 1
ATOM 5372 O O . LYS A 1 683 ? 11.595 -31.435 -24.699 1.00 90.06 683 LYS A O 1
ATOM 5377 N N . PRO A 1 684 ? 10.786 -31.421 -26.807 1.00 90.12 684 PRO A N 1
ATOM 5378 C CA . PRO A 1 684 ? 10.582 -32.863 -26.856 1.00 90.12 684 PRO A CA 1
ATOM 5379 C C . PRO A 1 684 ? 11.931 -33.586 -26.749 1.00 90.12 684 PRO A C 1
ATOM 5381 O O . PRO A 1 684 ? 12.814 -33.416 -27.586 1.00 90.12 684 PRO A O 1
ATOM 5384 N N . THR A 1 685 ? 12.102 -34.379 -25.692 1.00 89.81 685 THR A N 1
ATOM 5385 C CA . THR A 1 685 ? 13.258 -35.273 -25.493 1.00 89.81 685 THR A CA 1
ATOM 5386 C C . THR A 1 685 ? 13.107 -36.578 -26.272 1.00 89.81 685 THR A C 1
ATOM 5388 O O . THR A 1 685 ? 14.091 -37.255 -26.565 1.00 89.81 685 THR A O 1
ATOM 5391 N N . TRP A 1 686 ? 11.870 -36.906 -26.631 1.00 94.06 686 TRP A N 1
ATOM 5392 C CA . TRP A 1 686 ? 11.474 -38.016 -27.475 1.00 94.06 686 TRP A CA 1
ATOM 5393 C C . TRP A 1 686 ? 10.394 -37.528 -28.447 1.00 94.06 686 TRP A C 1
ATOM 5395 O O . TRP A 1 686 ? 9.605 -36.646 -28.110 1.00 94.06 686 TRP A O 1
ATOM 5405 N N . SER A 1 687 ? 10.372 -38.076 -29.661 1.00 91.31 687 SER A N 1
ATOM 5406 C CA . SER A 1 687 ? 9.356 -37.749 -30.662 1.00 91.31 687 SER A CA 1
ATOM 5407 C C . SER A 1 687 ? 9.035 -38.945 -31.545 1.00 91.31 687 SER A C 1
ATOM 5409 O O . SER A 1 687 ? 9.856 -39.851 -31.691 1.00 91.31 687 SER A O 1
ATOM 5411 N N . ASN A 1 688 ? 7.840 -38.935 -32.132 1.00 94.00 688 ASN A N 1
ATOM 5412 C CA . ASN A 1 688 ? 7.373 -39.972 -33.049 1.00 94.00 688 ASN A CA 1
ATOM 5413 C C . ASN A 1 688 ? 6.881 -39.368 -34.365 1.00 94.00 688 ASN A C 1
ATOM 5415 O O . ASN A 1 688 ? 5.780 -39.673 -34.810 1.00 94.00 688 ASN A O 1
ATOM 5419 N N . TRP A 1 689 ? 7.658 -38.461 -34.954 1.00 93.06 689 TRP A N 1
ATOM 5420 C CA . TRP A 1 689 ? 7.298 -37.817 -36.216 1.00 93.06 689 TRP A CA 1
ATOM 5421 C C . TRP A 1 689 ? 7.006 -38.840 -37.322 1.00 93.06 689 TRP A C 1
ATOM 5423 O O . TRP A 1 689 ? 7.678 -39.869 -37.439 1.00 93.06 689 TRP A O 1
ATOM 5433 N N . LEU A 1 690 ? 5.981 -38.559 -38.124 1.00 92.06 690 LEU A N 1
ATOM 5434 C CA . LEU A 1 690 ? 5.711 -39.270 -39.367 1.00 92.06 690 LEU A CA 1
ATOM 5435 C C . LEU A 1 690 ? 6.870 -39.035 -40.350 1.00 92.06 690 LEU A C 1
ATOM 5437 O O . LEU A 1 690 ? 7.566 -38.021 -40.291 1.00 92.06 690 LEU A O 1
ATOM 5441 N N . GLU A 1 691 ? 7.116 -39.983 -41.252 1.00 90.69 691 GLU A N 1
ATOM 5442 C CA . GLU A 1 691 ? 8.182 -39.831 -42.241 1.00 90.69 691 GLU A CA 1
ATOM 5443 C C . GLU A 1 691 ? 7.948 -38.578 -43.105 1.00 90.69 691 GLU A C 1
ATOM 5445 O O . GLU A 1 691 ? 6.876 -38.396 -43.676 1.00 90.69 691 GLU A O 1
ATOM 5450 N N . GLY A 1 692 ? 8.955 -37.703 -43.174 1.00 85.88 692 GLY A N 1
ATOM 5451 C CA . GLY A 1 692 ? 8.877 -36.413 -43.869 1.00 85.88 692 GLY A CA 1
ATOM 5452 C C . GLY A 1 692 ? 8.512 -35.221 -42.977 1.00 85.88 692 GLY A C 1
ATOM 5453 O O . GLY A 1 692 ? 8.822 -34.096 -43.354 1.00 85.88 692 GLY A O 1
ATOM 5454 N N . GLN A 1 693 ? 7.972 -35.455 -41.779 1.00 89.00 693 GLN A N 1
ATOM 5455 C CA . GLN A 1 693 ? 7.477 -34.428 -40.856 1.00 89.00 693 GLN A CA 1
ATOM 5456 C C . GLN A 1 693 ? 8.521 -34.040 -39.778 1.00 89.00 693 GLN A C 1
ATOM 5458 O O . GLN A 1 693 ? 9.437 -34.823 -39.496 1.00 89.00 693 GLN A O 1
ATOM 5463 N N . PRO A 1 694 ? 8.431 -32.843 -39.164 1.00 90.38 694 PRO A N 1
ATOM 5464 C CA . PRO A 1 694 ? 7.548 -31.734 -39.539 1.00 90.38 694 PRO A CA 1
ATOM 5465 C C . PRO A 1 694 ? 8.023 -31.045 -40.836 1.00 90.38 694 PRO A C 1
ATOM 5467 O O . PRO A 1 694 ? 9.240 -30.981 -41.085 1.00 90.38 694 PRO A O 1
ATOM 5470 N N . ASP A 1 695 ? 7.094 -30.564 -41.670 1.00 86.12 695 ASP A N 1
ATOM 5471 C CA . ASP A 1 695 ? 7.371 -30.108 -43.048 1.00 86.12 695 ASP A CA 1
ATOM 5472 C C . ASP A 1 695 ? 6.880 -28.698 -43.430 1.00 86.12 695 ASP A C 1
ATOM 5474 O O . ASP A 1 695 ? 7.359 -28.169 -44.440 1.00 86.12 695 ASP A O 1
ATOM 5478 N N . ASN A 1 696 ? 6.046 -28.046 -42.612 1.00 84.38 696 ASN A N 1
ATOM 5479 C CA . ASN A 1 696 ? 5.486 -26.714 -42.884 1.00 84.38 696 ASN A CA 1
ATOM 5480 C C . ASN A 1 696 ? 4.787 -26.591 -44.248 1.00 84.38 696 ASN A C 1
ATOM 5482 O O . ASN A 1 696 ? 4.901 -25.556 -44.918 1.00 84.38 696 ASN A O 1
ATOM 5486 N N . ALA A 1 697 ? 4.115 -27.637 -44.718 1.00 79.31 697 ALA A N 1
ATOM 5487 C CA . ALA A 1 697 ? 3.470 -27.635 -46.027 1.00 79.31 697 ALA A CA 1
ATOM 5488 C C . ALA A 1 697 ? 2.303 -26.625 -46.124 1.00 79.31 697 ALA A C 1
ATOM 5490 O O . ALA A 1 697 ? 1.953 -26.180 -47.224 1.00 79.31 697 ALA A O 1
ATOM 5491 N N . GLY A 1 698 ? 1.686 -26.263 -44.993 1.00 69.00 698 GLY A N 1
ATOM 5492 C CA . GLY A 1 698 ? 0.577 -25.307 -44.880 1.00 69.00 698 GLY A CA 1
ATOM 5493 C C . GLY A 1 698 ? 0.974 -23.870 -44.487 1.00 69.00 698 GLY A C 1
ATOM 5494 O O . GLY A 1 698 ? 2.130 -23.587 -44.181 1.00 69.00 698 GLY A O 1
ATOM 5495 N N . PRO A 1 699 ? 0.020 -22.910 -44.469 1.00 57.94 699 PRO A N 1
ATOM 5496 C CA . PRO A 1 699 ? 0.265 -21.575 -43.925 1.00 57.94 699 PRO A CA 1
ATOM 5497 C C . PRO A 1 699 ? 0.531 -21.667 -42.410 1.00 57.94 699 PRO A C 1
ATOM 5499 O O . PRO A 1 699 ? -0.401 -21.712 -41.612 1.00 57.94 699 PRO A O 1
ATOM 5502 N N . THR A 1 700 ? 1.816 -21.700 -42.037 1.00 66.56 700 THR A N 1
ATOM 5503 C CA . THR A 1 700 ? 2.354 -21.781 -40.662 1.00 66.56 700 THR A CA 1
ATOM 5504 C C . THR A 1 700 ? 1.795 -22.944 -39.836 1.00 66.56 700 THR A C 1
ATOM 5506 O O . THR A 1 700 ? 0.888 -22.774 -39.023 1.00 66.56 700 THR A O 1
ATOM 5509 N N . GLU A 1 701 ? 2.380 -24.129 -40.008 1.00 78.12 701 GLU A N 1
ATOM 5510 C CA . GLU A 1 701 ? 2.049 -25.332 -39.233 1.00 78.12 701 GLU A CA 1
ATOM 5511 C C . GLU A 1 701 ? 2.710 -25.279 -37.851 1.00 78.12 701 GLU A C 1
ATOM 5513 O O . GLU A 1 701 ? 3.810 -25.771 -37.618 1.00 78.12 701 GLU A O 1
ATOM 5518 N N . ILE A 1 702 ? 2.055 -24.581 -36.924 1.00 82.62 702 ILE A N 1
ATOM 5519 C CA . ILE A 1 702 ? 2.588 -24.329 -35.575 1.00 82.62 702 ILE A CA 1
ATOM 5520 C C . ILE A 1 702 ? 2.094 -25.330 -34.528 1.00 82.62 702 ILE A C 1
ATOM 5522 O O . ILE A 1 702 ? 2.546 -25.274 -33.387 1.00 82.62 702 ILE A O 1
ATOM 5526 N N . LEU A 1 703 ? 1.162 -26.217 -34.879 1.00 87.00 703 LEU A N 1
ATOM 5527 C CA . LEU A 1 703 ? 0.549 -27.198 -33.981 1.00 87.00 703 LEU A CA 1
ATOM 5528 C C . LEU A 1 703 ? 0.892 -28.611 -34.422 1.00 87.00 703 LEU A C 1
ATOM 5530 O O . LEU A 1 703 ? 1.049 -28.859 -35.612 1.00 87.00 703 LEU A O 1
ATOM 5534 N N . VAL A 1 704 ? 0.931 -29.537 -33.468 1.00 90.31 704 VAL A N 1
ATOM 5535 C CA . VAL A 1 704 ? 1.183 -30.954 -33.736 1.00 90.31 704 VAL A CA 1
ATOM 5536 C C . VAL A 1 704 ? -0.043 -31.774 -33.378 1.00 90.31 704 VAL A C 1
ATOM 5538 O O . VAL A 1 704 ? -0.639 -31.601 -32.308 1.00 90.31 704 VAL A O 1
ATOM 5541 N N . LYS A 1 705 ? -0.401 -32.709 -34.254 1.00 89.75 705 LYS A N 1
ATOM 5542 C CA . LYS A 1 705 ? -1.437 -33.702 -33.974 1.00 89.75 705 LYS A CA 1
ATOM 5543 C C . LYS A 1 705 ? -0.901 -35.123 -34.047 1.00 89.75 705 LYS A C 1
ATOM 5545 O O . LYS A 1 705 ? 0.135 -35.403 -34.646 1.00 89.75 705 LYS A O 1
ATOM 5550 N N . LEU A 1 706 ? -1.663 -36.016 -33.437 1.00 90.75 706 LEU A N 1
ATOM 5551 C CA . LEU A 1 706 ? -1.438 -37.449 -33.412 1.00 90.75 706 LEU A CA 1
ATOM 5552 C C . LEU A 1 706 ? -2.267 -38.118 -34.512 1.00 90.75 706 LEU A C 1
ATOM 5554 O O . LEU A 1 706 ? -3.492 -37.968 -34.555 1.00 90.75 706 LEU A O 1
ATOM 5558 N N . THR A 1 707 ? -1.599 -38.854 -35.395 1.00 83.88 707 THR A N 1
ATOM 5559 C CA . THR A 1 707 ? -2.235 -39.693 -36.421 1.00 83.88 707 THR A CA 1
ATOM 5560 C C . THR A 1 707 ? -2.793 -40.971 -35.796 1.00 83.88 707 THR A C 1
ATOM 5562 O O . THR A 1 707 ? -2.227 -41.504 -34.844 1.00 83.88 707 THR A O 1
ATOM 5565 N N . VAL A 1 708 ? -3.910 -41.485 -36.313 1.00 75.38 708 VAL A N 1
ATOM 5566 C CA . VAL A 1 708 ? -4.638 -42.582 -35.645 1.00 75.38 708 VAL A CA 1
ATOM 5567 C C . VAL A 1 708 ? -4.111 -43.972 -36.009 1.00 75.38 708 VAL A C 1
ATOM 5569 O O . VAL A 1 708 ? -4.212 -44.889 -35.198 1.00 75.38 708 VAL A O 1
ATOM 5572 N N . ASP A 1 709 ? -3.502 -44.141 -37.185 1.00 73.25 709 ASP A N 1
ATOM 5573 C CA . ASP A 1 709 ? -3.065 -45.464 -37.653 1.00 73.25 709 ASP A CA 1
ATOM 5574 C C . ASP A 1 709 ? -1.807 -45.963 -36.923 1.00 73.25 709 ASP A C 1
ATOM 5576 O O . ASP A 1 709 ? -1.753 -47.113 -36.487 1.00 73.25 709 ASP A O 1
ATOM 5580 N N . ASN A 1 710 ? -0.815 -45.085 -36.728 1.00 78.19 710 ASN A N 1
ATOM 5581 C CA . ASN A 1 710 ? 0.485 -45.441 -36.143 1.00 78.19 710 ASN A CA 1
ATOM 5582 C C . ASN A 1 710 ? 0.887 -44.574 -34.938 1.00 78.19 710 ASN A C 1
ATOM 5584 O O . ASN A 1 710 ? 1.994 -44.732 -34.421 1.00 78.19 710 ASN A O 1
ATOM 5588 N N . MET A 1 711 ? 0.017 -43.666 -34.474 1.00 87.81 711 MET A N 1
ATOM 5589 C CA . MET A 1 711 ? 0.318 -42.707 -33.397 1.00 87.81 711 MET A CA 1
ATOM 5590 C C . MET A 1 711 ? 1.548 -41.844 -33.684 1.00 87.81 711 MET A C 1
ATOM 5592 O O . MET A 1 711 ? 2.291 -41.480 -32.770 1.00 87.81 711 MET A O 1
ATOM 5596 N N . GLN A 1 712 ? 1.800 -41.567 -34.961 1.00 92.62 712 GLN A N 1
ATOM 5597 C CA . GLN A 1 712 ? 2.886 -40.701 -35.406 1.00 92.62 712 GLN A CA 1
ATOM 5598 C C . GLN A 1 712 ? 2.442 -39.239 -35.395 1.00 92.62 712 GLN A C 1
ATOM 5600 O O . GLN A 1 712 ? 1.247 -38.951 -35.465 1.00 92.62 712 GLN A O 1
ATOM 5605 N N . TRP A 1 713 ? 3.399 -38.332 -35.267 1.00 93.38 713 TRP A N 1
ATOM 5606 C CA . TRP A 1 713 ? 3.173 -36.899 -35.127 1.00 93.38 713 TRP A CA 1
ATOM 5607 C C . TRP A 1 713 ? 3.318 -36.214 -36.484 1.00 93.38 713 TRP A C 1
ATOM 5609 O O . TRP A 1 713 ? 4.270 -36.496 -37.210 1.00 93.38 713 TRP A O 1
ATOM 5619 N N . GLU A 1 714 ? 2.408 -35.304 -36.804 1.00 90.19 714 GLU A N 1
ATOM 5620 C CA . GLU A 1 714 ? 2.516 -34.415 -37.967 1.00 90.19 714 GLU A CA 1
ATOM 5621 C C . GLU A 1 714 ? 2.172 -32.980 -37.552 1.00 90.19 714 GLU A C 1
ATOM 5623 O O . GLU A 1 714 ? 1.299 -32.779 -36.693 1.00 90.19 714 GLU A O 1
ATOM 5628 N N . ASP A 1 715 ? 2.896 -31.996 -38.095 1.00 86.56 715 ASP A N 1
ATOM 5629 C CA . ASP A 1 715 ? 2.536 -30.591 -37.943 1.00 86.56 715 ASP A CA 1
ATOM 5630 C C . ASP A 1 715 ? 1.376 -30.239 -38.877 1.00 86.56 715 ASP A C 1
ATOM 5632 O O . ASP A 1 715 ? 1.196 -30.827 -39.940 1.00 86.56 715 ASP A O 1
ATOM 5636 N N . VAL A 1 716 ? 0.487 -29.357 -38.419 1.00 76.69 716 VAL A N 1
ATOM 5637 C CA . VAL A 1 716 ? -0.760 -29.069 -39.134 1.00 76.69 716 VAL A CA 1
ATOM 5638 C C . VAL A 1 716 ? -1.185 -27.612 -39.046 1.00 76.69 716 VAL A C 1
ATOM 5640 O O . VAL A 1 716 ? -1.035 -26.948 -38.021 1.00 76.69 716 VAL A O 1
ATOM 5643 N N . ALA A 1 717 ? -1.814 -27.150 -40.130 1.00 62.59 717 ALA A N 1
ATOM 5644 C CA . ALA A 1 717 ? -2.497 -25.855 -40.241 1.00 62.59 717 ALA A CA 1
ATOM 5645 C C . ALA A 1 717 ? -4.024 -25.989 -40.452 1.00 62.59 717 ALA A C 1
ATOM 5647 O O . ALA A 1 717 ? -4.693 -25.011 -40.785 1.00 62.59 717 ALA A O 1
ATOM 5648 N N . ARG A 1 718 ? -4.590 -27.201 -40.329 1.00 60.28 718 ARG A N 1
ATOM 5649 C CA . ARG A 1 718 ? -5.994 -27.518 -40.674 1.00 60.28 718 ARG A CA 1
ATOM 5650 C C . ARG A 1 718 ? -6.850 -27.882 -39.457 1.00 60.28 718 ARG A C 1
ATOM 5652 O O . ARG A 1 718 ? -6.354 -27.976 -38.342 1.00 60.28 718 ARG A O 1
ATOM 5659 N N . GLU A 1 719 ? -8.149 -28.069 -39.699 1.00 62.97 719 GLU A N 1
ATOM 5660 C CA . GLU A 1 719 ? -9.167 -28.436 -38.709 1.00 62.97 719 GLU A CA 1
ATOM 5661 C C . GLU A 1 719 ? -8.774 -29.677 -37.895 1.00 62.97 719 GLU A C 1
ATOM 5663 O O . GLU A 1 719 ? -8.600 -30.770 -38.434 1.00 62.97 719 GLU A O 1
ATOM 5668 N N . ILE A 1 720 ? -8.675 -29.493 -36.578 1.00 70.88 720 ILE A N 1
ATOM 5669 C CA . ILE A 1 720 ? -8.554 -30.569 -35.600 1.00 70.88 720 ILE A CA 1
ATOM 5670 C C . ILE A 1 720 ? -9.753 -30.425 -34.655 1.00 70.88 720 ILE A C 1
ATOM 5672 O O . ILE A 1 720 ? -9.921 -29.360 -34.062 1.00 70.88 720 ILE A O 1
ATOM 5676 N N . PRO A 1 721 ? -10.604 -31.449 -34.500 1.00 71.44 721 PRO A N 1
ATOM 5677 C CA . PRO A 1 721 ? -11.824 -31.342 -33.704 1.00 71.44 721 PRO A CA 1
ATOM 5678 C C . PRO A 1 721 ? -11.580 -31.527 -32.202 1.00 71.44 721 PRO A C 1
ATOM 5680 O O . PRO A 1 721 ? -12.490 -31.295 -31.406 1.00 71.44 721 PRO A O 1
ATOM 5683 N N . THR A 1 722 ? -10.394 -31.984 -31.789 1.00 87.38 722 THR A N 1
ATOM 5684 C CA . THR A 1 722 ? -10.096 -32.329 -30.393 1.00 87.38 722 THR A CA 1
ATOM 5685 C C . THR A 1 722 ? -8.647 -32.051 -29.999 1.00 87.38 722 THR A C 1
ATOM 5687 O O . THR A 1 722 ? -7.725 -32.170 -30.803 1.00 87.38 722 THR A O 1
ATOM 5690 N N . ILE A 1 723 ? -8.437 -31.734 -28.722 1.00 90.25 723 ILE A N 1
ATOM 5691 C CA . ILE A 1 723 ? -7.121 -31.684 -28.076 1.00 90.25 723 ILE A CA 1
ATOM 5692 C C . ILE A 1 723 ? -7.061 -32.715 -26.949 1.00 90.25 723 ILE A C 1
ATOM 5694 O O . ILE A 1 723 ? -8.046 -32.927 -26.241 1.00 90.25 723 ILE A O 1
ATOM 5698 N N . ILE A 1 724 ? -5.916 -33.378 -26.796 1.00 93.69 724 ILE A N 1
ATOM 5699 C CA . ILE A 1 724 ? -5.660 -34.299 -25.688 1.00 93.69 724 ILE A CA 1
ATOM 5700 C C . ILE A 1 724 ? -5.076 -33.504 -24.518 1.00 93.69 724 ILE A C 1
ATOM 5702 O O . ILE A 1 724 ? -4.058 -32.821 -24.662 1.00 93.69 724 ILE A O 1
ATOM 5706 N N . CYS A 1 725 ? -5.694 -33.632 -23.351 1.00 94.94 725 CYS A N 1
ATOM 5707 C CA . CYS A 1 725 ? -5.290 -32.967 -22.121 1.00 94.94 725 CYS A CA 1
ATOM 5708 C C . CYS A 1 725 ? -4.938 -34.000 -21.038 1.00 94.94 725 CYS A C 1
ATOM 5710 O O . CYS A 1 725 ? -5.455 -35.118 -21.028 1.00 94.94 725 CYS A O 1
ATOM 5712 N N . MET A 1 726 ? -4.074 -33.610 -20.105 1.00 94.12 726 MET A N 1
ATOM 5713 C CA . MET A 1 726 ? -3.680 -34.350 -18.914 1.00 94.12 726 MET A CA 1
ATOM 5714 C C . MET A 1 726 ? -4.026 -33.555 -17.652 1.00 94.12 726 MET A C 1
ATOM 5716 O O . MET A 1 726 ? -3.761 -32.357 -17.579 1.00 94.12 726 MET A O 1
ATOM 5720 N N . ALA A 1 727 ? -4.596 -34.215 -16.655 1.00 91.38 727 ALA A N 1
ATOM 5721 C CA . ALA A 1 727 ? -5.025 -33.625 -15.397 1.00 91.38 727 ALA A CA 1
ATOM 5722 C C . ALA A 1 727 ? -4.434 -34.387 -14.207 1.00 91.38 727 ALA A C 1
ATOM 5724 O O . ALA A 1 727 ? -4.269 -35.612 -14.241 1.00 91.38 727 ALA A O 1
ATOM 5725 N N . GLU A 1 728 ? -4.133 -33.639 -13.152 1.00 87.06 728 GLU A N 1
ATOM 5726 C CA . GLU A 1 728 ? -3.861 -34.194 -11.828 1.00 87.06 728 GLU A CA 1
ATOM 5727 C C . GLU A 1 728 ? -5.183 -34.460 -11.091 1.00 87.06 728 GLU A C 1
ATOM 5729 O O . GLU A 1 728 ? -6.181 -33.790 -11.378 1.00 87.06 728 GLU A O 1
ATOM 5734 N N . PRO A 1 729 ? -5.216 -35.397 -10.127 1.00 82.81 729 PRO A N 1
ATOM 5735 C CA . PRO A 1 729 ? -6.347 -35.524 -9.219 1.00 82.81 729 PRO A CA 1
ATOM 5736 C C . PRO A 1 729 ? -6.547 -34.212 -8.445 1.00 82.81 729 PRO A C 1
ATOM 5738 O O . PRO A 1 729 ? -5.613 -33.681 -7.843 1.00 82.81 729 PRO A O 1
ATOM 5741 N N . TYR A 1 730 ? -7.769 -33.694 -8.449 1.00 83.00 730 TYR A N 1
ATOM 5742 C CA . TYR A 1 730 ? -8.162 -32.533 -7.658 1.00 83.00 730 TYR A CA 1
ATOM 5743 C C . TYR A 1 730 ? -8.511 -32.975 -6.235 1.00 83.00 730 TYR A C 1
ATOM 5745 O O . TYR A 1 730 ? -9.305 -33.893 -6.064 1.00 83.00 730 TYR A O 1
ATOM 5753 N N . GLU A 1 731 ? -7.949 -32.343 -5.206 1.00 85.44 731 GLU A N 1
ATOM 5754 C CA . GLU A 1 731 ? -8.281 -32.672 -3.815 1.00 85.44 731 GLU A CA 1
ATOM 5755 C C . GLU A 1 731 ? -9.619 -32.034 -3.428 1.00 85.44 731 GLU A C 1
ATOM 5757 O O . GLU A 1 731 ? -9.710 -30.813 -3.315 1.00 85.44 731 GLU A O 1
ATOM 5762 N N . GLY A 1 732 ? -10.654 -32.855 -3.234 1.00 79.81 732 GLY A N 1
ATOM 5763 C CA . GLY A 1 732 ? -12.008 -32.390 -2.934 1.00 79.81 732 GLY A CA 1
ATOM 5764 C C . GLY A 1 732 ? -12.313 -32.233 -1.443 1.00 79.81 732 GLY A C 1
ATOM 5765 O O . GLY A 1 732 ? -13.373 -31.714 -1.107 1.00 79.81 732 GLY A O 1
ATOM 5766 N N . THR A 1 733 ? -11.421 -32.662 -0.545 1.00 77.81 733 THR A N 1
ATOM 5767 C CA . THR A 1 733 ? -11.551 -32.444 0.907 1.00 77.81 733 THR A CA 1
ATOM 5768 C C . THR A 1 733 ? -10.534 -31.422 1.407 1.00 77.81 733 THR A C 1
ATOM 5770 O O . THR A 1 733 ? -9.393 -31.390 0.945 1.00 77.81 733 THR A O 1
ATOM 5773 N N . GLU A 1 734 ? -10.906 -30.616 2.398 1.00 63.41 734 GLU A N 1
ATOM 5774 C CA . GLU A 1 734 ? -9.980 -29.687 3.054 1.00 63.41 734 GLU A CA 1
ATOM 5775 C C . GLU A 1 734 ? -8.832 -30.387 3.793 1.00 63.41 734 GLU A C 1
ATOM 5777 O O . GLU A 1 734 ? -8.993 -31.458 4.385 1.00 63.41 734 GLU A O 1
ATOM 5782 N N . LYS A 1 735 ? -7.659 -29.740 3.800 1.00 50.91 735 LYS A N 1
ATOM 5783 C CA . LYS A 1 735 ? -6.493 -30.184 4.577 1.00 50.91 735 LYS A CA 1
ATOM 5784 C C . LYS A 1 735 ? -6.634 -29.726 6.030 1.00 50.91 735 LYS A C 1
ATOM 5786 O O . LYS A 1 735 ? -6.997 -28.582 6.274 1.00 50.91 735 LYS A O 1
ATOM 5791 N N . GLU A 1 736 ? -6.243 -30.576 6.981 1.00 39.84 736 GLU A N 1
ATOM 5792 C CA . GLU A 1 736 ? -6.445 -30.416 8.440 1.00 39.84 736 GLU A CA 1
ATOM 5793 C C . GLU A 1 736 ? -5.810 -29.168 9.101 1.00 39.84 736 GLU A C 1
ATOM 5795 O O . GLU A 1 736 ? -5.971 -28.968 10.296 1.00 39.84 736 GLU A O 1
ATOM 5800 N N . ASN A 1 737 ? -5.157 -28.280 8.342 1.00 32.31 737 ASN A N 1
ATOM 5801 C CA . ASN A 1 737 ? -4.513 -27.059 8.844 1.00 32.31 737 ASN A CA 1
ATOM 5802 C C . ASN A 1 737 ? -5.202 -25.756 8.382 1.00 32.31 737 ASN A C 1
ATOM 5804 O O . ASN A 1 737 ? -4.530 -24.744 8.197 1.00 32.31 737 ASN A O 1
ATOM 5808 N N . GLY A 1 738 ? -6.521 -25.768 8.156 1.00 35.16 738 GLY A N 1
ATOM 5809 C CA . GLY A 1 738 ? -7.297 -24.545 7.878 1.00 35.16 738 GLY A CA 1
ATOM 5810 C C . GLY A 1 738 ? -6.967 -23.852 6.548 1.00 35.16 738 GLY A C 1
ATOM 5811 O O . GLY A 1 738 ? -7.202 -22.657 6.393 1.00 35.16 738 GLY A O 1
ATOM 5812 N N . GLY A 1 739 ? -6.404 -24.583 5.583 1.00 31.58 739 GLY A N 1
ATOM 5813 C CA . GLY A 1 739 ? -6.183 -24.085 4.228 1.00 31.58 739 GLY A CA 1
ATOM 5814 C C . GLY A 1 739 ? -7.306 -24.538 3.302 1.00 31.58 739 GLY A C 1
ATOM 5815 O O . GLY A 1 739 ? -7.533 -25.742 3.181 1.00 31.58 739 GLY A O 1
ATOM 5816 N N . ALA A 1 740 ? -7.954 -23.589 2.619 1.00 34.88 740 ALA A N 1
ATOM 5817 C CA . ALA A 1 740 ? -8.929 -23.869 1.565 1.00 34.88 740 ALA A CA 1
ATOM 5818 C C . ALA A 1 740 ? -8.399 -24.928 0.578 1.00 34.88 740 ALA A C 1
ATOM 5820 O O . ALA A 1 740 ? -7.205 -24.938 0.243 1.00 34.88 740 ALA A O 1
ATOM 5821 N N . ALA A 1 741 ? -9.286 -25.810 0.099 1.00 39.03 741 ALA A N 1
ATOM 5822 C CA . ALA A 1 741 ? -8.982 -26.739 -0.986 1.00 39.03 741 ALA A CA 1
ATOM 5823 C C . ALA A 1 741 ? -8.347 -25.951 -2.145 1.00 39.03 741 ALA A C 1
ATOM 5825 O O . ALA A 1 741 ? -8.931 -24.993 -2.657 1.00 39.03 741 ALA A O 1
ATOM 5826 N N . ARG A 1 742 ? -7.100 -26.284 -2.507 1.00 35.88 742 ARG A N 1
ATOM 5827 C CA . ARG A 1 742 ? -6.370 -25.550 -3.548 1.00 35.88 742 ARG A CA 1
ATOM 5828 C C . ARG A 1 742 ? -7.154 -25.669 -4.852 1.00 35.88 742 ARG A C 1
ATOM 5830 O O . ARG A 1 742 ? -7.183 -26.740 -5.449 1.00 35.88 742 ARG A O 1
ATOM 5837 N N . LEU A 1 743 ? -7.701 -24.557 -5.342 1.00 32.88 743 LEU A N 1
ATOM 5838 C CA . LEU A 1 743 ? -7.886 -24.398 -6.782 1.00 32.88 743 LEU A CA 1
ATOM 5839 C C . LEU A 1 743 ? -6.526 -24.676 -7.440 1.00 32.88 743 LEU A C 1
ATOM 5841 O O . LEU A 1 743 ? -5.510 -24.228 -6.888 1.00 32.88 743 LEU A O 1
ATOM 5845 N N . PRO A 1 744 ? -6.467 -25.426 -8.557 1.00 30.77 744 PRO A N 1
ATOM 5846 C CA . PRO A 1 744 ? -5.216 -25.626 -9.269 1.00 30.77 744 PRO A CA 1
ATOM 5847 C C . PRO A 1 744 ? -4.598 -24.251 -9.498 1.00 30.77 744 PRO A C 1
ATOM 5849 O O . PRO A 1 744 ? -5.194 -23.366 -10.114 1.00 30.77 744 PRO A O 1
ATOM 5852 N N . GLN A 1 745 ? -3.437 -24.041 -8.876 1.00 29.31 745 GLN A N 1
ATOM 5853 C CA . GLN A 1 745 ? -2.697 -22.803 -9.014 1.00 29.31 745 GLN A CA 1
ATOM 5854 C C . GLN A 1 745 ? -2.514 -22.564 -10.509 1.00 29.31 745 GLN A C 1
ATOM 5856 O O . GLN A 1 745 ? -2.045 -23.457 -11.216 1.00 29.31 745 GLN A O 1
ATOM 5861 N N . ARG A 1 746 ? -2.886 -21.367 -10.986 1.00 30.81 746 ARG A N 1
ATOM 5862 C CA . ARG A 1 746 ? -2.400 -20.856 -12.273 1.00 30.81 746 ARG A CA 1
ATOM 5863 C C . ARG A 1 746 ? -0.904 -21.138 -12.300 1.00 30.81 746 ARG A C 1
ATOM 5865 O O . ARG A 1 746 ? -0.192 -20.628 -11.437 1.00 30.81 746 ARG A O 1
ATOM 5872 N N . GLY A 1 747 ? -0.490 -22.033 -13.196 1.00 29.11 747 GLY A N 1
ATOM 5873 C CA . GLY A 1 747 ? 0.814 -22.679 -13.136 1.00 29.11 747 GLY A CA 1
ATOM 5874 C C . GLY A 1 747 ? 1.929 -21.666 -12.910 1.00 29.11 747 GLY A C 1
ATOM 5875 O O . GLY A 1 747 ? 2.083 -20.739 -13.695 1.00 29.11 747 GLY A O 1
ATOM 5876 N N . VAL A 1 748 ? 2.625 -21.781 -11.783 1.00 31.17 748 VAL A N 1
ATOM 5877 C CA . VAL A 1 748 ? 3.969 -22.360 -11.653 1.00 31.17 748 VAL A CA 1
ATOM 5878 C C . VAL A 1 748 ? 4.199 -22.625 -10.155 1.00 31.17 748 VAL A C 1
ATOM 5880 O O . VAL A 1 748 ? 3.837 -21.803 -9.324 1.00 31.17 748 VAL A O 1
ATOM 5883 N N . ALA A 1 749 ? 4.850 -23.753 -9.856 1.00 29.70 749 ALA A N 1
ATOM 5884 C CA . ALA A 1 749 ? 5.438 -24.159 -8.571 1.00 29.70 749 ALA A CA 1
ATOM 5885 C C . ALA A 1 749 ? 4.560 -24.950 -7.578 1.00 29.70 749 ALA A C 1
ATOM 5887 O O . ALA A 1 749 ? 3.949 -24.400 -6.672 1.00 29.70 749 ALA A O 1
ATOM 5888 N N . ALA A 1 750 ? 4.682 -26.282 -7.632 1.00 24.70 750 ALA A N 1
ATOM 5889 C CA . ALA A 1 750 ? 4.947 -27.085 -6.434 1.00 24.70 750 ALA A CA 1
ATOM 5890 C C . ALA A 1 750 ? 5.410 -28.500 -6.818 1.00 24.70 750 ALA A C 1
ATOM 5892 O O . ALA A 1 750 ? 4.598 -29.307 -7.252 1.00 24.70 750 ALA A O 1
ATOM 5893 N N . GLN A 1 751 ? 6.704 -28.779 -6.634 1.00 26.62 751 GLN A N 1
ATOM 5894 C CA . GLN A 1 751 ? 7.269 -29.968 -5.970 1.00 26.62 751 GLN A CA 1
ATOM 5895 C C . GLN A 1 751 ? 8.722 -30.146 -6.414 1.00 26.62 751 GLN A C 1
ATOM 5897 O O . GLN A 1 751 ? 8.959 -30.599 -7.525 1.00 26.62 751 GLN A O 1
ATOM 5902 N N . LEU A 1 752 ? 9.683 -29.878 -5.527 1.00 26.78 752 LEU A N 1
ATOM 5903 C CA . LEU A 1 752 ? 10.895 -30.692 -5.455 1.00 26.78 752 LEU A CA 1
ATOM 5904 C C . LEU A 1 752 ? 11.310 -30.837 -3.990 1.00 26.78 752 LEU A C 1
ATOM 5906 O O . LEU A 1 752 ? 11.599 -29.858 -3.305 1.00 26.78 752 LEU A O 1
ATOM 5910 N N . ASN A 1 753 ? 11.282 -32.093 -3.548 1.00 25.91 753 ASN A N 1
ATOM 5911 C CA . ASN A 1 753 ? 11.924 -32.580 -2.340 1.00 25.91 753 ASN A CA 1
ATOM 5912 C C . ASN A 1 753 ? 13.443 -32.401 -2.427 1.00 25.91 753 ASN A C 1
ATOM 5914 O O . ASN A 1 753 ? 14.037 -32.409 -3.507 1.00 25.91 753 ASN A O 1
ATOM 5918 N N . GLU A 1 754 ? 14.042 -32.292 -1.249 1.00 29.28 754 GLU A N 1
ATOM 5919 C CA . GLU A 1 754 ? 15.477 -32.272 -1.009 1.00 29.28 754 GLU A CA 1
ATOM 5920 C C . GLU A 1 754 ? 16.188 -33.488 -1.638 1.00 29.28 754 GLU A C 1
ATOM 5922 O O . GLU A 1 754 ? 15.671 -34.606 -1.630 1.00 29.28 754 GLU A O 1
ATOM 5927 N N . ASN A 1 755 ? 17.415 -33.241 -2.114 1.00 28.09 755 ASN A N 1
ATOM 5928 C CA . ASN A 1 755 ? 18.396 -34.160 -2.715 1.00 28.09 755 ASN A CA 1
ATOM 5929 C C . ASN A 1 755 ? 18.289 -34.420 -4.227 1.00 28.09 755 ASN A C 1
ATOM 5931 O O . ASN A 1 755 ? 17.754 -35.436 -4.653 1.00 28.09 755 ASN A O 1
ATOM 5935 N N . SER A 1 756 ? 18.948 -33.580 -5.035 1.00 24.30 756 SER A N 1
ATOM 5936 C CA . SER A 1 756 ? 19.879 -34.023 -6.092 1.00 24.30 756 SER A CA 1
ATOM 5937 C C . SER A 1 756 ? 20.431 -32.830 -6.885 1.00 24.30 756 SER A C 1
ATOM 5939 O O . SER A 1 756 ? 19.737 -31.871 -7.210 1.00 24.30 756 SER A O 1
ATOM 5941 N N . SER A 1 757 ? 21.722 -32.914 -7.158 1.00 26.98 757 SER A N 1
ATOM 5942 C CA . SER A 1 757 ? 22.639 -31.953 -7.756 1.00 26.98 757 SER A CA 1
ATOM 5943 C C . SER A 1 757 ? 22.239 -31.393 -9.134 1.00 26.98 757 SER A C 1
ATOM 5945 O O . SER A 1 757 ? 21.918 -32.129 -10.058 1.00 26.98 757 SER A O 1
ATOM 5947 N N . SER A 1 758 ? 22.393 -30.070 -9.272 1.00 35.44 758 SER A N 1
ATOM 5948 C CA . SER A 1 758 ? 22.729 -29.295 -10.483 1.00 35.44 758 SER A CA 1
ATOM 5949 C C . SER A 1 758 ? 22.256 -29.814 -11.856 1.00 35.44 758 SER A C 1
ATOM 5951 O O . SER A 1 758 ? 22.966 -30.575 -12.516 1.00 35.44 758 SER A O 1
ATOM 5953 N N . VAL A 1 759 ? 21.164 -29.247 -12.380 1.00 25.14 759 VAL A N 1
ATOM 5954 C CA . VAL A 1 759 ? 20.830 -29.289 -13.816 1.00 25.14 759 VAL A CA 1
ATOM 5955 C C . VAL A 1 759 ? 20.589 -27.859 -14.312 1.00 25.14 759 VAL A C 1
ATOM 5957 O O . VAL A 1 759 ? 19.707 -27.162 -13.821 1.00 25.14 759 VAL A O 1
ATOM 5960 N N . ARG A 1 760 ? 21.406 -27.393 -15.269 1.00 29.31 760 ARG A N 1
ATOM 5961 C CA . ARG A 1 760 ? 21.208 -26.108 -15.965 1.00 29.31 760 ARG A CA 1
ATOM 5962 C C . ARG A 1 760 ? 20.147 -26.287 -17.054 1.00 29.31 760 ARG A C 1
ATOM 5964 O O . ARG A 1 760 ? 20.347 -27.094 -17.958 1.00 29.31 760 ARG A O 1
ATOM 5971 N N . LEU A 1 761 ? 19.057 -25.523 -16.990 1.00 25.27 761 LEU A N 1
ATOM 5972 C CA . LEU A 1 761 ? 18.032 -25.457 -18.040 1.00 25.27 761 LEU A CA 1
ATOM 5973 C C . LEU A 1 761 ? 18.490 -24.548 -19.199 1.00 25.27 761 LEU A C 1
ATOM 5975 O O . LEU A 1 761 ? 19.186 -23.556 -18.979 1.00 25.27 761 LEU A O 1
ATOM 5979 N N . SER A 1 762 ? 18.118 -24.903 -20.434 1.00 25.77 762 SER A N 1
ATOM 5980 C CA . SER A 1 762 ? 18.386 -24.131 -21.662 1.00 25.77 762 SER A CA 1
ATOM 5981 C C . SER A 1 762 ? 17.206 -23.198 -22.018 1.00 25.77 762 SER A C 1
ATOM 5983 O O . SER A 1 762 ? 16.073 -23.482 -21.633 1.00 25.77 762 SER A O 1
ATOM 5985 N N . PRO A 1 763 ? 17.461 -22.066 -22.709 1.00 36.75 763 PRO A N 1
ATOM 5986 C CA . PRO A 1 763 ? 16.566 -20.906 -22.764 1.00 36.75 763 PRO A CA 1
ATOM 5987 C C . PRO A 1 763 ? 15.469 -21.056 -23.828 1.00 36.75 763 PRO A C 1
ATOM 5989 O O . PRO A 1 763 ? 15.734 -21.510 -24.940 1.00 36.75 763 PRO A O 1
ATOM 5992 N N . GLY A 1 764 ? 14.244 -20.641 -23.507 1.00 34.44 764 GLY A N 1
ATOM 5993 C CA . GLY A 1 764 ? 13.153 -20.541 -24.490 1.00 34.44 764 GLY A CA 1
ATOM 5994 C C . GLY A 1 764 ? 11.753 -20.719 -23.920 1.00 34.44 764 GLY A C 1
ATOM 5995 O O . GLY A 1 764 ? 10.867 -21.217 -24.604 1.00 34.44 764 GLY A O 1
ATOM 5996 N N . MET A 1 765 ? 11.553 -20.391 -22.648 1.00 36.94 765 MET A N 1
ATOM 5997 C CA . MET A 1 765 ? 10.279 -20.633 -22.005 1.00 36.94 765 MET A CA 1
ATOM 5998 C C . MET A 1 765 ? 10.111 -19.738 -20.804 1.00 36.94 765 MET A C 1
ATOM 6000 O O . MET A 1 765 ? 10.198 -20.157 -19.648 1.00 36.94 765 MET A O 1
ATOM 6004 N N . VAL A 1 766 ? 9.915 -18.466 -21.094 1.00 50.25 766 VAL A N 1
ATOM 6005 C CA . VAL A 1 766 ? 9.699 -17.540 -20.019 1.00 50.25 766 VAL A CA 1
ATOM 6006 C C . VAL A 1 766 ? 8.611 -16.545 -20.367 1.00 50.25 766 VAL A C 1
ATOM 6008 O O . VAL A 1 766 ? 8.746 -15.760 -21.297 1.00 50.25 766 VAL A O 1
ATOM 6011 N N . ALA A 1 767 ? 7.514 -16.590 -19.606 1.00 69.19 767 ALA A N 1
ATOM 6012 C CA . ALA A 1 767 ? 6.370 -15.689 -19.759 1.00 69.19 767 ALA A CA 1
ATOM 6013 C C . ALA A 1 767 ? 6.707 -14.217 -19.444 1.00 69.19 767 ALA A C 1
ATOM 6015 O O . ALA A 1 767 ? 5.896 -13.333 -19.717 1.00 69.19 767 ALA A O 1
ATOM 6016 N N . TYR A 1 768 ? 7.883 -13.963 -18.861 1.00 89.56 768 TYR A N 1
ATOM 6017 C CA . TYR A 1 768 ? 8.335 -12.658 -18.398 1.00 89.56 768 TYR A CA 1
ATOM 6018 C C . TYR A 1 768 ? 9.718 -12.334 -18.961 1.00 89.56 768 TYR A C 1
ATOM 6020 O O . TYR A 1 768 ? 10.701 -12.957 -18.567 1.00 89.56 768 TYR A O 1
ATOM 6028 N N . LYS A 1 769 ? 9.821 -11.334 -19.837 1.00 92.62 769 LYS A N 1
ATOM 6029 C CA . LYS A 1 769 ? 11.122 -10.793 -20.253 1.00 92.62 769 LYS A CA 1
ATOM 6030 C C . LYS A 1 769 ? 11.416 -9.524 -19.481 1.00 92.62 769 LYS A C 1
ATOM 6032 O O . LYS A 1 769 ? 10.587 -8.619 -19.441 1.00 92.62 769 LYS A O 1
ATOM 6037 N N . LEU A 1 770 ? 12.586 -9.459 -18.866 1.00 93.06 770 LEU A N 1
ATOM 6038 C CA . LEU A 1 770 ? 13.021 -8.321 -18.076 1.00 93.06 770 LEU A CA 1
ATOM 6039 C C . LEU A 1 770 ? 14.208 -7.664 -18.773 1.00 93.06 770 LEU A C 1
ATOM 6041 O O . LEU A 1 770 ? 15.286 -8.248 -18.866 1.00 93.06 770 LEU A O 1
ATOM 6045 N N . HIS A 1 771 ? 13.995 -6.458 -19.288 1.00 92.12 771 HIS A N 1
ATOM 6046 C CA . HIS A 1 771 ? 15.002 -5.695 -20.018 1.00 92.12 771 HIS A CA 1
ATOM 6047 C C . HIS A 1 771 ? 15.780 -4.816 -19.046 1.00 92.12 771 HIS A C 1
ATOM 6049 O O . HIS A 1 771 ? 15.194 -3.968 -18.365 1.00 92.12 771 HIS A O 1
ATOM 6055 N N . TRP A 1 772 ? 17.094 -5.016 -18.970 1.00 92.56 772 TRP A N 1
ATOM 6056 C CA . TRP A 1 772 ? 17.992 -4.226 -18.125 1.00 92.56 772 TRP A CA 1
ATOM 6057 C C . TRP A 1 772 ? 19.445 -4.340 -18.595 1.00 92.56 772 TRP A C 1
ATOM 6059 O O . TRP A 1 772 ? 19.769 -5.188 -19.422 1.00 92.56 772 TRP A O 1
ATOM 6069 N N . PHE A 1 773 ? 20.325 -3.503 -18.050 1.00 89.19 773 PHE A N 1
ATOM 6070 C CA . PHE A 1 773 ? 21.758 -3.571 -18.311 1.00 89.19 773 PHE A CA 1
ATOM 6071 C C . PHE A 1 773 ? 22.382 -4.886 -17.827 1.00 89.19 773 PHE A C 1
ATOM 6073 O O . PHE A 1 773 ? 22.059 -5.383 -16.740 1.00 89.19 773 PHE A O 1
ATOM 6080 N N . ASP A 1 774 ? 23.288 -5.445 -18.634 1.00 82.38 774 ASP A N 1
ATOM 6081 C CA . ASP A 1 774 ? 23.935 -6.722 -18.322 1.00 82.38 774 ASP A CA 1
ATOM 6082 C C . ASP A 1 774 ? 24.790 -6.631 -17.051 1.00 82.38 774 ASP A C 1
ATOM 6084 O O . ASP A 1 774 ? 25.603 -5.724 -16.887 1.00 82.38 774 ASP A O 1
ATOM 6088 N N . GLY A 1 775 ? 24.595 -7.584 -16.140 1.00 75.81 775 GLY A N 1
ATOM 6089 C CA . GLY A 1 775 ? 25.354 -7.703 -14.895 1.00 75.81 775 GLY A CA 1
ATOM 6090 C C . GLY A 1 775 ? 25.251 -6.517 -13.923 1.00 75.81 775 GLY A C 1
ATOM 6091 O O . GLY A 1 775 ? 26.003 -6.478 -12.950 1.00 75.81 775 GLY A O 1
ATOM 6092 N N . ILE A 1 776 ? 24.325 -5.576 -14.135 1.00 82.06 776 ILE A N 1
ATOM 6093 C CA . ILE A 1 776 ? 24.040 -4.478 -13.202 1.00 82.06 776 ILE A CA 1
ATOM 6094 C C . ILE A 1 776 ? 22.773 -4.822 -12.412 1.00 82.06 776 ILE A C 1
ATOM 6096 O O . ILE A 1 776 ? 21.747 -5.188 -12.990 1.00 82.06 776 ILE A O 1
ATOM 6100 N N . GLY A 1 777 ? 22.823 -4.700 -11.084 1.00 81.38 777 GLY A N 1
ATOM 6101 C CA . GLY A 1 777 ? 21.643 -4.865 -10.230 1.00 81.38 777 GLY A CA 1
ATOM 6102 C C . GLY A 1 777 ? 20.736 -3.637 -10.294 1.00 81.38 777 GLY A C 1
ATOM 6103 O O . GLY A 1 777 ? 19.622 -3.695 -10.807 1.00 81.38 777 GLY A O 1
ATOM 6104 N N . GLY A 1 778 ? 21.243 -2.487 -9.839 1.00 86.69 778 GLY A N 1
ATOM 6105 C CA . GLY A 1 778 ? 20.558 -1.194 -9.935 1.00 86.69 778 GLY A CA 1
ATOM 6106 C C . GLY A 1 778 ? 19.062 -1.259 -9.597 1.00 86.69 778 GLY A C 1
ATOM 6107 O O . GLY A 1 778 ? 18.661 -1.870 -8.610 1.00 86.69 778 GLY A O 1
ATOM 6108 N N . ARG A 1 779 ? 18.234 -0.644 -10.448 1.00 90.94 779 ARG A N 1
ATOM 6109 C CA . ARG A 1 779 ? 16.779 -0.527 -10.252 1.00 90.94 779 ARG A CA 1
ATOM 6110 C C . ARG A 1 779 ? 16.006 -1.816 -10.547 1.00 90.94 779 ARG A C 1
ATOM 6112 O O . ARG A 1 779 ? 14.861 -1.932 -10.124 1.00 90.94 779 ARG A O 1
ATOM 6119 N N . VAL A 1 780 ? 16.590 -2.776 -11.272 1.00 93.19 780 VAL A N 1
ATOM 6120 C CA . VAL A 1 780 ? 15.912 -4.045 -11.592 1.00 93.19 780 VAL A CA 1
ATOM 6121 C C . VAL A 1 780 ? 16.010 -5.062 -10.454 1.00 93.19 780 VAL A C 1
ATOM 6123 O O . VAL A 1 780 ? 15.214 -5.998 -10.393 1.00 93.19 780 VAL A O 1
ATOM 6126 N N . GLU A 1 781 ? 16.964 -4.886 -9.537 1.00 93.00 781 GLU A N 1
ATOM 6127 C CA . GLU A 1 781 ? 17.301 -5.921 -8.561 1.00 93.00 781 GLU A CA 1
ATOM 6128 C C . GLU A 1 781 ? 16.147 -6.250 -7.613 1.00 93.00 781 GLU A C 1
ATOM 6130 O O . GLU A 1 781 ? 15.900 -7.423 -7.361 1.00 93.00 781 GLU A O 1
ATOM 6135 N N . VAL A 1 782 ? 15.353 -5.255 -7.202 1.00 95.50 782 VAL A N 1
ATOM 6136 C CA . VAL A 1 782 ? 14.145 -5.481 -6.385 1.00 95.50 782 VAL A CA 1
ATOM 6137 C C . VAL A 1 782 ? 13.187 -6.460 -7.075 1.00 95.50 782 VAL A C 1
ATOM 6139 O O . VAL A 1 782 ? 12.657 -7.376 -6.449 1.00 95.50 782 VAL A O 1
ATOM 6142 N N . THR A 1 783 ? 13.008 -6.319 -8.392 1.00 97.06 783 THR A N 1
ATOM 6143 C CA . THR A 1 783 ? 12.181 -7.243 -9.180 1.00 97.06 783 THR A CA 1
ATOM 6144 C C . THR A 1 783 ? 12.803 -8.638 -9.228 1.00 97.06 783 THR A C 1
ATOM 6146 O O . THR A 1 783 ? 12.091 -9.622 -9.050 1.00 97.06 783 THR A O 1
ATOM 6149 N N . ARG A 1 784 ? 14.125 -8.751 -9.419 1.00 95.62 784 ARG A N 1
ATOM 6150 C CA . ARG A 1 784 ? 14.813 -10.054 -9.436 1.00 95.62 784 ARG A CA 1
ATOM 6151 C C . ARG A 1 784 ? 14.743 -10.769 -8.085 1.00 95.62 784 ARG A C 1
ATOM 6153 O O . ARG A 1 784 ? 14.560 -11.980 -8.070 1.00 95.62 784 ARG A O 1
ATOM 6160 N N . ILE A 1 785 ? 14.826 -10.035 -6.975 1.00 96.75 785 ILE A N 1
ATOM 6161 C CA . ILE A 1 785 ? 14.669 -10.567 -5.614 1.00 96.75 785 ILE A CA 1
ATOM 6162 C C . ILE A 1 785 ? 13.251 -11.106 -5.397 1.00 96.75 785 ILE A C 1
ATOM 6164 O O . ILE A 1 785 ? 13.099 -12.223 -4.909 1.00 96.75 785 ILE A O 1
ATOM 6168 N N . LEU A 1 786 ? 12.217 -10.371 -5.818 1.00 97.62 786 LEU A N 1
ATOM 6169 C CA . LEU A 1 786 ? 10.826 -10.838 -5.746 1.00 97.62 786 LEU A CA 1
ATOM 6170 C C . LEU A 1 786 ? 10.591 -12.086 -6.609 1.00 97.62 786 LEU A C 1
ATOM 6172 O O . LEU A 1 786 ? 9.977 -13.049 -6.156 1.00 97.62 786 LEU A O 1
ATOM 6176 N N . LEU A 1 787 ? 11.115 -12.096 -7.837 1.00 95.31 787 LEU A N 1
ATOM 6177 C CA . LEU A 1 787 ? 11.046 -13.255 -8.730 1.00 95.31 787 LEU A CA 1
ATOM 6178 C C . LEU A 1 787 ? 11.771 -14.469 -8.136 1.00 95.31 787 LEU A C 1
ATOM 6180 O O . LEU A 1 787 ? 11.249 -15.577 -8.209 1.00 95.31 787 LEU A O 1
ATOM 6184 N N . ALA A 1 788 ? 12.934 -14.263 -7.513 1.00 95.31 788 ALA A N 1
ATOM 6185 C CA . ALA A 1 788 ? 13.686 -15.311 -6.832 1.00 95.31 788 ALA A CA 1
ATOM 6186 C C . ALA A 1 788 ? 12.924 -15.872 -5.625 1.00 95.31 788 ALA A C 1
ATOM 6188 O O . ALA A 1 788 ? 12.799 -17.088 -5.502 1.00 95.31 788 ALA A O 1
ATOM 6189 N N . TYR A 1 789 ? 12.362 -15.002 -4.781 1.00 95.62 789 TYR A N 1
ATOM 6190 C CA . TYR A 1 789 ? 11.525 -15.399 -3.647 1.00 95.62 789 TYR A CA 1
ATOM 6191 C C . TYR A 1 789 ? 10.321 -16.242 -4.091 1.00 95.62 789 TYR A C 1
ATOM 6193 O O . TYR A 1 789 ? 10.022 -17.275 -3.500 1.00 95.62 789 TYR A O 1
ATOM 6201 N N . GLY A 1 790 ? 9.662 -15.838 -5.180 1.00 90.19 790 GLY A N 1
ATOM 6202 C CA . GLY A 1 790 ? 8.539 -16.568 -5.768 1.00 90.19 790 GLY A CA 1
ATOM 6203 C C . GLY A 1 790 ? 8.913 -17.770 -6.641 1.00 90.19 790 GLY A C 1
ATOM 6204 O O . GLY A 1 790 ? 8.015 -18.406 -7.188 1.00 90.19 790 GLY A O 1
ATOM 6205 N N . ASN A 1 791 ? 10.209 -18.047 -6.835 1.00 89.12 791 ASN A N 1
ATOM 6206 C CA . ASN A 1 791 ? 10.733 -19.002 -7.819 1.00 89.12 791 ASN A CA 1
ATOM 6207 C C . ASN A 1 791 ? 10.083 -18.857 -9.216 1.00 89.12 791 ASN A C 1
ATOM 6209 O O . ASN A 1 791 ? 9.758 -19.837 -9.891 1.00 89.12 791 ASN A O 1
ATOM 6213 N N . ILE A 1 792 ? 9.850 -17.609 -9.632 1.00 88.31 792 ILE A N 1
ATOM 6214 C CA . ILE A 1 792 ? 9.198 -17.267 -10.895 1.00 88.31 792 ILE A CA 1
ATOM 6215 C C . ILE A 1 792 ? 10.274 -17.201 -11.988 1.00 88.31 792 ILE A C 1
ATOM 6217 O O . ILE A 1 792 ? 11.161 -16.344 -11.915 1.00 88.31 792 ILE A O 1
ATOM 6221 N N . PRO A 1 793 ? 10.209 -18.049 -13.032 1.00 85.88 793 PRO A N 1
ATOM 6222 C CA . PRO A 1 793 ? 11.161 -17.982 -14.131 1.00 85.88 793 PRO A CA 1
ATOM 6223 C C . PRO A 1 793 ? 10.987 -16.668 -14.904 1.00 85.88 793 PRO A C 1
ATOM 6225 O O . PRO A 1 793 ? 9.869 -16.281 -15.253 1.00 85.88 793 PRO A O 1
ATOM 6228 N N . TYR A 1 794 ? 12.104 -16.000 -15.198 1.00 90.44 794 TYR A N 1
ATOM 6229 C CA . TYR A 1 794 ? 12.171 -14.812 -16.058 1.00 90.44 794 TYR A CA 1
ATOM 6230 C C . TYR A 1 794 ? 13.329 -14.929 -17.078 1.00 90.44 794 TYR A C 1
ATOM 6232 O O . TYR A 1 794 ? 14.338 -15.583 -16.811 1.00 90.44 794 TYR A O 1
ATOM 6240 N N . GLU A 1 795 ? 13.182 -14.330 -18.262 1.00 89.88 795 GLU A N 1
ATOM 6241 C CA . GLU A 1 795 ? 14.254 -14.174 -19.251 1.00 89.88 795 GLU A CA 1
ATOM 6242 C C . GLU A 1 795 ? 14.866 -12.787 -19.066 1.00 89.88 795 GLU A C 1
ATOM 6244 O O . GLU A 1 795 ? 14.156 -11.782 -19.091 1.00 89.88 795 GLU A O 1
ATOM 6249 N N . MET A 1 796 ? 16.184 -12.717 -18.895 1.00 89.38 796 MET A N 1
ATOM 6250 C CA . MET A 1 796 ? 16.898 -11.444 -18.926 1.00 89.38 796 MET A CA 1
ATOM 6251 C C . MET A 1 796 ? 17.182 -11.039 -20.367 1.00 89.38 796 MET A C 1
ATOM 6253 O O . MET A 1 796 ? 17.939 -11.714 -21.063 1.00 89.38 796 MET A O 1
ATOM 6257 N N . VAL A 1 797 ? 16.635 -9.900 -20.783 1.00 89.12 797 VAL A N 1
ATOM 6258 C CA . VAL A 1 797 ? 17.044 -9.228 -22.016 1.00 89.12 797 VAL A CA 1
ATOM 6259 C C . VAL A 1 797 ? 18.097 -8.195 -21.645 1.00 89.12 797 VAL A C 1
ATOM 6261 O O . VAL A 1 797 ? 17.804 -7.115 -21.131 1.00 89.12 797 VAL A O 1
ATOM 6264 N N . ASN A 1 798 ? 19.350 -8.575 -21.856 1.00 88.19 798 ASN A N 1
ATOM 6265 C CA . ASN A 1 798 ? 20.500 -7.757 -21.518 1.00 88.19 798 ASN A CA 1
ATOM 6266 C C . ASN A 1 798 ? 20.705 -6.661 -22.566 1.00 88.19 798 ASN A C 1
ATOM 6268 O O . ASN A 1 798 ? 21.000 -6.939 -23.728 1.00 88.19 798 ASN A O 1
ATOM 6272 N N . VAL A 1 799 ? 20.572 -5.411 -22.136 1.00 85.88 799 VAL A N 1
ATOM 6273 C CA . VAL A 1 799 ? 20.837 -4.228 -22.954 1.00 85.88 799 VAL A CA 1
ATOM 6274 C C . VAL A 1 799 ? 22.270 -3.778 -22.697 1.00 85.88 799 VAL A C 1
ATOM 6276 O O . VAL A 1 799 ? 22.648 -3.516 -21.557 1.00 85.88 799 VAL A O 1
ATOM 6279 N N . ASN A 1 800 ? 23.083 -3.689 -23.746 1.00 84.81 800 ASN A N 1
ATOM 6280 C CA . ASN A 1 800 ? 24.428 -3.138 -23.626 1.00 84.81 800 ASN A CA 1
ATOM 6281 C C . ASN A 1 800 ? 24.353 -1.614 -23.419 1.00 84.81 800 ASN A C 1
ATOM 6283 O O . ASN A 1 800 ? 23.610 -0.925 -24.123 1.00 84.81 800 ASN A O 1
ATOM 6287 N N . GLU A 1 801 ? 25.119 -1.088 -22.464 1.00 81.75 801 GLU A N 1
ATOM 6288 C CA . GLU A 1 801 ? 25.132 0.338 -22.118 1.00 81.75 801 GLU A CA 1
ATOM 6289 C C . GLU A 1 801 ? 25.552 1.209 -23.317 1.00 81.75 801 GLU A C 1
ATOM 6291 O O . GLU A 1 801 ? 24.934 2.244 -23.570 1.00 81.75 801 GLU A O 1
ATOM 6296 N N . ASP A 1 802 ? 26.505 0.739 -24.130 1.00 83.94 802 ASP A N 1
ATOM 6297 C CA . ASP A 1 802 ? 26.985 1.441 -25.333 1.00 83.94 802 ASP A CA 1
ATOM 6298 C C . ASP A 1 802 ? 25.929 1.524 -26.452 1.00 83.94 802 ASP A C 1
ATOM 6300 O O . ASP A 1 802 ? 25.919 2.462 -27.259 1.00 83.94 802 ASP A O 1
ATOM 6304 N N . ASP A 1 803 ? 25.020 0.548 -26.507 1.00 81.56 803 ASP A N 1
ATOM 6305 C CA . ASP A 1 803 ? 23.958 0.479 -27.515 1.00 81.56 803 ASP A CA 1
ATOM 6306 C C . ASP A 1 803 ? 22.683 1.204 -27.064 1.00 81.56 803 ASP A C 1
ATOM 6308 O O . ASP A 1 803 ? 21.846 1.582 -27.893 1.00 81.56 803 ASP A O 1
ATOM 6312 N N . TRP A 1 804 ? 22.546 1.471 -25.761 1.00 85.81 804 TRP A N 1
ATOM 6313 C CA . TRP A 1 804 ? 21.364 2.097 -25.177 1.00 85.81 804 TRP A CA 1
ATOM 6314 C C . TRP A 1 804 ? 20.970 3.436 -25.821 1.00 85.81 804 TRP A C 1
ATOM 6316 O O . TRP A 1 804 ? 19.788 3.589 -26.146 1.00 85.81 804 TRP A O 1
ATOM 6326 N N . PRO A 1 805 ? 21.886 4.388 -26.112 1.00 86.25 805 PRO A N 1
ATOM 6327 C CA . PRO A 1 805 ? 21.517 5.642 -26.772 1.00 86.25 805 PRO A CA 1
ATOM 6328 C C . PRO A 1 805 ? 20.813 5.445 -28.122 1.00 86.25 805 PRO A C 1
ATOM 6330 O O . PRO A 1 805 ? 19.954 6.248 -28.483 1.00 86.25 805 PRO A O 1
ATOM 6333 N N . LYS A 1 806 ? 21.146 4.371 -28.853 1.00 81.50 806 LYS A N 1
ATOM 6334 C CA . LYS A 1 806 ? 20.548 4.036 -30.155 1.00 81.50 806 LYS A CA 1
ATOM 6335 C C . LYS A 1 806 ? 19.217 3.302 -30.001 1.00 81.50 806 LYS A C 1
ATOM 6337 O O . LYS A 1 806 ? 18.323 3.483 -30.820 1.00 81.50 806 LYS A O 1
ATOM 6342 N N . LEU A 1 807 ? 19.084 2.485 -28.955 1.00 79.44 807 LEU A N 1
ATOM 6343 C CA . LEU A 1 807 ? 17.886 1.687 -28.685 1.00 79.44 807 LEU A CA 1
ATOM 6344 C C . LEU A 1 807 ? 16.789 2.479 -27.965 1.00 79.44 807 LEU A C 1
ATOM 6346 O O . LEU A 1 807 ? 15.619 2.127 -28.083 1.00 79.44 807 LEU A O 1
ATOM 6350 N N . LYS A 1 808 ? 17.137 3.564 -27.261 1.00 81.31 808 LYS A N 1
ATOM 6351 C CA . LYS A 1 808 ? 16.220 4.368 -26.436 1.00 81.31 808 LYS A CA 1
ATOM 6352 C C . LYS A 1 808 ? 14.935 4.779 -27.164 1.00 81.31 808 LYS A C 1
ATOM 6354 O O . LYS A 1 808 ? 13.867 4.731 -26.564 1.00 81.31 808 LYS A O 1
ATOM 6359 N N . GLY A 1 809 ? 15.029 5.153 -28.443 1.00 78.00 809 GLY A N 1
ATOM 6360 C CA . GLY A 1 809 ? 13.876 5.560 -29.260 1.00 78.00 809 GLY A CA 1
ATOM 6361 C C . GLY A 1 809 ? 12.886 4.432 -29.576 1.00 78.00 809 GLY A C 1
ATOM 6362 O O . GLY A 1 809 ? 11.748 4.715 -29.934 1.00 78.00 809 GLY A O 1
ATOM 6363 N N . ASN A 1 810 ? 13.296 3.171 -29.410 1.00 72.94 810 ASN A N 1
ATOM 6364 C CA . ASN A 1 810 ? 12.465 1.992 -29.661 1.00 72.94 810 ASN A CA 1
ATOM 6365 C C . ASN A 1 810 ? 11.654 1.564 -28.428 1.00 72.94 810 ASN A C 1
ATOM 6367 O O . ASN A 1 810 ? 10.784 0.703 -28.537 1.00 72.94 810 ASN A O 1
ATOM 6371 N N . TYR A 1 811 ? 11.928 2.146 -27.258 1.00 74.50 811 TYR A N 1
ATOM 6372 C CA . TYR A 1 811 ? 11.240 1.827 -26.012 1.00 74.50 811 TYR A CA 1
ATOM 6373 C C . TYR A 1 811 ? 10.219 2.913 -25.663 1.00 74.50 811 TYR A C 1
ATOM 6375 O O . TYR A 1 811 ? 10.547 4.096 -25.665 1.00 74.50 811 TYR A O 1
ATOM 6383 N N . LEU A 1 812 ? 8.995 2.505 -25.302 1.00 69.19 812 LEU A N 1
ATOM 6384 C CA . LEU A 1 812 ? 7.838 3.393 -25.088 1.00 69.19 812 LEU A CA 1
ATOM 6385 C C . LEU A 1 812 ? 8.123 4.588 -24.157 1.00 69.19 812 LEU A C 1
ATOM 6387 O O . LEU A 1 812 ? 7.646 5.690 -24.407 1.00 69.19 812 LEU A O 1
ATOM 6391 N N . SER A 1 813 ? 8.898 4.377 -23.092 1.00 74.00 813 SER A N 1
ATOM 6392 C CA . SER A 1 813 ? 9.267 5.405 -22.109 1.00 74.00 813 SER A CA 1
ATOM 6393 C C . SER A 1 813 ? 10.676 5.976 -22.304 1.00 74.00 813 SER A C 1
ATOM 6395 O O . SER A 1 813 ? 11.080 6.876 -21.570 1.00 74.00 813 SER A O 1
ATOM 6397 N N . GLY A 1 814 ? 11.466 5.429 -23.234 1.00 84.31 814 GLY A N 1
ATOM 6398 C CA . GLY A 1 814 ? 12.894 5.728 -23.348 1.00 84.31 814 GLY A CA 1
ATOM 6399 C C . GLY A 1 814 ? 13.687 5.464 -22.059 1.00 84.31 814 GLY A C 1
ATOM 6400 O O . GLY A 1 814 ? 14.687 6.141 -21.814 1.00 84.31 814 GLY A O 1
ATOM 6401 N N . GLN A 1 815 ? 13.234 4.534 -21.209 1.00 89.44 815 GLN A N 1
ATOM 6402 C CA . GLN A 1 815 ? 13.830 4.195 -19.912 1.00 89.44 815 GLN A CA 1
ATOM 6403 C C . GLN A 1 815 ? 13.796 2.677 -19.667 1.00 89.44 815 GLN A C 1
ATOM 6405 O O . GLN A 1 815 ? 12.920 1.983 -20.175 1.00 89.44 815 GLN A O 1
ATOM 6410 N N . LEU A 1 816 ? 14.724 2.183 -18.844 1.00 90.50 816 LEU A N 1
ATOM 6411 C CA . LEU A 1 816 ? 14.750 0.821 -18.293 1.00 90.50 816 LEU A CA 1
ATOM 6412 C C . LEU A 1 816 ? 14.560 0.901 -16.759 1.00 90.50 816 LEU A C 1
ATOM 6414 O O . LEU A 1 816 ? 14.857 1.954 -16.184 1.00 90.50 816 LEU A O 1
ATOM 6418 N N . PRO A 1 817 ? 14.122 -0.169 -16.059 1.00 93.44 817 PRO A N 1
ATOM 6419 C CA . PRO A 1 817 ? 13.795 -1.501 -16.571 1.00 93.44 817 PRO A CA 1
ATOM 6420 C C . PRO A 1 817 ? 12.419 -1.572 -17.232 1.00 93.44 817 PRO A C 1
ATOM 6422 O O . PRO A 1 817 ? 11.540 -0.745 -16.975 1.00 93.44 817 PRO A O 1
ATOM 6425 N N . ILE A 1 818 ? 12.244 -2.603 -18.060 1.00 92.50 818 ILE A N 1
ATOM 6426 C CA . ILE A 1 818 ? 10.977 -2.936 -18.716 1.00 92.50 818 ILE A CA 1
ATOM 6427 C C . ILE A 1 818 ? 10.646 -4.402 -18.476 1.00 92.50 818 ILE A C 1
ATOM 6429 O O . ILE A 1 818 ? 11.497 -5.271 -18.653 1.00 92.50 818 ILE A O 1
ATOM 6433 N N . LEU A 1 819 ? 9.395 -4.662 -18.109 1.00 94.19 819 LEU A N 1
ATOM 6434 C CA . LEU A 1 819 ? 8.817 -5.994 -18.078 1.00 94.19 819 LEU A CA 1
ATOM 6435 C C . LEU A 1 819 ? 7.950 -6.199 -19.321 1.00 94.19 819 LEU A C 1
ATOM 6437 O O . LEU A 1 819 ? 7.024 -5.427 -19.565 1.00 94.19 819 LEU A O 1
ATOM 6441 N N . GLU A 1 820 ? 8.191 -7.280 -20.049 1.00 90.50 820 GLU A N 1
ATOM 6442 C CA . GLU A 1 820 ? 7.294 -7.762 -21.093 1.00 90.50 820 GLU A CA 1
ATOM 6443 C C . GLU A 1 820 ? 6.607 -9.046 -20.639 1.00 90.50 820 GLU A C 1
ATOM 6445 O O . GLU A 1 820 ? 7.257 -9.999 -20.205 1.00 90.50 820 GLU A O 1
ATOM 6450 N N . LYS A 1 821 ? 5.281 -9.079 -20.768 1.00 87.62 821 LYS A N 1
ATOM 6451 C CA . LYS A 1 821 ? 4.451 -10.258 -20.515 1.00 87.62 821 LYS A CA 1
ATOM 6452 C C . LYS A 1 821 ? 3.451 -10.417 -21.651 1.00 87.62 821 LYS A C 1
ATOM 6454 O O . LYS A 1 821 ? 2.536 -9.604 -21.770 1.00 87.62 821 LYS A O 1
ATOM 6459 N N . ASN A 1 822 ? 3.584 -11.470 -22.457 1.00 77.12 822 ASN A N 1
ATOM 6460 C CA . ASN A 1 822 ? 2.672 -11.778 -23.572 1.00 77.12 822 ASN A CA 1
ATOM 6461 C C . ASN A 1 822 ? 2.419 -10.558 -24.489 1.00 77.12 822 ASN A C 1
ATOM 6463 O O . ASN A 1 822 ? 1.275 -10.189 -24.747 1.00 77.12 822 ASN A O 1
ATOM 6467 N N . GLY A 1 823 ? 3.489 -9.857 -24.882 1.00 75.25 823 GLY A N 1
ATOM 6468 C CA . GLY A 1 823 ? 3.417 -8.649 -25.717 1.00 75.25 823 GLY A CA 1
ATOM 6469 C C . GLY A 1 823 ? 2.955 -7.371 -25.002 1.00 75.25 823 GLY A C 1
ATOM 6470 O O . GLY A 1 823 ? 2.981 -6.299 -25.603 1.00 75.25 823 GLY A O 1
ATOM 6471 N N . LYS A 1 824 ? 2.560 -7.436 -23.723 1.00 84.19 824 LYS A N 1
ATOM 6472 C CA . LYS A 1 824 ? 2.288 -6.247 -22.902 1.00 84.19 824 LYS A CA 1
ATOM 6473 C C . LYS A 1 824 ? 3.574 -5.743 -22.269 1.00 84.19 824 LYS A C 1
ATOM 6475 O O . LYS A 1 824 ? 4.315 -6.532 -21.689 1.00 84.19 824 LYS A O 1
ATOM 6480 N N . VAL A 1 825 ? 3.781 -4.433 -22.328 1.00 88.31 825 VAL A N 1
ATOM 6481 C CA . VAL A 1 825 ? 4.961 -3.746 -21.795 1.00 88.31 825 VAL A CA 1
ATOM 6482 C C . VAL A 1 825 ? 4.570 -2.984 -20.530 1.00 88.31 825 VAL A C 1
ATOM 6484 O O . VAL A 1 825 ? 3.611 -2.214 -20.545 1.00 88.31 825 VAL A O 1
ATOM 6487 N N . LEU A 1 826 ? 5.320 -3.180 -19.448 1.00 92.12 826 LEU A N 1
ATOM 6488 C CA . LEU A 1 826 ? 5.223 -2.408 -18.212 1.00 92.12 826 LEU A CA 1
ATOM 6489 C C . LEU A 1 826 ? 6.578 -1.758 -17.917 1.00 92.12 826 LEU A C 1
ATOM 6491 O O . LEU A 1 826 ? 7.613 -2.421 -17.917 1.00 92.12 826 LEU A O 1
ATOM 6495 N N . THR A 1 827 ? 6.560 -0.453 -17.669 1.00 90.31 827 THR A N 1
ATOM 6496 C CA . THR A 1 827 ? 7.729 0.374 -17.331 1.00 90.31 827 THR A CA 1
ATOM 6497 C C . THR A 1 827 ? 7.673 0.794 -15.858 1.00 90.31 827 THR A C 1
ATOM 6499 O O . THR A 1 827 ? 6.634 0.629 -15.225 1.00 90.31 827 THR A O 1
ATOM 6502 N N . GLN A 1 828 ? 8.737 1.432 -15.354 1.00 92.69 828 GLN A N 1
ATOM 6503 C CA . GLN A 1 828 ? 8.936 1.855 -13.954 1.00 92.69 828 GLN A CA 1
ATOM 6504 C C . GLN A 1 828 ? 9.262 0.696 -13.007 1.00 92.69 828 GLN A C 1
ATOM 6506 O O . GLN A 1 828 ? 8.436 -0.177 -12.749 1.00 92.69 828 GLN A O 1
ATOM 6511 N N . SER A 1 829 ? 10.471 0.714 -12.439 1.00 94.31 829 SER A N 1
ATOM 6512 C CA . SER A 1 829 ? 10.999 -0.377 -11.605 1.00 94.31 829 SER A CA 1
ATOM 6513 C C . SER A 1 829 ? 10.109 -0.716 -10.413 1.00 94.31 829 SER A C 1
ATOM 6515 O O . SER A 1 829 ? 9.863 -1.890 -10.154 1.00 94.31 829 SER A O 1
ATOM 6517 N N . ILE A 1 830 ? 9.595 0.300 -9.714 1.00 96.06 830 ILE A N 1
ATOM 6518 C CA . ILE A 1 830 ? 8.751 0.100 -8.530 1.00 96.06 830 ILE A CA 1
ATOM 6519 C C . ILE A 1 830 ? 7.369 -0.435 -8.920 1.00 96.06 830 ILE A C 1
ATOM 6521 O O . ILE A 1 830 ? 6.852 -1.326 -8.255 1.00 96.06 830 ILE A O 1
ATOM 6525 N N . ALA A 1 831 ? 6.800 0.011 -10.045 1.00 95.94 831 ALA A N 1
ATOM 6526 C CA . ALA A 1 831 ? 5.534 -0.527 -10.547 1.00 95.94 831 ALA A CA 1
ATOM 6527 C C . ALA A 1 831 ? 5.665 -2.001 -10.971 1.00 95.94 831 ALA A C 1
ATOM 6529 O O . ALA A 1 831 ? 4.790 -2.813 -10.668 1.00 95.94 831 ALA A O 1
ATOM 6530 N N . ILE A 1 832 ? 6.775 -2.358 -11.628 1.00 96.94 832 ILE A N 1
ATOM 6531 C CA . ILE A 1 832 ? 7.100 -3.745 -11.989 1.00 96.94 832 ILE A CA 1
ATOM 6532 C C . ILE A 1 832 ? 7.261 -4.604 -10.725 1.00 96.94 832 ILE A C 1
ATOM 6534 O O . ILE A 1 832 ? 6.669 -5.680 -10.636 1.00 96.94 832 ILE A O 1
ATOM 6538 N N . ALA A 1 833 ? 8.006 -4.124 -9.726 1.00 97.25 833 ALA A N 1
ATOM 6539 C CA . ALA A 1 833 ? 8.180 -4.821 -8.454 1.00 97.25 833 ALA A CA 1
ATOM 6540 C C . ALA A 1 833 ? 6.841 -5.009 -7.719 1.00 97.25 833 ALA A C 1
ATOM 6542 O O . ALA A 1 833 ? 6.499 -6.133 -7.352 1.00 97.25 833 ALA A O 1
ATOM 6543 N N . ARG A 1 834 ? 6.028 -3.952 -7.593 1.00 97.88 834 ARG A N 1
ATOM 6544 C CA . ARG A 1 834 ? 4.700 -4.000 -6.959 1.00 97.88 834 ARG A CA 1
ATOM 6545 C C . ARG A 1 834 ? 3.755 -4.977 -7.662 1.00 97.88 834 ARG A C 1
ATOM 6547 O O . ARG A 1 834 ? 2.982 -5.672 -7.005 1.00 97.88 834 ARG A O 1
ATOM 6554 N N . TYR A 1 835 ? 3.835 -5.085 -8.992 1.00 97.19 835 TYR A N 1
ATOM 6555 C CA . TYR A 1 835 ? 3.079 -6.085 -9.750 1.00 97.19 835 TYR A CA 1
ATOM 6556 C C . TYR A 1 835 ? 3.401 -7.512 -9.278 1.00 97.19 835 TYR A C 1
ATOM 6558 O O . TYR A 1 835 ? 2.471 -8.273 -9.006 1.00 97.19 835 TYR A O 1
ATOM 6566 N N . PHE A 1 836 ? 4.682 -7.866 -9.116 1.00 96.69 836 PHE A N 1
ATOM 6567 C CA . PHE A 1 836 ? 5.077 -9.183 -8.599 1.00 96.69 836 PHE A CA 1
ATOM 6568 C C . PHE A 1 836 ? 4.780 -9.347 -7.109 1.00 96.69 836 PHE A C 1
ATOM 6570 O O . PHE A 1 836 ? 4.282 -10.399 -6.719 1.00 96.69 836 PHE A O 1
ATOM 6577 N N . ALA A 1 837 ? 4.981 -8.306 -6.297 1.00 96.62 837 ALA A N 1
ATOM 6578 C CA . ALA A 1 837 ? 4.593 -8.304 -4.888 1.00 96.62 837 ALA A CA 1
ATOM 6579 C C . ALA A 1 837 ? 3.109 -8.657 -4.712 1.00 96.62 837 ALA A C 1
ATOM 6581 O O . ALA A 1 837 ? 2.766 -9.494 -3.883 1.00 96.62 837 ALA A O 1
ATOM 6582 N N . LYS A 1 838 ? 2.232 -8.104 -5.561 1.00 95.44 838 LYS A N 1
ATOM 6583 C CA . LYS A 1 838 ? 0.808 -8.454 -5.580 1.00 95.44 838 LYS A CA 1
ATOM 6584 C C . LYS A 1 838 ? 0.558 -9.916 -5.953 1.00 95.44 838 LYS A C 1
ATOM 6586 O O . LYS A 1 838 ? -0.303 -10.541 -5.351 1.00 95.44 838 LYS A O 1
ATOM 6591 N N . GLN A 1 839 ? 1.280 -10.470 -6.932 1.00 90.06 839 GLN A N 1
ATOM 6592 C CA . GLN A 1 839 ? 1.132 -11.890 -7.298 1.00 90.06 839 GLN A CA 1
ATOM 6593 C C . GLN A 1 839 ? 1.596 -12.837 -6.181 1.00 90.06 839 GLN A C 1
ATOM 6595 O O . GLN A 1 839 ? 1.114 -13.961 -6.096 1.00 90.06 839 GLN A O 1
ATOM 6600 N N . LEU A 1 840 ? 2.529 -12.379 -5.344 1.00 90.94 840 LEU A N 1
ATOM 6601 C CA . LEU A 1 840 ? 3.107 -13.131 -4.232 1.00 90.94 840 LEU A CA 1
ATOM 6602 C C . LEU A 1 840 ? 2.404 -12.867 -2.891 1.00 90.94 840 LEU A C 1
ATOM 6604 O O . LEU A 1 840 ? 2.843 -13.399 -1.878 1.00 90.94 840 LEU A O 1
ATOM 6608 N N . ASN A 1 841 ? 1.328 -12.067 -2.875 1.00 93.25 841 ASN A N 1
ATOM 6609 C CA . ASN A 1 841 ? 0.628 -11.621 -1.663 1.00 93.25 841 ASN A CA 1
ATOM 6610 C C . ASN A 1 841 ? 1.543 -10.923 -0.634 1.00 93.25 841 ASN A C 1
ATOM 6612 O O . ASN A 1 841 ? 1.402 -11.121 0.565 1.00 93.25 841 ASN A O 1
ATOM 6616 N N . LEU A 1 842 ? 2.468 -10.083 -1.107 1.00 96.69 842 LEU A N 1
ATOM 6617 C CA . LEU A 1 842 ? 3.458 -9.376 -0.284 1.00 96.69 842 LEU A CA 1
ATOM 6618 C C . LEU A 1 842 ? 3.159 -7.878 -0.104 1.00 96.69 842 LEU A C 1
ATOM 6620 O O . LEU A 1 842 ? 4.053 -7.134 0.287 1.00 96.69 842 LEU A O 1
ATOM 6624 N N . LEU A 1 843 ? 1.957 -7.393 -0.433 1.00 94.38 843 LEU A N 1
ATOM 6625 C CA . LEU A 1 843 ? 1.649 -5.961 -0.289 1.00 94.38 843 LEU A CA 1
ATOM 6626 C C . LEU A 1 843 ? 1.445 -5.550 1.176 1.00 94.38 843 LEU A C 1
ATOM 6628 O O . LEU A 1 843 ? 1.874 -4.470 1.542 1.00 94.38 843 LEU A O 1
ATOM 6632 N N . GLY A 1 844 ? 0.848 -6.409 2.000 1.00 89.12 844 GLY A N 1
ATOM 6633 C CA . GLY A 1 844 ? 0.404 -6.106 3.366 1.00 89.12 844 GLY A CA 1
ATOM 6634 C C . GLY A 1 844 ? -0.944 -6.782 3.627 1.00 89.12 844 GLY A C 1
ATOM 6635 O O . GLY A 1 844 ? -1.602 -7.213 2.675 1.00 89.12 844 GLY A O 1
ATOM 6636 N N . ALA A 1 845 ? -1.365 -6.913 4.888 1.00 88.88 845 ALA A N 1
ATOM 6637 C CA . ALA A 1 845 ? -2.605 -7.627 5.215 1.00 88.88 845 ALA A CA 1
ATOM 6638 C C . ALA A 1 845 ? -3.879 -6.827 4.878 1.00 88.88 845 ALA A C 1
ATOM 6640 O O . ALA A 1 845 ? -4.965 -7.397 4.772 1.00 88.88 845 ALA A O 1
ATOM 6641 N N . ASN A 1 846 ? -3.760 -5.508 4.728 1.00 92.56 846 ASN A N 1
ATOM 6642 C CA . ASN A 1 846 ? -4.854 -4.587 4.430 1.00 92.56 846 ASN A CA 1
ATOM 6643 C C . ASN A 1 846 ? -4.339 -3.353 3.667 1.00 92.56 846 ASN A C 1
ATOM 6645 O O . ASN A 1 846 ? -3.133 -3.179 3.493 1.00 92.56 846 ASN A O 1
ATOM 6649 N N . ASP A 1 847 ? -5.258 -2.488 3.229 1.00 93.38 847 ASP A N 1
ATOM 6650 C CA . ASP A 1 847 ? -4.936 -1.305 2.418 1.00 93.38 847 ASP A CA 1
ATOM 6651 C C . ASP A 1 847 ? -3.994 -0.316 3.126 1.00 93.38 847 ASP A C 1
ATOM 6653 O O . ASP A 1 847 ? -3.185 0.335 2.465 1.00 93.38 847 ASP A O 1
ATOM 6657 N N . TRP A 1 848 ? -4.067 -0.210 4.458 1.00 95.19 848 TRP A N 1
ATOM 6658 C CA . TRP A 1 848 ? -3.184 0.670 5.225 1.00 95.19 848 TRP A CA 1
ATOM 6659 C C . TRP A 1 848 ? -1.762 0.114 5.285 1.00 95.19 848 TRP A C 1
ATOM 6661 O O . TRP A 1 848 ? -0.818 0.822 4.951 1.00 95.19 848 TRP A O 1
ATOM 6671 N N . GLU A 1 849 ? -1.607 -1.170 5.612 1.00 96.06 849 GLU A N 1
ATOM 6672 C CA . GLU A 1 849 ? -0.298 -1.835 5.591 1.00 96.06 849 GLU A CA 1
ATOM 6673 C C . GLU A 1 849 ? 0.320 -1.832 4.184 1.00 96.06 849 GLU A C 1
ATOM 6675 O O . GLU A 1 849 ? 1.526 -1.652 4.032 1.00 96.06 849 GLU A O 1
ATOM 6680 N N . ALA A 1 850 ? -0.499 -1.959 3.135 1.00 95.88 850 ALA A N 1
ATOM 6681 C CA . ALA A 1 850 ? -0.029 -1.818 1.760 1.00 95.88 850 ALA A CA 1
ATOM 6682 C C . ALA A 1 850 ? 0.523 -0.416 1.467 1.00 95.88 850 ALA A C 1
ATOM 6684 O O . ALA A 1 850 ? 1.577 -0.295 0.839 1.00 95.88 850 ALA A O 1
ATOM 6685 N N . ALA A 1 851 ? -0.142 0.630 1.961 1.00 96.75 851 ALA A N 1
ATOM 6686 C CA . ALA A 1 851 ? 0.333 2.005 1.840 1.00 96.75 851 ALA A CA 1
ATOM 6687 C C . ALA A 1 851 ? 1.605 2.265 2.671 1.00 96.75 851 ALA A C 1
ATOM 6689 O O . ALA A 1 851 ? 2.510 2.956 2.208 1.00 96.75 851 ALA A O 1
ATOM 6690 N N . GLU A 1 852 ? 1.720 1.687 3.870 1.00 96.19 852 GLU A N 1
ATOM 6691 C CA . GLU A 1 852 ? 2.941 1.764 4.685 1.00 96.19 852 GLU A CA 1
ATOM 6692 C C . GLU A 1 852 ? 4.119 1.046 4.010 1.00 96.19 852 GLU A C 1
ATOM 6694 O O . GLU A 1 852 ? 5.243 1.554 4.008 1.00 96.19 852 GLU A O 1
ATOM 6699 N N . ALA A 1 853 ? 3.873 -0.109 3.383 1.00 97.38 853 ALA A N 1
ATOM 6700 C CA . ALA A 1 853 ? 4.889 -0.831 2.623 1.00 97.38 853 ALA A CA 1
ATOM 6701 C C . ALA A 1 853 ? 5.315 -0.041 1.374 1.00 97.38 853 ALA A C 1
ATOM 6703 O O . ALA A 1 853 ? 6.508 0.036 1.074 1.00 97.38 853 ALA A O 1
ATOM 6704 N N . ASP A 1 854 ? 4.363 0.589 0.676 1.00 97.38 854 ASP A N 1
ATOM 6705 C CA . ASP A 1 854 ? 4.639 1.519 -0.423 1.00 97.38 854 ASP A CA 1
ATOM 6706 C C . ASP A 1 854 ? 5.535 2.680 0.032 1.00 97.38 854 ASP A C 1
ATOM 6708 O O . ASP A 1 854 ? 6.552 2.942 -0.610 1.00 97.38 854 ASP A O 1
ATOM 6712 N N . ALA A 1 855 ? 5.227 3.308 1.171 1.00 96.19 855 ALA A N 1
ATOM 6713 C CA . ALA A 1 855 ? 6.013 4.414 1.715 1.00 96.19 855 ALA A CA 1
ATOM 6714 C C . ALA A 1 855 ? 7.467 4.009 2.005 1.00 96.19 855 ALA A C 1
ATOM 6716 O O . ALA A 1 855 ? 8.388 4.748 1.662 1.00 96.19 855 ALA A O 1
ATOM 6717 N N . TRP A 1 856 ? 7.697 2.820 2.575 1.00 96.75 856 TRP A N 1
ATOM 6718 C CA . TRP A 1 856 ? 9.052 2.294 2.758 1.00 96.75 856 TRP A CA 1
ATOM 6719 C C . TRP A 1 856 ? 9.769 2.074 1.431 1.00 96.75 856 TRP A C 1
ATOM 6721 O O . TRP A 1 856 ? 10.924 2.477 1.295 1.00 96.75 856 TRP A O 1
ATOM 6731 N N . VAL A 1 857 ? 9.113 1.470 0.439 1.00 97.00 857 VAL A N 1
ATOM 6732 C CA . VAL A 1 857 ? 9.736 1.232 -0.869 1.00 97.00 857 VAL A CA 1
ATOM 6733 C C . VAL A 1 857 ? 10.058 2.536 -1.597 1.00 97.00 857 VAL A C 1
ATOM 6735 O O . VAL A 1 857 ? 11.102 2.618 -2.245 1.00 97.00 857 VAL A O 1
ATOM 6738 N N . ASP A 1 858 ? 9.241 3.576 -1.461 1.00 94.00 858 ASP A N 1
ATOM 6739 C CA . ASP A 1 858 ? 9.505 4.868 -2.100 1.00 94.00 858 ASP A CA 1
ATOM 6740 C C . ASP A 1 858 ? 10.786 5.540 -1.555 1.00 94.00 858 ASP A C 1
ATOM 6742 O O . ASP A 1 858 ? 11.481 6.240 -2.298 1.00 94.00 858 ASP A O 1
ATOM 6746 N N . THR A 1 859 ? 11.221 5.210 -0.328 1.00 92.69 859 THR A N 1
ATOM 6747 C CA . THR A 1 859 ? 12.525 5.658 0.212 1.00 92.69 859 THR A CA 1
ATOM 6748 C C . THR A 1 859 ? 13.738 5.126 -0.565 1.00 92.69 859 THR A C 1
ATOM 6750 O O . THR A 1 859 ? 14.842 5.676 -0.474 1.00 92.69 859 THR A O 1
ATOM 6753 N N . ILE A 1 860 ? 13.561 4.075 -1.374 1.00 91.88 860 ILE A N 1
ATOM 6754 C CA . ILE A 1 860 ? 14.602 3.575 -2.279 1.00 91.88 860 ILE A CA 1
ATOM 6755 C C . ILE A 1 860 ? 14.934 4.636 -3.329 1.00 91.88 860 ILE A C 1
ATOM 6757 O O . ILE A 1 860 ? 16.108 4.832 -3.654 1.00 91.88 860 ILE A O 1
ATOM 6761 N N . GLU A 1 861 ? 13.923 5.345 -3.839 1.00 89.62 861 GLU A N 1
ATOM 6762 C CA . GLU A 1 861 ? 14.138 6.426 -4.797 1.00 89.62 861 GLU A CA 1
ATOM 6763 C C . GLU A 1 861 ? 14.860 7.603 -4.143 1.00 89.62 861 GLU A C 1
ATOM 6765 O O . GLU A 1 861 ? 15.823 8.103 -4.717 1.00 89.62 861 GLU A O 1
ATOM 6770 N N . GLU A 1 862 ? 14.474 7.984 -2.922 1.00 91.06 862 GLU A N 1
ATOM 6771 C CA . GLU A 1 862 ? 15.167 9.019 -2.137 1.00 91.06 862 GLU A CA 1
ATOM 6772 C C . GLU A 1 862 ? 16.653 8.681 -1.951 1.00 91.06 862 GLU A C 1
ATOM 6774 O O . GLU A 1 862 ? 17.532 9.525 -2.161 1.00 91.06 862 GLU A O 1
ATOM 6779 N N . THR A 1 863 ? 16.944 7.417 -1.625 1.00 92.50 863 THR A N 1
ATOM 6780 C CA . THR A 1 863 ? 18.313 6.923 -1.447 1.00 92.50 863 THR A CA 1
ATOM 6781 C C . THR A 1 863 ? 19.087 6.981 -2.766 1.00 92.50 863 THR A C 1
ATOM 6783 O O . THR A 1 863 ? 20.220 7.467 -2.803 1.00 92.50 863 THR A O 1
ATOM 6786 N N . TYR A 1 864 ? 18.494 6.523 -3.876 1.00 90.38 864 TYR A N 1
ATOM 6787 C CA . TYR A 1 864 ? 19.140 6.593 -5.188 1.00 90.38 864 TYR A CA 1
ATOM 6788 C C . TYR A 1 864 ? 19.374 8.030 -5.646 1.00 90.38 864 TYR A C 1
ATOM 6790 O O . TYR A 1 864 ? 20.469 8.327 -6.118 1.00 90.38 864 TYR A O 1
ATOM 6798 N N . GLN A 1 865 ? 18.390 8.919 -5.504 1.00 90.81 865 GLN A N 1
ATOM 6799 C CA . GLN A 1 865 ? 18.516 10.316 -5.914 1.00 90.81 865 GLN A CA 1
ATOM 6800 C C . GLN A 1 865 ? 19.615 11.024 -5.131 1.00 90.81 865 GLN A C 1
ATOM 6802 O O . GLN A 1 865 ? 20.468 11.647 -5.753 1.00 90.81 865 GLN A O 1
ATOM 6807 N N . THR A 1 866 ? 19.678 10.827 -3.811 1.00 93.25 866 THR A N 1
ATOM 6808 C CA . THR A 1 866 ? 20.755 11.371 -2.965 1.00 93.25 866 THR A CA 1
ATOM 6809 C C . THR A 1 866 ? 22.136 10.888 -3.427 1.00 93.25 866 THR A C 1
ATOM 6811 O O . THR A 1 866 ? 23.074 11.669 -3.597 1.00 93.25 866 THR A O 1
ATOM 6814 N N . MET A 1 867 ? 22.274 9.589 -3.699 1.00 92.50 867 MET A N 1
ATOM 6815 C CA . MET A 1 867 ? 23.538 9.008 -4.162 1.00 92.50 867 MET A CA 1
ATOM 6816 C C . MET A 1 867 ? 23.923 9.468 -5.578 1.00 92.50 867 MET A C 1
ATOM 6818 O O . MET A 1 867 ? 25.109 9.584 -5.895 1.00 92.50 867 MET A O 1
ATOM 6822 N N . ILE A 1 868 ? 22.941 9.721 -6.448 1.00 90.12 868 ILE A N 1
ATOM 6823 C CA . ILE A 1 868 ? 23.157 10.214 -7.814 1.00 90.12 868 ILE A CA 1
ATOM 6824 C C . ILE A 1 868 ? 23.517 11.704 -7.800 1.00 90.12 868 ILE A C 1
ATOM 6826 O O . ILE A 1 868 ? 24.487 12.082 -8.458 1.00 90.12 868 ILE A O 1
ATOM 6830 N N . SER A 1 869 ? 22.788 12.539 -7.051 1.00 90.69 869 SER A N 1
ATOM 6831 C CA . SER A 1 869 ? 23.017 13.989 -6.973 1.00 90.69 869 SER A CA 1
ATOM 6832 C C . SER A 1 869 ? 24.396 14.319 -6.413 1.00 90.69 869 SER A C 1
ATOM 6834 O O . SER A 1 869 ? 25.045 15.246 -6.890 1.00 90.69 869 SER A O 1
ATOM 6836 N N . ASN A 1 870 ? 24.880 13.505 -5.473 1.00 89.25 870 ASN A N 1
ATOM 6837 C CA . ASN A 1 870 ? 26.213 13.648 -4.888 1.00 89.25 870 ASN A CA 1
ATOM 6838 C C . ASN A 1 870 ? 27.317 13.032 -5.773 1.00 89.25 870 ASN A C 1
ATOM 6840 O O . ASN A 1 870 ? 28.492 13.034 -5.413 1.00 89.25 870 ASN A O 1
ATOM 6844 N N . GLY A 1 871 ? 26.965 12.463 -6.934 1.00 90.25 871 GLY A N 1
ATOM 6845 C CA . GLY A 1 871 ? 27.904 11.792 -7.839 1.00 90.25 871 GLY A CA 1
ATOM 6846 C C . GLY A 1 871 ? 28.489 10.487 -7.283 1.00 90.25 871 GLY A C 1
ATOM 6847 O O . GLY A 1 871 ? 29.397 9.911 -7.889 1.00 90.25 871 GLY A O 1
ATOM 6848 N N . LEU A 1 872 ? 27.966 9.992 -6.159 1.00 90.44 872 LEU A N 1
ATOM 6849 C CA . LEU A 1 872 ? 28.525 8.873 -5.404 1.00 90.44 872 LEU A CA 1
ATOM 6850 C C . LEU A 1 872 ? 28.341 7.539 -6.100 1.00 90.44 872 LEU A C 1
ATOM 6852 O O . LEU A 1 872 ? 29.228 6.705 -6.001 1.00 90.44 872 LEU A O 1
ATOM 6856 N N . ILE A 1 873 ? 27.258 7.333 -6.855 1.00 86.50 873 ILE A N 1
ATOM 6857 C CA . ILE A 1 873 ? 27.111 6.109 -7.660 1.00 86.50 873 ILE A CA 1
ATOM 6858 C C . ILE A 1 873 ? 28.289 5.976 -8.631 1.00 86.50 873 ILE A C 1
ATOM 6860 O O . ILE A 1 873 ? 28.938 4.936 -8.681 1.00 86.50 873 ILE A O 1
ATOM 6864 N N . LYS A 1 874 ? 28.626 7.051 -9.352 1.00 84.69 874 LYS A N 1
ATOM 6865 C CA . LYS A 1 874 ? 29.737 7.049 -10.310 1.00 84.69 874 LYS A CA 1
ATOM 6866 C C . LYS A 1 874 ? 31.086 6.844 -9.612 1.00 84.69 874 LYS A C 1
ATOM 6868 O O . LYS A 1 874 ? 31.856 5.997 -10.058 1.00 84.69 874 LYS A O 1
ATOM 6873 N N . LYS A 1 875 ? 31.350 7.567 -8.515 1.00 86.94 875 LYS A N 1
ATOM 6874 C CA . LYS A 1 875 ? 32.582 7.412 -7.717 1.00 86.94 875 LYS A CA 1
ATOM 6875 C C . LYS A 1 875 ? 32.714 5.996 -7.142 1.00 86.94 875 LYS A C 1
ATOM 6877 O O . LYS A 1 875 ? 33.776 5.391 -7.245 1.00 86.94 875 LYS A O 1
ATOM 6882 N N . MET A 1 876 ? 31.624 5.429 -6.616 1.00 83.62 876 MET A N 1
ATOM 6883 C CA . MET A 1 876 ? 31.574 4.068 -6.064 1.00 83.62 876 MET A CA 1
ATOM 6884 C C . MET A 1 876 ? 31.998 3.014 -7.091 1.00 83.62 876 MET A C 1
ATOM 6886 O O . MET A 1 876 ? 32.689 2.072 -6.727 1.00 83.62 876 MET A O 1
ATOM 6890 N N . ILE A 1 877 ? 31.616 3.189 -8.361 1.00 78.69 877 ILE A N 1
ATOM 6891 C CA . ILE A 1 877 ? 31.925 2.264 -9.467 1.00 78.69 877 ILE A CA 1
ATOM 6892 C C . ILE A 1 877 ? 33.351 2.458 -10.016 1.00 78.69 877 ILE A C 1
ATOM 6894 O O . ILE A 1 877 ? 33.929 1.540 -10.604 1.00 78.69 877 ILE A O 1
ATOM 6898 N N . GLN A 1 878 ? 33.896 3.676 -9.928 1.00 80.69 878 GLN A N 1
ATOM 6899 C CA . GLN A 1 878 ? 35.126 4.059 -10.633 1.00 80.69 878 GLN A CA 1
ATOM 6900 C C . GLN A 1 878 ? 36.361 4.110 -9.731 1.00 80.69 878 GLN A C 1
ATOM 6902 O O . GLN A 1 878 ? 37.443 3.738 -10.184 1.00 80.69 878 GLN A O 1
ATOM 6907 N N . GLU A 1 879 ? 36.215 4.569 -8.489 1.00 85.12 879 GLU A N 1
ATOM 6908 C CA . GLU A 1 879 ? 37.340 4.996 -7.648 1.00 85.12 879 GLU A CA 1
ATOM 6909 C C . GLU A 1 879 ? 37.655 3.997 -6.527 1.00 85.12 879 GLU A C 1
ATOM 6911 O O . GLU A 1 879 ? 38.825 3.721 -6.277 1.00 85.12 879 GLU A O 1
ATOM 6916 N N . HIS A 1 880 ? 36.634 3.409 -5.889 1.00 76.12 880 HIS A N 1
ATOM 6917 C CA . HIS A 1 880 ? 36.768 2.402 -4.818 1.00 76.12 880 HIS A CA 1
ATOM 6918 C C . HIS A 1 880 ? 37.762 2.767 -3.683 1.00 76.12 880 HIS A C 1
ATOM 6920 O O . HIS A 1 880 ? 38.386 1.879 -3.101 1.00 76.12 880 HIS A O 1
ATOM 6926 N N . THR A 1 881 ? 37.930 4.054 -3.362 1.00 86.94 881 THR A N 1
ATOM 6927 C CA . THR A 1 881 ? 38.840 4.527 -2.302 1.00 86.94 881 THR A CA 1
ATOM 6928 C C . THR A 1 881 ? 38.163 4.555 -0.928 1.00 86.94 881 THR A C 1
ATOM 6930 O O . THR A 1 881 ? 36.935 4.612 -0.831 1.00 86.94 881 THR A O 1
ATOM 6933 N N . GLU A 1 882 ? 38.957 4.558 0.149 1.00 86.56 882 GLU A N 1
ATOM 6934 C CA . GLU A 1 882 ? 38.447 4.723 1.523 1.00 86.56 882 GLU A CA 1
ATOM 6935 C C . GLU A 1 882 ? 37.717 6.065 1.712 1.00 86.56 882 GLU A C 1
ATOM 6937 O O . GLU A 1 882 ? 36.705 6.120 2.406 1.00 86.56 882 GLU A O 1
ATOM 6942 N N . GLU A 1 883 ? 38.168 7.129 1.039 1.00 90.44 883 GLU A N 1
ATOM 6943 C CA . GLU A 1 883 ? 37.505 8.442 1.048 1.00 90.44 883 GLU A CA 1
ATOM 6944 C C . GLU A 1 883 ? 36.094 8.370 0.452 1.00 90.44 883 GLU A C 1
ATOM 6946 O O . GLU A 1 883 ? 35.140 8.849 1.061 1.00 90.44 883 GLU A O 1
ATOM 6951 N N . VAL A 1 884 ? 35.932 7.704 -0.698 1.00 89.19 884 VAL A N 1
ATOM 6952 C CA . VAL A 1 884 ? 34.616 7.506 -1.325 1.00 89.19 884 VAL A CA 1
ATOM 6953 C C . VAL A 1 884 ? 33.728 6.617 -0.455 1.00 89.19 884 VAL A C 1
ATOM 6955 O O . VAL A 1 884 ? 32.540 6.891 -0.309 1.00 89.19 884 VAL A O 1
ATOM 6958 N N . GLN A 1 885 ? 34.284 5.572 0.163 1.00 89.81 885 GLN A N 1
ATOM 6959 C CA . GLN A 1 885 ? 33.553 4.715 1.103 1.00 89.81 885 GLN A CA 1
ATOM 6960 C C . GLN A 1 885 ? 33.056 5.485 2.335 1.00 89.81 885 GLN A C 1
ATOM 6962 O O . GLN A 1 885 ? 31.920 5.267 2.765 1.00 89.81 885 GLN A O 1
ATOM 6967 N N . ALA A 1 886 ? 33.861 6.403 2.876 1.00 90.25 886 ALA A N 1
ATOM 6968 C CA . ALA A 1 886 ? 33.454 7.291 3.961 1.00 90.25 886 ALA A CA 1
ATOM 6969 C C . ALA A 1 886 ? 32.348 8.261 3.511 1.00 90.25 886 ALA A C 1
ATOM 6971 O O . ALA A 1 886 ? 31.322 8.356 4.178 1.00 90.25 886 ALA A O 1
ATOM 6972 N N . GLU A 1 887 ? 32.490 8.884 2.334 1.00 93.44 887 GLU A N 1
ATOM 6973 C CA . GLU A 1 887 ? 31.487 9.798 1.760 1.00 93.44 887 GLU A CA 1
ATOM 6974 C C . GLU A 1 887 ? 30.133 9.092 1.538 1.00 93.44 887 GLU A C 1
ATOM 6976 O O . GLU A 1 887 ? 29.073 9.639 1.851 1.00 93.44 887 GLU A O 1
ATOM 6981 N N . ILE A 1 888 ? 30.157 7.839 1.063 1.00 92.38 888 ILE A N 1
ATOM 6982 C CA . ILE A 1 888 ? 28.964 6.987 0.939 1.00 92.38 888 ILE A CA 1
ATOM 6983 C C . ILE A 1 888 ? 28.380 6.659 2.314 1.00 92.38 888 ILE A C 1
ATOM 6985 O O . ILE A 1 888 ? 27.166 6.741 2.493 1.00 92.38 888 ILE A O 1
ATOM 6989 N N . THR A 1 889 ? 29.223 6.283 3.278 1.00 93.50 889 THR A N 1
ATOM 6990 C CA . THR A 1 889 ? 28.780 5.939 4.636 1.00 93.50 889 THR A CA 1
ATOM 6991 C C . THR A 1 889 ? 28.071 7.119 5.287 1.00 93.50 889 THR A C 1
ATOM 6993 O O . THR A 1 889 ? 26.967 6.953 5.796 1.00 93.50 889 THR A O 1
ATOM 6996 N N . ASP A 1 890 ? 28.650 8.315 5.213 1.00 93.44 890 ASP A N 1
ATOM 6997 C CA . ASP A 1 890 ? 28.058 9.520 5.791 1.00 93.44 890 ASP A CA 1
ATOM 6998 C C . ASP A 1 890 ? 26.792 9.956 5.048 1.00 93.44 890 ASP A C 1
ATOM 7000 O O . ASP A 1 890 ? 25.824 10.367 5.685 1.00 93.44 890 ASP A O 1
ATOM 7004 N N . THR A 1 891 ? 26.743 9.771 3.726 1.00 94.88 891 THR A N 1
ATOM 7005 C CA . THR A 1 891 ? 25.536 10.045 2.931 1.00 94.88 891 THR A CA 1
ATOM 7006 C C . THR A 1 891 ? 24.388 9.087 3.264 1.00 94.88 891 THR A C 1
ATOM 7008 O O . THR A 1 891 ? 23.230 9.501 3.308 1.00 94.88 891 THR A O 1
ATOM 7011 N N . LEU A 1 892 ? 24.678 7.804 3.504 1.00 95.31 892 LEU A N 1
ATOM 7012 C CA . LEU A 1 892 ? 23.6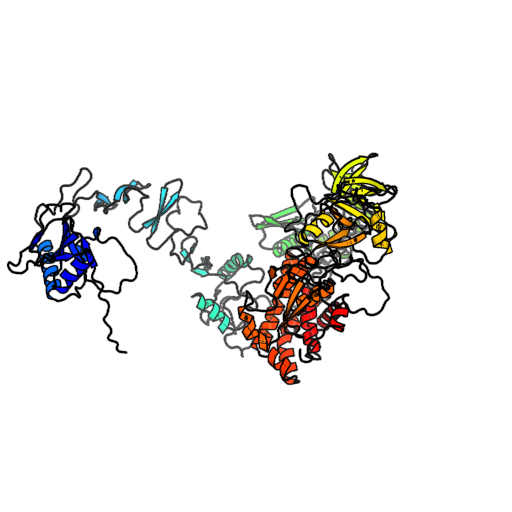61 6.791 3.808 1.00 95.31 892 LEU A CA 1
ATOM 7013 C C . LEU A 1 892 ? 23.290 6.724 5.298 1.00 95.31 892 LEU A C 1
ATOM 7015 O O . LEU A 1 892 ? 22.237 6.174 5.631 1.00 95.31 892 LEU A O 1
ATOM 7019 N N . ARG A 1 893 ? 24.108 7.297 6.190 1.00 95.12 893 ARG A N 1
ATOM 7020 C CA . ARG A 1 893 ? 23.920 7.266 7.649 1.00 95.12 893 ARG A CA 1
ATOM 7021 C C . ARG A 1 893 ? 22.519 7.702 8.102 1.00 95.12 893 ARG A C 1
ATOM 7023 O O . ARG A 1 893 ? 21.923 6.933 8.852 1.00 95.12 893 ARG A O 1
ATOM 7030 N N . PRO A 1 894 ? 21.927 8.821 7.632 1.00 95.19 894 PRO A N 1
ATOM 7031 C CA . PRO A 1 894 ? 20.594 9.233 8.087 1.00 95.19 894 PRO A CA 1
ATOM 7032 C C . PRO A 1 894 ? 19.502 8.209 7.747 1.00 95.19 894 PRO A C 1
ATOM 7034 O O . PRO A 1 894 ? 18.574 7.989 8.525 1.00 95.19 894 PRO A O 1
ATOM 7037 N N . PHE A 1 895 ? 19.623 7.539 6.595 1.00 95.75 895 PHE A N 1
ATOM 7038 C CA . PHE A 1 895 ? 18.680 6.497 6.199 1.00 95.75 895 PHE A CA 1
ATOM 7039 C C . PHE A 1 895 ? 18.834 5.236 7.058 1.00 95.75 895 PHE A C 1
ATOM 7041 O O . PHE A 1 895 ? 17.833 4.646 7.466 1.00 95.75 895 PHE A O 1
ATOM 7048 N N . LEU A 1 896 ? 20.078 4.849 7.364 1.00 97.00 896 LEU A N 1
ATOM 7049 C CA . LEU A 1 896 ? 20.385 3.719 8.242 1.00 97.00 896 LEU A CA 1
ATOM 7050 C C . LEU A 1 896 ? 19.934 3.980 9.687 1.00 97.00 896 LEU A C 1
ATOM 7052 O O . LEU A 1 896 ? 19.364 3.087 10.302 1.00 97.00 896 LEU A O 1
ATOM 7056 N N . GLU A 1 897 ? 20.095 5.200 10.207 1.00 96.88 897 GLU A N 1
ATOM 7057 C CA . GLU A 1 897 ? 19.600 5.605 11.532 1.00 96.88 897 GLU A CA 1
ATOM 7058 C C . GLU A 1 897 ? 18.070 5.545 11.615 1.00 96.88 897 GLU A C 1
ATOM 7060 O O . GLU A 1 897 ? 17.517 5.029 12.591 1.00 96.88 897 GLU A O 1
ATOM 7065 N N . ARG A 1 898 ? 17.374 6.020 10.570 1.00 96.19 898 ARG A N 1
ATOM 7066 C CA . ARG A 1 898 ? 15.911 5.917 10.463 1.00 96.19 898 ARG A CA 1
ATOM 7067 C C . ARG A 1 898 ? 15.456 4.457 10.454 1.00 96.19 898 ARG A C 1
ATOM 7069 O O . ARG A 1 898 ? 14.522 4.112 11.176 1.00 96.19 898 ARG A O 1
ATOM 7076 N N . LEU A 1 899 ? 16.116 3.611 9.663 1.00 96.62 899 LEU A N 1
ATOM 7077 C CA . LEU A 1 899 ? 15.783 2.193 9.548 1.00 96.62 899 LEU A CA 1
ATOM 7078 C C . LEU A 1 899 ? 16.077 1.422 10.843 1.00 96.62 899 LEU A C 1
ATOM 7080 O O . LEU A 1 899 ? 15.233 0.654 11.290 1.00 96.62 899 LEU A O 1
ATOM 7084 N N . GLU A 1 900 ? 17.225 1.657 11.480 1.00 96.31 900 GLU A N 1
ATOM 7085 C CA . GLU A 1 900 ? 17.604 1.034 12.756 1.00 96.31 900 GLU A CA 1
ATOM 7086 C C . GLU A 1 900 ? 16.595 1.378 13.856 1.00 96.31 900 GLU A C 1
ATOM 7088 O O . GLU A 1 900 ? 16.082 0.491 14.539 1.00 96.31 900 GLU A O 1
ATOM 7093 N N . LYS A 1 901 ? 16.242 2.664 13.986 1.00 95.62 901 LYS A N 1
ATOM 7094 C CA . LYS A 1 901 ? 15.236 3.116 14.953 1.00 95.62 901 LYS A CA 1
ATOM 7095 C C . LYS A 1 901 ? 13.881 2.461 14.704 1.00 95.62 901 LYS A C 1
ATOM 7097 O O . LYS A 1 901 ? 13.202 2.105 15.663 1.00 95.62 901 LYS A O 1
ATOM 7102 N N . HIS A 1 902 ? 13.490 2.309 13.441 1.00 95.56 902 HIS A N 1
ATOM 7103 C CA . HIS A 1 902 ? 12.239 1.644 13.086 1.00 95.56 902 HIS A CA 1
ATOM 7104 C C . HIS A 1 902 ? 12.269 0.157 13.434 1.00 95.56 902 HIS A C 1
ATOM 7106 O O . HIS A 1 902 ? 11.367 -0.330 14.113 1.00 95.56 902 HIS A O 1
ATOM 7112 N N . LEU A 1 903 ? 13.332 -0.558 13.062 1.00 94.00 903 LEU A N 1
ATOM 7113 C CA . LEU A 1 903 ? 13.474 -1.985 13.354 1.00 94.00 903 LEU A CA 1
ATOM 7114 C C . LEU A 1 903 ? 13.438 -2.279 14.862 1.00 94.00 903 LEU A C 1
ATOM 7116 O O . LEU A 1 903 ? 12.825 -3.266 15.258 1.00 94.00 903 LEU A O 1
ATOM 7120 N N . LEU A 1 904 ? 13.961 -1.383 15.708 1.00 91.56 904 LEU A N 1
ATOM 7121 C CA . LEU A 1 904 ? 13.859 -1.478 17.175 1.00 91.56 904 LEU A CA 1
ATOM 7122 C C . LEU A 1 904 ? 12.421 -1.382 17.722 1.00 91.56 904 LEU A C 1
ATOM 7124 O O . LEU A 1 904 ? 12.172 -1.782 18.859 1.00 91.56 904 LEU A O 1
ATOM 7128 N N . THR A 1 905 ? 11.480 -0.842 16.943 1.00 87.12 905 THR A N 1
ATOM 7129 C CA . THR A 1 905 ? 10.051 -0.756 17.303 1.00 87.12 905 THR A CA 1
ATOM 7130 C C . THR A 1 905 ? 9.211 -1.912 16.760 1.00 87.12 905 THR A C 1
ATOM 7132 O O . THR A 1 905 ? 8.045 -2.045 17.127 1.00 87.12 905 THR A O 1
ATOM 7135 N N . THR A 1 906 ? 9.799 -2.766 15.920 1.00 85.69 906 THR A N 1
ATOM 7136 C CA . THR A 1 906 ? 9.141 -3.927 15.304 1.00 85.69 906 THR A CA 1
ATOM 7137 C C . THR A 1 906 ? 9.721 -5.230 15.865 1.00 85.69 906 THR A C 1
ATOM 7139 O O . THR A 1 906 ? 10.533 -5.227 16.789 1.00 85.69 906 THR A O 1
ATOM 7142 N N . ASN A 1 907 ? 9.325 -6.376 15.306 1.00 78.81 907 ASN A N 1
ATOM 7143 C CA . ASN A 1 907 ? 9.954 -7.667 15.608 1.00 78.81 907 ASN A CA 1
ATOM 7144 C C . ASN A 1 907 ? 11.372 -7.815 15.000 1.00 78.81 907 ASN A C 1
ATOM 7146 O O . ASN A 1 907 ? 11.974 -8.883 15.125 1.00 78.81 907 ASN A O 1
ATOM 7150 N N . GLY A 1 908 ? 11.888 -6.785 14.314 1.00 78.31 908 GLY A N 1
ATOM 7151 C CA . GLY A 1 908 ? 13.196 -6.776 13.653 1.00 78.31 908 GLY A CA 1
ATOM 7152 C C . GLY A 1 908 ? 13.257 -7.555 12.332 1.00 78.31 908 GLY A C 1
ATOM 7153 O O . GLY A 1 908 ? 14.321 -7.627 11.718 1.00 78.31 908 GLY A O 1
ATOM 7154 N N . GLN A 1 909 ? 12.143 -8.146 11.888 1.00 82.62 909 GLN A N 1
ATOM 7155 C CA . GLN A 1 909 ? 12.042 -8.943 10.657 1.00 82.62 909 GLN A CA 1
ATOM 7156 C C . GLN A 1 909 ? 11.097 -8.325 9.623 1.00 82.62 909 GLN A C 1
ATOM 7158 O O . GLN A 1 909 ? 11.280 -8.566 8.431 1.00 82.62 909 GLN A O 1
ATOM 7163 N N . ASN A 1 910 ? 10.118 -7.532 10.071 1.00 90.56 910 ASN A N 1
ATOM 7164 C CA . ASN A 1 910 ? 9.112 -6.896 9.228 1.00 90.56 910 ASN A CA 1
ATOM 7165 C C . ASN A 1 910 ? 9.075 -5.386 9.475 1.00 90.56 910 ASN A C 1
ATOM 7167 O O . ASN A 1 910 ? 8.989 -4.934 10.614 1.00 90.56 910 ASN A O 1
ATOM 7171 N N . LEU A 1 911 ? 9.113 -4.607 8.399 1.00 93.69 911 LEU A N 1
ATOM 7172 C CA . LEU A 1 911 ? 8.979 -3.155 8.412 1.00 93.69 911 LEU A CA 1
ATOM 7173 C C . LEU A 1 911 ? 7.525 -2.723 8.609 1.00 93.69 911 LEU A C 1
ATOM 7175 O O . LEU A 1 911 ? 7.288 -1.628 9.115 1.00 93.69 911 LEU A O 1
ATOM 7179 N N . VAL A 1 912 ? 6.562 -3.559 8.221 1.00 94.12 912 VAL A N 1
ATOM 7180 C CA . VAL A 1 912 ? 5.128 -3.267 8.311 1.00 94.12 912 VAL A CA 1
ATOM 7181 C C . VAL A 1 912 ? 4.381 -4.495 8.815 1.00 94.12 912 VAL A C 1
ATOM 7183 O O . VAL A 1 912 ? 4.586 -5.602 8.318 1.00 94.12 912 VAL A O 1
ATOM 7186 N N . GLY A 1 913 ? 3.499 -4.291 9.794 1.00 89.75 913 GLY A N 1
ATOM 7187 C CA . GLY A 1 913 ? 2.689 -5.359 10.375 1.00 89.75 913 GLY A CA 1
ATOM 7188 C C . GLY A 1 913 ? 3.523 -6.499 10.977 1.00 89.75 913 GLY A C 1
ATOM 7189 O O . GLY A 1 913 ? 4.625 -6.296 11.482 1.00 89.75 913 GLY A O 1
ATOM 7190 N N . ASN A 1 914 ? 2.964 -7.712 10.930 1.00 87.12 914 ASN A N 1
ATOM 7191 C CA . ASN A 1 914 ? 3.578 -8.935 11.471 1.00 87.12 914 ASN A CA 1
ATOM 7192 C C . ASN A 1 914 ? 3.878 -9.988 10.386 1.00 87.12 914 ASN A C 1
ATOM 7194 O O . ASN A 1 914 ? 4.108 -11.155 10.706 1.00 87.12 914 ASN A O 1
ATOM 7198 N N . GLN A 1 915 ? 3.794 -9.615 9.107 1.00 87.44 915 GLN A N 1
ATOM 7199 C CA . GLN A 1 915 ? 3.987 -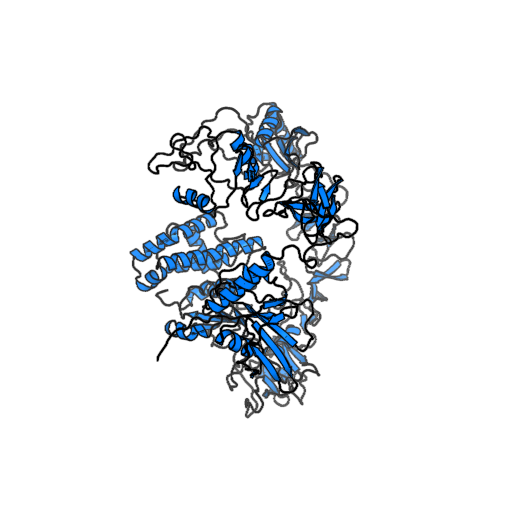10.517 7.971 1.00 87.44 915 GLN A CA 1
ATOM 7200 C C . GLN A 1 915 ? 5.050 -9.963 7.027 1.00 87.44 915 GLN A C 1
ATOM 7202 O O . GLN A 1 915 ? 5.261 -8.756 6.959 1.00 87.44 915 GLN A O 1
ATOM 7207 N N . LEU A 1 916 ? 5.708 -10.857 6.284 1.00 94.56 916 LEU A N 1
ATOM 7208 C CA . LEU A 1 916 ? 6.678 -10.465 5.267 1.00 94.56 916 LEU A CA 1
ATOM 7209 C C . LEU A 1 916 ? 5.987 -9.665 4.160 1.00 94.56 916 LEU A C 1
ATOM 7211 O O . LEU A 1 916 ? 5.031 -10.136 3.545 1.00 94.56 916 LEU A O 1
ATOM 7215 N N . THR A 1 917 ? 6.528 -8.491 3.867 1.00 97.31 917 THR A N 1
ATOM 7216 C CA . THR A 1 917 ? 6.084 -7.626 2.778 1.00 97.31 917 THR A CA 1
ATOM 7217 C C . THR A 1 917 ? 7.200 -7.413 1.762 1.00 97.31 917 THR A C 1
ATOM 7219 O O . THR A 1 917 ? 8.378 -7.697 1.982 1.00 97.31 917 THR A O 1
ATOM 7222 N N . TRP A 1 918 ? 6.841 -6.876 0.605 1.00 97.62 918 TRP A N 1
ATOM 7223 C CA . TRP A 1 918 ? 7.801 -6.523 -0.431 1.00 97.62 918 TRP A CA 1
ATOM 7224 C C . TRP A 1 918 ? 8.716 -5.358 -0.026 1.00 97.62 918 TRP A C 1
ATOM 7226 O O . TRP A 1 918 ? 9.826 -5.270 -0.550 1.00 97.62 918 TRP A O 1
ATOM 7236 N N . ALA A 1 919 ? 8.299 -4.527 0.938 1.00 97.81 919 ALA A N 1
ATOM 7237 C CA . ALA A 1 919 ? 9.155 -3.517 1.552 1.00 97.81 919 ALA A CA 1
ATOM 7238 C C . ALA A 1 919 ? 10.354 -4.159 2.254 1.00 97.81 919 ALA A C 1
ATOM 7240 O O . ALA A 1 919 ? 11.482 -3.693 2.082 1.00 97.81 919 ALA A O 1
ATOM 7241 N N . ASP A 1 920 ? 10.132 -5.281 2.949 1.00 97.56 920 ASP A N 1
ATOM 7242 C CA . ASP A 1 920 ? 11.199 -6.012 3.632 1.00 97.56 920 ASP A CA 1
ATOM 7243 C C . ASP A 1 920 ? 12.270 -6.469 2.639 1.00 97.56 920 ASP A C 1
ATOM 7245 O O . ASP A 1 920 ? 13.465 -6.218 2.804 1.00 97.56 920 ASP A O 1
ATOM 7249 N N . LEU A 1 921 ? 11.817 -7.089 1.548 1.00 97.94 921 LEU A N 1
ATOM 7250 C CA . LEU A 1 921 ? 12.688 -7.612 0.501 1.00 97.94 921 LEU A CA 1
ATOM 7251 C C . LEU A 1 921 ? 13.443 -6.499 -0.234 1.00 97.94 921 LEU A C 1
ATOM 7253 O O . LEU A 1 921 ? 14.634 -6.640 -0.519 1.00 97.94 921 LEU A O 1
ATOM 7257 N N . ALA A 1 922 ? 12.764 -5.392 -0.537 1.00 97.19 922 ALA A N 1
ATOM 7258 C CA . ALA A 1 922 ? 13.331 -4.288 -1.299 1.00 97.19 922 ALA A CA 1
ATOM 7259 C C . ALA A 1 922 ? 14.378 -3.499 -0.492 1.00 97.19 922 ALA A C 1
ATOM 7261 O O . ALA A 1 922 ? 15.479 -3.248 -0.990 1.00 97.19 922 ALA A O 1
ATOM 7262 N N . ILE A 1 923 ? 14.070 -3.156 0.763 1.00 97.44 923 ILE A N 1
ATOM 7263 C CA . ILE A 1 923 ? 14.979 -2.425 1.659 1.00 97.44 923 ILE A CA 1
ATOM 7264 C C . ILE A 1 923 ? 16.124 -3.322 2.133 1.00 97.44 923 ILE A C 1
ATOM 7266 O O . ILE A 1 923 ? 17.281 -2.891 2.157 1.00 97.44 923 ILE A O 1
ATOM 7270 N N . GLY A 1 924 ? 15.823 -4.587 2.439 1.00 96.25 924 GLY A N 1
ATOM 7271 C CA . GLY A 1 924 ? 16.824 -5.585 2.797 1.00 96.25 924 GLY A CA 1
ATOM 7272 C C . GLY A 1 924 ? 17.864 -5.773 1.693 1.00 96.25 924 GLY A C 1
ATOM 7273 O O . GLY A 1 924 ? 19.064 -5.723 1.966 1.00 96.25 924 GLY A O 1
ATOM 7274 N N . ASP A 1 925 ? 17.435 -5.913 0.433 1.00 95.00 925 ASP A N 1
ATOM 7275 C CA . ASP A 1 925 ? 18.365 -5.996 -0.699 1.00 95.00 925 ASP A CA 1
ATOM 7276 C C . ASP A 1 925 ? 19.175 -4.713 -0.908 1.00 95.00 925 ASP A C 1
ATOM 7278 O O . ASP A 1 925 ? 20.390 -4.794 -1.116 1.00 95.00 925 ASP A O 1
ATOM 7282 N N . LEU A 1 926 ? 18.537 -3.540 -0.828 1.00 94.44 926 LEU A N 1
ATOM 7283 C CA . LEU A 1 926 ? 19.198 -2.258 -1.067 1.00 94.44 926 LEU A CA 1
ATOM 7284 C C . LEU A 1 926 ? 20.425 -2.074 -0.167 1.00 94.44 926 LEU A C 1
ATOM 7286 O O . LEU A 1 926 ? 21.540 -1.878 -0.664 1.00 94.44 926 LEU A O 1
ATOM 7290 N N . TYR A 1 927 ? 20.235 -2.165 1.151 1.00 94.81 927 TYR A N 1
ATOM 7291 C CA . TYR A 1 927 ? 21.325 -1.936 2.098 1.00 94.81 927 TYR A CA 1
ATOM 7292 C C . TYR A 1 927 ? 22.306 -3.100 2.150 1.00 94.81 927 TYR A C 1
ATOM 7294 O O . TYR A 1 927 ? 23.502 -2.873 2.357 1.00 94.81 927 TYR A O 1
ATOM 7302 N N . LYS A 1 928 ? 21.863 -4.332 1.862 1.00 93.06 928 LYS A N 1
ATOM 7303 C CA . LYS A 1 928 ? 22.795 -5.453 1.736 1.00 93.06 928 LYS A CA 1
ATOM 7304 C C . LYS A 1 928 ? 23.760 -5.252 0.574 1.00 93.06 928 LYS A C 1
ATOM 7306 O O . LYS A 1 928 ? 24.961 -5.455 0.753 1.00 93.06 928 LYS A O 1
ATOM 7311 N N . ARG A 1 929 ? 23.277 -4.802 -0.589 1.00 89.56 929 ARG A N 1
ATOM 7312 C CA . ARG A 1 929 ? 24.142 -4.488 -1.737 1.00 89.56 929 ARG A CA 1
ATOM 7313 C C . ARG A 1 929 ? 25.121 -3.367 -1.425 1.00 89.56 929 ARG A C 1
ATOM 7315 O O . ARG A 1 929 ? 26.313 -3.566 -1.636 1.00 89.56 929 ARG A O 1
ATOM 7322 N N . TYR A 1 930 ? 24.667 -2.254 -0.849 1.00 89.81 930 TYR A N 1
ATOM 7323 C CA . TYR A 1 930 ? 25.595 -1.189 -0.460 1.00 89.81 930 TYR A CA 1
ATOM 7324 C C . TYR A 1 930 ? 26.643 -1.670 0.553 1.00 89.81 930 TYR A C 1
ATOM 7326 O O . TYR A 1 930 ? 27.813 -1.323 0.415 1.00 89.81 930 TYR A O 1
ATOM 7334 N N . SER A 1 931 ? 26.275 -2.542 1.499 1.00 91.31 931 SER A N 1
ATOM 7335 C CA . SER A 1 931 ? 27.229 -3.114 2.462 1.00 91.31 931 SER A CA 1
ATOM 7336 C C . SER A 1 931 ? 28.272 -4.049 1.834 1.00 91.31 931 SER A C 1
ATOM 7338 O O . SER A 1 931 ? 29.355 -4.218 2.391 1.00 91.31 931 SER A O 1
ATOM 7340 N N . ASN A 1 932 ? 27.978 -4.641 0.669 1.00 86.38 932 ASN A N 1
ATOM 7341 C CA . ASN A 1 932 ? 28.951 -5.442 -0.077 1.00 86.38 932 ASN A CA 1
ATOM 7342 C C . ASN A 1 932 ? 29.979 -4.552 -0.800 1.00 86.38 932 ASN A C 1
ATOM 7344 O O . ASN A 1 932 ? 31.123 -4.967 -0.969 1.00 86.38 932 ASN A O 1
ATOM 7348 N N . CYS A 1 933 ? 29.579 -3.347 -1.222 1.00 83.19 933 CYS A N 1
ATOM 7349 C CA . CYS A 1 933 ? 30.451 -2.371 -1.887 1.00 83.19 933 CYS A CA 1
ATOM 7350 C C . CYS A 1 933 ? 31.259 -1.525 -0.892 1.00 83.19 933 CYS A C 1
ATOM 7352 O O . CYS A 1 933 ? 32.387 -1.131 -1.189 1.00 83.19 933 CYS A O 1
ATOM 7354 N N . VAL A 1 934 ? 30.679 -1.241 0.275 1.00 87.88 934 VAL A N 1
ATOM 7355 C CA . VAL A 1 934 ? 31.270 -0.440 1.350 1.00 87.88 934 VAL A CA 1
ATOM 7356 C C . VAL A 1 934 ? 31.388 -1.318 2.599 1.00 87.88 934 VAL A C 1
ATOM 7358 O O . VAL A 1 934 ? 30.441 -1.413 3.391 1.00 87.88 934 VAL A O 1
ATOM 7361 N N . PRO A 1 935 ? 32.537 -1.998 2.782 1.00 81.75 935 PRO A N 1
ATOM 7362 C CA . PRO A 1 935 ? 32.794 -2.779 3.982 1.00 81.75 935 PRO A CA 1
ATOM 7363 C C . PRO A 1 935 ? 32.626 -1.896 5.222 1.00 81.75 935 PRO A C 1
ATOM 7365 O O . PRO A 1 935 ? 33.122 -0.776 5.258 1.00 81.75 935 PRO A O 1
ATOM 7368 N N . ASN A 1 936 ? 31.939 -2.402 6.246 1.00 86.69 936 ASN A N 1
ATOM 7369 C CA . ASN A 1 936 ? 31.588 -1.680 7.480 1.00 86.69 936 ASN A CA 1
ATOM 7370 C C . ASN A 1 936 ? 30.473 -0.626 7.372 1.00 86.69 936 ASN A C 1
ATOM 7372 O O . ASN A 1 936 ? 30.197 0.018 8.378 1.00 86.69 936 ASN A O 1
ATOM 7376 N N . LEU A 1 937 ? 29.758 -0.500 6.245 1.00 92.44 937 LEU A N 1
ATOM 7377 C CA . LEU A 1 937 ? 28.606 0.415 6.144 1.00 92.44 937 LEU A CA 1
ATOM 7378 C C . LEU A 1 937 ? 27.572 0.216 7.269 1.00 92.44 937 LEU A C 1
ATOM 7380 O O . LEU A 1 937 ? 27.006 1.172 7.781 1.00 92.44 937 LEU A O 1
ATOM 7384 N N . LEU A 1 938 ? 27.334 -1.040 7.658 1.00 95.00 938 LEU A N 1
ATOM 7385 C CA . LEU A 1 938 ? 26.364 -1.405 8.698 1.00 95.00 938 LEU A CA 1
ATOM 7386 C C . LEU A 1 938 ? 26.980 -1.448 10.110 1.00 95.00 938 LEU A C 1
ATOM 7388 O O . LEU A 1 938 ? 26.366 -1.958 11.048 1.00 95.00 938 LEU A O 1
ATOM 7392 N N . LEU A 1 939 ? 28.215 -0.966 10.282 1.00 91.19 939 LEU A N 1
ATOM 7393 C CA . LEU A 1 939 ? 28.848 -0.878 11.594 1.00 91.19 939 LEU A CA 1
ATOM 7394 C C . LEU A 1 939 ? 28.141 0.205 12.421 1.00 91.19 939 LEU A C 1
ATOM 7396 O O . LEU A 1 939 ? 28.103 1.364 12.028 1.00 91.19 939 LEU A O 1
ATOM 7400 N N . GLY A 1 940 ? 27.587 -0.185 13.571 1.00 91.31 940 GLY A N 1
ATOM 7401 C CA . GLY A 1 940 ? 26.747 0.690 14.401 1.00 91.31 940 GLY A CA 1
ATOM 7402 C C . GLY A 1 940 ? 25.241 0.534 14.167 1.00 91.31 940 GLY A C 1
ATOM 7403 O O . GLY A 1 940 ? 24.472 1.128 14.912 1.00 91.31 940 GLY A O 1
ATOM 7404 N N . PHE A 1 941 ? 24.830 -0.312 13.213 1.00 96.75 941 PHE A N 1
ATOM 7405 C CA . PHE A 1 941 ? 23.426 -0.604 12.893 1.00 96.75 941 PHE A CA 1
ATOM 7406 C C . PHE A 1 941 ? 23.132 -2.115 13.012 1.00 96.75 941 PHE A C 1
ATOM 7408 O O . PHE A 1 941 ? 22.982 -2.813 11.998 1.00 96.75 941 PHE A O 1
ATOM 7415 N N . PRO A 1 942 ? 23.187 -2.686 14.235 1.00 95.25 942 PRO A N 1
ATOM 7416 C CA . PRO A 1 942 ? 23.053 -4.125 14.449 1.00 95.25 942 PRO A CA 1
ATOM 7417 C C . PRO A 1 942 ? 21.699 -4.695 14.014 1.00 95.25 942 PRO A C 1
ATOM 7419 O O . PRO A 1 942 ? 21.682 -5.821 13.509 1.00 95.25 942 PRO A O 1
ATOM 7422 N N . GLU A 1 943 ? 20.591 -3.967 14.169 1.00 95.81 943 GLU A N 1
ATOM 7423 C CA . GLU A 1 943 ? 19.277 -4.460 13.744 1.00 95.81 943 GLU A CA 1
ATOM 7424 C C . GLU A 1 943 ? 19.134 -4.428 12.222 1.00 95.81 943 GLU A C 1
ATOM 7426 O O . GLU A 1 943 ? 18.718 -5.427 11.635 1.00 95.81 943 GLU A O 1
ATOM 7431 N N . VAL A 1 944 ? 19.604 -3.370 11.549 1.00 96.81 944 VAL A N 1
ATOM 7432 C CA . VAL A 1 944 ? 19.672 -3.335 10.076 1.00 96.81 944 VAL A CA 1
ATOM 7433 C C . VAL A 1 944 ? 20.531 -4.483 9.546 1.00 96.81 944 VAL A C 1
ATOM 7435 O O . VAL A 1 944 ? 20.163 -5.155 8.577 1.00 96.81 944 VAL A O 1
ATOM 7438 N N . LYS A 1 945 ? 21.670 -4.767 10.188 1.00 95.69 945 LYS A N 1
ATOM 7439 C CA . LYS A 1 945 ? 22.522 -5.897 9.804 1.00 95.69 945 LYS A CA 1
ATOM 7440 C C . LYS A 1 945 ? 21.771 -7.228 9.901 1.00 95.69 945 LYS A C 1
ATOM 7442 O O . LYS A 1 945 ? 21.755 -7.964 8.915 1.00 95.69 945 LYS A O 1
ATOM 7447 N N . LYS A 1 946 ? 21.119 -7.518 11.032 1.00 95.50 946 LYS A N 1
ATOM 7448 C CA . LYS A 1 946 ? 20.321 -8.746 11.206 1.00 95.50 946 LYS A CA 1
ATOM 7449 C C . LYS A 1 946 ? 19.189 -8.837 10.184 1.00 95.50 946 LYS A C 1
ATOM 7451 O O . LYS A 1 946 ? 18.996 -9.891 9.586 1.00 95.50 946 LYS A O 1
ATOM 7456 N N . PHE A 1 947 ? 18.484 -7.734 9.953 1.00 97.19 947 PHE A N 1
ATOM 7457 C CA . PHE A 1 947 ? 17.382 -7.645 9.000 1.00 97.19 947 PHE A CA 1
ATOM 7458 C C . PHE A 1 947 ? 17.834 -7.962 7.564 1.00 97.19 947 PHE A C 1
ATOM 7460 O O . PHE A 1 947 ? 17.253 -8.818 6.897 1.00 97.19 947 PHE A O 1
ATOM 7467 N N . THR A 1 948 ? 18.932 -7.358 7.096 1.00 96.12 948 THR A N 1
ATOM 7468 C CA . THR A 1 948 ? 19.471 -7.645 5.751 1.00 96.12 948 THR A CA 1
ATOM 7469 C C . THR A 1 948 ? 19.971 -9.089 5.605 1.00 96.12 948 THR A C 1
ATOM 7471 O O . THR A 1 948 ? 19.834 -9.692 4.539 1.00 96.12 948 THR A O 1
ATOM 7474 N N . GLU A 1 949 ? 20.538 -9.671 6.668 1.00 94.81 949 GLU A N 1
ATOM 7475 C CA . GLU A 1 949 ? 20.956 -11.078 6.706 1.00 94.81 949 GLU A CA 1
ATOM 7476 C C . GLU A 1 949 ? 19.760 -12.037 6.701 1.00 94.81 949 GLU A C 1
ATOM 7478 O O . GLU A 1 949 ? 19.806 -13.048 6.001 1.00 94.81 949 GLU A O 1
ATOM 7483 N N . TYR A 1 950 ? 18.680 -11.701 7.411 1.00 95.69 950 TYR A N 1
ATOM 7484 C CA . TYR A 1 950 ? 17.418 -12.437 7.375 1.00 95.69 950 TYR A CA 1
ATOM 7485 C C . TYR A 1 950 ? 16.843 -12.480 5.954 1.00 95.69 950 TYR A C 1
ATOM 7487 O O . TYR A 1 950 ? 16.597 -13.569 5.437 1.00 95.69 950 TYR A O 1
ATOM 7495 N N . VAL A 1 951 ? 16.728 -11.326 5.283 1.00 96.38 951 VAL A N 1
ATOM 7496 C CA . VAL A 1 951 ? 16.194 -11.235 3.911 1.00 96.38 951 VAL A CA 1
ATOM 7497 C C . VAL A 1 951 ? 17.022 -12.065 2.925 1.00 96.38 951 VAL A C 1
ATOM 7499 O O . VAL A 1 951 ? 16.466 -12.833 2.142 1.00 96.38 951 VAL A O 1
ATOM 7502 N N . TYR A 1 952 ? 18.355 -11.979 2.979 1.00 94.88 952 TYR A N 1
ATOM 7503 C CA . TYR A 1 952 ? 19.235 -12.791 2.122 1.00 94.88 952 TYR A CA 1
ATOM 7504 C C . TYR A 1 952 ? 19.286 -14.274 2.523 1.00 94.88 952 TYR A C 1
ATOM 7506 O O . TYR A 1 952 ? 19.778 -15.103 1.756 1.00 94.88 952 TYR A O 1
ATOM 7514 N N . GLY A 1 953 ? 18.796 -14.613 3.716 1.00 95.06 953 GLY A N 1
ATOM 7515 C CA . GLY A 1 953 ? 18.655 -15.979 4.204 1.00 95.06 953 GLY A CA 1
ATOM 7516 C C . GLY A 1 953 ? 17.382 -16.683 3.732 1.00 95.06 953 GLY A C 1
ATOM 7517 O O . GLY A 1 953 ? 17.305 -17.906 3.859 1.00 95.06 953 GLY A O 1
ATOM 7518 N N . LEU A 1 954 ? 16.408 -15.950 3.181 1.00 95.31 954 LEU A N 1
ATOM 7519 C CA . LEU A 1 954 ? 15.159 -16.519 2.678 1.00 95.31 954 LEU A CA 1
ATOM 7520 C C . LEU A 1 954 ? 15.411 -17.458 1.488 1.00 95.31 954 LEU A C 1
ATOM 7522 O O . LEU A 1 954 ? 16.245 -17.187 0.618 1.00 95.31 954 LEU A O 1
ATOM 7526 N N . ALA A 1 955 ? 14.657 -18.559 1.448 1.00 92.38 955 ALA A N 1
ATOM 7527 C CA . ALA A 1 955 ? 14.704 -19.523 0.352 1.00 92.38 955 ALA A CA 1
ATOM 7528 C C . ALA A 1 955 ? 14.348 -18.855 -0.990 1.00 92.38 955 ALA A C 1
ATOM 7530 O O . ALA A 1 955 ? 13.531 -17.936 -1.048 1.00 92.38 955 ALA A O 1
ATOM 7531 N N . GLY A 1 956 ? 14.992 -19.287 -2.071 1.00 92.75 956 GLY A N 1
ATOM 7532 C CA . GLY A 1 956 ? 14.922 -18.664 -3.393 1.00 92.75 956 GLY A CA 1
ATOM 7533 C C . GLY A 1 956 ? 15.877 -17.475 -3.526 1.00 92.75 956 GLY A C 1
ATOM 7534 O O . GLY A 1 956 ? 16.686 -17.427 -4.456 1.00 92.75 956 GLY A O 1
ATOM 7535 N N . ILE A 1 957 ? 15.843 -16.536 -2.572 1.00 95.88 957 ILE A N 1
ATOM 7536 C CA . ILE A 1 957 ? 16.736 -15.364 -2.556 1.00 95.88 957 ILE A CA 1
ATOM 7537 C C . ILE A 1 957 ? 18.182 -15.798 -2.315 1.00 95.88 957 ILE A C 1
ATOM 7539 O O . ILE A 1 957 ? 19.075 -15.384 -3.055 1.00 95.88 957 ILE A O 1
ATOM 7543 N N . LYS A 1 958 ? 18.423 -16.658 -1.321 1.00 95.25 958 LYS A N 1
ATOM 7544 C CA . LYS A 1 958 ? 19.760 -17.157 -0.982 1.00 95.25 958 LYS A CA 1
ATOM 7545 C C . LYS A 1 958 ? 20.449 -17.826 -2.177 1.00 95.25 958 LYS A C 1
ATOM 7547 O O . LYS A 1 958 ? 21.615 -17.547 -2.463 1.00 95.25 958 LYS A O 1
ATOM 7552 N N . GLU A 1 959 ? 19.729 -18.682 -2.898 1.00 93.19 959 GLU A N 1
ATOM 7553 C CA . GLU A 1 959 ? 20.215 -19.392 -4.084 1.00 93.19 959 GLU A CA 1
ATOM 7554 C C . GLU A 1 959 ? 20.459 -18.429 -5.251 1.00 93.19 959 GLU A C 1
ATOM 7556 O O . GLU A 1 959 ? 21.492 -18.511 -5.927 1.00 93.19 959 GLU A O 1
ATOM 7561 N N . TYR A 1 960 ? 19.542 -17.484 -5.471 1.00 93.56 960 TYR A N 1
ATOM 7562 C CA . TYR A 1 960 ? 19.692 -16.452 -6.492 1.00 93.56 960 TYR A CA 1
ATOM 7563 C C . TYR A 1 960 ? 20.920 -15.573 -6.228 1.00 93.56 960 TYR A C 1
ATOM 7565 O O . TYR A 1 960 ? 21.751 -15.404 -7.118 1.00 93.56 960 TYR A O 1
ATOM 7573 N N . VAL A 1 961 ? 21.111 -15.072 -5.005 1.00 91.19 961 VAL A N 1
ATOM 7574 C CA . VAL A 1 961 ? 22.272 -14.237 -4.659 1.00 91.19 961 VAL A CA 1
ATOM 7575 C C . VAL A 1 961 ? 23.591 -14.999 -4.809 1.00 91.19 961 VAL A C 1
ATOM 7577 O O . VAL A 1 961 ? 24.577 -14.417 -5.258 1.00 91.19 961 VAL A O 1
ATOM 7580 N N . ALA A 1 962 ? 23.619 -16.296 -4.494 1.00 88.88 962 ALA A N 1
ATOM 7581 C CA . ALA A 1 962 ? 24.812 -17.126 -4.665 1.00 88.88 962 ALA A CA 1
ATOM 7582 C C . ALA A 1 962 ? 25.170 -17.393 -6.141 1.00 88.88 962 ALA A C 1
ATOM 7584 O O . ALA A 1 962 ? 26.328 -17.671 -6.455 1.00 88.88 962 ALA A O 1
ATOM 7585 N N . THR A 1 963 ? 24.189 -17.334 -7.047 1.00 87.06 963 THR A N 1
ATOM 7586 C CA . THR A 1 963 ? 24.356 -17.706 -8.463 1.00 87.06 963 THR A CA 1
ATOM 7587 C C . THR A 1 963 ? 24.306 -16.524 -9.431 1.00 87.06 963 THR A C 1
ATOM 7589 O O . THR A 1 963 ? 24.770 -16.660 -10.571 1.00 87.06 963 THR A O 1
ATOM 7592 N N . ARG A 1 964 ? 23.788 -15.362 -9.007 1.00 86.69 964 ARG A N 1
ATOM 7593 C CA . ARG A 1 964 ? 23.684 -14.165 -9.849 1.00 86.69 964 ARG A CA 1
ATOM 7594 C C . ARG A 1 964 ? 25.067 -13.683 -10.278 1.00 86.69 964 ARG A C 1
ATOM 7596 O O . ARG A 1 964 ? 26.011 -13.620 -9.492 1.00 86.69 964 ARG A O 1
ATOM 7603 N N . LYS A 1 965 ? 25.179 -13.310 -11.550 1.00 78.19 965 LYS A N 1
ATOM 7604 C CA . LYS A 1 965 ? 26.397 -12.730 -12.119 1.00 78.19 965 LYS A CA 1
ATOM 7605 C C . LYS A 1 965 ? 26.253 -11.216 -12.132 1.00 78.19 965 LYS A C 1
ATOM 7607 O O . LYS A 1 965 ? 25.644 -10.671 -13.045 1.00 78.19 965 LYS A O 1
ATOM 7612 N N . LEU A 1 966 ? 26.802 -10.559 -11.116 1.00 74.25 966 LEU A N 1
ATOM 7613 C CA . LEU A 1 966 ? 26.983 -9.109 -11.119 1.00 74.25 966 LEU A CA 1
ATOM 7614 C C . LEU A 1 966 ? 28.393 -8.775 -11.613 1.00 74.25 966 LEU A C 1
ATOM 7616 O O . LEU A 1 966 ? 29.351 -9.511 -11.351 1.00 74.25 966 LEU A O 1
ATOM 7620 N N . VAL A 1 967 ? 28.529 -7.678 -12.354 1.00 68.00 967 VAL A N 1
ATOM 7621 C CA . VAL A 1 967 ? 29.843 -7.135 -12.701 1.00 68.00 967 VAL A CA 1
ATOM 7622 C C . VAL A 1 967 ? 30.522 -6.750 -11.389 1.00 68.00 967 VAL A C 1
ATOM 7624 O O . VAL A 1 967 ? 29.967 -5.971 -10.633 1.00 68.00 967 VAL A O 1
ATOM 7627 N N . LYS A 1 968 ? 31.740 -7.246 -11.123 1.00 52.06 968 LYS A N 1
ATOM 7628 C CA . LYS A 1 968 ? 32.492 -7.023 -9.862 1.00 52.06 968 LYS A CA 1
ATOM 7629 C C . LYS A 1 968 ? 32.678 -5.552 -9.433 1.00 52.06 968 LYS A C 1
ATOM 7631 O O . LYS A 1 968 ? 33.179 -5.315 -8.342 1.00 52.06 968 LYS A O 1
ATOM 7636 N N . LYS A 1 969 ? 32.333 -4.592 -10.293 1.00 48.31 969 LYS A N 1
ATOM 7637 C CA . LYS A 1 969 ? 32.344 -3.149 -10.020 1.00 48.31 969 LYS A CA 1
ATOM 7638 C C . LYS A 1 969 ? 31.020 -2.616 -9.430 1.00 48.31 969 LYS A C 1
ATOM 7640 O O . LYS A 1 969 ? 30.964 -1.427 -9.139 1.00 48.31 969 LYS A O 1
ATOM 7645 N N . PHE A 1 970 ? 29.981 -3.452 -9.289 1.00 41.44 970 PHE A N 1
ATOM 7646 C CA . PHE A 1 970 ? 28.600 -3.068 -8.963 1.00 41.44 970 PHE A CA 1
ATOM 7647 C C . PHE A 1 970 ? 27.944 -3.955 -7.904 1.00 41.44 970 PHE A C 1
ATOM 7649 O O . PHE A 1 970 ? 28.153 -5.191 -7.942 1.00 41.44 970 PHE A O 1
#

Radius of gyration: 45.34 Å; chains: 1; bounding box: 85×116×119 Å

Sequence (970 aa):
MLGYGVESLRVRYSRLPYTTKYTKNENETDEVVVNTRSECMLLAYRKNKIAFFTTKTESGLKCTVMGNIVSFTEEKHDENNALYMLDIGPSDRKYRCDDPSQMNVMTLMEGTCEAEQEMCDQLKSLHDFCKEKANNPTCTVKCPEGQKTVNGARDCCAFITDKNGTEKCCPADTHPRKSIDGLEMCCPKDGPCCPEGYKFDVERAGGNICCPHGTQINAGEVLKDPFMMSLSCCPPSMTPRSLTCCPKDFEYMASFKKCIGFIPVDLPGPQTLGEMKKLCEDLHALPVKIDNKEQNDALVEKAELYPHGAYIGLAIMDEEQKAEKRTFRWIADDSQPTYTYWLPPYPDLTHPDKALVQCVESRVRYSKWPYRLRSEKSDSKNIVKSKWECMIHAYKEKRIAYYTMMDLRGMYCNLLEDISFTDEISPKNYQAYILDTRPKEDGCQCNDTSKMDVRKFFEGPCEAGEEICNEVKRMNTYCITKANNPSCTPVECPEGQKALDGSECCYAHKHPNGTEVCCPENTRPKKIDGEDEMCCPEEGPCCREGYTFQQEQDGRDICCPNGTEFKGLHLSKPVCCPSTMVRIADSSTCHPANFQYMESFRKYIGMVKIGILWNVFGKTRVELMKLCEDENALPVKIDNKEQNDALKALNIDKTHGAAIGLAIPEGEQWGKDSFRWMADGSKPTWSNWLEGQPDNAGPTEILVKLTVDNMQWEDVAREIPTIICMAEPYEGTEKENGGAARLPQRGVAAQLNENSSSVRLSPGMVAYKLHWFDGIGGRVEVTRILLAYGNIPYEMVNVNEDDWPKLKGNYLSGQLPILEKNGKVLTQSIAIARYFAKQLNLLGANDWEAAEADAWVDTIEETYQTMISNGLIKKMIQEHTEEVQAEITDTLRPFLERLEKHLLTTNGQNLVGNQLTWADLAIGDLYKRYSNCVPNLLLGFPEVKKFTEYVYGLAGIKEYVATRKLVKKF

InterPro domains:
  IPR001304 C-type lectin-like [SM00034] (246-391)
  IPR001304 C-type lectin-like [SM00034] (590-726)
  IPR004045 Glutathione S-transferase, N-terminal [PF02798] (770-837)
  IPR004045 Glutathione S-transferase, N-terminal [PS50404] (766-844)
  IPR004046 Glutathione S-transferase, C-terminal [PF14497] (879-964)
  IPR010987 Glutathione S-transferase, C-terminal-like [PS50405] (846-970)
  IPR016186 C-type lectin-like/link domain superfamily [G3DSA:3.10.100.10] (229-392)
  IPR016186 C-type lectin-like/link domain superfamily [G3DSA:3.10.100.10] (612-725)
  IPR016187 C-type lectin fold [SSF56436] (228-352)
  IPR016187 C-type lectin fold [SSF56436] (625-721)
  IPR036249 Thioredoxin-like superfamily [SSF52833] (768-840)
  IPR036282 Glutathione S-transferase, C-terminal domain superfamily [SSF47616] (839-968)
  IPR040079 Glutathione transferase family [SFLDS00019] (770-949)
  IPR050213 Glutathione S-transferase superfamily [PTHR11571] (765-965)

pLDDT: mean 71.88, std 18.46, range [24.3, 97.94]